Protein 4JBG (pdb70)

Foldseek 3Di:
DKWWAFWAQDADLVRTAIDIGRQDDEAPQKFKFQWFKFFQAPLQNCLNNPLAAADDPRAGATQFTKGFTCGDHPPDPPHDGGFTWTFQFWDADCPDPCNVVQNRCCHPPRNSDGARGHHHHRLIRMDMDGPLGTGGAPDDRNLSSLQNAQQQQLLQLLVVFPQAAPFAEEFEPCLHSNNLNNLLNSVVRRHQYEYEDCVCVPCFVVSVVSPHNGYYYLVVLQVVAQGQEYEYADAQPCVVSRVNRHAANHEYEYHYSNHDHDDDDDVVVCVVRVYHYHYTDGHGSVVSVVSSVCVNVVSGDAFADEEAESRCVSVLNVCSVPPPGGHIYMYGD/DWWWAFWAQDADLVRGAIDIGDQDDEAPQKFKFQWFKFFQAVLQLCLRRVLAAAPDPRAGATQFTKGFTCGHHPPDDPHDGGFTWTFQFWDADCPDPCNVVQNRCCHPPSNSDTARGHHHHDLIRMDMDGNLRIGGAPDDRNQSSLQNAQQQQLLQLLVQQPQAAAFEEEEEPLLHSNNLNVQLVSVVRRHQYEYEDPPCVVCVVVSVVSPHPYYYYLVRLQVVAQGQEYEYQDAQPCCVSPVVRHAANHEYEYHYNNHDHDDDDDVVVCVVRVYYYHYTDGHGSVVSVVSSVCVNVVSGGAFAFEEAESNCVSVQNVCSPPPPDRGIYMYGD/DWWWAFWAQDADLVRTAIDIGDQDDEAPQKFKFQWFKFFQAPLQLCLRNVLAAADDPRAGATQFTWGFTCGDHPPDDPHGGGFTWTFQFWDADCPDPCNVVQNRCPHPPRNSDGARGHHHHRLIRMDMDGPLGTHGAPDDRNQSSLQNAQQQQLLQLLVQQPQAAAFAEEEEPCLHSNNVNVLQNSVVRRHQYEYEDPVCVVCVVVSVVSPHPYYYYLVVLQVVAQGQEYRYQDQQPCCVSPVVRHAANHEYEYHYNSHDRDDDDPVCVCVVRVYHYHYTDGHGSVVSVVSSVCVNVVSGGAFAFEEAESNCVSVQNVLSVDPVDGGIYMYGD/DKWWAFWAQDADLVRTAIDIGDQDDEAPQKFKFQWFKFFQALLQNCLSNPLDAAPDPRAGATQFTWGFTCDDHPPDPPHHGGFTWTFQFWDADCPDPCNVVQNRCPHPPRNSDGARGHHHHRLIRMDMDRNLGIGGAPDDRNQSSLQNAQQQQLLQLLVQQPQAAPFEEEEEPCLHSNNVNVLLNNVVRRHQYEYEDCVCVVCVVVSVVSPHPYYYYLVVLQVVAQGQEYEYQDAQPCVVSQVNRHAANHEYEYHHSSHDHDDDDDVCVCVVRVYHYHYTDGHGSVVSVVSSVCVNVVSGGAFAFEEAESRCSSVQNVCSPDPVDRGIYMYGD

Organism: Pyrobaculum aerophilum (strain ATCC 51768 / DSM 7523 / JCM 9630 / CIP 104966 / NBRC 100827 / IM2) (NCBI:txid178306)

CATH classification: 3.90.180.10 (+1 more: 3.40.50.720)

Secondary structure (DSSP, 8-state):
-EEEEEEBSSSSGGG-EEEEEEPP---TTEEEEEEEEEEE-HHHHHHHHTSS--SSSSB---SSEEEEEEEEPTT--S--TT-EEEE--B---SSSHHHHTT-GGG-TTTTT-BTTTTS--SSBSEEEEEGGGEEE--S-HHHHTTIIIIIHHHHHHHHHTT--TT-EEEEETTTSHHHHHHHHHHHHTT-EEEEE-TTHHHHHHHHHHTT-SEEE-HHHHHHH--EEEEEE-STTTTHHHHHHTEEEEEEEEE---SS-------HHHHHHTT-EEEE--S--HHHHHHHHHHHHTTSS---EEEEEEGGGHHHHHHHHHS-SSSSEEEEE-/-EEEEEEESSSSGGGEEEEEEEPP---TTEEEEEEEEEEE-HHHHHHHHTSS--SSSSB-----EEEEEEEE-TT--S--TT-EEEE--B---SSSHHHHTT-GGG-TTTTT-BTTTTS--SSBSEEEEEGGGEEE--S-HHHHTTIIIIIHHHHHHHHHTT--TT-EEEETTTTSHHHHHHHHHHHHTT-EEEEE-TTHHHHHHHHHHTT-SEEE-HHHHHHH--EEEEEE-STTTTHHHHGGGEEEEEEEEE--SSS-------HHHHHHHT-EEEE--S--HHHHHHHHHHHHTTSS---EEEEEEGGGHHHHHHHTT-TT--SEEEEE-/-EEEEEEBSSSSGGG-EEEEEEPP---TTEEEEEEEEEEE-HHHHHHHHTSS--SSSSB---S-EEEEEEEE-TT--S--TT-EEEE--B---SSSHHHHTT-GGG-TTTTT-BTTTTS--SSBSEEEEEGGGEEE--S-HHHHTTIIIIIHHHHHHHHHTT--TT-EEEESSTTSHHHHHHHHHHHHTT-EEEEE-S-HHHHHHHHHHTT-SEEE-HHHHHHH--EEEEEE-STTSSHHHHGGGEEEEEEEEE---SS-------HHHHHHTT-EEEE--S--HHHHHHHHHHHHTTSS---EEEEEEGGGHHHHHHHHT-TT--SEEEEE-/-EEEEEEBSSSSGGG-EEEEEEPP---TTEEEEEEEEEEE-HHHHHHHHTSS--SSSSB-----EEEEEEEE-TT--S--TT-EEEE--B---SSSHHHHTT-GGG-TTTTTPBTTTTS--SSBSEEEEEGGGEEE--S-HHHHTTIIIIIHHHHHHHHHTT--TT-EEEETTTTSHHHHHHHHHHHHTT-EEEEE-TTHHHHHHHHHHTT-SEEE-HHHHHHH--EEEEEE-STTTTHHHHHHTEEEEEEEEE---SS-------HHHHHHHT-EEEE--S--HHHHHHHHHHHHTTSS---EEEEEEGGGHHHHHHHTT-TT--SEEEEE-

InterPro domains:
  IPR011032 GroES-like superfamily [SSF50129] (1-171)
  IPR013149 Alcohol dehydrogenase-like, C-terminal [PF00107] (176-294)
  IPR013154 Alcohol dehydrogenase-like, N-terminal [PF08240] (25-134)
  IPR020843 Enoylreductase domain [SM00829] (10-329)
  IPR036291 NAD(P)-binding domain superfamily [SSF51735] (141-303)
  IPR050129 Zinc-containing alcohol dehydrogenase [PTHR43401] (1-331)

Structure (mmCIF, N/CA/C/O backbone):
data_4JBG
#
_entry.id   4JBG
#
_cell.length_a   68.509
_cell.length_b   126.450
_cell.length_c   84.055
_cell.angle_alpha   90.000
_cell.angle_beta   108.490
_cell.angle_gamma   90.000
#
_symmetry.space_group_name_H-M   'P 1 21 1'
#
loop_
_entity.id
_entity.type
_entity.pdbx_description
1 polymer 'Alcohol dehydrogenase (Zinc)'
2 non-polymer 'ZINC ION'
3 non-polymer 'PHOSPHATE ION'
4 non-polymer 'CHLORIDE ION'
5 water water
#
loop_
_atom_site.group_PDB
_atom_site.id
_atom_site.type_symbol
_atom_site.label_atom_id
_atom_site.label_alt_id
_atom_site.label_comp_id
_atom_site.label_asym_id
_atom_site.label_entity_id
_atom_site.label_seq_id
_atom_site.pdbx_PDB_ins_code
_atom_site.Cartn_x
_atom_site.Cartn_y
_atom_site.Cartn_z
_atom_site.occupancy
_atom_site.B_iso_or_equiv
_atom_site.auth_seq_id
_atom_site.auth_comp_id
_atom_site.auth_asym_id
_atom_site.auth_atom_id
_atom_site.pdbx_PDB_model_num
ATOM 1 N N . HIS A 1 38 ? 6.853 18.068 -25.008 1.00 54.96 -1 HIS A N 1
ATOM 2 C CA . HIS A 1 38 ? 7.612 18.037 -23.715 1.00 53.50 -1 HIS A CA 1
ATOM 3 C C . HIS A 1 38 ? 7.005 17.020 -22.741 1.00 53.75 -1 HIS A C 1
ATOM 4 O O . HIS A 1 38 ? 5.781 16.923 -22.592 1.00 52.58 -1 HIS A O 1
ATOM 6 N N . GLU A 1 39 ? 7.877 16.254 -22.092 1.00 39.40 0 GLU A N 1
ATOM 7 C CA . GLU A 1 39 ? 7.484 15.221 -21.147 1.00 40.99 0 GLU A CA 1
ATOM 8 C C . GLU A 1 39 ? 8.181 15.490 -19.817 1.00 37.94 0 GLU A C 1
ATOM 9 O O . GLU A 1 39 ? 9.211 16.170 -19.758 1.00 37.56 0 GLU A O 1
ATOM 12 N N . MET A 1 40 ? 7.615 14.949 -18.742 1.00 37.77 1 MET A N 1
ATOM 13 C CA . MET A 1 40 ? 8.170 15.166 -17.416 1.00 32.50 1 MET A CA 1
ATOM 14 C C . MET A 1 40 ? 8.117 13.871 -16.630 1.00 29.10 1 MET A C 1
ATOM 15 O O . MET A 1 40 ? 7.424 12.922 -16.992 1.00 34.20 1 MET A O 1
ATOM 20 N N . ARG A 1 41 ? 8.849 13.849 -15.524 1.00 30.56 2 ARG A N 1
ATOM 21 C CA . ARG A 1 41 ? 8.773 12.733 -14.604 1.00 28.17 2 ARG A CA 1
ATOM 22 C C . ARG A 1 41 ? 7.632 12.993 -13.621 1.00 26.84 2 ARG A C 1
ATOM 23 O O . ARG A 1 41 ? 7.439 14.124 -13.170 1.00 28.91 2 ARG A O 1
ATOM 31 N N . ALA A 1 42 ? 6.878 11.947 -13.309 1.00 29.30 3 ALA A N 1
ATOM 32 C CA . ALA A 1 42 ? 5.744 12.053 -12.404 1.00 29.05 3 ALA A CA 1
ATOM 33 C C . ALA A 1 42 ? 5.544 10.711 -11.733 1.00 32.77 3 ALA A C 1
ATOM 34 O O . ALA A 1 42 ? 5.988 9.682 -12.232 1.00 36.11 3 ALA A O 1
ATOM 36 N N . ALA A 1 43 ? 4.890 10.732 -10.579 1.00 24.02 4 ALA A N 1
ATOM 37 C CA . ALA A 1 43 ? 4.414 9.521 -9.935 1.00 26.64 4 ALA A CA 1
ATOM 38 C C . ALA A 1 43 ? 2.929 9.438 -10.220 1.00 33.08 4 ALA A C 1
ATOM 39 O O . ALA A 1 43 ? 2.201 10.410 -9.988 1.00 30.14 4 ALA A O 1
ATOM 41 N N . ALA A 1 44 ? 2.490 8.309 -10.770 1.00 31.22 5 ALA A N 1
ATOM 42 C CA . ALA A 1 44 ? 1.101 8.152 -11.176 1.00 27.93 5 ALA A CA 1
ATOM 43 C C . ALA A 1 44 ? 0.639 6.730 -10.912 1.00 32.64 5 ALA A C 1
ATOM 44 O O . ALA A 1 44 ? 1.434 5.794 -10.850 1.00 33.55 5 ALA A O 1
ATOM 46 N N . PHE A 1 45 ? -0.669 6.571 -10.773 1.00 31.88 6 PHE A N 1
ATOM 47 C CA . PHE A 1 45 ? -1.253 5.256 -10.610 1.00 35.95 6 PHE A CA 1
ATOM 48 C C . PHE A 1 45 ? -2.429 5.148 -11.561 1.00 41.08 6 PHE A C 1
ATOM 49 O O . PHE A 1 45 ? -3.248 6.070 -11.652 1.00 31.51 6 PHE A O 1
ATOM 57 N N . SER A 1 46 ? -2.482 4.045 -12.308 1.00 39.37 7 SER A N 1
ATOM 58 C CA . SER A 1 46 ? -3.606 3.816 -13.205 1.00 40.94 7 SER A CA 1
ATOM 59 C C . SER A 1 46 ? -4.736 3.088 -12.516 1.00 36.37 7 SER A C 1
ATOM 60 O O . SER A 1 46 ? -5.869 3.111 -13.008 1.00 43.68 7 SER A O 1
ATOM 63 N N . THR A 1 47 ? -4.454 2.447 -11.390 1.00 35.39 8 THR A N 1
ATOM 64 C CA . THR A 1 47 ? -5.492 1.879 -10.551 1.00 41.77 8 THR A CA 1
ATOM 65 C C . THR A 1 47 ? -5.019 2.026 -9.113 1.00 40.78 8 THR A C 1
ATOM 66 O O . THR A 1 47 ? -3.807 2.082 -8.870 1.00 38.78 8 THR A O 1
ATOM 70 N N . PRO A 1 48 ? -5.934 2.089 -8.149 1.00 40.68 9 PRO A N 1
ATOM 71 C CA . PRO A 1 48 ? -5.534 2.373 -6.762 1.00 43.73 9 PRO A CA 1
ATOM 72 C C . PRO A 1 48 ? -4.607 1.322 -6.168 1.00 51.40 9 PRO A C 1
ATOM 73 O O . PRO A 1 48 ? -4.524 0.184 -6.635 1.00 49.16 9 PRO A O 1
ATOM 77 N N . GLY A 1 49 ? -3.903 1.740 -5.108 1.00 38.34 10 GLY A N 1
ATOM 78 C CA . GLY A 1 49 ? -3.020 0.895 -4.331 1.00 36.56 10 GLY A CA 1
ATOM 79 C C . GLY A 1 49 ? -1.618 1.451 -4.310 1.00 35.42 10 GLY A C 1
ATOM 80 O O . GLY A 1 49 ? -1.091 1.830 -5.359 1.00 38.51 10 GLY A O 1
ATOM 81 N N . LEU A 1 50 ? -0.998 1.512 -3.126 1.00 32.88 11 LEU A N 1
ATOM 82 C CA . LEU A 1 50 ? 0.377 1.984 -3.051 1.00 38.21 11 LEU A CA 1
ATOM 83 C C . LEU A 1 50 ? 1.279 1.200 -3.996 1.00 45.58 11 LEU A C 1
ATOM 84 O O . LEU A 1 50 ? 2.199 1.768 -4.593 1.00 41.93 11 LEU A O 1
ATOM 89 N N . GLU A 1 51 ? 1.019 -0.106 -4.149 1.00 45.62 12 GLU A N 1
ATOM 90 C CA . GLU A 1 51 ? 1.835 -0.962 -5.006 1.00 47.89 12 GLU A CA 1
ATOM 91 C C . GLU A 1 51 ? 1.842 -0.490 -6.453 1.00 52.51 12 GLU A C 1
ATOM 92 O O . GLU A 1 51 ? 2.759 -0.842 -7.205 1.00 49.85 12 GLU A O 1
ATOM 94 N N . ASN A 1 52 ? 0.855 0.314 -6.855 1.00 39.93 13 ASN A N 1
ATOM 95 C CA . ASN A 1 52 ? 0.677 0.717 -8.245 1.00 40.88 13 ASN A CA 1
ATOM 96 C C . ASN A 1 52 ? 1.066 2.156 -8.498 1.00 39.15 13 ASN A C 1
ATOM 97 O O . ASN A 1 52 ? 0.882 2.651 -9.618 1.00 37.36 13 ASN A O 1
ATOM 102 N N . LEU A 1 53 ? 1.594 2.837 -7.492 1.00 36.06 14 LEU A N 1
ATOM 103 C CA . LEU A 1 53 ? 2.153 4.159 -7.694 1.00 27.98 14 LEU A CA 1
ATOM 104 C C . LEU A 1 53 ? 3.568 3.989 -8.223 1.00 33.92 14 LEU A C 1
ATOM 105 O O . LEU A 1 53 ? 4.416 3.384 -7.557 1.00 39.60 14 LEU A O 1
ATOM 110 N N . LYS A 1 54 ? 3.818 4.498 -9.427 1.00 35.58 15 LYS A N 1
ATOM 111 C CA . LYS A 1 54 ? 5.083 4.263 -10.100 1.00 33.30 15 LYS A CA 1
ATOM 112 C C . LYS A 1 54 ? 5.560 5.539 -10.768 1.00 36.75 15 LYS A C 1
ATOM 113 O O . LYS A 1 54 ? 4.762 6.391 -11.171 1.00 34.54 15 LYS A O 1
ATOM 119 N N . LEU A 1 55 ? 6.880 5.664 -10.855 1.00 31.87 16 LEU A N 1
ATOM 120 C CA . LEU A 1 55 ? 7.493 6.775 -11.552 1.00 28.75 16 LEU A CA 1
ATOM 121 C C . LEU A 1 55 ? 7.376 6.535 -13.048 1.00 43.20 16 LEU A C 1
ATOM 122 O O . LEU A 1 55 ? 7.803 5.492 -13.550 1.00 45.84 16 LEU A O 1
ATOM 127 N N . VAL A 1 56 ? 6.789 7.495 -13.757 1.00 36.84 17 VAL A N 1
ATOM 128 C CA . VAL A 1 56 ? 6.549 7.388 -15.182 1.00 39.82 17 VAL A CA 1
ATOM 129 C C . VAL A 1 56 ? 6.996 8.678 -15.842 1.00 37.70 17 VAL A C 1
ATOM 130 O O . VAL A 1 56 ? 7.266 9.685 -15.189 1.00 39.69 17 VAL A O 1
ATOM 134 N N . GLU A 1 57 ? 7.073 8.627 -17.160 1.00 39.75 18 GLU A N 1
ATOM 135 C CA . GLU A 1 57 ? 7.150 9.828 -17.963 1.00 40.98 18 GLU A CA 1
ATOM 136 C C . GLU A 1 57 ? 5.717 10.227 -18.262 1.00 46.68 18 GLU A C 1
ATOM 137 O O . GLU A 1 57 ? 4.842 9.371 -18.400 1.00 46.72 18 GLU A O 1
ATOM 143 N N . ALA A 1 58 ? 5.466 11.527 -18.292 1.00 35.71 19 ALA A N 1
ATOM 144 C CA . ALA A 1 58 ? 4.116 12.024 -18.490 1.00 39.48 19 ALA A CA 1
ATOM 145 C C . ALA A 1 58 ? 4.203 13.285 -19.320 1.00 32.37 19 ALA A C 1
ATOM 146 O O . ALA A 1 58 ? 5.230 13.968 -19.329 1.00 35.10 19 ALA A O 1
ATOM 148 N N . GLU A 1 59 ? 3.120 13.594 -20.021 1.00 38.78 20 GLU A N 1
ATOM 149 C CA . GLU A 1 59 ? 3.107 14.820 -20.796 1.00 38.59 20 GLU A CA 1
ATOM 150 C C . GLU A 1 59 ? 3.086 16.019 -19.865 1.00 38.36 20 GLU A C 1
ATOM 151 O O . GLU A 1 59 ? 2.282 16.085 -18.926 1.00 42.46 20 GLU A O 1
ATOM 157 N N . THR A 1 60 ? 3.956 16.967 -20.135 1.00 37.17 21 THR A N 1
ATOM 158 C CA . THR A 1 60 ? 4.023 18.168 -19.327 1.00 40.36 21 THR A CA 1
ATOM 159 C C . THR A 1 60 ? 2.764 18.988 -19.592 1.00 47.19 21 THR A C 1
ATOM 160 O O . THR A 1 60 ? 2.459 19.283 -20.758 1.00 35.48 21 THR A O 1
ATOM 164 N N . PRO A 1 61 ? 1.985 19.338 -18.574 1.00 35.13 22 PRO A N 1
ATOM 165 C CA . PRO A 1 61 ? 0.788 20.136 -18.831 1.00 29.51 22 PRO A CA 1
ATOM 166 C C . PRO A 1 61 ? 1.154 21.550 -19.228 1.00 24.93 22 PRO A C 1
ATOM 167 O O . PRO A 1 61 ? 2.251 22.051 -18.959 1.00 30.83 22 PRO A O 1
ATOM 171 N N . ARG A 1 62 ? 0.202 22.202 -19.894 1.00 32.63 23 ARG A N 1
ATOM 172 C CA . ARG A 1 62 ? 0.412 23.558 -20.338 1.00 35.39 23 ARG A CA 1
ATOM 173 C C . ARG A 1 62 ? -0.702 24.430 -19.779 1.00 27.12 23 ARG A C 1
ATOM 174 O O . ARG A 1 62 ? -1.849 23.979 -19.711 1.00 30.87 23 ARG A O 1
ATOM 182 N N . PRO A 1 63 ? -0.405 25.673 -19.383 1.00 28.73 24 PRO A N 1
ATOM 183 C CA . PRO A 1 63 ? -1.424 26.496 -18.716 1.00 30.97 24 PRO A CA 1
ATOM 184 C C . PRO A 1 63 ? -2.295 27.273 -19.686 1.00 32.45 24 PRO A C 1
ATOM 185 O O . PRO A 1 63 ? -1.780 27.922 -20.600 1.00 30.63 24 PRO A O 1
ATOM 189 N N . GLY A 1 64 ? -3.607 27.248 -19.467 1.00 34.80 25 GLY A N 1
ATOM 190 C CA . GLY A 1 64 ? -4.515 28.060 -20.241 1.00 34.11 25 GLY A CA 1
ATOM 191 C C . GLY A 1 64 ? -4.805 29.390 -19.571 1.00 34.47 25 GLY A C 1
ATOM 192 O O . GLY A 1 64 ? -4.120 29.820 -18.629 1.00 28.86 25 GLY A O 1
ATOM 193 N N . PRO A 1 65 ? -5.828 30.082 -20.061 1.00 27.27 26 PRO A N 1
ATOM 194 C CA . PRO A 1 65 ? -6.265 31.319 -19.406 1.00 29.46 26 PRO A CA 1
ATOM 195 C C . PRO A 1 65 ? -6.492 31.098 -17.913 1.00 25.34 26 PRO A C 1
ATOM 196 O O . PRO A 1 65 ? -7.053 30.078 -17.493 1.00 27.88 26 PRO A O 1
ATOM 200 N N . GLY A 1 66 ? -6.026 32.053 -17.121 1.00 23.99 27 GLY A N 1
ATOM 201 C CA . GLY A 1 66 ? -6.218 32.021 -15.688 1.00 34.98 27 GLY A CA 1
ATOM 202 C C . GLY A 1 66 ? -5.348 31.036 -14.946 1.00 33.45 27 GLY A C 1
ATOM 203 O O . GLY A 1 66 ? -5.565 30.836 -13.746 1.00 22.52 27 GLY A O 1
ATOM 204 N N . GLU A 1 67 ? -4.371 30.410 -15.611 1.00 22.63 28 GLU A N 1
ATOM 205 C CA . GLU A 1 67 ? -3.593 29.336 -15.012 1.00 21.72 28 GLU A CA 1
ATOM 206 C C . GLU A 1 67 ? -2.106 29.661 -15.046 1.00 25.20 28 GLU A C 1
ATOM 207 O O . GLU A 1 67 ? -1.657 30.514 -15.813 1.00 25.53 28 GLU A O 1
ATOM 213 N N . VAL A 1 68 ? -1.346 28.983 -14.174 1.00 25.79 29 VAL A N 1
ATOM 214 C CA . VAL A 1 68 ? 0.110 29.034 -14.198 1.00 21.40 29 VAL A CA 1
ATOM 215 C C . VAL A 1 68 ? 0.657 27.614 -14.207 1.00 24.09 29 VAL A C 1
ATOM 216 O O . VAL A 1 68 ? 0.045 26.683 -13.679 1.00 22.99 29 VAL A O 1
ATOM 220 N N . LEU A 1 69 ? 1.820 27.453 -14.843 1.00 25.11 30 LEU A N 1
ATOM 221 C CA . LEU A 1 69 ? 2.587 26.221 -14.788 1.00 24.26 30 LEU A CA 1
ATOM 222 C C . LEU A 1 69 ? 3.672 26.403 -13.730 1.00 20.83 30 LEU A C 1
ATOM 223 O O . LEU A 1 69 ? 4.386 27.415 -13.732 1.00 26.29 30 LEU A O 1
ATOM 228 N N . ILE A 1 70 ? 3.757 25.446 -12.817 1.00 28.49 31 ILE A N 1
ATOM 229 C CA A ILE A 1 70 ? 4.675 25.488 -11.682 0.50 25.94 31 ILE A CA 1
ATOM 230 C CA B ILE A 1 70 ? 4.689 25.504 -11.702 0.50 25.94 31 ILE A CA 1
ATOM 231 C C . ILE A 1 70 ? 5.695 24.378 -11.849 1.00 17.96 31 ILE A C 1
ATOM 232 O O . ILE A 1 70 ? 5.321 23.216 -12.031 1.00 23.68 31 ILE A O 1
ATOM 241 N N . ARG A 1 71 ? 6.974 24.721 -11.717 1.00 25.20 32 ARG A N 1
ATOM 242 C CA . ARG A 1 71 ? 8.006 23.708 -11.528 1.00 22.14 32 ARG A CA 1
ATOM 243 C C . ARG A 1 71 ? 7.994 23.383 -10.039 1.00 20.31 32 ARG A C 1
ATOM 244 O O . ARG A 1 71 ? 8.348 24.235 -9.216 1.00 22.27 32 ARG A O 1
ATOM 252 N N . VAL A 1 72 ? 7.515 22.190 -9.690 1.00 20.78 33 VAL A N 1
ATOM 253 C CA . VAL A 1 72 ? 7.293 21.843 -8.297 1.00 23.86 33 VAL A CA 1
ATOM 254 C C . VAL A 1 72 ? 8.633 21.604 -7.630 1.00 27.88 33 VAL A C 1
ATOM 255 O O . VAL A 1 72 ? 9.458 20.829 -8.130 1.00 23.83 33 VAL A O 1
ATOM 259 N N . LYS A 1 73 ? 8.859 22.274 -6.507 1.00 20.53 34 LYS A N 1
ATOM 260 C CA . LYS A 1 73 ? 10.085 22.066 -5.737 1.00 19.68 34 LYS A CA 1
ATOM 261 C C . LYS A 1 73 ? 9.892 21.122 -4.568 1.00 21.47 34 LYS A C 1
ATOM 262 O O . LYS A 1 73 ? 10.743 20.260 -4.328 1.00 23.30 34 LYS A O 1
ATOM 268 N N . TYR A 1 74 ? 8.804 21.268 -3.807 1.00 17.81 35 TYR A N 1
ATOM 269 C CA . TYR A 1 74 ? 8.527 20.356 -2.709 1.00 16.78 35 TYR A CA 1
ATOM 270 C C . TYR A 1 74 ? 7.031 20.114 -2.651 1.00 15.65 35 TYR A C 1
ATOM 271 O O . TYR A 1 74 ? 6.252 21.052 -2.826 1.00 18.06 35 TYR A O 1
ATOM 280 N N . ALA A 1 75 ? 6.655 18.865 -2.406 1.00 17.70 36 ALA A N 1
ATOM 281 C CA . ALA A 1 75 ? 5.272 18.472 -2.211 1.00 19.84 36 ALA A CA 1
ATOM 282 C C . ALA A 1 75 ? 5.157 17.726 -0.890 1.00 22.08 36 ALA A C 1
ATOM 283 O O . ALA A 1 75 ? 6.010 16.898 -0.542 1.00 20.99 36 ALA A O 1
ATOM 285 N N . GLY A 1 76 ? 4.115 18.032 -0.122 1.00 17.94 37 GLY A N 1
ATOM 286 C CA . GLY A 1 76 ? 3.939 17.347 1.134 1.00 16.93 37 GLY A CA 1
ATOM 287 C C . GLY A 1 76 ? 3.422 15.939 0.934 1.00 20.63 37 GLY A C 1
ATOM 288 O O . GLY A 1 76 ? 2.793 15.613 -0.080 1.00 26.13 37 GLY A O 1
ATOM 289 N N . VAL A 1 77 ? 3.687 15.094 1.922 1.00 18.64 38 VAL A N 1
ATOM 290 C CA . VAL A 1 77 ? 3.164 13.731 1.971 1.00 16.84 38 VAL A CA 1
ATOM 291 C C . VAL A 1 77 ? 2.200 13.653 3.147 1.00 22.54 38 VAL A C 1
ATOM 292 O O . VAL A 1 77 ? 2.613 13.651 4.313 1.00 24.53 38 VAL A O 1
ATOM 296 N N . ASN A 1 78 ? 0.900 13.589 2.847 1.00 22.36 39 ASN A N 1
ATOM 297 C CA . ASN A 1 78 ? -0.137 13.708 3.854 1.00 19.78 39 ASN A CA 1
ATOM 298 C C . ASN A 1 78 ? -1.031 12.487 3.854 1.00 21.90 39 ASN A C 1
ATOM 299 O O . ASN A 1 78 ? -1.105 11.753 2.859 1.00 20.99 39 ASN A O 1
ATOM 304 N N . PRO A 1 79 ? -1.760 12.265 4.942 1.00 21.39 40 PRO A N 1
ATOM 305 C CA . PRO A 1 79 ? -2.778 11.209 4.941 1.00 23.04 40 PRO A CA 1
ATOM 306 C C . PRO A 1 79 ? -3.760 11.315 3.798 1.00 20.92 40 PRO A C 1
ATOM 307 O O . PRO A 1 79 ? -4.170 10.292 3.237 1.00 23.67 40 PRO A O 1
ATOM 311 N N . LEU A 1 80 ? -4.139 12.530 3.410 1.00 21.64 41 LEU A N 1
ATOM 312 C CA . LEU A 1 80 ? -5.039 12.683 2.280 1.00 23.63 41 LEU A CA 1
ATOM 313 C C . LEU A 1 80 ? -4.436 12.093 1.012 1.00 25.21 41 LEU A C 1
ATOM 314 O O . LEU A 1 80 ? -5.107 11.353 0.276 1.00 24.23 41 LEU A O 1
ATOM 319 N N . ASP A 1 81 ? -3.171 12.422 0.731 1.00 22.76 42 ASP A N 1
ATOM 320 C CA . ASP A 1 81 ? -2.508 11.885 -0.454 1.00 22.28 42 ASP A CA 1
ATOM 321 C C . ASP A 1 81 ? -2.449 10.367 -0.385 1.00 21.61 42 ASP A C 1
ATOM 322 O O . ASP A 1 81 ? -2.665 9.676 -1.386 1.00 27.65 42 ASP A O 1
ATOM 327 N N . TYR A 1 82 ? -2.112 9.835 0.788 1.00 24.97 43 TYR A N 1
ATOM 328 C CA . TYR A 1 82 ? -2.050 8.390 0.959 1.00 22.75 43 TYR A CA 1
ATOM 329 C C . TYR A 1 82 ? -3.404 7.760 0.667 1.00 32.38 43 TYR A C 1
ATOM 330 O O . TYR A 1 82 ? -3.497 6.729 -0.014 1.00 28.09 43 TYR A O 1
ATOM 339 N N . ASN A 1 83 ? -4.471 8.384 1.148 1.00 24.95 44 ASN A N 1
ATOM 340 C CA . ASN A 1 83 ? -5.789 7.800 0.955 1.00 26.24 44 ASN A CA 1
ATOM 341 C C . ASN A 1 83 ? -6.233 7.897 -0.494 1.00 28.36 44 ASN A C 1
ATOM 342 O O . ASN A 1 83 ? -6.992 7.037 -0.963 1.00 32.88 44 ASN A O 1
ATOM 347 N N . VAL A 1 84 ? -5.797 8.943 -1.203 1.00 27.98 45 VAL A N 1
ATOM 348 C CA . VAL A 1 84 ? -6.090 9.060 -2.630 1.00 31.10 45 VAL A CA 1
ATOM 349 C C . VAL A 1 84 ? -5.405 7.938 -3.396 1.00 39.36 45 VAL A C 1
ATOM 350 O O . VAL A 1 84 ? -6.010 7.283 -4.253 1.00 34.88 45 VAL A O 1
ATOM 354 N N . VAL A 1 85 ? -4.116 7.721 -3.112 1.00 30.56 46 VAL A N 1
ATOM 355 C CA . VAL A 1 85 ? -3.374 6.630 -3.743 1.00 32.05 46 VAL A CA 1
ATOM 356 C C . VAL A 1 85 ? -3.986 5.285 -3.371 1.00 31.29 46 VAL A C 1
ATOM 357 O O . VAL A 1 85 ? -4.028 4.352 -4.187 1.00 37.69 46 VAL A O 1
ATOM 361 N N . ALA A 1 86 ? -4.466 5.156 -2.140 1.00 30.96 47 ALA A N 1
ATOM 362 C CA . ALA A 1 86 ? -5.003 3.882 -1.674 1.00 40.23 47 ALA A CA 1
ATOM 363 C C . ALA A 1 86 ? -6.388 3.592 -2.225 1.00 43.62 47 ALA A C 1
ATOM 364 O O . ALA A 1 86 ? -6.841 2.445 -2.149 1.00 47.82 47 ALA A O 1
ATOM 366 N N . GLY A 1 87 ? -7.073 4.602 -2.750 1.00 38.00 48 GLY A N 1
ATOM 367 C CA . GLY A 1 87 ? -8.376 4.429 -3.349 1.00 38.88 48 GLY A CA 1
ATOM 368 C C . GLY A 1 87 ? -9.536 4.774 -2.448 1.00 44.15 48 GLY A C 1
ATOM 369 O O . GLY A 1 87 ? -10.686 4.588 -2.860 1.00 38.64 48 GLY A O 1
ATOM 370 N N . ALA A 1 88 ? -9.278 5.270 -1.232 1.00 46.89 49 ALA A N 1
ATOM 371 C CA . ALA A 1 88 ? -10.362 5.631 -0.319 1.00 41.77 49 ALA A CA 1
ATOM 372 C C . ALA A 1 88 ? -11.183 6.798 -0.835 1.00 38.68 49 ALA A C 1
ATOM 373 O O . ALA A 1 88 ? -12.296 7.028 -0.345 1.00 42.14 49 ALA A O 1
ATOM 375 N N . VAL A 1 89 ? -10.666 7.542 -1.806 1.00 44.74 50 VAL A N 1
ATOM 376 C CA . VAL A 1 89 ? -11.415 8.615 -2.447 1.00 49.30 50 VAL A CA 1
ATOM 377 C C . VAL A 1 89 ? -11.115 8.577 -3.938 1.00 41.33 50 VAL A C 1
ATOM 378 O O . VAL A 1 89 ? -9.982 8.296 -4.346 1.00 48.61 50 VAL A O 1
ATOM 382 N N . LYS A 1 90 ? -12.133 8.875 -4.743 1.00 42.52 51 LYS A N 1
ATOM 383 C CA . LYS A 1 90 ? -12.010 8.824 -6.193 1.00 50.96 51 LYS A CA 1
ATOM 384 C C . LYS A 1 90 ? -11.216 10.024 -6.691 1.00 48.43 51 LYS A C 1
ATOM 385 O O . LYS A 1 90 ? -11.456 11.158 -6.267 1.00 45.35 51 LYS A O 1
ATOM 387 N N . ALA A 1 91 ? -10.267 9.769 -7.588 1.00 28.62 52 ALA A N 1
ATOM 388 C CA . ALA A 1 91 ? -9.438 10.798 -8.186 1.00 31.48 52 ALA A CA 1
ATOM 389 C C . ALA A 1 91 ? -9.665 10.842 -9.686 1.00 37.26 52 ALA A C 1
ATOM 390 O O . ALA A 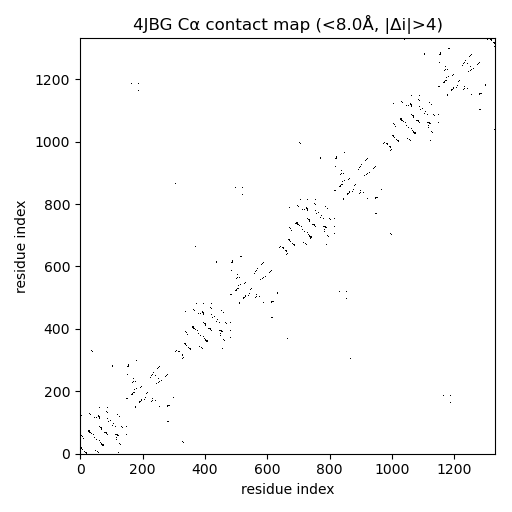1 91 ? -10.018 9.835 -10.311 1.00 38.99 52 ALA A O 1
ATOM 392 N N . SER A 1 92 ? -9.438 12.018 -10.258 1.00 31.68 53 SER A N 1
ATOM 393 C CA . SER A 1 92 ? -9.556 12.210 -11.695 1.00 33.81 53 SER A CA 1
ATOM 394 C C . SER A 1 92 ? -8.585 13.308 -12.092 1.00 40.94 53 SER A C 1
ATOM 395 O O . SER A 1 92 ? -8.357 14.236 -11.300 1.00 33.32 53 SER A O 1
ATOM 398 N N . PRO A 1 93 ? -7.999 13.248 -13.286 1.00 37.88 54 PRO A N 1
ATOM 399 C CA . PRO A 1 93 ? -8.219 12.125 -14.208 1.00 36.47 54 PRO A CA 1
ATOM 400 C C . PRO A 1 93 ? -7.413 10.890 -13.820 1.00 43.86 54 PRO A C 1
ATOM 401 O O . PRO A 1 93 ? -6.575 10.913 -12.929 1.00 33.77 54 PRO A O 1
ATOM 405 N N . MET A 1 94 ? -7.656 9.800 -14.550 1.00 36.23 55 MET A N 1
ATOM 406 C CA . MET A 1 94 ? -6.879 8.573 -14.424 1.00 36.95 55 MET A CA 1
ATOM 407 C C . MET A 1 94 ? -6.253 8.260 -15.781 1.00 38.58 55 MET A C 1
ATOM 408 O O . MET A 1 94 ? -6.955 8.380 -16.791 1.00 43.73 55 MET A O 1
ATOM 413 N N . PRO A 1 95 ? -4.967 7.882 -15.878 1.00 39.75 56 PRO A N 1
ATOM 414 C CA . PRO A 1 95 ? -4.125 7.661 -14.693 1.00 42.18 56 PRO A CA 1
ATOM 415 C C . PRO A 1 95 ? -3.796 8.954 -13.971 1.00 39.94 56 PRO A C 1
ATOM 416 O O . PRO A 1 95 ? -3.692 10.024 -14.574 1.00 34.24 56 PRO A O 1
ATOM 420 N N . HIS A 1 96 ? -3.604 8.841 -12.662 1.00 31.16 57 HIS A N 1
ATOM 421 C CA . HIS A 1 96 ? -3.658 10.011 -11.799 1.00 28.38 57 HIS A CA 1
ATOM 422 C C . HIS A 1 96 ? -2.327 10.294 -11.121 1.00 27.71 57 HIS A C 1
ATOM 423 O O . HIS A 1 96 ? -1.687 9.384 -10.572 1.00 25.08 57 HIS A O 1
ATOM 430 N N . ILE A 1 97 ? -1.929 11.563 -11.163 1.00 26.71 58 ILE A N 1
ATOM 431 C CA . ILE A 1 97 ? -0.791 12.082 -10.415 1.00 26.96 58 ILE A CA 1
ATOM 432 C C . ILE A 1 97 ? -1.334 12.700 -9.125 1.00 26.45 58 ILE A C 1
ATOM 433 O O . ILE A 1 97 ? -2.051 13.711 -9.198 1.00 25.04 58 ILE A O 1
ATOM 438 N N . PRO A 1 98 ? -1.035 12.151 -7.956 1.00 27.52 59 PRO A N 1
ATOM 439 C CA . PRO A 1 98 ? -1.544 12.725 -6.701 1.00 22.63 59 PRO A CA 1
ATOM 440 C C . PRO A 1 98 ? -0.641 13.872 -6.256 1.00 24.36 59 PRO A C 1
ATOM 441 O O . PRO A 1 98 ? 0.355 14.186 -6.904 1.00 23.43 59 PRO A O 1
ATOM 445 N N . GLY A 1 99 ? -1.006 14.489 -5.127 1.00 26.00 60 GLY A N 1
ATOM 446 C CA . GLY A 1 99 ? -0.185 15.527 -4.515 1.00 22.37 60 GLY A CA 1
ATOM 447 C C . GLY A 1 99 ? -0.962 16.807 -4.346 1.00 18.83 60 GLY A C 1
ATOM 448 O O . GLY A 1 99 ? -0.995 17.632 -5.259 1.00 23.82 60 GLY A O 1
ATOM 449 N N . SER A 1 100 ? -1.589 16.987 -3.189 1.00 21.04 61 SER A N 1
ATOM 450 C CA . SER A 1 100 ? -2.483 18.121 -2.968 1.00 19.92 61 SER A CA 1
ATOM 451 C C . SER A 1 100 ? -1.838 19.275 -2.208 1.00 25.53 61 SER A C 1
ATOM 452 O O . SER A 1 100 ? -2.517 20.265 -1.922 1.00 23.08 61 SER A O 1
ATOM 455 N N . GLU A 1 101 ? -0.561 19.176 -1.855 1.00 18.66 62 GLU A N 1
ATOM 456 C CA . GLU A 1 101 ? 0.097 20.213 -1.073 1.00 16.21 62 GLU A CA 1
ATOM 457 C C . GLU A 1 101 ? 1.469 20.459 -1.692 1.00 16.89 62 GLU A C 1
ATOM 458 O O . GLU A 1 101 ? 2.333 19.589 -1.586 1.00 20.63 62 GLU A O 1
ATOM 464 N N . PHE A 1 102 ? 1.693 21.617 -2.309 1.00 17.51 63 PHE A N 1
ATOM 465 C CA . PHE A 1 102 ? 3.003 21.816 -2.927 1.00 17.49 63 PHE A CA 1
ATOM 466 C C . PHE A 1 102 ? 3.356 23.282 -3.088 1.00 20.29 63 PHE A C 1
ATOM 467 O O . PHE A 1 102 ? 2.518 24.177 -2.961 1.00 16.33 63 PHE A O 1
ATOM 475 N N . ALA A 1 103 ? 4.651 23.503 -3.324 1.00 19.04 64 ALA A N 1
ATOM 476 C CA . ALA A 1 103 ? 5.229 24.808 -3.555 1.00 14.50 64 ALA A CA 1
ATOM 477 C C . ALA A 1 103 ? 6.262 24.644 -4.664 1.00 18.27 64 ALA A C 1
ATOM 478 O O . ALA A 1 103 ? 6.768 23.547 -4.899 1.00 20.03 64 ALA A O 1
ATOM 480 N N . GLY A 1 104 ? 6.559 25.739 -5.346 1.00 18.33 65 GLY A N 1
ATOM 481 C CA . GLY A 1 104 ? 7.473 25.669 -6.470 1.00 21.09 65 GLY A CA 1
ATOM 482 C C . GLY A 1 104 ? 7.717 27.026 -7.071 1.00 19.24 65 GLY A C 1
ATOM 483 O O . GLY A 1 104 ? 7.510 28.054 -6.427 1.00 22.81 65 GLY A O 1
ATOM 484 N N . VAL A 1 105 ? 8.181 27.021 -8.327 1.00 21.74 66 VAL A N 1
ATOM 485 C CA . VAL A 1 105 ? 8.539 28.240 -9.024 1.00 20.45 66 VAL A CA 1
ATOM 486 C C . VAL A 1 105 ? 7.718 28.303 -10.305 1.00 21.81 66 VAL A C 1
ATOM 487 O O . VAL A 1 105 ? 7.526 27.288 -10.984 1.00 23.84 66 VAL A O 1
ATOM 491 N N . VAL A 1 106 ? 7.195 29.490 -10.598 1.00 22.84 67 VAL A N 1
ATOM 492 C CA . VAL A 1 106 ? 6.368 29.671 -11.782 1.00 21.63 67 VAL A CA 1
ATOM 493 C C . VAL A 1 106 ? 7.263 29.525 -13.007 1.00 26.40 67 VAL A C 1
ATOM 494 O O . VAL A 1 106 ? 8.241 30.267 -13.168 1.00 32.77 67 VAL A O 1
ATOM 498 N N . GLU A 1 107 ? 6.953 28.536 -13.840 1.00 30.92 68 GLU A N 1
ATOM 499 C CA . GLU A 1 107 ? 7.644 28.291 -15.100 1.00 30.03 68 GLU A CA 1
ATOM 500 C C . GLU A 1 107 ? 7.016 29.081 -16.237 1.00 29.59 68 GLU A C 1
ATOM 501 O O . GLU A 1 107 ? 7.735 29.662 -17.059 1.00 29.53 68 GLU A O 1
ATOM 507 N N . GLU A 1 108 ? 5.679 29.086 -16.311 1.00 29.53 69 GLU A N 1
ATOM 508 C CA . GLU A 1 108 ? 4.969 29.754 -17.396 1.00 31.65 69 GLU A CA 1
ATOM 509 C C . GLU A 1 108 ? 3.642 30.302 -16.874 1.00 29.69 69 GLU A C 1
ATOM 510 O O . GLU A 1 108 ? 2.909 29.596 -16.174 1.00 31.47 69 GLU A O 1
ATOM 516 N N . ALA A 1 109 ? 3.341 31.550 -17.224 1.00 32.59 70 ALA A N 1
ATOM 517 C CA . ALA A 1 109 ? 2.033 32.147 -16.970 1.00 25.98 70 ALA A CA 1
ATOM 518 C C . ALA A 1 109 ? 1.128 31.969 -18.188 1.00 41.40 70 ALA A C 1
ATOM 519 O O . ALA A 1 109 ? 1.562 32.136 -19.332 1.00 32.54 70 ALA A O 1
ATOM 521 N N . GLY A 1 110 ? -0.135 31.636 -17.946 1.00 30.12 71 GLY A N 1
ATOM 522 C CA . GLY A 1 110 ? -1.055 31.400 -19.033 1.00 35.40 71 GLY A CA 1
ATOM 523 C C . GLY A 1 110 ? -1.439 32.687 -19.738 1.00 28.52 71 GLY A C 1
ATOM 524 O O . GLY A 1 110 ? -1.203 33.787 -19.231 1.00 31.21 71 GLY A O 1
ATOM 525 N N . PRO A 1 111 ? -2.058 32.564 -20.922 1.00 33.50 72 PRO A N 1
ATOM 526 C CA . PRO A 1 111 ? -2.517 33.748 -21.663 1.00 42.26 72 PRO A CA 1
ATOM 527 C C . PRO A 1 111 ? -3.385 34.627 -20.790 1.00 41.57 72 PRO A C 1
ATOM 528 O O . PRO A 1 111 ? -4.360 34.163 -20.201 1.00 45.85 72 PRO A O 1
ATOM 532 N N . GLY A 1 112 ? -3.015 35.904 -20.694 1.00 39.62 73 GLY A N 1
ATOM 533 C CA . GLY A 1 112 ? -3.784 36.874 -19.947 1.00 42.50 73 GLY A CA 1
ATOM 534 C C . GLY A 1 112 ? -3.382 37.016 -18.503 1.00 42.02 73 GLY A C 1
ATOM 535 O O . GLY A 1 112 ? -3.750 38.010 -17.871 1.00 44.45 73 GLY A O 1
ATOM 536 N N . VAL A 1 113 ? -2.613 36.065 -17.967 1.00 43.55 74 VAL A N 1
ATOM 537 C CA . VAL A 1 113 ? -2.316 36.055 -16.537 1.00 35.32 74 VAL A CA 1
ATOM 538 C C . VAL A 1 113 ? -1.391 37.208 -16.193 1.00 38.79 74 VAL A C 1
ATOM 539 O O . VAL A 1 113 ? -0.355 37.412 -16.837 1.00 43.87 74 VAL A O 1
ATOM 543 N N . THR A 1 114 ? -1.748 37.935 -15.143 1.00 35.52 75 THR A N 1
ATOM 544 C CA . THR A 1 114 ? -1.023 39.097 -14.667 1.00 40.15 75 THR A CA 1
ATOM 545 C C . THR A 1 114 ? -0.870 38.966 -13.162 1.00 45.45 75 THR A C 1
ATOM 546 O O . THR A 1 114 ? -1.612 38.226 -12.511 1.00 55.15 75 THR A O 1
ATOM 550 N N . GLY A 1 115 ? 0.086 39.701 -12.601 1.00 55.13 76 GLY A N 1
ATOM 551 C CA . GLY A 1 115 ? 0.298 39.679 -11.168 1.00 54.70 76 GLY A CA 1
ATOM 552 C C . GLY A 1 115 ? 1.122 38.510 -10.673 1.00 64.52 76 GLY A C 1
ATOM 553 O O . GLY A 1 115 ? 1.347 38.396 -9.460 1.00 49.47 76 GLY A O 1
ATOM 554 N N . VAL A 1 116 ? 1.562 37.636 -11.576 1.00 62.01 77 VAL A N 1
ATOM 555 C CA . VAL A 1 116 ? 2.318 36.434 -11.254 1.00 59.96 77 VAL A CA 1
ATOM 556 C C . VAL A 1 116 ? 3.237 36.213 -12.440 1.00 55.16 77 VAL A C 1
ATOM 557 O O . VAL A 1 116 ? 2.770 36.105 -13.578 1.00 61.69 77 VAL A O 1
ATOM 561 N N . SER A 1 117 ? 4.538 36.149 -12.195 1.00 47.91 78 SER A N 1
ATOM 562 C CA . SER A 1 117 ? 5.515 36.147 -13.270 1.00 45.33 78 SER A CA 1
ATOM 563 C C . SER A 1 117 ? 6.415 34.926 -13.172 1.00 46.73 78 SER A C 1
ATOM 564 O O . SER A 1 117 ? 6.590 34.342 -12.098 1.00 38.62 78 SER A O 1
ATOM 567 N N . ARG A 1 118 ? 6.959 34.533 -14.317 1.00 44.49 79 ARG A N 1
ATOM 568 C CA . ARG A 1 118 ? 7.928 33.450 -14.368 1.00 42.87 79 ARG A CA 1
ATOM 569 C C . ARG A 1 118 ? 9.071 33.711 -13.395 1.00 41.50 79 ARG A C 1
ATOM 570 O O . ARG A 1 118 ? 9.540 34.844 -13.260 1.00 45.94 79 ARG A O 1
ATOM 578 N N . GLY A 1 119 ? 9.522 32.645 -12.719 1.00 33.12 80 GLY A N 1
ATOM 579 C CA . GLY A 1 119 ? 10.551 32.748 -11.699 1.00 35.01 80 GLY A CA 1
ATOM 580 C C . GLY A 1 119 ? 10.034 32.990 -10.292 1.00 31.20 80 GLY A C 1
ATOM 581 O O . GLY A 1 119 ? 10.810 32.852 -9.328 1.00 34.09 80 GLY A O 1
ATOM 582 N N . ASP A 1 120 ? 8.761 33.356 -10.136 1.00 31.14 81 ASP A N 1
ATOM 583 C CA . ASP A 1 120 ? 8.243 33.683 -8.812 1.00 32.05 81 ASP A CA 1
ATOM 584 C C . ASP A 1 120 ? 8.128 32.411 -7.969 1.00 26.75 81 ASP A C 1
ATOM 585 O O . ASP A 1 120 ? 7.574 31.413 -8.438 1.00 25.46 81 ASP A O 1
ATOM 590 N N . PRO A 1 121 ? 8.652 32.393 -6.739 1.00 21.51 82 PRO A N 1
ATOM 591 C CA . PRO A 1 121 ? 8.382 31.254 -5.840 1.00 20.45 82 PRO A CA 1
ATOM 592 C C . PRO A 1 121 ? 6.975 31.392 -5.259 1.00 19.95 82 PRO A C 1
ATOM 593 O O . PRO A 1 121 ? 6.588 32.470 -4.801 1.00 22.55 82 PRO A O 1
ATOM 597 N N . VAL A 1 122 ? 6.209 30.302 -5.292 1.00 19.86 83 VAL A N 1
ATOM 598 C CA . VAL A 1 122 ? 4.811 30.338 -4.872 1.00 19.69 83 VAL A CA 1
ATOM 599 C C . VAL A 1 122 ? 4.476 29.091 -4.081 1.00 21.35 83 VAL A C 1
ATOM 600 O O . VAL A 1 122 ? 5.097 28.040 -4.242 1.00 19.10 83 VAL A O 1
ATOM 604 N N . VAL A 1 123 ? 3.409 29.193 -3.285 1.00 18.25 84 VAL A N 1
ATOM 605 C CA . VAL A 1 123 ? 2.828 28.048 -2.608 1.00 15.23 84 VAL A CA 1
ATOM 606 C C . VAL A 1 123 ? 1.333 28.043 -2.939 1.00 14.72 84 VAL A C 1
ATOM 607 O O . VAL A 1 123 ? 0.725 29.104 -3.091 1.00 18.79 84 VAL A O 1
ATOM 611 N N . VAL A 1 124 ? 0.757 26.862 -3.106 1.00 15.63 85 VAL A N 1
ATOM 612 C CA . VAL A 1 124 ? -0.517 26.712 -3.803 1.00 17.33 85 VAL A CA 1
ATOM 613 C C . VAL A 1 124 ? -1.645 26.449 -2.809 1.00 16.79 85 VAL A C 1
ATOM 614 O O . VAL A 1 124 ? -1.638 25.435 -2.110 1.00 16.43 85 VAL A O 1
ATOM 618 N N . TYR A 1 125 ? -2.654 27.333 -2.811 1.00 15.89 86 TYR A N 1
ATOM 619 C CA . TYR A 1 125 ? -3.925 27.055 -2.148 1.00 18.62 86 TYR A CA 1
ATOM 620 C C . TYR A 1 125 ? -4.635 25.928 -2.901 1.00 17.32 86 TYR A C 1
ATOM 621 O O . TYR A 1 125 ? -4.767 25.975 -4.127 1.00 15.63 86 TYR A O 1
ATOM 630 N N . ASN A 1 126 ? -5.078 24.901 -2.191 1.00 15.57 87 ASN A N 1
ATOM 631 C CA . ASN A 1 126 ? -5.402 23.655 -2.868 1.00 19.69 87 ASN A CA 1
ATOM 632 C C . ASN A 1 126 ? -6.888 23.451 -3.135 1.00 21.25 87 ASN A C 1
ATOM 633 O O . ASN A 1 126 ? -7.260 22.357 -3.568 1.00 19.67 87 ASN A O 1
ATOM 638 N N . ARG A 1 127 ? -7.728 24.468 -2.943 1.00 18.49 88 ARG A N 1
ATOM 639 C CA . ARG A 1 127 ? -9.158 24.360 -3.239 1.00 17.74 88 ARG A CA 1
ATOM 640 C C . ARG A 1 127 ? -9.506 25.182 -4.473 1.00 17.44 88 ARG A C 1
ATOM 641 O O . ARG A 1 127 ? -9.096 26.336 -4.596 1.00 17.75 88 ARG A O 1
ATOM 649 N N . LEU A 1 128 ? -10.231 24.576 -5.408 1.00 18.55 89 LEU A N 1
ATOM 650 C CA . LEU A 1 128 ? -10.726 25.300 -6.563 1.00 16.82 89 LEU A CA 1
ATOM 651 C C . LEU A 1 128 ? -11.963 26.070 -6.122 1.00 16.39 89 LEU A C 1
ATOM 652 O O . LEU A 1 128 ? -12.838 25.518 -5.443 1.00 18.66 89 LEU A O 1
ATOM 657 N N . TYR A 1 129 ? -12.042 27.338 -6.503 1.00 17.75 90 TYR A N 1
ATOM 658 C CA . TYR A 1 129 ? -13.131 28.172 -6.031 1.00 20.69 90 TYR A CA 1
ATOM 659 C C . TYR A 1 129 ? -13.535 29.123 -7.150 1.00 20.84 90 TYR A C 1
ATOM 660 O O . TYR A 1 129 ? -12.703 29.508 -7.971 1.00 20.52 90 TYR A O 1
ATOM 669 N N . CYS A 1 130 ? -14.828 29.477 -7.188 1.00 18.81 91 CYS A N 1
ATOM 670 C CA . CYS A 1 130 ? -15.374 30.253 -8.292 1.00 21.12 91 CYS A CA 1
ATOM 671 C C . CYS A 1 130 ? -15.334 31.751 -8.045 1.00 25.48 91 CYS A C 1
ATOM 672 O O . CYS A 1 130 ? -15.296 32.516 -9.016 1.00 22.94 91 CYS A O 1
ATOM 675 N N . GLY A 1 131 ? -15.353 32.185 -6.787 1.00 19.71 92 GLY A N 1
ATOM 676 C CA . GLY A 1 131 ? -15.372 33.592 -6.420 1.00 21.54 92 GLY A CA 1
ATOM 677 C C . GLY A 1 131 ? -16.702 34.310 -6.573 1.00 24.13 92 GLY A C 1
ATOM 678 O O . GLY A 1 131 ? -16.753 35.528 -6.339 1.00 29.47 92 GLY A O 1
ATOM 679 N N . HIS A 1 132 ? -17.781 33.614 -6.934 1.00 24.78 93 HIS A N 1
ATOM 680 C CA A HIS A 1 132 ? -19.057 34.258 -7.243 0.50 25.34 93 HIS A CA 1
ATOM 681 C CA B HIS A 1 132 ? -19.049 34.283 -7.201 0.50 25.35 93 HIS A CA 1
ATOM 682 C C . HIS A 1 132 ? -20.243 33.690 -6.471 1.00 29.11 93 HIS A C 1
ATOM 683 O O . HIS A 1 132 ? -21.304 34.321 -6.465 1.00 28.44 93 HIS A O 1
ATOM 696 N N . CYS A 1 133 ? -20.104 32.540 -5.821 1.00 17.99 94 CYS A N 1
ATOM 697 C CA . CYS A 1 133 ? -21.196 31.889 -5.128 1.00 17.35 94 CYS A CA 1
ATOM 698 C C . CYS A 1 133 ? -21.273 32.398 -3.700 1.00 18.91 94 CYS A C 1
ATOM 699 O O . CYS A 1 133 ? -20.406 33.138 -3.231 1.00 19.74 94 CYS A O 1
ATOM 702 N N . ARG A 1 134 ? -22.338 31.996 -2.996 1.00 21.33 95 ARG A N 1
ATOM 703 C CA . ARG A 1 134 ? -22.558 32.491 -1.641 1.00 22.79 95 ARG A CA 1
ATOM 704 C C . ARG A 1 134 ? -21.379 32.159 -0.732 1.00 21.61 95 ARG A C 1
ATOM 705 O O . ARG A 1 134 ? -20.996 32.950 0.132 1.00 21.23 95 ARG A O 1
ATOM 713 N N . GLN A 1 135 ? -20.791 30.989 -0.914 1.00 17.12 96 GLN A N 1
ATOM 714 C CA . GLN A 1 135 ? -19.705 30.593 -0.030 1.00 18.40 96 GLN A CA 1
ATOM 715 C C . GLN A 1 135 ? -18.451 31.397 -0.313 1.00 14.29 96 GLN A C 1
ATOM 716 O O . GLN A 1 135 ? -17.813 31.913 0.617 1.00 16.02 96 GLN A O 1
ATOM 722 N N . CYS A 1 136 ? -18.073 31.495 -1.584 1.00 15.60 97 CYS A N 1
ATOM 723 C CA . CYS A 1 136 ? -16.900 32.271 -1.949 1.00 17.03 97 CYS A CA 1
ATOM 724 C C . CYS A 1 136 ? -17.054 33.720 -1.528 1.00 19.82 97 CYS A C 1
ATOM 725 O O . CYS A 1 136 ? -16.125 34.316 -0.979 1.00 17.31 97 CYS A O 1
ATOM 728 N N . LEU A 1 137 ? -18.238 34.293 -1.732 1.00 16.96 98 LEU A N 1
ATOM 729 C CA . LEU A 1 137 ? -18.419 35.714 -1.448 1.00 18.05 98 LEU A CA 1
ATOM 730 C C . LEU A 1 137 ? -18.451 36.038 0.032 1.00 22.76 98 LEU A C 1
ATOM 731 O O . LEU A 1 137 ? -18.294 37.212 0.379 1.00 22.43 98 LEU A O 1
ATOM 736 N N . THR A 1 138 ? -18.700 35.060 0.912 1.00 18.69 99 THR A N 1
ATOM 737 C CA . THR A 1 138 ? -18.583 35.274 2.350 1.00 19.12 99 THR A CA 1
ATOM 738 C C . THR A 1 138 ? -17.230 34.834 2.889 1.00 24.44 99 THR A C 1
ATOM 739 O O . THR A 1 138 ? -17.012 34.895 4.101 1.00 24.30 99 THR A O 1
ATOM 743 N N . GLY A 1 139 ? -16.337 34.383 2.010 1.00 19.49 100 GLY A N 1
ATOM 744 C CA . GLY A 1 139 ? -14.977 34.054 2.359 1.00 20.20 100 GLY A CA 1
ATOM 745 C C . GLY A 1 139 ? -14.708 32.576 2.522 1.00 20.16 100 GLY A C 1
ATOM 746 O O . GLY A 1 139 ? -13.522 32.196 2.710 1.00 17.57 100 GLY A O 1
ATOM 747 N N . TRP A 1 140 ? -15.757 31.740 2.498 1.00 16.40 101 TRP A N 1
ATOM 748 C CA . TRP A 1 140 ? -15.622 30.289 2.677 1.00 13.93 101 TRP A CA 1
ATOM 749 C C . TRP A 1 140 ? -15.313 29.596 1.339 1.00 14.56 101 TRP A C 1
ATOM 750 O O . TRP A 1 140 ? -16.044 28.749 0.839 1.00 14.58 101 TRP A O 1
ATOM 761 N N . THR A 1 141 ? -14.170 29.963 0.750 1.00 16.63 102 THR A N 1
ATOM 762 C CA . THR A 1 141 ? -13.839 29.460 -0.573 1.00 15.76 102 THR A CA 1
ATOM 763 C C . THR A 1 141 ? -13.655 27.951 -0.581 1.00 17.51 102 THR A C 1
ATOM 764 O O . THR A 1 141 ? -13.834 27.323 -1.632 1.00 20.37 102 THR A O 1
ATOM 768 N N . GLN A 1 142 ? -13.329 27.348 0.569 1.00 14.83 103 GLN A N 1
ATOM 769 C CA . GLN A 1 142 ? -13.208 25.890 0.609 1.00 16.66 103 GLN A CA 1
ATOM 770 C C . GLN A 1 142 ? -14.566 25.204 0.454 1.00 23.79 103 GLN A C 1
ATOM 771 O O . GLN A 1 142 ? -14.617 23.996 0.203 1.00 20.78 103 GLN A O 1
ATOM 777 N N . MET A 1 143 ? -15.659 25.952 0.588 1.00 20.68 104 MET A N 1
ATOM 778 C CA . MET A 1 143 ? -17.012 25.414 0.498 1.00 24.43 104 MET A CA 1
ATOM 779 C C . MET A 1 143 ? -17.681 25.770 -0.821 1.00 18.94 104 MET A C 1
ATOM 780 O O . MET A 1 143 ? -18.907 25.728 -0.890 1.00 21.37 104 MET A O 1
ATOM 785 N N . CYS A 1 144 ? -16.909 26.127 -1.859 1.00 16.51 105 CYS A N 1
ATOM 786 C CA . CYS A 1 144 ? -17.467 26.648 -3.110 1.00 16.71 105 CYS A CA 1
ATOM 787 C C . CYS A 1 144 ? -18.543 25.737 -3.692 1.00 20.13 105 CYS A C 1
ATOM 788 O O . CYS A 1 144 ? -18.322 24.547 -3.920 1.00 19.52 105 CYS A O 1
ATOM 791 N N . GLU A 1 145 ? -19.722 26.319 -3.943 1.00 20.22 106 GLU A N 1
ATOM 792 C CA . GLU A 1 145 ? -20.858 25.546 -4.434 1.00 21.42 106 GLU A CA 1
ATOM 793 C C . GLU A 1 145 ? -20.701 25.133 -5.888 1.00 25.03 106 GLU A C 1
ATOM 794 O O . GLU A 1 145 ? -21.343 24.168 -6.321 1.00 29.96 106 GLU A O 1
ATOM 800 N N . VAL A 1 146 ? -19.886 25.847 -6.655 1.00 21.91 107 VAL A N 1
ATOM 801 C CA . VAL A 1 146 ? -19.757 25.590 -8.084 1.00 21.69 107 VAL A CA 1
ATOM 802 C C . VAL A 1 146 ? -18.753 24.481 -8.353 1.00 27.84 107 VAL A C 1
ATOM 803 O O . VAL A 1 146 ? -19.018 23.577 -9.141 1.00 25.47 107 VAL A O 1
ATOM 807 N N . THR A 1 147 ? -17.584 24.525 -7.705 1.00 26.56 108 THR A N 1
ATOM 808 C CA . THR A 1 147 ? -16.582 23.488 -7.883 1.00 22.86 108 THR A CA 1
ATOM 809 C C . THR A 1 147 ? -16.807 22.304 -6.961 1.00 28.99 108 THR A C 1
ATOM 810 O O . THR A 1 147 ? -16.121 21.285 -7.097 1.00 29.50 108 THR A O 1
ATOM 814 N N . GLY A 1 148 ? -17.728 22.411 -6.015 1.00 25.29 109 GLY A N 1
ATOM 815 C CA . GLY A 1 148 ? -17.908 21.341 -5.071 1.00 32.02 109 GLY A CA 1
ATOM 816 C C . GLY A 1 148 ? -16.759 21.216 -4.097 1.00 39.01 109 GLY A C 1
ATOM 817 O O . GLY A 1 148 ? -16.586 20.162 -3.486 1.00 34.79 109 GLY A O 1
ATOM 818 N N . GLY A 1 149 ? -15.958 22.264 -3.930 1.00 32.50 110 GLY A N 1
ATOM 819 C CA . GLY A 1 149 ? -14.853 22.150 -3.001 1.00 40.30 110 GLY A CA 1
ATOM 820 C C . GLY A 1 149 ? -13.702 21.330 -3.531 1.00 32.29 110 GLY A C 1
ATOM 821 O O . GLY A 1 149 ? -12.857 20.886 -2.746 1.00 29.73 110 GLY A O 1
ATOM 822 N N . GLY A 1 150 ? -13.637 21.144 -4.852 1.00 28.39 111 GLY A N 1
ATOM 823 C CA . GLY A 1 150 ? -12.664 20.287 -5.497 1.00 28.44 111 GLY A CA 1
ATOM 824 C C . GLY A 1 150 ? -11.263 20.595 -5.036 1.00 21.19 111 GLY A C 1
ATOM 825 O O . GLY A 1 150 ? -10.866 21.764 -4.967 1.00 20.93 111 GLY A O 1
ATOM 826 N N . ILE A 1 151 ? -10.503 19.553 -4.751 1.00 21.03 112 ILE A N 1
ATOM 827 C CA . ILE A 1 151 ? -9.154 19.691 -4.223 1.00 20.77 112 ILE A CA 1
ATOM 828 C C . ILE A 1 151 ? -8.159 19.402 -5.338 1.00 24.58 112 ILE A C 1
ATOM 829 O O . ILE A 1 151 ? -8.207 18.339 -5.965 1.00 21.00 112 ILE A O 1
ATOM 834 N N . ILE A 1 152 ? -7.254 20.345 -5.574 1.00 19.27 113 ILE A N 1
ATOM 835 C CA . ILE A 1 152 ? -6.144 20.135 -6.501 1.00 20.54 113 ILE A CA 1
ATOM 836 C C . ILE A 1 152 ? -5.382 18.882 -6.116 1.00 24.43 113 ILE A C 1
ATOM 837 O O . ILE A 1 152 ? -5.124 18.632 -4.935 1.00 19.95 113 ILE A O 1
ATOM 842 N N . GLY A 1 153 ? -5.034 18.080 -7.126 1.00 23.63 114 GLY A N 1
ATOM 843 C CA . GLY A 1 153 ? -4.401 16.806 -6.922 1.00 22.87 114 GLY A CA 1
ATOM 844 C C . GLY A 1 153 ? -5.352 15.683 -6.635 1.00 24.06 114 GLY A C 1
ATOM 845 O O . GLY A 1 153 ? -4.911 14.547 -6.499 1.00 26.20 114 GLY A O 1
ATOM 846 N N . ILE A 1 154 ? -6.638 15.961 -6.482 1.00 20.79 115 ILE A N 1
ATOM 847 C CA . ILE A 1 154 ? -7.645 14.931 -6.346 1.00 22.35 115 ILE A CA 1
ATOM 848 C C . ILE A 1 154 ? -8.563 14.934 -7.557 1.00 26.33 115 ILE A C 1
ATOM 849 O O . ILE A 1 154 ? -8.732 13.907 -8.216 1.00 29.51 115 ILE A O 1
ATOM 854 N N . VAL A 1 155 ? -9.128 16.103 -7.884 1.00 22.84 116 VAL A N 1
ATOM 855 C CA . VAL A 1 155 ? -9.915 16.294 -9.100 1.00 26.79 116 VAL A CA 1
ATOM 856 C C . VAL A 1 155 ? -9.098 16.926 -10.213 1.00 28.24 116 VAL A C 1
ATOM 857 O O . VAL A 1 155 ? -9.635 17.212 -11.285 1.00 26.34 116 VAL A O 1
ATOM 861 N N . THR A 1 156 ? -7.815 17.181 -9.977 1.00 25.43 117 THR A N 1
ATOM 862 C CA . THR A 1 156 ? -6.851 17.569 -10.992 1.00 25.60 117 THR A CA 1
ATOM 863 C C . THR A 1 156 ? -5.606 16.738 -10.754 1.00 25.93 117 THR A C 1
ATOM 864 O O . THR A 1 156 ? -5.473 16.077 -9.711 1.00 22.16 117 THR A O 1
ATOM 868 N N . GLN A 1 157 ? -4.690 16.783 -11.727 1.00 25.03 118 GLN A N 1
ATOM 869 C CA . GLN A 1 157 ? -3.365 16.224 -11.510 1.00 23.63 118 GLN A CA 1
ATOM 870 C C . GLN A 1 157 ? -2.632 17.108 -10.507 1.00 22.47 118 GLN A C 1
ATOM 871 O O . GLN A 1 157 ? -2.814 18.331 -10.499 1.00 27.68 118 GLN A O 1
ATOM 877 N N . GLY A 1 158 ? -1.836 16.473 -9.643 1.00 24.96 119 GLY A N 1
ATOM 878 C CA . GLY A 1 158 ? -1.251 17.119 -8.497 1.00 23.10 119 GLY A CA 1
ATOM 879 C C . GLY A 1 158 ? 0.243 17.343 -8.625 1.00 25.61 119 GLY A C 1
ATOM 880 O O . GLY A 1 158 ? 0.806 17.401 -9.727 1.00 28.65 119 GLY A O 1
ATOM 881 N N . GLY A 1 159 ? 0.893 17.474 -7.473 1.00 23.64 120 GLY A N 1
ATOM 882 C CA . GLY A 1 159 ? 2.255 17.950 -7.379 1.00 25.24 120 GLY A CA 1
ATOM 883 C C . GLY A 1 159 ? 3.333 16.896 -7.281 1.00 24.07 120 GLY A C 1
ATOM 884 O O . GLY A 1 159 ? 4.499 17.263 -7.135 1.00 23.27 120 GLY A O 1
ATOM 885 N N . TYR A 1 160 ? 2.997 15.604 -7.329 1.00 21.12 121 TYR A N 1
ATOM 886 C CA . TYR A 1 160 ? 4.031 14.555 -7.324 1.00 26.23 121 TYR A CA 1
ATOM 887 C C . TYR A 1 160 ? 4.555 14.381 -8.746 1.00 23.06 121 TYR A C 1
ATOM 888 O O . TYR A 1 160 ? 4.421 13.329 -9.372 1.00 24.40 121 TYR A O 1
ATOM 897 N N . ALA A 1 161 ? 5.119 15.464 -9.255 1.00 22.58 122 ALA A N 1
ATOM 898 C CA . ALA A 1 161 ? 5.560 15.546 -10.640 1.00 25.57 122 ALA A CA 1
ATOM 899 C C . ALA A 1 161 ? 6.436 16.769 -10.757 1.00 29.18 122 ALA A C 1
ATOM 900 O O . ALA A 1 161 ? 6.402 17.652 -9.901 1.00 25.37 122 ALA A O 1
ATOM 902 N N . GLU A 1 162 ? 7.219 16.825 -11.835 1.00 23.34 123 GLU A N 1
ATOM 903 C CA . GLU A 1 162 ? 8.112 17.961 -12.013 1.00 24.37 123 GLU A CA 1
ATOM 904 C C . GLU A 1 162 ? 7.338 19.244 -12.240 1.00 18.27 123 GLU A C 1
ATOM 905 O O . GLU A 1 162 ? 7.809 20.329 -11.863 1.00 23.20 123 GLU A O 1
ATOM 911 N N . TYR A 1 163 ? 6.161 19.143 -12.863 1.00 23.67 124 TYR A N 1
ATOM 912 C CA . TYR A 1 163 ? 5.366 20.310 -13.201 1.00 20.59 124 TYR A CA 1
ATOM 913 C C . TYR A 1 163 ? 3.902 20.062 -12.868 1.00 19.46 124 TYR A C 1
ATOM 914 O O . TYR A 1 163 ? 3.402 18.938 -12.984 1.00 24.80 124 TYR A O 1
ATOM 923 N N . ALA A 1 164 ? 3.209 21.150 -12.508 1.00 21.51 125 ALA A N 1
ATOM 924 C CA . ALA A 1 164 ? 1.771 21.124 -12.265 1.00 24.02 125 ALA A CA 1
ATOM 925 C C . ALA A 1 164 ? 1.157 22.433 -12.735 1.00 19.03 125 ALA A C 1
ATOM 926 O O . ALA A 1 164 ? 1.781 23.495 -12.640 1.00 22.10 125 ALA A O 1
ATOM 928 N N . VAL A 1 165 ? -0.082 22.334 -13.239 1.00 23.97 126 VAL A N 1
ATOM 929 C CA . VAL A 1 165 ? -0.876 23.491 -13.622 1.00 23.99 126 VAL A CA 1
ATOM 930 C C . VAL A 1 165 ? -1.929 23.749 -12.545 1.00 20.73 126 VAL A C 1
ATOM 931 O O . VAL A 1 165 ? -2.613 22.817 -12.098 1.00 21.99 126 VAL A O 1
ATOM 935 N N . VAL A 1 166 ? -2.027 25.003 -12.113 1.00 20.80 127 VAL A N 1
ATOM 936 C CA . VAL A 1 166 ? -3.022 25.422 -11.126 1.00 22.97 127 VAL A CA 1
ATOM 937 C C . VAL A 1 166 ? -3.565 26.783 -11.524 1.00 17.50 127 VAL A C 1
ATOM 938 O O . VAL A 1 166 ? -2.944 27.523 -12.297 1.00 22.02 127 VAL A O 1
ATOM 942 N N . PRO A 1 167 ? -4.702 27.177 -10.949 1.00 21.29 128 PRO A N 1
ATOM 943 C CA . PRO A 1 167 ? -5.230 28.519 -11.232 1.00 21.21 128 PRO A CA 1
ATOM 944 C C . PRO A 1 167 ? -4.298 29.575 -10.687 1.00 22.61 128 PRO A C 1
ATOM 945 O O . PRO A 1 167 ? -3.745 29.437 -9.594 1.00 20.24 128 PRO A O 1
ATOM 949 N N . ALA A 1 168 ? -4.129 30.662 -11.440 1.00 20.59 129 ALA A N 1
ATOM 950 C CA . ALA A 1 168 ? -3.191 31.685 -10.998 1.00 23.30 129 ALA A CA 1
ATOM 951 C C . ALA A 1 168 ? -3.614 32.311 -9.673 1.00 20.39 129 ALA A C 1
ATOM 952 O O . ALA A 1 168 ? -2.762 32.707 -8.867 1.00 20.85 129 ALA A O 1
ATOM 954 N N . LYS A 1 169 ? -4.916 32.429 -9.433 1.00 17.42 130 LYS A N 1
ATOM 955 C CA . LYS A 1 169 ? -5.377 33.013 -8.187 1.00 18.53 130 LYS A CA 1
ATOM 956 C C . LYS A 1 169 ? -5.097 32.122 -6.990 1.00 19.24 130 LYS A C 1
ATOM 957 O O . LYS A 1 169 ? -5.261 32.581 -5.855 1.00 19.96 130 LYS A O 1
ATOM 963 N N . ASN A 1 170 ? -4.732 30.856 -7.217 1.00 18.95 131 ASN A N 1
ATOM 964 C CA . ASN A 1 170 ? -4.402 29.935 -6.154 1.00 17.63 131 ASN A CA 1
ATOM 965 C C . ASN A 1 170 ? -2.928 29.983 -5.771 1.00 20.86 131 ASN A C 1
ATOM 966 O O . ASN A 1 170 ? -2.557 29.432 -4.731 1.00 18.46 131 ASN A O 1
ATOM 971 N N . ALA A 1 171 ? -2.086 30.624 -6.575 1.00 17.99 132 ALA A N 1
ATOM 972 C CA . ALA A 1 171 ? -0.647 30.637 -6.326 1.00 21.74 132 ALA A CA 1
ATOM 973 C C . ALA A 1 171 ? -0.288 31.890 -5.545 1.00 24.36 132 ALA A C 1
ATOM 974 O O . ALA A 1 171 ? -0.519 33.016 -6.006 1.00 27.99 132 ALA A O 1
ATOM 976 N N . VAL A 1 172 ? 0.269 31.701 -4.361 1.00 19.03 133 VAL A N 1
ATOM 977 C CA . VAL A 1 172 ? 0.619 32.793 -3.465 1.00 18.99 133 VAL A CA 1
ATOM 978 C C . VAL A 1 172 ? 2.128 32.934 -3.484 1.00 20.23 133 VAL A C 1
ATOM 979 O O . VAL A 1 172 ? 2.846 31.993 -3.130 1.00 19.31 133 VAL A O 1
ATOM 983 N N . ALA A 1 173 ? 2.603 34.103 -3.872 1.00 20.94 134 ALA A N 1
ATOM 984 C CA . ALA A 1 173 ? 4.036 34.372 -3.865 1.00 26.76 134 ALA A CA 1
ATOM 985 C C . ALA A 1 173 ? 4.544 34.420 -2.431 1.00 30.13 134 ALA A C 1
ATOM 986 O O . ALA A 1 173 ? 3.891 34.975 -1.540 1.00 24.19 134 ALA A O 1
ATOM 988 N N . THR A 1 174 ? 5.719 33.842 -2.204 1.00 24.11 135 THR A N 1
ATOM 989 C CA . THR A 1 174 ? 6.253 33.778 -0.859 1.00 26.85 135 THR A CA 1
ATOM 990 C C . THR A 1 174 ? 7.769 33.895 -0.882 1.00 27.70 135 THR A C 1
ATOM 991 O O . THR A 1 174 ? 8.432 33.392 -1.791 1.00 25.30 135 THR A O 1
ATOM 995 N N . ARG A 1 175 ? 8.298 34.546 0.146 1.00 26.35 136 ARG A N 1
ATOM 996 C CA . ARG A 1 175 ? 9.733 34.624 0.398 1.00 32.89 136 ARG A CA 1
ATOM 997 C C . ARG A 1 175 ? 10.215 33.552 1.364 1.00 29.81 136 ARG A C 1
ATOM 998 O O . ARG A 1 175 ? 11.408 33.489 1.664 1.00 28.79 136 ARG A O 1
ATOM 1006 N N . ALA A 1 176 ? 9.329 32.696 1.854 1.00 25.51 137 ALA A N 1
ATOM 1007 C CA . ALA A 1 176 ? 9.750 31.620 2.729 1.00 25.20 137 ALA A CA 1
ATOM 1008 C C . ALA A 1 176 ? 10.508 30.539 1.964 1.00 27.73 137 ALA A C 1
ATOM 1009 O O . ALA A 1 176 ? 10.315 30.341 0.757 1.00 25.68 137 ALA A O 1
ATOM 1011 N N . ASP A 1 177 ? 11.366 29.820 2.683 1.00 22.88 138 ASP A N 1
ATOM 1012 C CA . ASP A 1 177 ? 11.926 28.591 2.144 1.00 22.77 138 ASP A CA 1
ATOM 1013 C C . ASP A 1 177 ? 10.798 27.685 1.673 1.00 27.01 138 ASP A C 1
ATOM 1014 O O . ASP A 1 177 ? 9.794 27.501 2.370 1.00 21.38 138 ASP A O 1
ATOM 1019 N N . LEU A 1 178 ? 10.968 27.104 0.493 1.00 21.76 139 LEU A N 1
ATOM 1020 C CA . LEU A 1 178 ? 9.855 26.385 -0.107 1.00 20.69 139 LEU A CA 1
ATOM 1021 C C . LEU A 1 178 ? 9.604 25.039 0.541 1.00 21.04 139 LEU A C 1
ATOM 1022 O O . LEU A 1 178 ? 8.472 24.538 0.461 1.00 18.63 139 LEU A O 1
ATOM 1027 N N . LYS A 1 179 ? 10.607 24.452 1.216 1.00 18.67 140 LYS A N 1
ATOM 1028 C CA . LYS A 1 179 ? 10.335 23.271 2.012 1.00 17.63 140 LYS A CA 1
ATOM 1029 C C . LYS A 1 179 ? 9.374 23.605 3.139 1.00 16.46 140 LYS A C 1
ATOM 1030 O O . LYS A 1 179 ? 8.482 22.810 3.463 1.00 20.96 140 LYS A O 1
ATOM 1036 N N . GLU A 1 180 ? 9.562 24.757 3.773 1.00 17.11 141 GLU A N 1
ATOM 1037 C CA . GLU A 1 180 ? 8.667 25.143 4.856 1.00 20.55 141 GLU A CA 1
ATOM 1038 C C . GLU A 1 180 ? 7.322 25.576 4.310 1.00 17.52 141 GLU A C 1
ATOM 1039 O O . GLU A 1 180 ? 6.279 25.279 4.906 1.00 16.50 141 GLU A O 1
ATOM 1045 N N . ALA A 1 181 ? 7.321 26.293 3.185 1.00 14.88 142 ALA A N 1
ATOM 1046 C CA . ALA A 1 181 ? 6.055 26.693 2.566 1.00 16.13 142 ALA A CA 1
ATOM 1047 C C . ALA A 1 181 ? 5.194 25.486 2.220 1.00 19.09 142 ALA A C 1
ATOM 1048 O O . ALA A 1 181 ? 3.961 25.539 2.341 1.00 15.71 142 ALA A O 1
ATOM 1050 N N . ALA A 1 182 ? 5.806 24.388 1.778 1.00 16.02 143 ALA A N 1
ATOM 1051 C CA . ALA A 1 182 ? 5.059 23.189 1.414 1.00 19.59 143 ALA A CA 1
ATOM 1052 C C . ALA A 1 182 ? 4.386 22.508 2.605 1.00 17.87 143 ALA A C 1
ATOM 1053 O O . ALA A 1 182 ? 3.697 21.501 2.398 1.00 19.38 143 ALA A O 1
ATOM 1055 N N . THR A 1 183 ? 4.549 23.008 3.823 1.00 16.06 144 THR A N 1
ATOM 1056 C CA . THR A 1 183 ? 3.793 22.496 4.963 1.00 15.16 144 THR A CA 1
ATOM 1057 C C . THR A 1 183 ? 2.493 23.264 5.199 1.00 14.54 144 THR A C 1
ATOM 1058 O O . THR A 1 183 ? 1.749 22.912 6.130 1.00 16.83 144 THR A O 1
ATOM 1062 N N . LEU A 1 184 ? 2.233 24.307 4.414 1.00 14.59 145 LEU A N 1
ATOM 1063 C CA . LEU A 1 184 ? 1.143 25.226 4.711 1.00 15.28 145 LEU A CA 1
ATOM 1064 C C . LEU A 1 184 ? -0.194 24.853 4.077 1.00 16.91 145 LEU A C 1
ATOM 1065 O O . LEU A 1 184 ? -1.226 24.985 4.765 1.00 14.35 145 LEU A O 1
ATOM 1070 N N . PRO A 1 185 ? -0.247 24.429 2.802 1.00 14.86 146 PRO A N 1
ATOM 1071 C CA . PRO A 1 185 ? -1.571 24.272 2.156 1.00 15.22 146 PRO A CA 1
ATOM 1072 C C . PRO A 1 185 ? -2.501 23.299 2.839 1.00 15.98 146 PRO A C 1
ATOM 1073 O O . PRO A 1 185 ? -3.725 23.496 2.779 1.00 14.74 146 PRO A O 1
ATOM 1077 N N . ILE A 1 186 ? -1.984 22.203 3.403 1.00 14.17 147 ILE A N 1
ATOM 1078 C CA . ILE A 1 186 ? -2.795 21.285 4.204 1.00 14.16 147 ILE A CA 1
ATOM 1079 C C . ILE A 1 186 ? -2.523 21.444 5.699 1.00 16.86 147 ILE A C 1
ATOM 1080 O O . ILE A 1 186 ? -3.423 21.792 6.459 1.00 17.53 147 ILE A O 1
ATOM 1085 N N . GLY A 1 187 ? -1.288 21.199 6.139 1.00 15.92 148 GLY A N 1
ATOM 1086 C CA . GLY A 1 187 ? -1.013 21.179 7.557 1.00 19.45 148 GLY A CA 1
ATOM 1087 C C . GLY A 1 187 ? -1.411 22.467 8.255 1.00 19.00 148 GLY A C 1
ATOM 1088 O O . GLY A 1 187 ? -2.256 22.460 9.149 1.00 18.44 148 GLY A O 1
ATOM 1089 N N . ALA A 1 188 ? -0.806 23.584 7.874 1.00 14.20 149 ALA A N 1
ATOM 1090 C CA . ALA A 1 188 ? -1.015 24.802 8.634 1.00 14.17 149 ALA A CA 1
ATOM 1091 C C . ALA A 1 188 ? -2.402 25.355 8.380 1.00 13.53 149 ALA A C 1
ATOM 1092 O O . ALA A 1 188 ? -3.085 25.796 9.313 1.00 16.11 149 ALA A O 1
ATOM 1094 N N . LEU A 1 189 ? -2.821 25.383 7.128 1.00 15.72 150 LEU A N 1
ATOM 1095 C CA . LEU A 1 189 ? -4.104 26.019 6.833 1.00 17.21 150 LEU A CA 1
ATOM 1096 C C . LEU A 1 189 ? -5.248 25.271 7.500 1.00 12.95 150 LEU A C 1
ATOM 1097 O O . LEU A 1 189 ? -6.178 25.893 8.033 1.00 11.95 150 LEU A O 1
ATOM 1102 N N . THR A 1 190 ? -5.227 23.939 7.450 1.00 13.27 151 THR A N 1
ATOM 1103 C CA . THR A 1 190 ? -6.301 23.168 8.065 1.00 15.30 151 THR A CA 1
ATOM 1104 C C . THR A 1 190 ? -6.335 23.425 9.565 1.00 15.21 151 THR A C 1
ATOM 1105 O O . THR A 1 190 ? -7.403 23.648 10.154 1.00 15.21 151 THR A O 1
ATOM 1109 N N . ALA A 1 191 ? -5.159 23.478 10.193 1.00 14.11 152 ALA A N 1
ATOM 1110 C CA . ALA A 1 191 ? -5.083 23.751 11.620 1.00 14.29 152 ALA A CA 1
ATOM 1111 C C . ALA A 1 191 ? -5.570 25.148 11.939 1.00 13.67 152 ALA A C 1
ATOM 1112 O O . ALA A 1 191 ? -6.222 25.361 12.967 1.00 14.05 152 ALA A O 1
ATOM 1114 N N . TRP A 1 192 ? -5.206 26.124 11.105 1.00 12.66 153 TRP A N 1
ATOM 1115 C CA . TRP A 1 192 ? -5.663 27.493 11.324 1.00 15.24 153 TRP A CA 1
ATOM 1116 C C . TRP A 1 192 ? -7.182 27.540 11.299 1.00 15.00 153 TRP A C 1
ATOM 1117 O O . TRP A 1 192 ? -7.834 28.130 12.180 1.00 14.41 153 TRP A O 1
ATOM 1128 N N . ASN A 1 193 ? -7.753 26.878 10.320 1.00 13.05 154 ASN A N 1
ATOM 1129 C CA . ASN A 1 193 ? -9.196 26.890 10.144 1.00 15.51 154 ASN A CA 1
ATOM 1130 C C . ASN A 1 193 ? -9.897 26.225 11.321 1.00 17.04 154 ASN A C 1
ATOM 1131 O O . ASN A 1 193 ? -10.924 26.726 11.798 1.00 14.39 154 ASN A O 1
ATOM 1136 N N . MET A 1 194 ? -9.342 25.119 11.834 1.00 14.71 155 MET A N 1
ATOM 1137 C CA . MET A 1 194 ? -9.910 24.491 13.023 1.00 14.60 155 MET A CA 1
ATOM 1138 C C . MET A 1 194 ? -9.864 25.433 14.225 1.00 15.61 155 MET A C 1
ATOM 1139 O O . MET A 1 194 ? -10.834 25.539 14.983 1.00 14.80 155 MET A O 1
ATOM 1144 N N . ALA A 1 195 ? -8.712 26.059 14.470 1.00 15.43 156 ALA A N 1
ATOM 1145 C CA . ALA A 1 195 ? -8.586 26.902 15.646 1.00 16.12 156 ALA A CA 1
ATOM 1146 C C . ALA A 1 195 ? -9.474 28.133 15.526 1.00 20.33 156 ALA A C 1
ATOM 1147 O O . ALA A 1 195 ? -10.074 28.577 16.518 1.00 17.24 156 ALA A O 1
ATOM 1149 N N . TYR A 1 196 ? -9.557 28.702 14.327 1.00 17.30 157 TYR A N 1
ATOM 1150 C CA . TYR A 1 196 ? -10.463 29.821 14.053 1.00 20.96 157 TYR A CA 1
ATOM 1151 C C . TYR A 1 196 ? -11.909 29.452 14.350 1.00 20.69 157 TYR A C 1
ATOM 1152 O O . TYR A 1 196 ? -12.660 30.257 14.920 1.00 23.30 157 TYR A O 1
ATOM 1161 N N . ARG A 1 197 ? -12.325 28.263 13.952 1.00 17.25 158 ARG A N 1
ATOM 1162 C CA . ARG A 1 197 ? -13.710 27.862 14.136 1.00 19.98 158 ARG A CA 1
ATOM 1163 C C . ARG A 1 197 ? -14.040 27.440 15.564 1.00 19.26 158 ARG A C 1
ATOM 1164 O O . ARG A 1 197 ? -15.226 27.189 15.854 1.00 19.79 158 ARG A O 1
ATOM 1172 N N . ALA A 1 198 ? -13.047 27.382 16.453 1.00 17.60 159 ALA A N 1
ATOM 1173 C CA . ALA A 1 198 ? -13.218 26.925 17.832 1.00 19.17 159 ALA A CA 1
ATOM 1174 C C . ALA A 1 198 ? -13.503 28.053 18.817 1.00 18.88 159 ALA A C 1
ATOM 1175 O O . ALA A 1 198 ? -13.698 27.775 20.011 1.00 22.53 159 ALA A O 1
ATOM 1177 N N . SER A 1 199 ? -13.441 29.314 18.387 1.00 21.36 160 SER A N 1
ATOM 1178 C CA . SER A 1 199 ? -13.647 30.457 19.276 1.00 25.29 160 SER A CA 1
ATOM 1179 C C . SER A 1 199 ? -12.807 30.363 20.555 1.00 27.74 160 SER A C 1
ATOM 1180 O O . SER A 1 199 ? -13.318 30.425 21.672 1.00 30.30 160 SER A O 1
ATOM 1183 N N . ILE A 1 200 ? -11.493 30.208 20.387 1.00 18.90 161 ILE A N 1
ATOM 1184 C CA . ILE A 1 200 ? -10.605 30.106 21.525 1.00 20.54 161 ILE A CA 1
ATOM 1185 C C . ILE A 1 200 ? -10.447 31.486 22.147 1.00 32.51 161 ILE A C 1
ATOM 1186 O O . ILE A 1 200 ? -10.113 32.460 21.456 1.00 30.14 161 ILE A O 1
ATOM 1191 N N . SER A 1 201 ? -10.704 31.578 23.457 1.00 36.98 162 SER A N 1
ATOM 1192 C CA . SER A 1 201 ? -10.455 32.789 24.234 1.00 32.30 162 SER A CA 1
ATOM 1193 C C . SER A 1 201 ? -9.251 32.582 25.145 1.00 42.43 162 SER A C 1
ATOM 1194 O O . SER A 1 201 ? -8.983 31.459 25.586 1.00 29.88 162 SER A O 1
ATOM 1197 N N . PRO A 1 202 ? -8.479 33.628 25.419 1.00 35.77 163 PRO A N 1
ATOM 1198 C CA . PRO A 1 202 ? -7.324 33.466 26.302 1.00 29.95 163 PRO A CA 1
ATOM 1199 C C . PRO A 1 202 ? -7.753 32.869 27.629 1.00 28.84 163 PRO A C 1
ATOM 1200 O O . PRO A 1 202 ? -8.782 33.239 28.190 1.00 28.28 163 PRO A O 1
ATOM 1204 N N . GLY A 1 203 ? -7.006 31.870 28.076 1.00 25.22 164 GLY A N 1
ATOM 1205 C CA . GLY A 1 203 ? -7.292 31.194 29.305 1.00 26.75 164 GLY A CA 1
ATOM 1206 C C . GLY A 1 203 ? -7.978 29.864 29.118 1.00 27.84 164 GLY A C 1
ATOM 1207 O O . GLY A 1 203 ? -7.842 28.990 29.983 1.00 33.18 164 GLY A O 1
ATOM 1208 N N . GLU A 1 204 ? -8.677 29.672 27.994 1.00 23.49 165 GLU A N 1
ATOM 1209 C CA . GLU A 1 204 ? -9.433 28.437 27.812 1.00 19.20 165 GLU A CA 1
ATOM 1210 C C . GLU A 1 204 ? -8.477 27.271 27.674 1.00 19.99 165 GLU A C 1
ATOM 1211 O O . GLU A 1 204 ? -7.364 27.411 27.158 1.00 22.68 165 GLU A O 1
ATOM 1217 N N . LYS A 1 205 ? -8.924 26.112 28.155 1.00 19.05 166 LYS A N 1
ATOM 1218 C CA . LYS A 1 205 ? -8.130 24.901 28.113 1.00 17.20 166 LYS A CA 1
ATOM 1219 C C . LYS A 1 205 ? -8.397 24.201 26.795 1.00 18.56 166 LYS A C 1
ATOM 1220 O O . LYS A 1 205 ? -9.531 23.809 26.515 1.00 15.76 166 LYS A O 1
ATOM 1226 N N . VAL A 1 206 ? -7.360 24.044 25.977 1.00 14.90 167 VAL A N 1
ATOM 1227 C CA . VAL A 1 206 ? -7.499 23.500 24.635 1.00 13.35 167 VAL A CA 1
ATOM 1228 C C . VAL A 1 206 ? -6.712 22.202 24.575 1.00 20.14 167 VAL A C 1
ATOM 1229 O O . VAL A 1 206 ? -5.513 22.188 24.881 1.00 21.19 167 VAL A O 1
ATOM 1233 N N . ALA A 1 207 ? -7.382 21.118 24.234 1.00 13.44 168 ALA A N 1
ATOM 1234 C CA . ALA A 1 207 ? -6.727 19.845 23.965 1.00 14.69 168 ALA A CA 1
ATOM 1235 C C . ALA A 1 207 ? -6.572 19.659 22.462 1.00 20.80 168 ALA A C 1
ATOM 1236 O O . ALA A 1 207 ? -7.498 19.926 21.688 1.00 16.52 168 ALA A O 1
ATOM 1238 N N . VAL A 1 208 ? -5.388 19.207 22.050 1.00 14.23 169 VAL A N 1
ATOM 1239 C CA . VAL A 1 208 ? -5.088 18.860 20.671 1.00 11.76 169 VAL A CA 1
ATOM 1240 C C . VAL A 1 208 ? -4.783 17.359 20.607 1.00 16.32 169 VAL A C 1
ATOM 1241 O O . VAL A 1 208 ? -3.795 16.882 21.191 1.00 15.74 169 VAL A O 1
ATOM 1245 N N . VAL A 1 209 ? -5.635 16.627 19.941 1.00 16.26 170 VAL A N 1
ATOM 1246 C CA . VAL A 1 209 ? -5.460 15.203 19.677 1.00 17.27 170 VAL A CA 1
ATOM 1247 C C . VAL A 1 209 ? -4.774 15.061 18.317 1.00 21.25 170 VAL A C 1
ATOM 1248 O O . VAL A 1 209 ? -4.934 15.905 17.436 1.00 21.43 170 VAL A O 1
ATOM 1252 N N . GLY A 1 210 ? -3.954 14.026 18.147 1.00 22.03 171 GLY A N 1
ATOM 1253 C CA . GLY A 1 210 ? -3.205 13.914 16.900 1.00 21.77 171 GLY A CA 1
ATOM 1254 C C . GLY A 1 210 ? -2.145 14.981 16.790 1.00 17.90 171 GLY A C 1
ATOM 1255 O O . GLY A 1 210 ? -1.791 15.403 15.678 1.00 18.03 171 GLY A O 1
ATOM 1256 N N . ALA A 1 211 ? -1.647 15.454 17.938 1.00 20.05 172 ALA A N 1
ATOM 1257 C CA . ALA A 1 211 ? -0.775 16.611 17.953 1.00 17.52 172 ALA A CA 1
ATOM 1258 C C . ALA A 1 211 ? 0.544 16.354 17.251 1.00 19.63 172 ALA A C 1
ATOM 1259 O O . ALA A 1 211 ? 1.214 17.327 16.890 1.00 17.89 172 ALA A O 1
ATOM 1261 N N . THR A 1 212 ? 0.958 15.082 17.102 1.00 18.13 173 THR A N 1
ATOM 1262 C CA . THR A 1 212 ? 2.205 14.789 16.394 1.00 19.96 173 THR A CA 1
ATOM 1263 C C . THR A 1 212 ? 2.034 14.745 14.887 1.00 23.43 173 THR A C 1
ATOM 1264 O O . THR A 1 212 ? 3.041 14.723 14.174 1.00 25.21 173 THR A O 1
ATOM 1268 N N . GLY A 1 213 ? 0.787 14.769 14.368 1.00 20.23 174 GLY A N 1
ATOM 1269 C CA . GLY A 1 213 ? 0.582 14.812 12.936 1.00 20.78 174 GLY A CA 1
ATOM 1270 C C . GLY A 1 213 ? 0.815 16.190 12.332 1.00 19.40 174 GLY A C 1
ATOM 1271 O O . GLY A 1 213 ? 1.026 17.194 13.022 1.00 20.09 174 GLY A O 1
ATOM 1272 N N . ASN A 1 214 ? 0.759 16.240 10.995 1.00 19.37 175 ASN A N 1
ATOM 1273 C CA . ASN A 1 214 ? 1.106 17.471 10.289 1.00 19.50 175 ASN A CA 1
ATOM 1274 C C . ASN A 1 214 ? 0.132 18.581 10.637 1.00 20.47 175 ASN A C 1
ATOM 1275 O O . ASN A 1 214 ? 0.536 19.731 10.843 1.00 19.16 175 ASN A O 1
ATOM 1280 N N . VAL A 1 215 ? -1.163 18.262 10.677 1.00 17.37 176 VAL A N 1
ATOM 1281 C CA . VAL A 1 215 ? -2.150 19.257 11.086 1.00 14.11 176 VAL A CA 1
ATOM 1282 C C . VAL A 1 215 ? -2.047 19.523 12.588 1.00 14.20 176 VAL A C 1
ATOM 1283 O O . VAL A 1 215 ? -2.069 20.682 13.033 1.00 14.41 176 VAL A O 1
ATOM 1287 N N . GLY A 1 216 ? -1.928 18.468 13.390 1.00 14.59 177 GLY A N 1
ATOM 1288 C CA . GLY A 1 216 ? -1.987 18.626 14.831 1.00 16.50 177 GLY A CA 1
ATOM 1289 C C . GLY A 1 216 ? -0.868 19.488 15.371 1.00 15.18 177 GLY A C 1
ATOM 1290 O O . GLY A 1 216 ? -1.064 20.258 16.320 1.00 14.47 177 GLY A O 1
ATOM 1291 N N . ILE A 1 217 ? 0.322 19.392 14.765 1.00 16.29 178 ILE A N 1
ATOM 1292 C CA . ILE A 1 217 ? 1.433 20.147 15.297 1.00 13.56 178 ILE A CA 1
ATOM 1293 C C . ILE A 1 217 ? 1.292 21.635 14.989 1.00 16.56 178 ILE A C 1
ATOM 1294 O O . ILE A 1 217 ? 1.740 22.466 15.780 1.00 18.14 178 ILE A O 1
ATOM 1299 N N . TYR A 1 218 ? 0.629 22.007 13.877 1.00 11.98 179 TYR A N 1
ATOM 1300 C CA . TYR A 1 218 ? 0.251 23.408 13.703 1.00 14.44 179 TYR A CA 1
ATOM 1301 C C . TYR A 1 218 ? -0.935 23.787 14.578 1.00 14.32 179 TYR A C 1
ATOM 1302 O O . TYR A 1 218 ? -1.051 24.947 14.982 1.00 14.62 179 TYR A O 1
ATOM 1311 N N . ALA A 1 219 ? -1.835 22.853 14.865 1.00 14.14 180 ALA A N 1
ATOM 1312 C CA . ALA A 1 219 ? -2.956 23.184 15.739 1.00 14.48 180 ALA A CA 1
ATOM 1313 C C . ALA A 1 219 ? -2.472 23.555 17.130 1.00 14.90 180 ALA A C 1
ATOM 1314 O O . ALA A 1 219 ? -3.023 24.463 17.767 1.00 14.62 180 ALA A O 1
ATOM 1316 N N . VAL A 1 220 ? -1.440 22.857 17.628 1.00 15.38 181 VAL A N 1
ATOM 1317 C CA . VAL A 1 220 ? -0.806 23.257 18.879 1.00 12.82 181 VAL A CA 1
ATOM 1318 C C . VAL A 1 220 ? -0.361 24.704 18.792 1.00 15.37 181 VAL A C 1
ATOM 1319 O O . VAL A 1 220 ? -0.614 25.511 19.696 1.00 15.71 181 VAL A O 1
ATOM 1323 N N . GLN A 1 221 ? 0.328 25.053 17.704 1.00 15.80 182 GLN A N 1
ATOM 1324 C CA . GLN A 1 221 ? 0.848 26.405 17.577 1.00 14.20 182 GLN A CA 1
ATOM 1325 C C . GLN A 1 221 ? -0.258 27.434 17.515 1.00 15.77 182 GLN A C 1
ATOM 1326 O O . GLN A 1 221 ? -0.169 28.492 18.165 1.00 17.32 182 GLN A O 1
ATOM 1332 N N . PHE A 1 222 ? -1.311 27.157 16.735 1.00 15.57 183 PHE A N 1
ATOM 1333 C CA . PHE A 1 222 ? -2.353 28.155 16.585 1.00 18.27 183 PHE A CA 1
ATOM 1334 C C . PHE A 1 222 ? -3.189 28.288 17.847 1.00 18.18 183 PHE A C 1
ATOM 1335 O O . PHE A 1 222 ? -3.612 29.398 18.188 1.00 17.27 183 PHE A O 1
ATOM 1343 N N . ALA A 1 223 ? -3.411 27.194 18.565 1.00 16.59 184 ALA A N 1
ATOM 1344 C CA . ALA A 1 223 ? -4.157 27.308 19.819 1.00 19.71 184 ALA A CA 1
ATOM 1345 C C . ALA A 1 223 ? -3.394 28.182 20.809 1.00 17.05 184 ALA A C 1
ATOM 1346 O O . ALA A 1 223 ? -3.987 28.974 21.554 1.00 19.00 184 ALA A O 1
ATOM 1348 N N . LYS A 1 224 ? -2.072 28.068 20.810 1.00 13.36 185 LYS A N 1
ATOM 1349 C CA . LYS A 1 224 ? -1.261 28.902 21.684 1.00 16.65 185 LYS A CA 1
ATOM 1350 C C . LYS A 1 224 ? -1.238 30.338 21.181 1.00 21.21 185 LYS A C 1
ATOM 1351 O O . LYS A 1 224 ? -1.317 31.280 21.981 1.00 19.82 185 LYS A O 1
ATOM 1357 N N . LEU A 1 225 ? -1.130 30.519 19.865 1.00 16.70 186 LEU A N 1
ATOM 1358 C CA . LEU A 1 225 ? -1.114 31.858 19.278 1.00 19.18 186 LEU A CA 1
ATOM 1359 C C . LEU A 1 225 ? -2.352 32.645 19.633 1.00 24.53 186 LEU A C 1
ATOM 1360 O O . LEU A 1 225 ? -2.269 33.869 19.793 1.00 21.37 186 LEU A O 1
ATOM 1365 N N . LEU A 1 226 ? -3.503 31.967 19.776 1.00 20.01 187 LEU A N 1
ATOM 1366 C CA . LEU A 1 226 ? -4.782 32.600 20.097 1.00 19.82 187 LEU A CA 1
ATOM 1367 C C . LEU A 1 226 ? -5.007 32.790 21.595 1.00 20.78 187 LEU A C 1
ATOM 1368 O O . LEU A 1 226 ? -6.036 33.360 21.989 1.00 24.18 187 LEU A O 1
ATOM 1373 N N . GLY A 1 227 ? -4.093 32.308 22.429 1.00 19.22 188 GLY A N 1
ATOM 1374 C CA . GLY A 1 227 ? -4.145 32.536 23.858 1.00 23.66 188 GLY A CA 1
ATOM 1375 C C . GLY A 1 227 ? -4.563 31.332 24.664 1.00 22.12 188 GLY A C 1
ATOM 1376 O O . GLY A 1 227 ? -4.638 31.436 25.891 1.00 23.52 188 GLY A O 1
ATOM 1377 N N . GLY A 1 228 ? -4.801 30.179 24.026 1.00 17.95 189 GLY A N 1
ATOM 1378 C CA . GLY A 1 228 ? -5.213 28.994 24.765 1.00 18.59 189 GLY A CA 1
ATOM 1379 C C . GLY A 1 228 ? -4.136 28.455 25.687 1.00 23.71 189 GLY A C 1
ATOM 1380 O O . GLY A 1 228 ? -2.940 28.701 25.518 1.00 20.44 189 GLY A O 1
ATOM 1381 N N . GLU A 1 229 ? -4.585 27.735 26.720 1.00 17.99 190 GLU A N 1
ATOM 1382 C CA . GLU A 1 229 ? -3.726 26.899 27.551 1.00 20.08 190 GLU A CA 1
ATOM 1383 C C . GLU A 1 229 ? -3.776 25.540 26.879 1.00 20.01 190 GLU A C 1
ATOM 1384 O O . GLU A 1 229 ? -4.833 24.918 26.840 1.00 19.20 190 GLU A O 1
ATOM 1390 N N . VAL A 1 230 ? -2.661 25.095 26.311 1.00 18.75 191 VAL A N 1
ATOM 1391 C CA . VAL A 1 230 ? -2.674 24.056 25.287 1.00 15.60 191 VAL A CA 1
ATOM 1392 C C . VAL A 1 230 ? -2.136 22.751 25.853 1.00 16.89 191 VAL A C 1
ATOM 1393 O O . VAL A 1 230 ? -1.005 22.690 26.360 1.00 18.61 191 VAL A O 1
ATOM 1397 N N . TYR A 1 231 ? -2.931 21.691 25.702 1.00 15.09 192 TYR A N 1
ATOM 1398 C CA . TYR A 1 231 ? -2.604 20.356 26.195 1.00 15.55 192 TYR A CA 1
ATOM 1399 C C . TYR A 1 231 ? -2.555 19.436 24.994 1.00 18.60 192 TYR A C 1
ATOM 1400 O O . TYR A 1 231 ? -3.588 19.148 24.376 1.00 18.19 192 TYR A O 1
ATOM 1409 N N . ALA A 1 232 ? -1.363 18.996 24.631 1.00 14.76 193 ALA A N 1
ATOM 1410 C CA . ALA A 1 232 ? -1.205 18.096 23.499 1.00 17.22 193 ALA A CA 1
ATOM 1411 C C . ALA A 1 232 ? -1.326 16.685 24.023 1.00 22.03 193 ALA A C 1
ATOM 1412 O O . ALA A 1 232 ? -0.702 16.329 25.036 1.00 23.29 193 ALA A O 1
ATOM 1414 N N . ILE A 1 233 ? -2.130 15.885 23.339 1.00 20.17 194 ILE A N 1
ATOM 1415 C CA A ILE A 1 233 ? -2.444 14.529 23.766 0.50 25.29 194 ILE A CA 1
ATOM 1416 C CA B ILE A 1 233 ? -2.459 14.527 23.761 0.50 25.28 194 ILE A CA 1
ATOM 1417 C C . ILE A 1 233 ? -1.750 13.567 22.818 1.00 29.60 194 ILE A C 1
ATOM 1418 O O . ILE A 1 233 ? -1.901 13.667 21.590 1.00 26.60 194 ILE A O 1
ATOM 1427 N N . SER A 1 234 ? -0.967 12.650 23.386 1.00 26.40 195 SER A N 1
ATOM 1428 C CA . SER A 1 234 ? -0.298 11.651 22.576 1.00 26.49 195 SER A CA 1
ATOM 1429 C C . SER A 1 234 ? -0.076 10.411 23.430 1.00 27.79 195 SER A C 1
ATOM 1430 O O . SER A 1 234 ? 0.368 10.517 24.578 1.00 24.13 195 SER A O 1
ATOM 1433 N N . ARG A 1 235 ? -0.408 9.249 22.872 1.00 27.44 196 ARG A N 1
ATOM 1434 C CA . ARG A 1 235 ? 0.018 7.979 23.458 1.00 29.80 196 ARG A CA 1
ATOM 1435 C C . ARG A 1 235 ? 1.539 7.903 23.605 1.00 30.83 196 ARG A C 1
ATOM 1436 O O . ARG A 1 235 ? 2.043 7.199 24.495 1.00 32.21 196 ARG A O 1
ATOM 1444 N N . ARG A 1 236 ? 2.273 8.655 22.789 1.00 26.38 197 ARG A N 1
ATOM 1445 C CA . ARG A 1 236 ? 3.728 8.579 22.713 1.00 25.52 197 ARG A CA 1
ATOM 1446 C C . ARG A 1 236 ? 4.419 9.686 23.502 1.00 26.19 197 ARG A C 1
ATOM 1447 O O . ARG A 1 236 ? 5.554 10.077 23.176 1.00 24.08 197 ARG A O 1
ATOM 1455 N N . LYS A 1 237 ? 3.765 10.154 24.561 1.00 24.44 198 LYS A N 1
ATOM 1456 C CA . LYS A 1 237 ? 4.259 11.284 25.340 1.00 24.28 198 LYS A CA 1
ATOM 1457 C C . LYS A 1 237 ? 5.697 11.073 25.814 1.00 29.54 198 LYS A C 1
ATOM 1458 O O . LYS A 1 237 ? 6.482 12.025 25.885 1.00 28.93 198 LYS A O 1
ATOM 1464 N N . ALA A 1 238 ? 6.053 9.830 26.162 1.00 26.61 199 ALA A N 1
ATOM 1465 C CA . ALA A 1 238 ? 7.410 9.562 26.639 1.00 28.11 199 ALA A CA 1
ATOM 1466 C C . ALA A 1 238 ? 8.446 9.974 25.613 1.00 31.05 199 ALA A C 1
ATOM 1467 O O . ALA A 1 238 ? 9.559 10.368 25.978 1.00 34.24 199 ALA A O 1
ATOM 1469 N N . LYS A 1 239 ? 8.112 9.871 24.332 1.00 26.92 200 LYS A N 1
ATOM 1470 C CA . LYS A 1 239 ? 9.036 10.245 23.271 1.00 22.14 200 LYS A CA 1
ATOM 1471 C C . LYS A 1 239 ? 8.805 11.646 22.728 1.00 32.89 200 LYS A C 1
ATOM 1472 O O . LYS A 1 239 ? 9.773 12.283 22.314 1.00 25.89 200 LYS A O 1
ATOM 1476 N N . VAL A 1 240 ? 7.569 12.160 22.733 1.00 25.02 201 VAL A N 1
ATOM 1477 C CA . VAL A 1 240 ? 7.262 13.394 22.017 1.00 21.05 201 VAL A CA 1
ATOM 1478 C C . VAL A 1 240 ? 6.950 14.570 22.936 1.00 22.23 201 VAL A C 1
ATOM 1479 O O . VAL A 1 240 ? 6.687 15.664 22.425 1.00 24.32 201 VAL A O 1
ATOM 1483 N N . GLU A 1 241 ? 7.034 14.410 24.261 1.00 24.70 202 GLU A N 1
ATOM 1484 C CA . GLU A 1 241 ? 6.697 15.518 25.147 1.00 23.55 202 GLU A CA 1
ATOM 1485 C C . GLU A 1 241 ? 7.466 16.789 24.790 1.00 26.70 202 GLU A C 1
ATOM 1486 O O . GLU A 1 241 ? 6.887 17.861 24.623 1.00 22.29 202 GLU A O 1
ATOM 1492 N N . SER A 1 242 ? 8.780 16.712 24.669 1.00 21.53 203 SER A N 1
ATOM 1493 C CA A SER A 1 242 ? 9.547 17.935 24.477 0.50 17.51 203 SER A CA 1
ATOM 1494 C CA B SER A 1 242 ? 9.534 17.941 24.482 0.50 17.50 203 SER A CA 1
ATOM 1495 C C . SER A 1 242 ? 9.297 18.561 23.109 1.00 17.76 203 SER A C 1
ATOM 1496 O O . SER A 1 242 ? 9.240 19.791 22.981 1.00 19.64 203 SER A O 1
ATOM 1501 N N . ILE A 1 243 ? 9.178 17.755 22.057 1.00 19.02 204 ILE A N 1
ATOM 1502 C CA . ILE A 1 243 ? 8.975 18.410 20.770 1.00 20.19 204 ILE A CA 1
ATOM 1503 C C . ILE A 1 243 ? 7.615 19.121 20.730 1.00 16.29 204 ILE A C 1
ATOM 1504 O O . ILE A 1 243 ? 7.496 20.218 20.167 1.00 16.43 204 ILE A O 1
ATOM 1509 N N . LEU A 1 244 ? 6.611 18.563 21.392 1.00 20.64 205 LEU A N 1
ATOM 1510 C CA . LEU A 1 244 ? 5.307 19.223 21.402 1.00 16.99 205 LEU A CA 1
ATOM 1511 C C . LEU A 1 244 ? 5.321 20.482 22.263 1.00 17.87 205 LEU A C 1
ATOM 1512 O O . LEU A 1 244 ? 4.653 21.475 21.926 1.00 17.75 205 LEU A O 1
ATOM 1517 N N . LYS A 1 245 ? 6.063 20.464 23.386 1.00 17.82 206 LYS A N 1
ATOM 1518 C CA . LYS A 1 245 ? 6.271 21.691 24.150 1.00 14.35 206 LYS A CA 1
ATOM 1519 C C . LYS A 1 245 ? 6.953 22.752 23.315 1.00 16.78 206 LYS A C 1
ATOM 1520 O O . LYS A 1 245 ? 6.602 23.941 23.398 1.00 17.85 206 LYS A O 1
ATOM 1526 N N . SER A 1 246 ? 7.916 22.349 22.482 1.00 20.65 207 SER A N 1
ATOM 1527 C CA . SER A 1 246 ? 8.569 23.322 21.613 1.00 17.22 207 SER A CA 1
ATOM 1528 C C . SER A 1 246 ? 7.633 23.879 20.549 1.00 23.45 207 SER A C 1
ATOM 1529 O O . SER A 1 246 ? 7.882 24.965 20.024 1.00 22.81 207 SER A O 1
ATOM 1532 N N . ALA A 1 247 ? 6.549 23.189 20.233 1.00 16.68 208 ALA A N 1
ATOM 1533 C CA . ALA A 1 247 ? 5.537 23.748 19.340 1.00 18.97 208 ALA A CA 1
ATOM 1534 C C . ALA A 1 247 ? 4.541 24.655 20.054 1.00 21.10 208 ALA A C 1
ATOM 1535 O O . ALA A 1 247 ? 3.696 25.271 19.402 1.00 20.81 208 ALA A O 1
ATOM 1537 N N . GLY A 1 248 ? 4.597 24.748 21.371 1.00 16.40 209 GLY A N 1
ATOM 1538 C CA . GLY A 1 248 ? 3.760 25.675 22.107 1.00 22.55 209 GLY A CA 1
ATOM 1539 C C . GLY A 1 248 ? 2.863 25.024 23.116 1.00 20.83 209 GLY A C 1
ATOM 1540 O O . GLY A 1 248 ? 2.134 25.742 23.813 1.00 21.29 209 GLY A O 1
ATOM 1541 N N . ALA A 1 249 ? 2.862 23.702 23.245 1.00 18.23 210 ALA A N 1
ATOM 1542 C CA . ALA A 1 249 ? 2.024 23.066 24.242 1.00 19.51 210 ALA A CA 1
ATOM 1543 C C . ALA A 1 249 ? 2.483 23.458 25.637 1.00 24.08 210 ALA A C 1
ATOM 1544 O O . ALA A 1 249 ? 3.687 23.508 25.934 1.00 19.23 210 ALA A O 1
ATOM 1546 N N . ASP A 1 250 ? 1.518 23.751 26.500 1.00 17.65 211 ASP A N 1
ATOM 1547 C CA . ASP A 1 250 ? 1.811 24.007 27.901 1.00 23.13 211 ASP A CA 1
ATOM 1548 C C . ASP A 1 250 ? 2.000 22.728 28.676 1.00 21.82 211 ASP A C 1
ATOM 1549 O O . ASP A 1 250 ? 2.681 22.734 29.718 1.00 22.17 211 ASP A O 1
ATOM 1554 N N . ALA A 1 251 ? 1.449 21.633 28.168 1.00 21.76 212 ALA A N 1
ATOM 1555 C CA . ALA A 1 251 ? 1.629 20.323 28.759 1.00 18.69 212 ALA A CA 1
ATOM 1556 C C . ALA A 1 251 ? 1.339 19.282 27.703 1.00 21.27 212 ALA A C 1
ATOM 1557 O O . ALA A 1 251 ? 0.621 19.537 26.723 1.00 18.62 212 ALA A O 1
ATOM 1559 N N . VAL A 1 252 ? 1.899 18.094 27.919 1.00 19.27 213 VAL A N 1
ATOM 1560 C CA . VAL A 1 252 ? 1.660 16.957 27.046 1.00 18.83 213 VAL A CA 1
ATOM 1561 C C . VAL A 1 252 ? 1.144 15.826 27.923 1.00 23.18 213 VAL A C 1
ATOM 1562 O O . VAL A 1 252 ? 1.720 15.552 28.980 1.00 25.24 213 VAL A O 1
ATOM 1566 N N . LEU A 1 253 ? 0.048 15.194 27.510 1.00 20.66 214 LEU A N 1
ATOM 1567 C CA . LEU A 1 253 ? -0.641 14.211 28.325 1.00 19.68 214 LEU A CA 1
ATOM 1568 C C . LEU A 1 253 ? -0.886 12.951 27.510 1.00 22.04 214 LEU A C 1
ATOM 1569 O O . LEU A 1 253 ? -1.104 13.016 26.296 1.00 22.71 214 LEU A O 1
ATOM 1574 N N . THR A 1 254 ? -0.888 11.798 28.181 1.00 20.92 215 THR A N 1
ATOM 1575 C CA . THR A 1 254 ? -1.432 10.618 27.538 1.00 19.84 215 THR A CA 1
ATOM 1576 C C . THR A 1 254 ? -2.954 10.735 27.538 1.00 24.78 215 THR A C 1
ATOM 1577 O O . THR A 1 254 ? -3.518 11.555 28.261 1.00 25.08 215 THR A O 1
ATOM 1581 N N . PRO A 1 255 ? -3.635 9.908 26.757 1.00 26.02 216 PRO A N 1
ATOM 1582 C CA . PRO A 1 255 ? -5.110 9.909 26.807 1.00 25.04 216 PRO A CA 1
ATOM 1583 C C . PRO A 1 255 ? -5.663 9.711 28.200 1.00 29.70 216 PRO A C 1
ATOM 1584 O O . PRO A 1 255 ? -6.589 10.425 28.610 1.00 29.11 216 PRO A O 1
ATOM 1588 N N . ASP A 1 256 ? -5.103 8.774 28.965 1.00 30.91 217 ASP A N 1
ATOM 1589 C CA . ASP A 1 256 ? -5.579 8.579 30.330 1.00 29.57 217 ASP A CA 1
ATOM 1590 C C . ASP A 1 256 ? -5.313 9.792 31.212 1.00 28.36 217 ASP A C 1
ATOM 1591 O O . ASP A 1 256 ? -6.138 10.120 32.078 1.00 29.39 217 ASP A O 1
ATOM 1596 N N . GLU A 1 257 ? -4.175 10.475 31.022 1.00 27.43 218 GLU A N 1
ATOM 1597 C CA . GLU A 1 257 ? -3.963 11.719 31.758 1.00 26.63 218 GLU A CA 1
ATOM 1598 C C . GLU A 1 257 ? -4.936 12.810 31.297 1.00 20.93 218 GLU A C 1
ATOM 1599 O O . GLU A 1 257 ? -5.371 13.634 32.117 1.00 25.76 218 GLU A O 1
ATOM 1605 N N . ALA A 1 258 ? -5.281 12.832 30.006 1.00 26.03 219 ALA A N 1
ATOM 1606 C CA . ALA A 1 258 ? -6.246 13.827 29.523 1.00 23.57 219 ALA A CA 1
ATOM 1607 C C . ALA A 1 258 ? -7.608 13.617 30.161 1.00 24.85 219 ALA A C 1
ATOM 1608 O O . ALA A 1 258 ? -8.295 14.579 30.522 1.00 26.32 219 ALA A O 1
ATOM 1610 N N . LYS A 1 259 ? -8.013 12.364 30.326 1.00 24.87 220 LYS A N 1
ATOM 1611 C CA . LYS A 1 259 ? -9.271 12.109 31.017 1.00 30.32 220 LYS A CA 1
ATOM 1612 C C . LYS A 1 259 ? -9.235 12.635 32.448 1.00 26.37 220 LYS A C 1
ATOM 1613 O O . LYS A 1 259 ? -10.243 13.149 32.952 1.00 29.97 220 LYS A O 1
ATOM 1619 N N . SER A 1 260 ? -8.076 12.531 33.121 1.00 27.20 221 SER A N 1
ATOM 1620 C CA . SER A 1 260 ? -7.960 13.015 34.493 1.00 23.75 221 SER A CA 1
ATOM 1621 C C . SER A 1 260 ? -7.899 14.528 34.563 1.00 28.20 221 SER A C 1
ATOM 1622 O O . SER A 1 260 ? -8.243 15.108 35.597 1.00 34.45 221 SER A O 1
ATOM 1625 N N . ALA A 1 261 ? -7.441 15.183 33.500 1.00 25.62 222 ALA A N 1
ATOM 1626 C CA . ALA A 1 261 ? -7.318 16.634 33.481 1.00 26.09 222 ALA A CA 1
ATOM 1627 C C . ALA A 1 261 ? -8.558 17.324 32.937 1.00 31.35 222 ALA A C 1
ATOM 1628 O O . ALA A 1 261 ? -8.637 18.556 32.993 1.00 32.20 222 ALA A O 1
ATOM 1630 N N . ALA A 1 262 ? -9.500 16.566 32.385 1.00 31.79 223 ALA A N 1
ATOM 1631 C CA . ALA A 1 262 ? -10.755 17.137 31.901 1.00 29.51 223 ALA A CA 1
ATOM 1632 C C . ALA A 1 262 ? -11.439 17.867 33.054 1.00 25.01 223 ALA A C 1
ATOM 1633 O O . ALA A 1 262 ? -11.179 17.567 34.228 1.00 27.01 223 ALA A O 1
ATOM 1635 N N . PRO A 1 263 ? -12.294 18.851 32.779 1.00 22.68 224 PRO A N 1
ATOM 1636 C CA . PRO A 1 263 ? -12.770 19.136 31.418 1.00 23.36 224 PRO A CA 1
ATOM 1637 C C . PRO A 1 263 ? -11.930 20.149 30.640 1.00 24.87 224 PRO A C 1
ATOM 1638 O O . PRO A 1 263 ? -11.218 20.990 31.198 1.00 22.79 224 PRO A O 1
ATOM 1642 N N . PHE A 1 264 ? -12.063 20.063 29.322 1.00 18.63 225 PHE A N 1
ATOM 1643 C CA . PHE A 1 264 ? -11.477 20.993 28.369 1.00 14.83 225 PHE A CA 1
ATOM 1644 C C . PHE A 1 264 ? -12.554 21.858 27.734 1.00 17.08 225 PHE A C 1
ATOM 1645 O O . PHE A 1 264 ? -13.697 21.425 27.564 1.00 18.96 225 PHE A O 1
ATOM 1653 N N . ASP A 1 265 ? -12.190 23.103 27.403 1.00 16.35 226 ASP A N 1
ATOM 1654 C CA . ASP A 1 265 ? -13.114 23.980 26.697 1.00 13.69 226 ASP A CA 1
ATOM 1655 C C . ASP A 1 265 ? -13.163 23.706 25.195 1.00 14.60 226 ASP A C 1
ATOM 1656 O O . ASP A 1 265 ? -14.215 23.915 24.550 1.00 14.86 226 ASP A O 1
ATOM 1661 N N . VAL A 1 266 ? -12.043 23.257 24.627 1.00 12.33 227 VAL A N 1
ATOM 1662 C CA . VAL A 1 266 ? -11.911 23.026 23.203 1.00 11.74 227 VAL A CA 1
ATOM 1663 C C . VAL A 1 266 ? -11.105 21.757 23.012 1.00 14.41 227 VAL A C 1
ATOM 1664 O O . VAL A 1 266 ? -10.096 21.542 23.701 1.00 14.82 227 VAL A O 1
ATOM 1668 N N . VAL A 1 267 ? -11.551 20.924 22.081 1.00 14.38 228 VAL A N 1
ATOM 1669 C CA . VAL A 1 267 ? -10.748 19.834 21.534 1.00 14.78 228 VAL A CA 1
ATOM 1670 C C . VAL A 1 267 ? -10.587 20.072 20.037 1.00 16.63 228 VAL A C 1
ATOM 1671 O O . VAL A 1 267 ? -11.573 20.276 19.327 1.00 14.81 228 VAL A O 1
ATOM 1675 N N . LEU A 1 268 ? -9.340 20.073 19.562 1.00 13.62 229 LEU A N 1
ATOM 1676 C CA . LEU A 1 268 ? -9.014 20.133 18.145 1.00 16.07 229 LEU A CA 1
ATOM 1677 C C . LEU A 1 268 ? -8.534 18.739 17.765 1.00 16.73 229 LEU A C 1
ATOM 1678 O O . LEU A 1 268 ? -7.557 18.233 18.335 1.00 16.40 229 LEU A O 1
ATOM 1683 N N . ASP A 1 269 ? -9.282 18.083 16.888 1.00 13.19 230 ASP A N 1
ATOM 1684 C CA . ASP A 1 269 ? -9.029 16.691 16.511 1.00 18.05 230 ASP A CA 1
ATOM 1685 C C . ASP A 1 269 ? -9.027 16.495 15.002 1.00 17.82 230 ASP A C 1
ATOM 1686 O O . ASP A 1 269 ? -10.096 16.336 14.376 1.00 18.01 230 ASP A O 1
ATOM 1691 N N . PRO A 1 270 ? -7.864 16.471 14.383 1.00 13.53 231 PRO A N 1
ATOM 1692 C CA . PRO A 1 270 ? -7.794 16.334 12.927 1.00 16.21 231 PRO A CA 1
ATOM 1693 C C . PRO A 1 270 ? -7.674 14.902 12.425 1.00 17.68 231 PRO A C 1
ATOM 1694 O O . PRO A 1 270 ? -7.321 14.698 11.259 1.00 20.33 231 PRO A O 1
ATOM 1698 N N . THR A 1 271 ? -7.959 13.928 13.287 1.00 19.26 232 THR A N 1
ATOM 1699 C CA . THR A 1 271 ? -7.795 12.507 12.982 1.00 21.79 232 THR A CA 1
ATOM 1700 C C . THR A 1 271 ? -9.115 11.820 12.632 1.00 28.35 232 THR A C 1
ATOM 1701 O O . THR A 1 271 ? -9.222 10.595 12.790 1.00 23.30 232 THR A O 1
ATOM 1705 N N . GLY A 1 272 ? -10.123 12.570 12.174 1.00 25.16 233 GLY A N 1
ATOM 1706 C CA . GLY A 1 272 ? -11.389 11.927 11.808 1.00 25.54 233 GLY A CA 1
ATOM 1707 C C . GLY A 1 272 ? -11.991 11.236 13.025 1.00 23.53 233 GLY A C 1
ATOM 1708 O O . GLY A 1 272 ? -12.067 11.817 14.113 1.00 25.69 233 GLY A O 1
ATOM 1709 N N . SER A 1 273 ? -12.385 9.962 12.874 1.00 25.30 234 SER A N 1
ATOM 1710 C CA . SER A 1 273 ? -13.048 9.236 13.959 1.00 23.20 234 SER A CA 1
ATOM 1711 C C . SER A 1 273 ? -12.094 8.456 14.861 1.00 24.49 234 SER A C 1
ATOM 1712 O O . SER A 1 273 ? -12.557 7.801 15.804 1.00 23.04 234 SER A O 1
ATOM 1715 N N . ALA A 1 274 ? -10.779 8.562 14.638 1.00 23.85 235 ALA A N 1
ATOM 1716 C CA . ALA A 1 274 ? -9.824 7.691 15.320 1.00 25.23 235 ALA A CA 1
ATOM 1717 C C . ALA A 1 274 ? -9.828 7.864 16.832 1.00 28.45 235 ALA A C 1
ATOM 1718 O O . ALA A 1 274 ? -9.608 6.889 17.559 1.00 29.74 235 ALA A O 1
ATOM 1720 N N . SER A 1 275 ? -10.059 9.079 17.341 1.00 21.25 236 SER A N 1
ATOM 1721 C CA . SER A 1 275 ? -10.065 9.296 18.786 1.00 22.95 236 SER A CA 1
ATOM 1722 C C . SER A 1 275 ? -11.357 9.952 19.253 1.00 22.01 236 SER A C 1
ATOM 1723 O O . SER A 1 275 ? -11.386 10.658 20.265 1.00 22.62 236 SER A O 1
ATOM 1726 N N . TRP A 1 276 ? -12.442 9.661 18.546 1.00 21.71 237 TRP A N 1
ATOM 1727 C CA . TRP A 1 276 ? -13.722 10.299 18.822 1.00 23.01 237 TRP A CA 1
ATOM 1728 C C . TRP A 1 276 ? -14.139 10.164 20.286 1.00 20.66 237 TRP A C 1
ATOM 1729 O O . TRP A 1 276 ? -14.557 11.139 20.914 1.00 23.62 237 TRP A O 1
ATOM 1740 N N . ASP A 1 277 ? -14.091 8.955 20.838 1.00 21.68 238 ASP A N 1
ATOM 1741 C CA . ASP A 1 277 ? -14.545 8.768 22.218 1.00 26.55 238 ASP A CA 1
ATOM 1742 C C . ASP A 1 277 ? -13.730 9.584 23.212 1.00 30.76 238 ASP A C 1
ATOM 1743 O O . ASP A 1 277 ? -14.284 10.173 24.150 1.00 27.20 238 ASP A O 1
ATOM 1748 N N . LEU A 1 278 ? -12.409 9.593 23.057 1.00 29.33 239 LEU A N 1
ATOM 1749 C CA . LEU A 1 278 ? -11.585 10.407 23.938 1.00 23.76 239 LEU A CA 1
ATOM 1750 C C . LEU A 1 278 ? -11.921 11.884 23.785 1.00 21.71 239 LEU A C 1
ATOM 1751 O O . LEU A 1 278 ? -12.130 12.595 24.776 1.00 26.15 239 LEU A O 1
ATOM 1756 N N . SER A 1 279 ? -11.932 12.374 22.548 1.00 25.86 240 SER A N 1
ATOM 1757 C CA . SER A 1 279 ? -12.073 13.807 22.342 1.00 27.08 240 SER A CA 1
ATOM 1758 C C . SER A 1 279 ? -13.425 14.287 22.833 1.00 22.68 240 SER A C 1
ATOM 1759 O O . SER A 1 279 ? -13.529 15.331 23.475 1.00 21.31 240 SER A O 1
ATOM 1762 N N . PHE A 1 280 ? -14.479 13.525 22.553 1.00 23.76 241 PHE A N 1
ATOM 1763 C CA . PHE A 1 280 ? -15.801 13.966 22.974 1.00 21.99 241 PHE A CA 1
ATOM 1764 C C . PHE A 1 280 ? -15.945 13.925 24.485 1.00 19.77 241 PHE A C 1
ATOM 1765 O O . PHE A 1 280 ? -16.509 14.846 25.087 1.00 19.30 241 PHE A O 1
ATOM 1773 N N . GLY A 1 281 ? -15.420 12.885 25.135 1.00 21.98 242 GLY A N 1
ATOM 1774 C CA . GLY A 1 281 ? -15.673 12.708 26.550 1.00 21.40 242 GLY A CA 1
ATOM 1775 C C . GLY A 1 281 ? -14.904 13.642 27.468 1.00 22.74 242 GLY A C 1
ATOM 1776 O O . GLY A 1 281 ? -15.286 13.786 28.624 1.00 22.50 242 GLY A O 1
ATOM 1777 N N . VAL A 1 282 ? -13.843 14.304 26.987 1.00 18.47 243 VAL A N 1
ATOM 1778 C CA . VAL A 1 282 ? -13.106 15.226 27.853 1.00 19.11 243 VAL A CA 1
ATOM 1779 C C . VAL A 1 282 ? -13.649 16.648 27.795 1.00 20.81 243 VAL A C 1
ATOM 1780 O O . VAL A 1 282 ? -13.181 17.503 28.544 1.00 18.11 243 VAL A O 1
ATOM 1784 N N . LEU A 1 283 ? -14.644 16.921 26.968 1.00 16.37 244 LEU A N 1
ATOM 1785 C CA . LEU A 1 283 ? -15.166 18.278 26.885 1.00 16.05 244 LEU A CA 1
ATOM 1786 C C . LEU A 1 283 ? -16.032 18.601 28.091 1.00 20.48 244 LEU A C 1
ATOM 1787 O O . LEU A 1 283 ? -16.795 17.752 28.576 1.00 20.42 244 LEU A O 1
ATOM 1792 N N . GLY A 1 284 ? -15.965 19.856 28.527 1.00 18.55 245 GLY A N 1
ATOM 1793 C CA . GLY A 1 284 ? -16.838 20.363 29.562 1.00 21.32 245 GLY A CA 1
ATOM 1794 C C . GLY A 1 284 ? -17.992 21.177 29.001 1.00 20.89 245 GLY A C 1
ATOM 1795 O O . GLY A 1 284 ? -18.274 21.175 27.799 1.00 16.60 245 GLY A O 1
ATOM 1796 N N . ARG A 1 285 ? -18.670 21.889 29.912 1.00 17.00 246 ARG A N 1
ATOM 1797 C CA . ARG A 1 285 ? -19.792 22.743 29.553 1.00 17.85 246 ARG A CA 1
ATOM 1798 C C . ARG A 1 285 ? -19.360 23.768 28.523 1.00 18.65 246 ARG A C 1
ATOM 1799 O O . ARG A 1 285 ? -18.303 24.400 28.661 1.00 17.97 246 ARG A O 1
ATOM 1807 N N . GLY A 1 286 ? -20.165 23.915 27.477 1.00 14.91 247 GLY A N 1
ATOM 1808 C CA . GLY A 1 286 ? -19.842 24.833 26.425 1.00 14.99 247 GLY A CA 1
ATOM 1809 C C . GLY A 1 286 ? -18.689 24.401 25.552 1.00 14.46 247 GLY A C 1
ATOM 1810 O O . GLY A 1 286 ? -18.227 25.200 24.718 1.00 17.32 247 GLY A O 1
ATOM 1811 N N . GLY A 1 287 ? -18.250 23.150 25.687 1.00 16.75 248 GLY A N 1
ATOM 1812 C CA . GLY A 1 287 ? -17.056 22.704 24.981 1.00 16.09 248 GLY A CA 1
ATOM 1813 C C . GLY A 1 287 ? -17.278 22.640 23.483 1.00 15.59 248 GLY A C 1
ATOM 1814 O O . GLY A 1 287 ? -18.382 22.373 22.996 1.00 14.93 248 GLY A O 1
ATOM 1815 N N . ARG A 1 288 ? -16.222 22.939 22.721 1.00 13.34 249 ARG A N 1
ATOM 1816 C CA . ARG A 1 288 ? -16.270 22.875 21.275 1.00 14.38 249 ARG A CA 1
ATOM 1817 C C . ARG A 1 288 ? -15.309 21.800 20.815 1.00 17.58 249 ARG A C 1
ATOM 1818 O O . ARG A 1 288 ? -14.125 21.826 21.180 1.00 15.08 249 ARG A O 1
ATOM 1826 N N . TYR A 1 289 ? -15.819 20.851 20.064 1.00 13.15 250 TYR A N 1
ATOM 1827 C CA . TYR A 1 289 ? -15.029 19.788 19.457 1.00 15.65 250 TYR A CA 1
ATOM 1828 C C . TYR A 1 289 ? -14.924 20.110 17.971 1.00 15.09 250 TYR A C 1
ATOM 1829 O O . TYR A 1 289 ? -15.924 20.048 17.238 1.00 14.68 250 TYR A O 1
ATOM 1838 N N . VAL A 1 290 ? -13.738 20.515 17.529 1.00 13.65 251 VAL A N 1
ATOM 1839 C CA . VAL A 1 290 ? -13.522 20.832 16.127 1.00 11.56 251 VAL A CA 1
ATOM 1840 C C . VAL A 1 290 ? -12.899 19.603 15.502 1.00 15.22 251 VAL A C 1
ATOM 1841 O O . VAL A 1 290 ? -11.855 19.128 15.975 1.00 18.00 251 VAL A O 1
ATOM 1845 N N . THR A 1 291 ? -13.564 19.097 14.465 1.00 14.73 252 THR A N 1
ATOM 1846 C CA . THR A 1 291 ? -13.236 17.841 13.811 1.00 14.53 252 THR A CA 1
ATOM 1847 C C . THR A 1 291 ? -12.849 18.068 12.355 1.00 16.72 252 THR A C 1
ATOM 1848 O O . THR A 1 291 ? -13.539 18.772 11.617 1.00 15.38 252 THR A O 1
ATOM 1852 N N . ALA A 1 292 ? -11.756 17.432 11.934 1.00 15.92 253 ALA A N 1
ATOM 1853 C CA . ALA A 1 292 ? -11.304 17.447 10.559 1.00 17.21 253 ALA A CA 1
ATOM 1854 C C . ALA A 1 292 ? -10.781 16.045 10.243 1.00 15.35 253 ALA A C 1
ATOM 1855 O O . ALA A 1 292 ? -10.536 15.241 11.154 1.00 19.20 253 ALA A O 1
ATOM 1857 N N . GLY A 1 293 ? -10.618 15.750 8.953 1.00 18.77 254 GLY A N 1
ATOM 1858 C CA . GLY A 1 293 ? -10.155 14.420 8.592 1.00 20.08 254 GLY A CA 1
ATOM 1859 C C . GLY A 1 293 ? -9.636 14.352 7.173 1.00 25.76 254 GLY A C 1
ATOM 1860 O O . GLY A 1 293 ? -9.650 15.333 6.430 1.00 25.95 254 GLY A O 1
ATOM 1861 N N . ALA A 1 294 ? -9.209 13.153 6.784 1.00 21.72 255 ALA A N 1
ATOM 1862 C CA . ALA A 1 294 ? -8.562 12.949 5.497 1.00 22.41 255 ALA A CA 1
ATOM 1863 C C . ALA A 1 294 ? -9.399 12.085 4.558 1.00 27.93 255 ALA A C 1
ATOM 1864 O O . ALA A 1 294 ? -8.853 11.391 3.701 1.00 25.79 255 ALA A O 1
ATOM 1866 N N . LEU A 1 295 ? -10.725 12.133 4.706 1.00 25.38 256 LEU A N 1
ATOM 1867 C CA . LEU A 1 295 ? -11.722 11.620 3.752 1.00 22.05 256 LEU A CA 1
ATOM 1868 C C . LEU A 1 295 ? -11.974 10.121 3.846 1.00 26.14 256 LEU A C 1
ATOM 1869 O O . LEU A 1 295 ? -12.684 9.593 2.997 1.00 31.74 256 LEU A O 1
ATOM 1874 N N . THR A 1 296 ? -11.430 9.421 4.829 1.00 30.20 257 THR A N 1
ATOM 1875 C CA . THR A 1 296 ? -11.799 8.024 4.973 1.00 33.82 257 THR A CA 1
ATOM 1876 C C . THR A 1 296 ? -13.108 7.923 5.741 1.00 36.89 257 THR A C 1
ATOM 1877 O O . THR A 1 296 ? -13.584 8.900 6.335 1.00 32.61 257 THR A O 1
ATOM 1881 N N . GLY A 1 297 ? -13.683 6.722 5.721 1.00 45.20 258 GLY A N 1
ATOM 1882 C CA . GLY A 1 297 ? -14.973 6.512 6.355 1.00 39.80 258 GLY A CA 1
ATOM 1883 C C . GLY A 1 297 ? -14.913 6.873 7.825 1.00 39.86 258 GLY A C 1
ATOM 1884 O O . GLY A 1 297 ? -13.922 6.610 8.515 1.00 41.82 258 GLY A O 1
ATOM 1885 N N . ALA A 1 298 ? -15.963 7.535 8.301 1.00 34.92 259 ALA A N 1
ATOM 1886 C CA . ALA A 1 298 ? -15.907 8.023 9.673 1.00 30.33 259 ALA A CA 1
ATOM 1887 C C . ALA A 1 298 ? -17.304 8.170 10.257 1.00 39.32 259 ALA A C 1
ATOM 1888 O O . ALA A 1 298 ? -17.814 9.289 10.363 1.00 46.13 259 ALA A O 1
ATOM 1890 N N . GLU A 1 299 ? -17.937 7.051 10.607 1.00 30.81 260 GLU A N 1
ATOM 1891 C CA . GLU A 1 299 ? -19.193 7.078 11.346 1.00 29.25 260 GLU A CA 1
ATOM 1892 C C . GLU A 1 299 ? -18.894 6.939 12.831 1.00 30.88 260 GLU A C 1
ATOM 1893 O O . GLU A 1 299 ? -18.053 6.130 13.227 1.00 30.61 260 GLU A O 1
ATOM 1899 N N . VAL A 1 300 ? -19.558 7.747 13.657 1.00 19.81 261 VAL A N 1
ATOM 1900 C CA . VAL A 1 300 ? -19.339 7.688 15.092 1.00 18.77 261 VAL A CA 1
ATOM 1901 C C . VAL A 1 300 ? -20.689 7.636 15.786 1.00 20.92 261 VAL A C 1
ATOM 1902 O O . VAL A 1 300 ? -21.716 8.019 15.222 1.00 18.95 261 VAL A O 1
ATOM 1906 N N . ARG A 1 301 ? -20.654 7.184 17.030 1.00 18.72 262 ARG A N 1
ATOM 1907 C CA . ARG A 1 301 ? -21.818 7.189 17.904 1.00 21.32 262 ARG A CA 1
ATOM 1908 C C . ARG A 1 301 ? -21.816 8.489 18.692 1.00 20.60 262 ARG A C 1
ATOM 1909 O O . ARG A 1 301 ? -20.903 8.750 19.476 1.00 22.37 262 ARG A O 1
ATOM 1917 N N . LEU A 1 302 ? -22.839 9.292 18.500 1.00 19.64 263 LEU A N 1
ATOM 1918 C CA . LEU A 1 302 ? -22.948 10.587 19.156 1.00 20.29 263 LEU A CA 1
ATOM 1919 C C . LEU A 1 302 ? -24.113 10.561 20.134 1.00 21.55 263 LEU A C 1
ATOM 1920 O O . LEU A 1 302 ? -25.254 10.254 19.751 1.00 21.39 263 LEU A O 1
ATOM 1925 N N . ASP A 1 303 ? -23.825 10.890 21.380 1.00 19.29 264 ASP A N 1
ATOM 1926 C CA . ASP A 1 303 ? -24.837 10.953 22.430 1.00 20.63 264 ASP A CA 1
ATOM 1927 C C . ASP A 1 303 ? -25.380 12.372 22.431 1.00 17.75 264 ASP A C 1
ATOM 1928 O O . ASP A 1 303 ? -24.777 13.279 23.023 1.00 18.18 264 ASP A O 1
ATOM 1933 N N . LEU A 1 304 ? -26.530 12.572 21.781 1.00 19.76 265 LEU A N 1
ATOM 1934 C CA . LEU A 1 304 ? -27.106 13.909 21.740 1.00 21.61 265 LEU A CA 1
ATOM 1935 C C . LEU A 1 304 ? -27.501 14.398 23.117 1.00 16.94 265 LEU A C 1
ATOM 1936 O O . LEU A 1 304 ? -27.525 15.611 23.356 1.00 16.80 265 LEU A O 1
ATOM 1941 N N . ARG A 1 305 ? -27.870 13.493 24.025 1.00 15.80 266 ARG A N 1
ATOM 1942 C CA . ARG A 1 305 ? -28.254 13.938 25.357 1.00 18.32 266 ARG A CA 1
ATOM 1943 C C . ARG A 1 305 ? -27.076 14.548 26.096 1.00 17.88 266 ARG A C 1
ATOM 1944 O O . ARG A 1 305 ? -27.237 15.538 26.818 1.00 16.14 266 ARG A O 1
ATOM 1952 N N . ARG A 1 306 ? -25.885 13.974 25.941 1.00 15.50 267 ARG A N 1
ATOM 1953 C CA . ARG A 1 306 ? -24.731 14.599 26.562 1.00 19.68 267 ARG A CA 1
ATOM 1954 C C . ARG A 1 306 ? -24.385 15.902 25.853 1.00 15.62 267 ARG A C 1
ATOM 1955 O O . ARG A 1 306 ? -24.031 16.898 26.501 1.00 16.82 267 ARG A O 1
ATOM 1963 N N . LEU A 1 307 ? -24.555 15.927 24.535 1.00 14.17 268 LEU A N 1
ATOM 1964 C CA . LEU A 1 307 ? -24.306 17.143 23.761 1.00 13.73 268 LEU A CA 1
ATOM 1965 C C . LEU A 1 307 ? -25.214 18.286 24.201 1.00 18.41 268 LEU A C 1
ATOM 1966 O O . LEU A 1 307 ? -24.745 19.400 24.469 1.00 16.41 268 LEU A O 1
ATOM 1971 N N . TYR A 1 308 ? -26.520 18.054 24.281 1.00 16.23 269 TYR A N 1
ATOM 1972 C CA . TYR A 1 308 ? -27.354 19.172 24.678 1.00 14.86 269 TYR A CA 1
ATOM 1973 C C . TYR A 1 308 ? -27.280 19.470 26.169 1.00 18.93 269 TYR A C 1
ATOM 1974 O O . TYR A 1 308 ? -27.430 20.629 26.564 1.00 18.59 269 TYR A O 1
ATOM 1983 N N . GLY A 1 309 ? -27.062 18.462 27.016 1.00 19.06 270 GLY A N 1
ATOM 1984 C CA . GLY A 1 309 ? -27.006 18.722 28.441 1.00 16.09 270 GLY A CA 1
ATOM 1985 C C . GLY A 1 309 ? -25.816 19.574 28.830 1.00 19.51 270 GLY A C 1
ATOM 1986 O O . GLY A 1 309 ? -25.867 20.312 29.813 1.00 19.07 270 GLY A O 1
ATOM 1987 N N . MET A 1 310 ? -24.752 19.536 28.042 1.00 19.20 271 MET A N 1
ATOM 1988 C CA A MET A 1 310 ? -23.554 20.312 28.303 0.50 19.03 271 MET A CA 1
ATOM 1989 C CA B MET A 1 310 ? -23.595 20.362 28.348 0.50 19.06 271 MET A CA 1
ATOM 1990 C C . MET A 1 310 ? -23.383 21.474 27.347 1.00 19.85 271 MET A C 1
ATOM 1991 O O . MET A 1 310 ? -22.365 22.167 27.418 1.00 15.70 271 MET A O 1
ATOM 2000 N N . GLN A 1 311 ? -24.329 21.670 26.435 1.00 13.07 272 GLN A N 1
ATOM 2001 C CA . GLN A 1 311 ? -24.233 22.669 25.399 1.00 11.77 272 GLN A CA 1
ATOM 2002 C C . GLN A 1 311 ? -22.903 22.588 24.674 1.00 14.44 272 GLN A C 1
ATOM 2003 O O . GLN A 1 311 ? -22.269 23.588 24.384 1.00 15.00 272 GLN A O 1
ATOM 2009 N N . ILE A 1 312 ? -22.533 21.393 24.323 1.00 13.01 273 ILE A N 1
ATOM 2010 C CA . ILE A 1 312 ? -21.351 21.165 23.499 1.00 14.73 273 ILE A CA 1
ATOM 2011 C C . ILE A 1 312 ? -21.674 21.464 22.041 1.00 16.00 273 ILE A C 1
ATOM 2012 O O . ILE A 1 312 ? -22.818 21.323 21.583 1.00 15.66 273 ILE A O 1
ATOM 2017 N N . LEU A 1 313 ? -20.657 21.903 21.294 1.00 14.37 274 LEU A N 1
ATOM 2018 C CA . LEU A 1 313 ? -20.720 22.062 19.847 1.00 13.56 274 LEU A CA 1
ATOM 2019 C C . LEU A 1 313 ? -19.738 21.104 19.196 1.00 17.90 274 LEU A C 1
ATOM 2020 O O . LEU A 1 313 ? -18.575 21.037 19.601 1.00 18.84 274 LEU A O 1
ATOM 2025 N N . VAL A 1 314 ? -20.215 20.339 18.223 1.00 12.64 275 VAL A N 1
ATOM 2026 C CA . VAL A 1 314 ? -19.367 19.555 17.324 1.00 14.54 275 VAL A CA 1
ATOM 2027 C C . VAL A 1 314 ? -19.279 20.314 16.003 1.00 18.03 275 VAL A C 1
ATOM 2028 O O . VAL A 1 314 ? -20.293 20.529 15.324 1.00 14.84 275 VAL A O 1
ATOM 2032 N N . ILE A 1 315 ? -18.067 20.724 15.631 1.00 13.84 276 ILE A N 1
ATOM 2033 C CA . ILE A 1 315 ? -17.850 21.713 14.578 1.00 12.99 276 ILE A CA 1
ATOM 2034 C C . ILE A 1 315 ? -16.976 21.095 13.492 1.00 16.85 276 ILE A C 1
ATOM 2035 O O . ILE A 1 315 ? -15.791 20.837 13.727 1.00 17.49 276 ILE A O 1
ATOM 2040 N N . GLY A 1 316 ? -17.536 20.927 12.289 1.00 13.67 277 GLY A N 1
ATOM 2041 C CA . GLY A 1 316 ? -16.763 20.409 11.176 1.00 15.65 277 GLY A CA 1
ATOM 2042 C C . GLY A 1 316 ? -15.851 21.480 10.610 1.00 16.32 277 GLY A C 1
ATOM 2043 O O . GLY A 1 316 ? -16.180 22.676 10.599 1.00 17.54 277 GLY A O 1
ATOM 2044 N N . ALA A 1 317 ? -14.669 21.037 10.148 1.00 14.34 278 ALA A N 1
ATOM 2045 C CA . ALA A 1 317 ? -13.671 21.925 9.567 1.00 15.42 278 ALA A CA 1
ATOM 2046 C C . ALA A 1 317 ? -12.995 21.205 8.406 1.00 14.14 278 ALA A C 1
ATOM 2047 O O . ALA A 1 317 ? -12.639 20.028 8.517 1.00 16.50 278 ALA A O 1
ATOM 2049 N N . THR A 1 318 ? -12.860 21.889 7.285 1.00 14.80 279 THR A N 1
ATOM 2050 C CA . THR A 1 318 ? -12.105 21.343 6.167 1.00 15.71 279 THR A CA 1
ATOM 2051 C C . THR A 1 318 ? -11.362 22.474 5.483 1.00 15.98 279 THR A C 1
ATOM 2052 O O . THR A 1 318 ? -11.856 23.596 5.416 1.00 15.18 279 THR A O 1
ATOM 2056 N N . GLY A 1 319 ? -10.151 22.184 5.014 1.00 16.52 280 GLY A N 1
ATOM 2057 C CA . GLY A 1 319 ? -9.365 23.179 4.320 1.00 17.34 280 GLY A CA 1
ATOM 2058 C C . GLY A 1 319 ? -9.237 24.459 5.097 1.00 12.66 280 GLY A C 1
ATOM 2059 O O . GLY A 1 319 ? -9.121 24.483 6.334 1.00 15.34 280 GLY A O 1
ATOM 2060 N N . GLY A 1 320 ? -9.220 25.556 4.365 1.00 13.56 281 GLY A N 1
ATOM 2061 C CA . GLY A 1 320 ? -9.230 26.852 5.002 1.00 13.95 281 GLY A CA 1
ATOM 2062 C C . GLY A 1 320 ? -9.660 27.876 3.983 1.00 11.51 281 GLY A C 1
ATOM 2063 O O . GLY A 1 320 ? -9.765 27.586 2.788 1.00 14.25 281 GLY A O 1
ATOM 2064 N N . ARG A 1 321 ? -9.922 29.075 4.486 1.00 14.50 282 ARG A N 1
ATOM 2065 C CA . ARG A 1 321 ? -10.363 30.192 3.666 1.00 14.34 282 ARG A CA 1
ATOM 2066 C C . ARG A 1 321 ? -9.194 30.733 2.862 1.00 14.06 282 ARG A C 1
ATOM 2067 O O . ARG A 1 321 ? -8.054 30.753 3.341 1.00 13.77 282 ARG A O 1
ATOM 2075 N N . ARG A 1 322 ? -9.487 31.169 1.639 1.00 14.65 283 ARG A N 1
ATOM 2076 C CA . ARG A 1 322 ? -8.454 31.761 0.789 1.00 13.87 283 ARG A CA 1
ATOM 2077 C C . ARG A 1 322 ? -7.771 32.944 1.476 1.00 16.00 283 ARG A C 1
ATOM 2078 O O . ARG A 1 322 ? -6.547 33.104 1.380 1.00 14.89 283 ARG A O 1
ATOM 2086 N N . ALA A 1 323 ? -8.536 33.787 2.179 1.00 16.35 284 ALA A N 1
ATOM 2087 C CA . ALA A 1 323 ? -7.928 34.912 2.881 1.00 18.16 284 ALA A CA 1
ATOM 2088 C C . ALA A 1 323 ? -6.996 34.436 3.988 1.00 19.71 284 ALA A C 1
ATOM 2089 O O . ALA A 1 323 ? -5.949 35.048 4.254 1.00 19.45 284 ALA A O 1
ATOM 2091 N N . ASP A 1 324 ? -7.382 33.366 4.672 1.00 14.71 285 ASP A N 1
ATOM 2092 C CA . ASP A 1 324 ? -6.589 32.857 5.780 1.00 14.80 285 ASP A CA 1
ATOM 2093 C C . ASP A 1 324 ? -5.313 32.197 5.289 1.00 16.03 285 ASP A C 1
ATOM 2094 O O . ASP A 1 324 ? -4.299 32.198 6.006 1.00 18.00 285 ASP A O 1
ATOM 2099 N N . PHE A 1 325 ? -5.324 31.667 4.060 1.00 18.23 286 PHE A N 1
ATOM 2100 C CA . PHE A 1 325 ? -4.084 31.154 3.469 1.00 13.37 286 PHE A CA 1
ATOM 2101 C C . PHE A 1 325 ? -3.043 32.254 3.318 1.00 14.47 286 PHE A C 1
ATOM 2102 O O . PHE A 1 325 ? -1.871 32.056 3.657 1.00 16.89 286 PHE A O 1
ATOM 2110 N N . ASN A 1 326 ? -3.452 33.448 2.891 1.00 16.10 287 ASN A N 1
ATOM 2111 C CA . ASN A 1 326 ? -2.516 34.566 2.871 1.00 16.77 287 ASN A CA 1
ATOM 2112 C C . ASN A 1 326 ? -1.963 34.856 4.257 1.00 18.55 287 ASN A C 1
ATOM 2113 O O . ASN A 1 326 ? -0.764 35.098 4.411 1.00 17.35 287 ASN A O 1
ATOM 2118 N N . THR A 1 327 ? -2.816 34.826 5.283 1.00 16.11 288 THR A N 1
ATOM 2119 C CA . THR A 1 327 ? -2.350 35.117 6.631 1.00 18.28 288 THR A CA 1
ATOM 2120 C C . THR A 1 327 ? -1.338 34.087 7.106 1.00 14.76 288 THR A C 1
ATOM 2121 O O . THR A 1 327 ? -0.355 34.435 7.758 1.00 18.51 288 THR A O 1
ATOM 2125 N N . VAL A 1 328 ? -1.594 32.804 6.823 1.00 16.56 289 VAL A N 1
ATOM 2126 C CA . VAL A 1 328 ? -0.693 31.749 7.254 1.00 16.05 289 VAL A CA 1
ATOM 2127 C C . VAL A 1 328 ? 0.660 31.900 6.573 1.00 19.51 289 VAL A C 1
ATOM 2128 O O . VAL A 1 328 ? 1.712 31.722 7.198 1.00 18.80 289 VAL A O 1
ATOM 2132 N N . VAL A 1 329 ? 0.660 32.224 5.281 1.00 15.31 290 VAL A N 1
ATOM 2133 C CA . VAL A 1 329 ? 1.918 32.438 4.577 1.00 15.50 290 VAL A CA 1
ATOM 2134 C C . VAL A 1 329 ? 2.718 33.567 5.231 1.00 20.18 290 VAL A C 1
ATOM 2135 O O . VAL A 1 329 ? 3.920 33.426 5.507 1.00 18.62 290 VAL A O 1
ATOM 2139 N N . ARG A 1 330 ? 2.064 34.703 5.492 1.00 19.59 291 ARG A N 1
ATOM 2140 C CA . ARG A 1 330 ? 2.732 35.812 6.176 1.00 19.87 291 ARG A CA 1
ATOM 2141 C C . ARG A 1 330 ? 3.249 35.421 7.558 1.00 22.92 291 ARG A C 1
ATOM 2142 O O . ARG A 1 330 ? 4.337 35.854 7.964 1.00 22.20 291 ARG A O 1
ATOM 2150 N N . LEU A 1 331 ? 2.481 34.634 8.318 1.00 18.75 292 LEU A N 1
ATOM 2151 C CA . LEU A 1 331 ? 2.947 34.221 9.631 1.00 17.74 292 LEU A CA 1
ATOM 2152 C C . LEU A 1 331 ? 4.212 33.368 9.530 1.00 17.99 292 LEU A C 1
ATOM 2153 O O . LEU A 1 331 ? 5.128 33.495 10.355 1.00 19.80 292 LEU A O 1
ATOM 2158 N N . LEU A 1 332 ? 4.286 32.491 8.534 1.00 18.65 293 LEU A N 1
ATOM 2159 C CA . LEU A 1 332 ? 5.505 31.709 8.379 1.00 20.91 293 LEU A CA 1
ATOM 2160 C C . LEU A 1 332 ? 6.655 32.614 7.983 1.00 21.23 293 LEU A C 1
ATOM 2161 O O . LEU A 1 332 ? 7.772 32.478 8.512 1.00 20.76 293 LEU A O 1
ATOM 2166 N N . GLU A 1 333 ? 6.408 33.537 7.054 1.00 20.78 294 GLU A N 1
ATOM 2167 C CA . GLU A 1 333 ? 7.473 34.438 6.614 1.00 26.31 294 GLU A CA 1
ATOM 2168 C C . GLU A 1 333 ? 8.019 35.267 7.768 1.00 32.02 294 GLU A C 1
ATOM 2169 O O . GLU A 1 333 ? 9.220 35.579 7.805 1.00 29.46 294 GLU A O 1
ATOM 2175 N N . ALA A 1 334 ? 7.164 35.617 8.723 1.00 25.50 295 ALA A N 1
ATOM 2176 C CA . ALA A 1 334 ? 7.554 36.395 9.896 1.00 28.52 295 ALA A CA 1
ATOM 2177 C C . ALA A 1 334 ? 8.122 35.544 11.026 1.00 29.09 295 ALA A C 1
ATOM 2178 O O . ALA A 1 334 ? 8.542 36.091 12.044 1.00 30.05 295 ALA A O 1
ATOM 2180 N N . GLY A 1 335 ? 8.143 34.226 10.892 1.00 25.79 296 GLY A N 1
ATOM 2181 C CA . GLY A 1 335 ? 8.692 33.396 11.940 1.00 24.76 296 GLY A CA 1
ATOM 2182 C C . GLY A 1 335 ? 7.769 33.189 13.111 1.00 24.34 296 GLY A C 1
ATOM 2183 O O . GLY A 1 335 ? 8.229 32.745 14.174 1.00 25.42 296 GLY A O 1
ATOM 2184 N N . ARG A 1 336 ? 6.470 33.477 12.951 1.00 20.83 297 ARG A N 1
ATOM 2185 C CA . ARG A 1 336 ? 5.531 33.350 14.052 1.00 18.76 297 ARG A CA 1
ATOM 2186 C C . ARG A 1 336 ? 4.974 31.952 14.181 1.00 20.22 297 ARG A C 1
ATOM 2187 O O . ARG A 1 336 ? 4.416 31.614 15.225 1.00 21.82 297 ARG A O 1
ATOM 2191 N N . ILE A 1 337 ? 5.117 31.137 13.145 1.00 22.52 298 ILE A N 1
ATOM 2192 C CA . ILE A 1 337 ? 4.821 29.719 13.209 1.00 21.66 298 ILE A CA 1
ATOM 2193 C C . ILE A 1 337 ? 6.022 28.995 12.628 1.00 22.38 298 ILE A C 1
ATOM 2194 O O . ILE A 1 337 ? 6.824 29.573 11.890 1.00 21.33 298 ILE A O 1
ATOM 2199 N N . LYS A 1 338 ? 6.131 27.712 12.978 1.00 18.75 299 LYS A N 1
ATOM 2200 C CA . LYS A 1 338 ? 7.291 26.886 12.669 1.00 25.16 299 LYS A CA 1
ATOM 2201 C C . LYS A 1 338 ? 6.871 25.673 11.860 1.00 24.74 299 LYS A C 1
ATOM 2202 O O . LYS A 1 338 ? 5.892 24.998 12.195 1.00 18.92 299 LYS A O 1
ATOM 2206 N N . ALA A 1 339 ? 7.646 25.359 10.830 1.00 17.30 300 ALA A N 1
ATOM 2207 C CA . ALA A 1 339 ? 7.460 24.131 10.072 1.00 16.53 300 ALA A CA 1
ATOM 2208 C C . ALA A 1 339 ? 8.311 23.034 10.696 1.00 23.66 300 ALA A C 1
ATOM 2209 O O . ALA A 1 339 ? 9.548 23.150 10.724 1.00 23.91 300 ALA A O 1
ATOM 2211 N N . PHE A 1 340 ? 7.666 21.960 11.149 1.00 15.99 301 PHE A N 1
ATOM 2212 C CA . PHE A 1 340 ? 8.343 20.795 11.726 1.00 15.06 301 PHE A CA 1
ATOM 2213 C C . PHE A 1 340 ? 8.538 19.780 10.607 1.00 18.52 301 PHE A C 1
ATOM 2214 O O . PHE A 1 340 ? 7.590 19.144 10.147 1.00 18.30 301 PHE A O 1
ATOM 2222 N N . LEU A 1 341 ? 9.761 19.668 10.124 1.00 18.60 302 LEU A N 1
ATOM 2223 C CA . LEU A 1 341 ? 10.088 18.826 8.989 1.00 15.68 302 LEU A CA 1
ATOM 2224 C C . LEU A 1 341 ? 10.828 17.583 9.459 1.00 19.31 302 LEU A C 1
ATOM 2225 O O . LEU A 1 341 ? 11.549 17.620 10.461 1.00 17.84 302 LEU A O 1
ATOM 2230 N N . HIS A 1 342 ? 10.666 16.487 8.713 1.00 18.78 303 HIS A N 1
ATOM 2231 C CA . HIS A 1 342 ? 11.341 15.232 9.020 1.00 18.05 303 HIS A CA 1
ATOM 2232 C C . HIS A 1 342 ? 12.382 14.934 7.948 1.00 27.26 303 HIS A C 1
ATOM 2233 O O . HIS A 1 342 ? 13.589 15.006 8.212 1.00 32.40 303 HIS A O 1
ATOM 2240 N N . ASN A 1 343 ? 11.951 14.629 6.736 1.00 20.59 304 ASN A N 1
ATOM 2241 C CA . ASN A 1 343 ? 12.878 14.214 5.700 1.00 25.70 304 ASN A CA 1
ATOM 2242 C C . ASN A 1 343 ? 12.295 14.548 4.339 1.00 25.82 304 ASN A C 1
ATOM 2243 O O . ASN A 1 343 ? 11.079 14.694 4.186 1.00 23.38 304 ASN A O 1
ATOM 2248 N N . VAL A 1 344 ? 13.187 14.671 3.356 1.00 20.61 305 VAL A N 1
ATOM 2249 C CA . VAL A 1 344 ? 12.837 14.935 1.965 1.00 20.32 305 VAL A CA 1
ATOM 2250 C C . VAL A 1 344 ? 13.256 13.729 1.143 1.00 31.55 305 VAL A C 1
ATOM 2251 O O . VAL A 1 344 ? 14.410 13.294 1.229 1.00 30.03 305 VAL A O 1
ATOM 2255 N N . TYR A 1 345 ? 12.346 13.207 0.359 1.00 20.65 306 TYR A N 1
ATOM 2256 C CA . TYR A 1 345 ? 12.598 12.070 -0.530 1.00 24.10 306 TYR A CA 1
ATOM 2257 C C . TYR A 1 345 ? 12.568 12.507 -1.986 1.00 32.02 306 TYR A C 1
ATOM 2258 O O . TYR A 1 345 ? 11.749 13.357 -2.366 1.00 21.80 306 TYR A O 1
ATOM 2267 N N . PRO A 1 346 ? 13.417 11.940 -2.840 1.00 26.39 307 PRO A N 1
ATOM 2268 C CA . PRO A 1 346 ? 13.236 12.154 -4.277 1.00 23.49 307 PRO A CA 1
ATOM 2269 C C . PRO A 1 346 ? 11.984 11.452 -4.772 1.00 22.47 307 PRO A C 1
ATOM 2270 O O . PRO A 1 346 ? 11.449 10.526 -4.159 1.00 24.60 307 PRO A O 1
ATOM 2274 N N . LEU A 1 347 ? 11.531 11.906 -5.931 1.00 28.52 308 LEU A N 1
ATOM 2275 C CA . LEU A 1 347 ? 10.294 11.399 -6.509 1.00 26.75 308 LEU A CA 1
ATOM 2276 C C . LEU A 1 347 ? 10.327 9.886 -6.696 1.00 28.09 308 LEU A C 1
ATOM 2277 O O . LEU A 1 347 ? 9.317 9.204 -6.489 1.00 32.22 308 LEU A O 1
ATOM 2282 N N . ALA A 1 348 ? 11.488 9.330 -7.058 1.00 30.98 309 ALA A N 1
ATOM 2283 C CA . ALA A 1 348 ? 11.577 7.888 -7.269 1.00 32.33 309 ALA A CA 1
ATOM 2284 C C . ALA A 1 348 ? 11.332 7.090 -5.999 1.00 32.19 309 ALA A C 1
ATOM 2285 O O . ALA A 1 348 ? 10.997 5.901 -6.079 1.00 38.90 309 ALA A O 1
ATOM 2287 N N . ASP A 1 349 ? 11.479 7.709 -4.827 1.00 33.64 310 ASP A N 1
ATOM 2288 C CA . ASP A 1 349 ? 11.219 7.037 -3.558 1.00 27.19 310 ASP A CA 1
ATOM 2289 C C . ASP A 1 349 ? 9.872 7.431 -2.957 1.00 34.91 310 ASP A C 1
ATOM 2290 O O . ASP A 1 349 ? 9.677 7.352 -1.742 1.00 30.46 310 ASP A O 1
ATOM 2295 N N . VAL A 1 350 ? 8.910 7.800 -3.803 1.00 31.14 311 VAL A N 1
ATOM 2296 C CA . VAL A 1 350 ? 7.613 8.226 -3.296 1.00 32.59 311 VAL A CA 1
ATOM 2297 C C . VAL A 1 350 ? 6.941 7.127 -2.473 1.00 35.97 311 VAL A C 1
ATOM 2298 O O . VAL A 1 350 ? 6.224 7.419 -1.507 1.00 29.62 311 VAL A O 1
ATOM 2302 N N . ARG A 1 351 ? 7.174 5.854 -2.805 1.00 36.81 312 ARG A N 1
ATOM 2303 C CA . ARG A 1 351 ? 6.555 4.787 -2.020 1.00 32.59 312 ARG A CA 1
ATOM 2304 C C . ARG A 1 351 ? 7.171 4.698 -0.628 1.00 28.90 312 ARG A C 1
ATOM 2305 O O . ARG A 1 351 ? 6.461 4.434 0.350 1.00 41.99 312 ARG A O 1
ATOM 2307 N N . LYS A 1 352 ? 8.487 4.924 -0.511 1.00 32.48 313 LYS A N 1
ATOM 2308 C CA . LYS A 1 352 ? 9.113 4.933 0.810 1.00 35.99 313 LYS A CA 1
ATOM 2309 C C . LYS A 1 352 ? 8.656 6.146 1.618 1.00 36.41 313 LYS A C 1
ATOM 2310 O O . LYS A 1 352 ? 8.522 6.066 2.851 1.00 35.81 313 LYS A O 1
ATOM 2313 N N . ALA A 1 353 ? 8.412 7.270 0.939 1.00 33.47 314 ALA A N 1
ATOM 2314 C CA . ALA A 1 353 ? 7.903 8.457 1.625 1.00 29.12 314 ALA A CA 1
ATOM 2315 C C . ALA A 1 353 ? 6.508 8.213 2.182 1.00 26.24 314 ALA A C 1
ATOM 2316 O O . ALA A 1 353 ? 6.204 8.605 3.317 1.00 27.29 314 ALA A O 1
ATOM 2318 N N . LEU A 1 354 ? 5.638 7.564 1.403 1.00 29.19 315 LEU A N 1
ATOM 2319 C CA . LEU A 1 354 ? 4.306 7.264 1.910 1.00 28.42 315 LEU A CA 1
ATOM 2320 C C . LEU A 1 354 ? 4.350 6.242 3.037 1.00 36.03 315 LEU A C 1
ATOM 2321 O O . LEU A 1 354 ? 3.524 6.297 3.952 1.00 35.48 315 LEU A O 1
ATOM 2326 N N . GLU A 1 355 ? 5.317 5.325 3.010 1.00 32.23 316 GLU A N 1
ATOM 2327 C CA . GLU A 1 355 ? 5.452 4.382 4.116 1.00 39.62 316 GLU A CA 1
ATOM 2328 C C . GLU A 1 355 ? 5.974 5.078 5.371 1.00 32.05 316 GLU A C 1
ATOM 2329 O O . GLU A 1 355 ? 5.569 4.740 6.491 1.00 36.81 316 GLU A O 1
ATOM 2331 N N . GLU A 1 356 ? 6.881 6.043 5.207 1.00 32.05 317 GLU A N 1
ATOM 2332 C CA . GLU A 1 356 ? 7.394 6.776 6.362 1.00 31.93 317 GLU A CA 1
ATOM 2333 C C . GLU A 1 356 ? 6.276 7.537 7.053 1.00 37.68 317 GLU A C 1
ATOM 2334 O O . GLU A 1 356 ? 6.303 7.726 8.277 1.00 32.57 317 GLU A O 1
ATOM 2340 N N . LEU A 1 357 ? 5.285 7.980 6.278 1.00 37.09 318 LEU A N 1
ATOM 2341 C CA . LEU A 1 357 ? 4.103 8.594 6.864 1.00 40.15 318 LEU A CA 1
ATOM 2342 C C . LEU A 1 357 ? 3.398 7.633 7.810 1.00 45.18 318 LEU A C 1
ATOM 2343 O O . LEU A 1 357 ? 2.974 8.029 8.900 1.00 37.44 318 LEU A O 1
ATOM 2348 N N . ARG A 1 358 ? 3.294 6.353 7.429 1.00 47.88 319 ARG A N 1
ATOM 2349 C CA . ARG A 1 358 ? 2.545 5.395 8.243 1.00 43.64 319 ARG A CA 1
ATOM 2350 C C . ARG A 1 358 ? 3.341 4.904 9.447 1.00 43.73 319 ARG A C 1
ATOM 2351 O O . ARG A 1 358 ? 2.750 4.584 10.486 1.00 55.09 319 ARG A O 1
ATOM 2354 N N . SER A 1 359 ? 4.666 4.809 9.322 1.00 44.18 320 SER A N 1
ATOM 2355 C CA . SER A 1 359 ? 5.530 4.353 10.413 1.00 47.23 320 SER A CA 1
ATOM 2356 C C . SER A 1 359 ? 6.725 5.298 10.475 1.00 48.09 320 SER A C 1
ATOM 2357 O O . SER A 1 359 ? 7.765 5.062 9.838 1.00 45.28 320 SER A O 1
ATOM 2360 N N . PRO A 1 360 ? 6.611 6.392 11.230 1.00 51.87 321 PRO A N 1
ATOM 2361 C CA . PRO A 1 360 ? 7.667 7.417 11.211 1.00 55.68 321 PRO A CA 1
ATOM 2362 C C . PRO A 1 360 ? 8.804 7.181 12.198 1.00 38.21 321 PRO A C 1
ATOM 2363 O O . PRO A 1 360 ? 8.597 6.848 13.370 1.00 44.99 321 PRO A O 1
ATOM 2367 N N . GLU A 1 361 ? 10.033 7.396 11.700 1.00 43.43 322 GLU A N 1
ATOM 2368 C CA . GLU A 1 361 ? 11.210 7.355 12.568 1.00 43.14 322 GLU A CA 1
ATOM 2369 C C . GLU A 1 361 ? 11.165 8.476 13.596 1.00 39.34 322 GLU A C 1
ATOM 2370 O O . GLU A 1 361 ? 11.710 8.333 14.702 1.00 42.45 322 GLU A O 1
ATOM 2372 N N . ARG A 1 362 ? 10.523 9.591 13.254 1.00 36.16 323 ARG A N 1
ATOM 2373 C CA . ARG A 1 362 ? 10.355 10.693 14.187 1.00 30.83 323 ARG A CA 1
ATOM 2374 C C . ARG A 1 362 ? 9.219 11.599 13.709 1.00 30.02 323 ARG A C 1
ATOM 2375 O O . ARG A 1 362 ? 8.615 11.378 12.661 1.00 31.88 323 ARG A O 1
ATOM 2383 N N . VAL A 1 363 ? 8.948 12.633 14.501 1.00 27.33 324 VAL A N 1
ATOM 2384 C CA . VAL A 1 363 ? 7.869 13.579 14.256 1.00 24.04 324 VAL A CA 1
ATOM 2385 C C . VAL A 1 363 ? 8.272 14.552 13.155 1.00 26.43 324 VAL A C 1
ATOM 2386 O O . VAL A 1 363 ? 9.416 15.029 13.119 1.00 24.44 324 VAL A O 1
ATOM 2390 N N . GLY A 1 364 ? 7.318 14.914 12.288 1.00 18.76 325 GLY A N 1
ATOM 2391 C CA . GLY A 1 364 ? 7.605 15.919 11.290 1.00 20.11 325 GLY A CA 1
ATOM 2392 C C . GLY A 1 364 ? 7.091 15.577 9.914 1.00 19.41 325 GLY A C 1
ATOM 2393 O O . GLY A 1 364 ? 6.710 14.433 9.618 1.00 19.44 325 GLY A O 1
ATOM 2394 N N . LYS A 1 365 ? 7.077 16.601 9.078 1.00 20.09 326 LYS A N 1
ATOM 2395 C CA . LYS A 1 365 ? 6.566 16.493 7.725 1.00 23.31 326 LYS A CA 1
ATOM 2396 C C . LYS A 1 365 ? 7.531 15.716 6.841 1.00 22.67 326 LYS A C 1
ATOM 2397 O O . LYS A 1 365 ? 8.752 15.924 6.885 1.00 18.92 326 LYS A O 1
ATOM 2403 N N . VAL A 1 366 ? 6.977 14.821 6.034 1.00 18.50 327 VAL A N 1
ATOM 2404 C CA . VAL A 1 366 ? 7.715 14.185 4.947 1.00 20.83 327 VAL A CA 1
ATOM 2405 C C . VAL A 1 366 ? 7.386 14.934 3.671 1.00 23.20 327 VAL A C 1
ATOM 2406 O O . VAL A 1 366 ? 6.206 15.175 3.370 1.00 19.32 327 VAL A O 1
ATOM 2410 N N . LEU A 1 367 ? 8.417 15.270 2.908 1.00 19.34 328 LEU A N 1
ATOM 2411 C CA . LEU A 1 367 ? 8.287 15.980 1.646 1.00 17.78 328 LEU A CA 1
ATOM 2412 C C . LEU A 1 367 ? 8.865 15.130 0.521 1.00 23.48 328 LEU A C 1
ATOM 2413 O O . LEU A 1 367 ? 9.791 14.327 0.739 1.00 21.57 328 LEU A O 1
ATOM 2418 N N . ILE A 1 368 ? 8.313 15.331 -0.681 1.00 19.45 329 ILE A N 1
ATOM 2419 C CA . ILE A 1 368 ? 8.886 14.855 -1.940 1.00 18.67 329 ILE A CA 1
ATOM 2420 C C . ILE A 1 368 ? 9.497 16.028 -2.693 1.00 24.00 329 ILE A C 1
ATOM 2421 O O . ILE A 1 368 ? 8.919 17.121 -2.768 1.00 24.01 329 ILE A O 1
ATOM 2426 N N . ALA A 1 369 ? 10.656 15.795 -3.299 1.00 22.06 330 ALA A N 1
ATOM 2427 C CA . ALA A 1 369 ? 11.328 16.823 -4.090 1.00 18.23 330 ALA A CA 1
ATOM 2428 C C . ALA A 1 369 ? 11.437 16.308 -5.524 1.00 35.35 330 ALA A C 1
ATOM 2429 O O . ALA A 1 369 ? 12.297 15.451 -5.817 1.00 28.71 330 ALA A O 1
ATOM 2431 N N . PRO A 1 370 ? 10.568 16.768 -6.453 1.00 24.97 331 PRO A N 1
ATOM 2432 C CA . PRO A 1 370 ? 10.644 16.294 -7.846 1.00 30.34 331 PRO A CA 1
ATOM 2433 C C . PRO A 1 370 ? 11.878 16.834 -8.563 1.00 38.00 331 PRO A C 1
ATOM 2434 O O . PRO A 1 370 ? 12.518 16.122 -9.344 1.00 59.73 331 PRO A O 1
ATOM 2439 N N . HIS B 1 38 ? 45.229 54.465 -32.872 1.00 53.97 -1 HIS B N 1
ATOM 2440 C CA . HIS B 1 38 ? 43.847 54.355 -32.317 1.00 51.81 -1 HIS B CA 1
ATOM 2441 C C . HIS B 1 38 ? 43.729 55.199 -31.051 1.00 45.84 -1 HIS B C 1
ATOM 2442 O O . HIS B 1 38 ? 44.642 55.222 -30.221 1.00 47.01 -1 HIS B O 1
ATOM 2449 N N . GLU B 1 39 ? 42.603 55.906 -30.924 1.00 45.31 0 GLU B N 1
ATOM 2450 C CA . GLU B 1 39 ? 42.459 56.998 -29.973 1.00 40.04 0 GLU B CA 1
ATOM 2451 C C . GLU B 1 39 ? 41.288 56.724 -29.040 1.00 33.92 0 GLU B C 1
ATOM 2452 O O . GLU B 1 39 ? 40.353 55.993 -29.375 1.00 35.35 0 GLU B O 1
ATOM 2454 N N . MET B 1 40 ? 41.356 57.308 -27.849 1.00 27.76 1 MET B N 1
ATOM 2455 C CA . MET B 1 40 ? 40.302 57.157 -26.867 1.00 26.61 1 MET B CA 1
ATOM 2456 C C . MET B 1 40 ? 40.063 58.496 -26.188 1.00 19.03 1 MET B C 1
ATOM 2457 O O . MET B 1 40 ? 40.945 59.357 -26.126 1.00 25.49 1 MET B O 1
ATOM 2462 N N . ARG B 1 41 ? 38.881 58.624 -25.597 1.00 22.81 2 ARG B N 1
ATOM 2463 C CA . ARG B 1 41 ? 38.612 59.742 -24.706 1.00 21.05 2 ARG B CA 1
ATOM 2464 C C . ARG B 1 41 ? 39.268 59.519 -23.346 1.00 24.40 2 ARG B C 1
ATOM 2465 O O . ARG B 1 41 ? 39.263 58.407 -22.808 1.00 19.27 2 ARG B O 1
ATOM 2473 N N . ALA B 1 42 ? 39.815 60.589 -22.780 1.00 19.65 3 ALA B N 1
ATOM 2474 C CA . ALA B 1 42 ? 40.401 60.521 -21.455 1.00 20.63 3 ALA B CA 1
ATOM 2475 C C . ALA B 1 42 ? 40.328 61.891 -20.811 1.00 25.13 3 ALA B C 1
ATOM 2476 O O . ALA B 1 42 ? 40.312 62.912 -21.501 1.00 23.51 3 ALA B O 1
ATOM 2478 N N . ALA B 1 43 ? 40.280 61.911 -19.485 1.00 16.27 4 ALA B N 1
ATOM 2479 C CA . ALA B 1 43 ? 40.416 63.149 -18.731 1.00 19.14 4 ALA B CA 1
ATOM 2480 C C . ALA B 1 43 ? 41.877 63.282 -18.304 1.00 21.54 4 ALA B C 1
ATOM 2481 O O . ALA B 1 43 ? 42.391 62.414 -17.590 1.00 20.10 4 ALA B O 1
ATOM 2483 N N . ALA B 1 44 ? 42.543 64.363 -18.711 1.00 18.24 5 ALA B N 1
ATOM 2484 C CA . ALA B 1 44 ? 43.965 64.513 -18.435 1.00 19.77 5 ALA B CA 1
ATOM 2485 C C . ALA B 1 44 ? 44.280 65.941 -18.007 1.00 22.34 5 ALA B C 1
ATOM 2486 O O . ALA B 1 44 ? 43.621 66.890 -18.429 1.00 20.25 5 ALA B O 1
ATOM 2488 N N . PHE B 1 45 ? 45.301 66.096 -17.169 1.00 20.44 6 PHE B N 1
ATOM 2489 C CA . PHE B 1 45 ? 45.759 67.411 -16.740 1.00 19.57 6 PHE B CA 1
ATOM 2490 C C . PHE B 1 45 ? 47.244 67.572 -17.056 1.00 28.73 6 PHE B C 1
ATOM 2491 O O . PHE B 1 45 ? 48.044 66.646 -16.848 1.00 24.59 6 PHE B O 1
ATOM 2499 N N . SER B 1 46 ? 47.582 68.732 -17.631 1.00 25.76 7 SER B N 1
ATOM 2500 C CA A SER B 1 46 ? 48.955 69.119 -17.933 0.50 26.18 7 SER B CA 1
ATOM 2501 C CA B SER B 1 46 ? 48.966 69.086 -17.916 0.50 26.17 7 SER B CA 1
ATOM 2502 C C . SER B 1 46 ? 49.567 69.959 -16.826 1.00 30.68 7 SER B C 1
ATOM 2503 O O . SER B 1 46 ? 50.796 70.140 -16.796 1.00 33.50 7 SER B O 1
ATOM 2508 N N . THR B 1 47 ? 48.738 70.476 -15.929 1.00 25.51 8 THR B N 1
ATOM 2509 C CA . THR B 1 47 ? 49.141 71.283 -14.793 1.00 28.97 8 THR B CA 1
ATOM 2510 C C . THR B 1 47 ? 48.068 71.064 -13.733 1.00 28.56 8 THR B C 1
ATOM 2511 O O . THR B 1 47 ? 46.901 70.836 -14.087 1.00 24.22 8 THR B O 1
ATOM 2515 N N . PRO B 1 48 ? 48.418 71.105 -12.450 1.00 26.35 9 PRO B N 1
ATOM 2516 C CA . PRO B 1 48 ? 47.452 70.720 -11.408 1.00 26.61 9 PRO B CA 1
ATOM 2517 C C . PRO B 1 48 ? 46.251 71.645 -11.313 1.00 25.12 9 PRO B C 1
ATOM 2518 O O . PRO B 1 48 ? 46.284 72.821 -11.689 1.00 23.83 9 PRO B O 1
ATOM 2522 N N . GLY B 1 49 ? 45.167 71.090 -10.775 1.00 21.15 10 GLY B N 1
ATOM 2523 C CA . GLY B 1 49 ? 43.955 71.884 -10.552 1.00 22.98 10 GLY B CA 1
ATOM 2524 C C . GLY B 1 49 ? 42.822 71.275 -11.347 1.00 21.35 10 GLY B C 1
ATOM 2525 O O . GLY B 1 49 ? 42.939 70.986 -12.527 1.00 18.81 10 GLY B O 1
ATOM 2526 N N . LEU B 1 50 ? 41.693 71.091 -10.671 1.00 20.22 11 LEU B N 1
ATOM 2527 C CA . LEU B 1 50 ? 40.529 70.527 -11.325 1.00 25.47 11 LEU B CA 1
ATOM 2528 C C . LEU B 1 50 ? 40.140 71.301 -12.584 1.00 23.16 11 LEU B C 1
ATOM 2529 O O . LEU B 1 50 ? 39.721 70.708 -13.585 1.00 23.00 11 LEU B O 1
ATOM 2534 N N . GLU B 1 51 ? 40.329 72.627 -12.578 1.00 20.07 12 GLU B N 1
ATOM 2535 C CA . GLU B 1 51 ? 39.998 73.435 -13.739 1.00 22.88 12 GLU B CA 1
ATOM 2536 C C . GLU B 1 51 ? 40.868 73.085 -14.936 1.00 25.36 12 GLU B C 1
ATOM 2537 O O . GLU B 1 51 ? 40.530 73.447 -16.067 1.00 28.62 12 GLU B O 1
ATOM 2543 N N . ASN B 1 52 ? 41.977 72.374 -14.718 1.00 24.64 13 ASN B N 1
ATOM 2544 C CA . ASN B 1 52 ? 42.866 71.986 -15.792 1.00 21.54 13 ASN B CA 1
ATOM 2545 C C . ASN B 1 52 ? 42.708 70.533 -16.198 1.00 24.71 13 ASN B C 1
ATOM 2546 O O . ASN B 1 52 ? 43.471 70.049 -17.038 1.00 25.54 13 ASN B O 1
ATOM 2551 N N . LEU B 1 53 ? 41.746 69.833 -15.612 1.00 19.99 14 LEU B N 1
ATOM 2552 C CA . LEU B 1 53 ? 41.465 68.451 -15.952 1.00 20.53 14 LEU B CA 1
ATOM 2553 C C . LEU B 1 53 ? 40.459 68.501 -17.091 1.00 27.08 14 LEU B C 1
ATOM 2554 O O . LEU B 1 53 ? 39.298 68.878 -16.888 1.00 26.18 14 LEU B O 1
ATOM 2559 N N . LYS B 1 54 ? 40.911 68.156 -18.284 1.00 22.87 15 LYS B N 1
ATOM 2560 C CA . LYS B 1 54 ? 40.148 68.370 -19.506 1.00 26.71 15 LYS B CA 1
ATOM 2561 C C . LYS B 1 54 ? 39.961 67.053 -20.232 1.00 23.74 15 LYS B C 1
ATOM 2562 O O . LYS B 1 54 ? 40.810 66.157 -20.154 1.00 24.71 15 LYS B O 1
ATOM 2566 N N . LEU B 1 55 ? 38.837 66.941 -20.944 1.00 20.69 16 LEU B N 1
ATOM 2567 C CA . LEU B 1 55 ? 38.628 65.809 -21.819 1.00 22.08 16 LEU B CA 1
ATOM 2568 C C . LEU B 1 55 ? 39.520 65.973 -23.041 1.00 29.74 16 LEU B C 1
ATOM 2569 O O . LEU B 1 55 ? 39.514 67.024 -23.690 1.00 25.70 16 LEU B O 1
ATOM 2574 N N . VAL B 1 56 ? 40.334 64.956 -23.325 1.00 22.47 17 VAL B N 1
ATOM 2575 C CA . VAL B 1 56 ? 41.268 64.979 -24.445 1.00 25.00 17 VAL B CA 1
ATOM 2576 C C . VAL B 1 56 ? 41.098 63.706 -25.262 1.00 29.10 17 VAL B C 1
ATOM 2577 O O . VAL B 1 56 ? 40.422 62.765 -24.856 1.00 27.79 17 VAL B O 1
ATOM 2581 N N . GLU B 1 57 ? 41.715 63.698 -26.439 1.00 31.30 18 GLU B N 1
ATOM 2582 C CA . GLU B 1 57 ? 41.828 62.499 -27.256 1.00 33.57 18 GLU B CA 1
ATOM 2583 C C . GLU B 1 57 ? 43.234 61.956 -27.055 1.00 32.67 18 GLU B C 1
ATOM 2584 O O . GLU B 1 57 ? 44.212 62.638 -27.364 1.00 40.02 18 GLU B O 1
ATOM 2590 N N . ALA B 1 58 ? 43.338 60.750 -26.514 1.00 30.02 19 ALA B N 1
ATOM 2591 C CA . ALA B 1 58 ? 44.619 60.164 -26.155 1.00 28.87 19 ALA B CA 1
ATOM 2592 C C . ALA B 1 58 ? 44.852 58.902 -26.968 1.00 31.45 19 ALA B C 1
ATOM 2593 O O . ALA B 1 58 ? 43.910 58.262 -27.445 1.00 28.73 19 ALA B O 1
ATOM 2595 N N . GLU B 1 59 ? 46.125 58.554 -27.118 1.00 37.88 20 GLU B N 1
ATOM 2596 C CA . GLU B 1 59 ? 46.480 57.302 -27.763 1.00 38.51 20 GLU B CA 1
ATOM 2597 C C . GLU B 1 59 ? 46.069 56.160 -26.845 1.00 26.25 20 GLU B C 1
ATOM 2598 O O . GLU B 1 59 ? 46.365 56.177 -25.649 1.00 32.80 20 GLU B O 1
ATOM 2600 N N . THR B 1 60 ? 45.348 55.216 -27.376 1.00 31.50 21 THR B N 1
ATOM 2601 C CA . THR B 1 60 ? 44.933 54.085 -26.572 1.00 35.05 21 THR B CA 1
ATOM 2602 C C . THR B 1 60 ? 46.162 53.247 -26.242 1.00 40.22 21 THR B C 1
ATOM 2603 O O . THR B 1 60 ? 46.885 52.845 -27.158 1.00 33.89 21 THR B O 1
ATOM 2607 N N . PRO B 1 61 ? 46.452 52.972 -24.977 1.00 30.54 22 PRO B N 1
ATOM 2608 C CA . PRO B 1 61 ? 47.651 52.187 -24.659 1.00 32.04 22 PRO B CA 1
ATOM 2609 C C . PRO B 1 61 ? 47.524 50.745 -25.133 1.00 32.53 22 PRO B C 1
ATOM 2610 O O . PRO B 1 61 ? 46.428 50.214 -25.325 1.00 28.59 22 PRO B O 1
ATOM 2614 N N . ARG B 1 62 ? 48.682 50.106 -25.327 1.00 32.25 23 ARG B N 1
ATOM 2615 C CA . ARG B 1 62 ? 48.728 48.702 -25.692 1.00 33.50 23 ARG B CA 1
ATOM 2616 C C . ARG B 1 62 ? 49.420 47.913 -24.588 1.00 23.97 23 ARG B C 1
ATOM 2617 O O . ARG B 1 62 ? 50.391 48.399 -24.005 1.00 28.72 23 ARG B O 1
ATOM 2625 N N . PRO B 1 63 ? 48.938 46.720 -24.261 1.00 28.29 24 PRO B N 1
ATOM 2626 C CA . PRO B 1 63 ? 49.520 45.980 -23.128 1.00 34.65 24 PRO B CA 1
ATOM 2627 C C . PRO B 1 63 ? 50.805 45.272 -23.527 1.00 29.46 24 PRO B C 1
ATOM 2628 O O . PRO B 1 63 ? 50.839 44.547 -24.521 1.00 29.89 24 PRO B O 1
ATOM 2632 N N . GLY B 1 64 ? 51.842 45.454 -22.720 1.00 27.43 25 GLY B N 1
ATOM 2633 C CA . GLY B 1 64 ? 53.055 44.698 -22.872 1.00 36.34 25 GLY B CA 1
ATOM 2634 C C . GLY B 1 64 ? 52.936 43.336 -22.212 1.00 30.55 25 GLY B C 1
ATOM 2635 O O . GLY B 1 64 ? 51.856 42.899 -21.783 1.00 26.76 25 GLY B O 1
ATOM 2636 N N . PRO B 1 65 ? 54.059 42.632 -22.146 1.00 34.98 26 PRO B N 1
ATOM 2637 C CA . PRO B 1 65 ? 54.092 41.330 -21.464 1.00 34.11 26 PRO B CA 1
ATOM 2638 C C . PRO B 1 65 ? 53.601 41.449 -20.029 1.00 22.68 26 PRO B C 1
ATOM 2639 O O . PRO B 1 65 ? 54.012 42.345 -19.297 1.00 26.16 26 PRO B O 1
ATOM 2643 N N . GLY B 1 66 ? 52.735 40.512 -19.628 1.00 27.36 27 GLY B N 1
ATOM 2644 C CA . GLY B 1 66 ? 52.229 40.474 -18.266 1.00 33.74 27 GLY B CA 1
ATOM 2645 C C . GLY B 1 66 ? 51.141 41.481 -17.982 1.00 30.51 27 GLY B C 1
ATOM 2646 O O . GLY B 1 66 ? 50.711 41.604 -16.827 1.00 27.53 27 GLY B O 1
ATOM 2647 N N . GLU B 1 67 ? 50.670 42.199 -19.002 1.00 27.42 28 GLU B N 1
ATOM 2648 C CA . GLU B 1 67 ? 49.727 43.290 -18.815 1.00 24.67 28 GLU B CA 1
ATOM 2649 C C . GLU B 1 67 ? 48.436 42.990 -19.551 1.00 24.59 28 GLU B C 1
ATOM 2650 O O . GLU B 1 67 ? 48.408 42.199 -20.493 1.00 26.37 28 GLU B O 1
ATOM 2656 N N . VAL B 1 68 ? 47.354 43.636 -19.119 1.00 20.51 29 VAL B N 1
ATOM 2657 C CA . VAL B 1 68 ? 46.078 43.571 -19.806 1.00 20.31 29 VAL B CA 1
ATOM 2658 C C . VAL B 1 68 ? 45.610 44.984 -20.103 1.00 29.20 29 VAL B C 1
ATOM 2659 O O . VAL B 1 68 ? 45.929 45.929 -19.381 1.00 22.76 29 VAL B O 1
ATOM 2663 N N . LEU B 1 69 ? 44.858 45.114 -21.186 1.00 23.83 30 LEU B N 1
ATOM 2664 C CA . LEU B 1 69 ? 44.153 46.342 -21.518 1.00 22.52 30 LEU B CA 1
ATOM 2665 C C . LEU B 1 69 ? 42.716 46.177 -21.054 1.00 19.90 30 LEU B C 1
ATOM 2666 O O . LEU B 1 69 ? 42.042 45.222 -21.449 1.00 21.01 30 LEU B O 1
ATOM 2671 N N . ILE B 1 70 ? 42.242 47.126 -20.248 1.00 20.39 31 ILE B N 1
ATOM 2672 C CA A ILE B 1 70 ? 40.902 47.118 -19.663 0.50 24.22 31 ILE B CA 1
ATOM 2673 C CA B ILE B 1 70 ? 40.895 47.090 -19.700 0.50 24.20 31 ILE B CA 1
ATOM 2674 C C . ILE B 1 70 ? 40.076 48.201 -20.336 1.00 20.81 31 ILE B C 1
ATOM 2675 O O . ILE B 1 70 ? 40.498 49.358 -20.358 1.00 20.40 31 ILE B O 1
ATOM 2684 N N . ARG B 1 71 ? 38.895 47.842 -20.815 1.00 21.65 32 ARG B N 1
ATOM 2685 C CA . ARG B 1 71 ? 37.875 48.823 -21.186 1.00 21.91 32 ARG B CA 1
ATOM 2686 C C . ARG B 1 71 ? 37.156 49.222 -19.905 1.00 19.65 32 ARG B C 1
ATOM 2687 O O . ARG B 1 71 ? 36.431 48.418 -19.320 1.00 19.13 32 ARG B O 1
ATOM 2695 N N . VAL B 1 72 ? 37.398 50.444 -19.428 1.00 16.70 33 VAL B N 1
ATOM 2696 C CA . VAL B 1 72 ? 36.915 50.844 -18.115 1.00 17.30 33 VAL B CA 1
ATOM 2697 C C . VAL B 1 72 ? 35.411 51.029 -18.140 1.00 20.36 33 VAL B C 1
ATOM 2698 O O . VAL B 1 72 ? 34.877 51.779 -18.966 1.00 20.08 33 VAL B O 1
ATOM 2702 N N . LYS B 1 73 ? 34.710 50.371 -17.222 1.00 14.71 34 LYS B N 1
ATOM 2703 C CA . LYS B 1 73 ? 33.273 50.581 -17.106 1.00 16.88 34 LYS B CA 1
ATOM 2704 C C . LYS B 1 73 ? 32.913 51.570 -16.017 1.00 17.59 34 LYS B C 1
ATOM 2705 O O . LYS B 1 73 ? 32.038 52.408 -16.227 1.00 18.14 34 LYS B O 1
ATOM 2711 N N . TYR B 1 74 ? 33.593 51.529 -14.871 1.00 16.02 35 TYR B N 1
ATOM 2712 C CA . TYR B 1 74 ? 33.298 52.453 -13.794 1.00 13.09 35 TYR B CA 1
ATOM 2713 C C . TYR B 1 74 ? 34.587 52.741 -13.067 1.00 19.46 35 TYR B C 1
ATOM 2714 O O . TYR B 1 74 ? 35.379 51.833 -12.850 1.00 16.75 35 TYR B O 1
ATOM 2723 N N . ALA B 1 75 ? 34.779 53.994 -12.696 1.00 15.98 36 ALA B N 1
ATOM 2724 C CA . ALA B 1 75 ? 35.940 54.414 -11.942 1.00 14.63 36 ALA B CA 1
ATOM 2725 C C . ALA B 1 75 ? 35.441 55.178 -10.724 1.00 18.82 36 ALA B C 1
ATOM 2726 O O . ALA B 1 75 ? 34.516 55.987 -10.820 1.00 16.05 36 ALA B O 1
ATOM 2728 N N . GLY B 1 76 ? 36.028 54.895 -9.571 1.00 16.07 37 GLY B N 1
ATOM 2729 C CA . GLY B 1 76 ? 35.632 55.577 -8.357 1.00 17.82 37 GLY B CA 1
ATOM 2730 C C . GLY B 1 76 ? 36.206 56.975 -8.295 1.00 18.01 37 GLY B C 1
ATOM 2731 O O . GLY B 1 76 ? 37.261 57.264 -8.855 1.00 19.87 37 GLY B O 1
ATOM 2732 N N . VAL B 1 77 ? 35.499 57.845 -7.580 1.00 17.73 38 VAL B N 1
ATOM 2733 C CA . VAL B 1 77 ? 35.938 59.214 -7.315 1.00 16.38 38 VAL B CA 1
ATOM 2734 C C . VAL B 1 77 ? 36.245 59.296 -5.828 1.00 17.30 38 VAL B C 1
ATOM 2735 O O . VAL B 1 77 ? 35.341 59.145 -5.002 1.00 19.09 38 VAL B O 1
ATOM 2739 N N . ASN B 1 78 ? 37.515 59.490 -5.486 1.00 16.75 39 ASN B N 1
ATOM 2740 C CA . ASN B 1 78 ? 38.015 59.404 -4.123 1.00 17.10 39 ASN B CA 1
ATOM 2741 C C . ASN B 1 78 ? 38.838 60.628 -3.776 1.00 18.09 39 ASN B C 1
ATOM 2742 O O . ASN B 1 78 ? 39.424 61.262 -4.661 1.00 17.13 39 ASN B O 1
ATOM 2747 N N . PRO B 1 79 ? 38.996 60.910 -2.484 1.00 18.54 40 PRO B N 1
ATOM 2748 C CA . PRO B 1 79 ? 39.926 61.974 -2.066 1.00 17.42 40 PRO B CA 1
ATOM 2749 C C . PRO B 1 79 ? 41.304 61.823 -2.659 1.00 19.65 40 PRO B C 1
ATOM 2750 O O . PRO B 1 79 ? 41.926 62.821 -3.046 1.00 17.15 40 PRO B O 1
ATOM 2754 N N . LEU B 1 80 ? 41.818 60.593 -2.737 1.00 17.69 41 LEU B N 1
ATOM 2755 C CA . LEU B 1 80 ? 43.121 60.416 -3.345 1.00 17.99 41 LEU B CA 1
ATOM 2756 C C . LEU B 1 80 ? 43.135 60.970 -4.762 1.00 17.15 41 LEU B C 1
ATOM 2757 O O . LEU B 1 80 ? 44.059 61.695 -5.142 1.00 18.62 41 LEU B O 1
ATOM 2762 N N . ASP B 1 81 ? 42.126 60.622 -5.566 1.00 16.06 42 ASP B N 1
ATOM 2763 C CA . ASP B 1 81 ? 42.070 61.117 -6.942 1.00 16.60 42 ASP B CA 1
ATOM 2764 C C . ASP B 1 81 ? 41.988 62.635 -6.967 1.00 15.93 42 ASP B C 1
ATOM 2765 O O . ASP B 1 81 ? 42.632 63.295 -7.803 1.00 17.19 42 ASP B O 1
ATOM 2770 N N . TYR B 1 82 ? 41.144 63.199 -6.095 1.00 15.04 43 TYR B N 1
ATOM 2771 C CA . TYR B 1 82 ? 41.045 64.650 -5.988 1.00 13.02 43 TYR B CA 1
ATOM 2772 C C . TYR B 1 82 ? 42.403 65.281 -5.683 1.00 16.52 43 TYR B C 1
ATOM 2773 O O . TYR B 1 82 ? 42.774 66.315 -6.268 1.00 17.15 43 TYR B O 1
ATOM 2782 N N . ASN B 1 83 ? 43.158 64.697 -4.763 1.00 14.28 44 ASN B N 1
ATOM 2783 C CA . ASN B 1 83 ? 44.412 65.311 -4.386 1.00 17.71 44 ASN B CA 1
ATOM 2784 C C . ASN B 1 83 ? 45.484 65.121 -5.430 1.00 21.32 44 ASN B C 1
ATOM 2785 O O . ASN B 1 83 ? 46.371 65.973 -5.561 1.00 20.35 44 ASN B O 1
ATOM 2790 N N . VAL B 1 84 ? 45.421 64.040 -6.206 1.00 18.04 45 VAL B N 1
ATOM 2791 C CA . VAL B 1 84 ? 46.314 63.917 -7.347 1.00 17.10 45 VAL B CA 1
ATOM 2792 C C . VAL B 1 84 ? 46.041 65.024 -8.346 1.00 21.44 45 VAL B C 1
ATOM 2793 O O . VAL B 1 84 ? 46.964 65.693 -8.820 1.00 21.44 45 VAL B O 1
ATOM 2797 N N . VAL B 1 85 ? 44.762 65.237 -8.678 1.00 17.66 46 VAL B N 1
ATOM 2798 C CA . VAL B 1 85 ? 44.414 66.281 -9.632 1.00 18.82 46 VAL B CA 1
ATOM 2799 C C . VAL B 1 85 ? 44.817 67.649 -9.099 1.00 19.74 46 VAL B C 1
ATOM 2800 O O . VAL B 1 85 ? 45.259 68.521 -9.866 1.00 23.06 46 VAL B O 1
ATOM 2804 N N . ALA B 1 86 ? 44.675 67.860 -7.796 1.00 18.97 47 ALA B N 1
ATOM 2805 C CA . ALA B 1 86 ? 44.987 69.157 -7.214 1.00 19.89 47 ALA B CA 1
ATOM 2806 C C . ALA B 1 86 ? 46.491 69.413 -7.088 1.00 29.81 47 ALA B C 1
ATOM 2807 O O . ALA B 1 86 ? 46.879 70.532 -6.736 1.00 30.36 47 ALA B O 1
ATOM 2809 N N . GLY B 1 87 ? 47.335 68.415 -7.330 1.00 25.00 48 GLY B N 1
ATOM 2810 C CA . GLY B 1 87 ? 48.786 68.578 -7.236 1.00 25.60 48 GLY B CA 1
ATOM 2811 C C . GLY B 1 87 ? 49.378 68.320 -5.871 1.00 37.33 48 GLY B C 1
ATOM 2812 O O . GLY B 1 87 ? 50.590 68.521 -5.686 1.00 36.86 48 GLY B O 1
ATOM 2813 N N . ALA B 1 88 ? 48.571 67.900 -4.895 1.00 29.89 49 ALA B N 1
ATOM 2814 C CA . ALA B 1 88 ? 49.113 67.599 -3.577 1.00 30.82 49 ALA B CA 1
ATOM 2815 C C . ALA B 1 88 ? 49.989 66.370 -3.625 1.00 33.56 49 ALA B C 1
ATOM 2816 O O . ALA B 1 88 ? 50.786 66.137 -2.712 1.00 31.16 49 ALA B O 1
ATOM 2818 N N . VAL B 1 89 ? 49.875 65.605 -4.696 1.00 28.59 50 VAL B N 1
ATOM 2819 C CA . VAL B 1 89 ? 50.608 64.372 -4.906 1.00 28.29 50 VAL B CA 1
ATOM 2820 C C . VAL B 1 89 ? 51.144 64.449 -6.320 1.00 30.82 50 VAL B C 1
ATOM 2821 O O . VAL B 1 89 ? 50.363 64.666 -7.251 1.00 30.09 50 VAL B O 1
ATOM 2825 N N . LYS B 1 90 ? 52.440 64.228 -6.492 1.00 27.28 51 LYS B N 1
ATOM 2826 C CA . LYS B 1 90 ? 53.025 64.256 -7.828 1.00 31.56 51 LYS B CA 1
ATOM 2827 C C . LYS B 1 90 ? 52.622 63.012 -8.615 1.00 30.86 51 LYS B C 1
ATOM 2828 O O . LYS B 1 90 ? 52.559 61.904 -8.071 1.00 31.89 51 LYS B O 1
ATOM 2830 N N . ALA B 1 91 ? 52.340 63.194 -9.906 1.00 22.02 52 ALA B N 1
ATOM 2831 C CA . ALA B 1 91 ? 51.932 62.094 -10.762 1.00 23.11 52 ALA B CA 1
ATOM 2832 C C . ALA B 1 91 ? 52.852 62.003 -11.966 1.00 26.47 52 ALA B C 1
ATOM 2833 O O . ALA B 1 91 ? 53.478 62.982 -12.367 1.00 27.43 52 ALA B O 1
ATOM 2835 N N . SER B 1 92 ? 52.907 60.819 -12.558 1.00 25.60 53 SER B N 1
ATOM 2836 C CA . SER B 1 92 ? 53.684 60.573 -13.766 1.00 27.03 53 SER B CA 1
ATOM 2837 C C . SER B 1 92 ? 52.951 59.504 -14.561 1.00 27.03 53 SER B C 1
ATOM 2838 O O . SER B 1 92 ? 52.324 58.620 -13.959 1.00 26.98 53 SER B O 1
ATOM 2841 N N . PRO B 1 93 ? 52.977 59.563 -15.893 1.00 24.51 54 PRO B N 1
ATOM 2842 C CA . PRO B 1 93 ? 53.630 60.655 -16.624 1.00 27.24 54 PRO B CA 1
ATOM 2843 C C . PRO B 1 93 ? 52.778 61.924 -16.635 1.00 32.21 54 PRO B C 1
ATOM 2844 O O . PRO B 1 93 ? 51.653 61.950 -16.151 1.00 27.50 54 PRO B O 1
ATOM 2848 N N . MET B 1 94 ? 53.341 63.001 -17.192 1.00 31.35 55 MET B N 1
ATOM 2849 C CA . MET B 1 94 ? 52.596 64.245 -17.430 1.00 27.46 55 MET B CA 1
ATOM 2850 C C . MET B 1 94 ? 52.620 64.556 -18.925 1.00 36.68 55 MET B C 1
ATOM 2851 O O . MET B 1 94 ? 53.704 64.493 -19.517 1.00 35.82 55 MET B O 1
ATOM 2856 N N . PRO B 1 95 ? 51.495 64.895 -19.593 1.00 32.01 56 PRO B N 1
ATOM 2857 C CA . PRO B 1 95 ? 50.199 65.078 -18.917 1.00 27.92 56 PRO B CA 1
ATOM 2858 C C . PRO B 1 95 ? 49.582 63.767 -18.438 1.00 23.12 56 PRO B C 1
ATOM 2859 O O . PRO B 1 95 ? 49.807 62.690 -18.993 1.00 31.06 56 PRO B O 1
ATOM 2863 N N . HIS B 1 96 ? 48.752 63.889 -17.415 1.00 24.64 57 HIS B N 1
ATOM 2864 C CA . HIS B 1 96 ? 48.405 62.748 -16.600 1.00 21.02 57 HIS B CA 1
ATOM 2865 C C . HIS B 1 96 ? 46.919 62.454 -16.620 1.00 23.18 57 HIS B C 1
ATOM 2866 O O . HIS B 1 96 ? 46.098 63.361 -16.468 1.00 21.71 57 HIS B O 1
ATOM 2873 N N . ILE B 1 97 ? 46.602 61.164 -16.746 1.00 18.92 58 ILE B N 1
ATOM 2874 C CA . ILE B 1 97 ? 45.250 60.639 -16.633 1.00 18.41 58 ILE B CA 1
ATOM 2875 C C . ILE B 1 97 ? 45.112 60.052 -15.224 1.00 17.82 58 ILE B C 1
ATOM 2876 O O . ILE B 1 97 ? 45.810 59.066 -14.911 1.00 19.39 58 ILE B O 1
ATOM 2881 N N . PRO B 1 98 ? 44.327 60.656 -14.341 1.00 17.45 59 PRO B N 1
ATOM 2882 C CA . PRO B 1 98 ? 44.182 60.138 -12.979 1.00 19.37 59 PRO B CA 1
ATOM 2883 C C . PRO B 1 98 ? 43.172 58.995 -12.943 1.00 20.78 59 PRO B C 1
ATOM 2884 O O . PRO B 1 98 ? 42.620 58.591 -13.967 1.00 17.42 59 PRO B O 1
ATOM 2888 N N . GLY B 1 99 ? 42.917 58.499 -11.724 1.00 18.09 60 GLY B N 1
ATOM 2889 C CA . GLY B 1 99 ? 41.930 57.462 -11.509 1.00 15.80 60 GLY B CA 1
ATOM 2890 C C . GLY B 1 99 ? 42.553 56.188 -11.007 1.00 16.07 60 GLY B C 1
ATOM 2891 O O . GLY B 1 99 ? 43.010 55.367 -11.801 1.00 19.96 60 GLY B O 1
ATOM 2892 N N . SER B 1 100 ? 42.552 56.002 -9.692 1.00 16.33 61 SER B N 1
ATOM 2893 C CA . SER B 1 100 ? 43.248 54.882 -9.073 1.00 18.15 61 SER B CA 1
ATOM 2894 C C . SER B 1 100 ? 42.323 53.744 -8.650 1.00 17.40 61 SER B C 1
ATOM 2895 O O . SER B 1 100 ? 42.793 52.764 -8.071 1.00 21.88 61 SER B O 1
ATOM 2898 N N . GLU B 1 101 ? 41.025 53.829 -8.942 1.00 15.60 62 GLU B N 1
ATOM 2899 C CA . GLU B 1 101 ? 40.075 52.823 -8.488 1.00 14.80 62 GLU B CA 1
ATOM 2900 C C . GLU B 1 101 ? 39.129 52.542 -9.647 1.00 19.38 62 GLU B C 1
ATOM 2901 O O . GLU B 1 101 ? 38.302 53.393 -9.967 1.00 16.32 62 GLU B O 1
ATOM 2907 N N . PHE B 1 102 ? 39.203 51.363 -10.265 1.00 13.61 63 PHE B N 1
ATOM 2908 C CA . PHE B 1 102 ? 38.320 51.108 -11.400 1.00 16.75 63 PHE B CA 1
ATOM 2909 C C . PHE B 1 102 ? 38.067 49.624 -11.618 1.00 18.04 63 PHE B C 1
ATOM 2910 O O . PHE B 1 102 ? 38.799 48.754 -11.137 1.00 15.98 63 PHE B O 1
ATOM 2918 N N . ALA B 1 103 ? 37.039 49.374 -12.431 1.00 16.97 64 ALA B N 1
ATOM 2919 C CA . ALA B 1 103 ? 36.613 48.049 -12.837 1.00 14.09 64 ALA B CA 1
ATOM 2920 C C . ALA B 1 103 ? 36.200 48.143 -14.302 1.00 21.14 64 ALA B C 1
ATOM 2921 O O . ALA B 1 103 ? 35.792 49.203 -14.773 1.00 17.36 64 ALA B O 1
ATOM 2923 N N . GLY B 1 104 ? 36.327 47.050 -15.030 1.00 17.28 65 GLY B N 1
ATOM 2924 C CA . GLY B 1 104 ? 35.956 47.068 -16.424 1.00 15.50 65 GLY B CA 1
ATOM 2925 C C . GLY B 1 104 ? 36.067 45.686 -17.010 1.00 22.82 65 GLY B C 1
ATOM 2926 O O . GLY B 1 104 ? 35.999 44.689 -16.287 1.00 22.81 65 GLY B O 1
ATOM 2927 N N . VAL B 1 105 ? 36.214 45.637 -18.336 1.00 19.67 66 VAL B N 1
ATOM 2928 C CA . VAL B 1 105 ? 36.243 44.379 -19.075 1.00 19.39 66 VAL B CA 1
ATOM 2929 C C . VAL B 1 105 ? 37.578 44.238 -19.790 1.00 22.82 66 VAL B C 1
ATOM 2930 O O . VAL B 1 105 ? 38.104 45.199 -20.362 1.00 25.20 66 VAL B O 1
ATOM 2934 N N . VAL B 1 106 ? 38.166 43.046 -19.725 1.00 22.53 67 VAL B N 1
ATOM 2935 C CA . VAL B 1 106 ? 39.450 42.876 -20.386 1.00 18.48 67 VAL B CA 1
ATOM 2936 C C . VAL B 1 106 ? 39.224 42.960 -21.897 1.00 23.05 67 VAL B C 1
ATOM 2937 O O . VAL B 1 106 ? 38.404 42.226 -22.457 1.00 28.78 67 VAL B O 1
ATOM 2941 N N . GLU B 1 107 ? 39.928 43.879 -22.551 1.00 27.15 68 GLU B N 1
ATOM 2942 C CA . GLU B 1 107 ? 39.855 44.042 -24.001 1.00 32.16 68 GLU B CA 1
ATOM 2943 C C . GLU B 1 107 ? 40.948 43.257 -24.717 1.00 29.31 68 GLU B C 1
ATOM 2944 O O . GLU B 1 107 ? 40.695 42.660 -25.767 1.00 34.46 68 GLU B O 1
ATOM 2950 N N . GLU B 1 108 ? 42.152 43.231 -24.151 1.00 28.24 69 GLU B N 1
ATOM 2951 C CA . GLU B 1 108 ? 43.311 42.628 -24.796 1.00 24.71 69 GLU B CA 1
ATOM 2952 C C . GLU B 1 108 ? 44.263 42.144 -23.712 1.00 31.28 69 GLU B C 1
ATOM 2953 O O . GLU B 1 108 ? 44.533 42.877 -22.762 1.00 28.03 69 GLU B O 1
ATOM 2959 N N . ALA B 1 109 ? 44.760 40.916 -23.843 1.00 30.60 70 ALA B N 1
ATOM 2960 C CA . ALA B 1 109 ? 45.817 40.406 -22.977 1.00 28.20 70 ALA B CA 1
ATOM 2961 C C . ALA B 1 109 ? 47.159 40.517 -23.686 1.00 36.28 70 ALA B C 1
ATOM 2962 O O . ALA B 1 109 ? 47.269 40.181 -24.867 1.00 40.36 70 ALA B O 1
ATOM 2964 N N . GLY B 1 110 ? 48.172 40.992 -22.969 1.00 27.19 71 GLY B N 1
ATOM 2965 C CA . GLY B 1 110 ? 49.518 41.004 -23.482 1.00 29.27 71 GLY B CA 1
ATOM 2966 C C . GLY B 1 110 ? 50.076 39.591 -23.474 1.00 30.21 71 GLY B C 1
ATOM 2967 O O . GLY B 1 110 ? 49.438 38.643 -23.004 1.00 32.86 71 GLY B O 1
ATOM 2968 N N . PRO B 1 111 ? 51.270 39.427 -24.016 1.00 33.80 72 PRO B N 1
ATOM 2969 C CA . PRO B 1 111 ? 51.928 38.109 -23.987 1.00 36.07 72 PRO B CA 1
ATOM 2970 C C . PRO B 1 111 ? 52.092 37.582 -22.569 1.00 46.89 72 PRO B C 1
ATOM 2971 O O . PRO B 1 111 ? 52.331 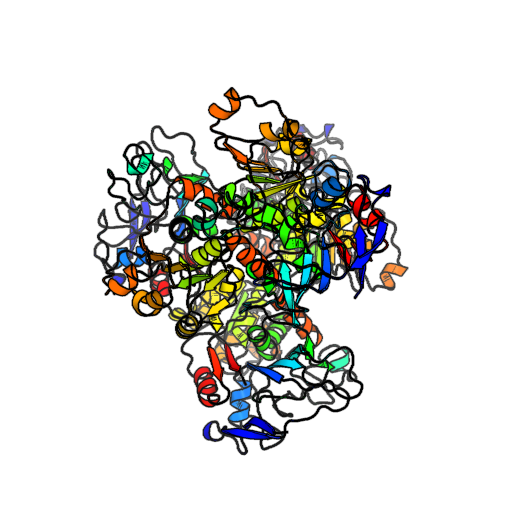38.338 -21.624 1.00 32.86 72 PRO B O 1
ATOM 2975 N N . GLY B 1 112 ? 51.980 36.265 -22.433 1.00 33.10 73 GLY B N 1
ATOM 2976 C CA . GLY B 1 112 ? 52.285 35.614 -21.183 1.00 40.77 73 GLY B CA 1
ATOM 2977 C C . GLY B 1 112 ? 51.228 35.770 -20.123 1.00 52.93 73 GLY B C 1
ATOM 2978 O O . GLY B 1 112 ? 51.522 35.563 -18.941 1.00 51.07 73 GLY B O 1
ATOM 2979 N N . VAL B 1 113 ? 50.000 36.125 -20.497 1.00 29.51 74 VAL B N 1
ATOM 2980 C CA . VAL B 1 113 ? 48.909 36.252 -19.528 1.00 39.43 74 VAL B CA 1
ATOM 2981 C C . VAL B 1 113 ? 48.058 34.992 -19.562 1.00 37.42 74 VAL B C 1
ATOM 2982 O O . VAL B 1 113 ? 47.608 34.567 -20.632 1.00 40.29 74 VAL B O 1
ATOM 2986 N N . THR B 1 114 ? 47.800 34.430 -18.379 1.00 41.50 75 THR B N 1
ATOM 2987 C CA . THR B 1 114 ? 46.916 33.290 -18.174 1.00 47.77 75 THR B CA 1
ATOM 2988 C C . THR B 1 114 ? 45.952 33.600 -17.031 1.00 54.61 75 THR B C 1
ATOM 2989 O O . THR B 1 114 ? 46.181 34.507 -16.221 1.00 50.26 75 THR B O 1
ATOM 2993 N N . GLY B 1 115 ? 44.869 32.826 -16.953 1.00 60.33 76 GLY B N 1
ATOM 2994 C CA . GLY B 1 115 ? 43.927 33.011 -15.862 1.00 77.76 76 GLY B CA 1
ATOM 2995 C C . GLY B 1 115 ? 43.236 34.356 -15.856 1.00 68.87 76 GLY B C 1
ATOM 2996 O O . GLY B 1 115 ? 42.599 34.716 -14.859 1.00 63.53 76 GLY B O 1
ATOM 2997 N N . VAL B 1 116 ? 43.380 35.119 -16.935 1.00 64.07 77 VAL B N 1
ATOM 2998 C CA . VAL B 1 116 ? 42.672 36.369 -17.159 1.00 50.10 77 VAL B CA 1
ATOM 2999 C C . VAL B 1 116 ? 42.546 36.458 -18.671 1.00 52.54 77 VAL B C 1
ATOM 3000 O O . VAL B 1 116 ? 43.558 36.431 -19.378 1.00 53.51 77 VAL B O 1
ATOM 3004 N N . SER B 1 117 ? 41.317 36.551 -19.182 1.00 49.24 78 SER B N 1
ATOM 3005 C CA . SER B 1 117 ? 41.072 36.429 -20.615 1.00 48.10 78 SER B CA 1
ATOM 3006 C C . SER B 1 117 ? 40.163 37.543 -21.127 1.00 45.92 78 SER B C 1
ATOM 3007 O O . SER B 1 117 ? 39.396 38.155 -20.377 1.00 34.15 78 SER B O 1
ATOM 3010 N N . ARG B 1 118 ? 40.265 37.800 -22.431 1.00 39.48 79 ARG B N 1
ATOM 3011 C CA . ARG B 1 118 ? 39.421 38.796 -23.077 1.00 41.23 79 ARG B CA 1
ATOM 3012 C C . ARG B 1 118 ? 37.954 38.520 -22.797 1.00 39.94 79 ARG B C 1
ATOM 3013 O O . ARG B 1 118 ? 37.507 37.369 -22.812 1.00 41.38 79 ARG B O 1
ATOM 3016 N N . GLY B 1 119 ? 37.209 39.597 -22.515 1.00 30.24 80 GLY B N 1
ATOM 3017 C CA . GLY B 1 119 ? 35.825 39.502 -22.124 1.00 30.90 80 GLY B CA 1
ATOM 3018 C C . GLY B 1 119 ? 35.583 39.376 -20.631 1.00 26.41 80 GLY B C 1
ATOM 3019 O O . GLY B 1 119 ? 34.434 39.490 -20.196 1.00 31.42 80 GLY B O 1
ATOM 3020 N N . ASP B 1 120 ? 36.611 39.155 -19.835 1.00 27.41 81 ASP B N 1
ATOM 3021 C CA . ASP B 1 120 ? 36.378 38.924 -18.413 1.00 25.62 81 ASP B CA 1
ATOM 3022 C C . ASP B 1 120 ? 36.081 40.253 -17.713 1.00 21.84 81 ASP B C 1
ATOM 3023 O O . ASP B 1 120 ? 36.835 41.219 -17.895 1.00 22.67 81 ASP B O 1
ATOM 3028 N N . PRO B 1 121 ? 35.001 40.343 -16.925 1.00 27.13 82 PRO B N 1
ATOM 3029 C CA . PRO B 1 121 ? 34.831 41.506 -16.033 1.00 21.59 82 PRO B CA 1
ATOM 3030 C C . PRO B 1 121 ? 35.834 41.424 -14.894 1.00 19.96 82 PRO B C 1
ATOM 3031 O O . PRO B 1 121 ? 35.947 40.393 -14.238 1.00 20.29 82 PRO B O 1
ATOM 3035 N N . VAL B 1 122 ? 36.548 42.517 -14.647 1.00 19.00 83 VAL B N 1
ATOM 3036 C CA . VAL B 1 122 ? 37.612 42.528 -13.653 1.00 16.71 83 VAL B CA 1
ATOM 3037 C C . VAL B 1 122 ? 37.542 43.816 -12.847 1.00 21.27 83 VAL B C 1
ATOM 3038 O O . VAL B 1 122 ? 36.995 44.831 -13.291 1.00 20.10 83 VAL B O 1
ATOM 3042 N N . VAL B 1 123 ? 38.095 43.753 -11.642 1.00 18.90 84 VAL B N 1
ATOM 3043 C CA . VAL B 1 123 ? 38.302 44.931 -10.811 1.00 16.93 84 VAL B CA 1
ATOM 3044 C C . VAL B 1 123 ? 39.774 44.929 -10.417 1.00 21.37 84 VAL B C 1
ATOM 3045 O O . VAL B 1 123 ? 40.377 43.867 -10.244 1.00 19.93 84 VAL B O 1
ATOM 3049 N N . VAL B 1 124 ? 40.365 46.117 -10.300 1.00 14.80 85 VAL B N 1
ATOM 3050 C CA . VAL B 1 124 ? 41.827 46.271 -10.326 1.00 14.21 85 VAL B CA 1
ATOM 3051 C C . VAL B 1 124 ? 42.404 46.599 -8.939 1.00 17.17 85 VAL B C 1
ATOM 3052 O O . VAL B 1 124 ? 42.075 47.627 -8.337 1.00 16.38 85 VAL B O 1
ATOM 3056 N N . TYR B 1 125 ? 43.316 45.743 -8.454 1.00 16.35 86 TYR B N 1
ATOM 3057 C CA . TYR B 1 125 ? 44.137 46.061 -7.286 1.00 14.84 86 TYR B CA 1
ATOM 3058 C C . TYR B 1 125 ? 45.123 47.153 -7.668 1.00 17.21 86 TYR B C 1
ATOM 3059 O O . TYR B 1 125 ? 45.811 47.042 -8.688 1.00 17.88 86 TYR B O 1
ATOM 3068 N N . ASN B 1 126 ? 45.172 48.236 -6.898 1.00 14.98 87 ASN B N 1
ATOM 3069 C CA . ASN B 1 126 ? 45.791 49.448 -7.405 1.00 16.60 87 ASN B CA 1
ATOM 3070 C C . ASN B 1 126 ? 47.248 49.648 -7.021 1.00 19.84 87 ASN B C 1
ATOM 3071 O O . ASN B 1 126 ? 47.790 50.701 -7.337 1.00 20.55 87 ASN B O 1
ATOM 3076 N N . ARG B 1 127 ? 47.906 48.689 -6.372 1.00 18.15 88 ARG B N 1
ATOM 3077 C CA . ARG B 1 127 ? 49.306 48.843 -5.997 1.00 16.46 88 ARG B CA 1
ATOM 3078 C C . ARG B 1 127 ? 50.174 47.991 -6.908 1.00 16.90 88 ARG B C 1
ATOM 3079 O O . ARG B 1 127 ? 49.845 46.836 -7.158 1.00 17.61 88 ARG B O 1
ATOM 3087 N N . LEU B 1 128 ? 51.255 48.572 -7.421 1.00 19.73 89 LEU B N 1
ATOM 3088 C CA . LEU B 1 128 ? 52.232 47.816 -8.190 1.00 19.41 89 LEU B CA 1
ATOM 3089 C C . LEU B 1 128 ? 53.117 47.072 -7.203 1.00 16.10 89 LEU B C 1
ATOM 3090 O O . LEU B 1 128 ? 53.547 47.642 -6.198 1.00 18.42 89 LEU B O 1
ATOM 3095 N N . TYR B 1 129 ? 53.378 45.798 -7.461 1.00 18.19 90 TYR B N 1
ATOM 3096 C CA . TYR B 1 129 ? 54.146 45.012 -6.516 1.00 17.76 90 TYR B CA 1
ATOM 3097 C C . TYR B 1 129 ? 55.016 44.029 -7.285 1.00 19.28 90 TYR B C 1
ATOM 3098 O O . TYR B 1 129 ? 54.627 43.544 -8.350 1.00 19.10 90 TYR B O 1
ATOM 3107 N N . CYS B 1 130 ? 56.173 43.712 -6.709 1.00 20.62 91 CYS B N 1
ATOM 3108 C CA . CYS B 1 130 ? 57.179 42.922 -7.401 1.00 22.03 91 CYS B CA 1
ATOM 3109 C C . CYS B 1 130 ? 57.026 41.429 -7.159 1.00 26.89 91 CYS B C 1
ATOM 3110 O O . CYS B 1 130 ? 57.416 40.634 -8.024 1.00 24.25 91 CYS B O 1
ATOM 3113 N N . GLY B 1 131 ? 56.460 41.025 -6.029 1.00 22.32 92 GLY B N 1
ATOM 3114 C CA . GLY B 1 131 ? 56.287 39.619 -5.709 1.00 24.14 92 GLY B CA 1
ATOM 3115 C C . GLY B 1 131 ? 57.528 38.889 -5.214 1.00 25.44 92 GLY B C 1
ATOM 3116 O O . GLY B 1 131 ? 57.449 37.674 -4.984 1.00 25.18 92 GLY B O 1
ATOM 3117 N N . HIS B 1 132 ? 58.669 39.576 -5.043 1.00 21.90 93 HIS B N 1
ATOM 3118 C CA A HIS B 1 132 ? 59.947 38.929 -4.717 0.50 25.57 93 HIS B CA 1
ATOM 3119 C CA B HIS B 1 132 ? 59.918 38.910 -4.683 0.50 25.58 93 HIS B CA 1
ATOM 3120 C C . HIS B 1 132 ? 60.695 39.585 -3.561 1.00 25.59 93 HIS B C 1
ATOM 3121 O O . HIS B 1 132 ? 61.731 39.052 -3.142 1.00 28.06 93 HIS B O 1
ATOM 3134 N N . CYS B 1 133 ? 60.219 40.709 -3.029 1.00 25.27 94 CYS B N 1
ATOM 3135 C CA . CYS B 1 133 ? 60.884 41.394 -1.932 1.00 20.58 94 CYS B CA 1
ATOM 3136 C C . CYS B 1 133 ? 60.304 40.936 -0.602 1.00 16.68 94 CYS B C 1
ATOM 3137 O O . CYS B 1 133 ? 59.313 40.204 -0.547 1.00 18.24 94 CYS B O 1
ATOM 3140 N N . ARG B 1 134 ? 60.960 41.351 0.486 1.00 21.70 95 ARG B N 1
ATOM 3141 C CA . ARG B 1 134 ? 60.532 40.958 1.823 1.00 21.44 95 ARG B CA 1
ATOM 3142 C C . ARG B 1 134 ? 59.072 41.315 2.073 1.00 23.56 95 ARG B C 1
ATOM 3143 O O . ARG B 1 134 ? 58.316 40.524 2.652 1.00 20.35 95 ARG B O 1
ATOM 3151 N N . GLN B 1 135 ? 58.650 42.502 1.643 1.00 21.09 96 GLN B N 1
ATOM 3152 C CA . GLN B 1 135 ? 57.288 42.925 1.918 1.00 18.23 96 GLN B CA 1
ATOM 3153 C C . GLN B 1 135 ? 56.289 42.104 1.112 1.00 19.34 96 GLN B C 1
ATOM 3154 O O . GLN B 1 135 ? 55.287 41.632 1.663 1.00 21.69 96 GLN B O 1
ATOM 3160 N N . CYS B 1 136 ? 56.548 41.900 -0.189 1.00 16.88 97 CYS B N 1
ATOM 3161 C CA . CYS B 1 136 ? 55.630 41.099 -1.001 1.00 18.26 97 CYS B CA 1
ATOM 3162 C C . CYS B 1 136 ? 55.570 39.667 -0.503 1.00 20.07 97 CYS B C 1
ATOM 3163 O O . CYS B 1 136 ? 54.494 39.068 -0.431 1.00 18.72 97 CYS B O 1
ATOM 3166 N N . LEU B 1 137 ? 56.717 39.101 -0.154 1.00 17.41 98 LEU B N 1
ATOM 3167 C CA . LEU B 1 137 ? 56.746 37.702 0.242 1.00 17.84 98 LEU B CA 1
ATOM 3168 C C . LEU B 1 137 ? 56.113 37.456 1.596 1.00 24.97 98 LEU B C 1
ATOM 3169 O O . LEU B 1 137 ? 55.835 36.297 1.915 1.00 25.99 98 LEU B O 1
ATOM 3174 N N . THR B 1 138 ? 55.892 38.494 2.402 1.00 18.48 99 THR B N 1
ATOM 3175 C CA . THR B 1 138 ? 55.175 38.338 3.664 1.00 17.93 99 THR B CA 1
ATOM 3176 C C . THR B 1 138 ? 53.722 38.780 3.555 1.00 23.58 99 THR B C 1
ATOM 3177 O O . THR B 1 138 ? 53.004 38.783 4.562 1.00 27.37 99 THR B O 1
ATOM 3181 N N . GLY B 1 139 ? 53.280 39.151 2.368 1.00 19.80 100 GLY B N 1
ATOM 3182 C CA . GLY B 1 139 ? 51.891 39.504 2.137 1.00 19.87 100 GLY B CA 1
ATOM 3183 C C . GLY B 1 139 ? 51.627 40.990 2.006 1.00 18.13 100 GLY B C 1
ATOM 3184 O O . GLY B 1 139 ? 50.565 41.363 1.483 1.00 16.86 100 GLY B O 1
ATOM 3185 N N . TRP B 1 140 ? 52.565 41.835 2.445 1.00 18.12 101 TRP B N 1
ATOM 3186 C CA . TRP B 1 140 ? 52.369 43.293 2.478 1.00 17.12 101 TRP B CA 1
ATOM 3187 C C . TRP B 1 140 ? 52.731 43.918 1.129 1.00 15.19 101 TRP B C 1
ATOM 3188 O O . TRP B 1 140 ? 53.667 44.716 1.009 1.00 19.22 101 TRP B O 1
ATOM 3199 N N . THR B 1 141 ? 51.964 43.544 0.097 1.00 17.09 102 THR B N 1
ATOM 3200 C CA . THR B 1 141 ? 52.278 43.987 -1.258 1.00 18.12 102 THR B CA 1
ATOM 3201 C C . THR B 1 141 ? 52.143 45.500 -1.415 1.00 20.27 102 THR B C 1
ATOM 3202 O O . THR B 1 141 ? 52.802 46.083 -2.285 1.00 18.93 102 THR B O 1
ATOM 3206 N N . GLN B 1 142 ? 51.346 46.168 -0.570 1.00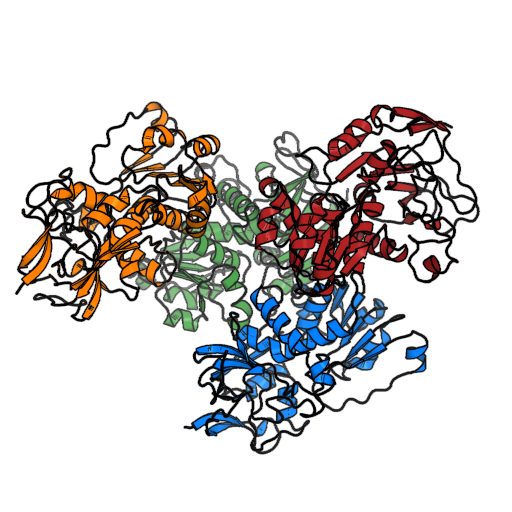 16.40 103 GLN B N 1
ATOM 3207 C CA . GLN B 1 142 ? 51.245 47.619 -0.653 1.00 18.66 103 GLN B CA 1
ATOM 3208 C C . GLN B 1 142 ? 52.500 48.319 -0.169 1.00 25.03 103 GLN B C 1
ATOM 3209 O O . GLN B 1 142 ? 52.640 49.523 -0.395 1.00 20.28 103 GLN B O 1
ATOM 3215 N N . MET B 1 143 ? 53.399 47.600 0.511 1.00 20.72 104 MET B N 1
ATOM 3216 C CA . MET B 1 143 ? 54.667 48.124 1.005 1.00 22.87 104 MET B CA 1
ATOM 3217 C C . MET B 1 143 ? 55.854 47.686 0.136 1.00 19.27 104 MET B C 1
ATOM 3218 O O . MET B 1 143 ? 56.996 47.773 0.602 1.00 21.43 104 MET B O 1
ATOM 3223 N N . CYS B 1 144 ? 55.612 47.225 -1.100 1.00 18.08 105 CYS B N 1
ATOM 3224 C CA . CYS B 1 144 ? 56.673 46.673 -1.942 1.00 18.65 105 CYS B CA 1
ATOM 3225 C C . CYS B 1 144 ? 57.901 47.580 -1.995 1.00 21.67 105 CYS B C 1
ATOM 3226 O O . CYS B 1 144 ? 57.809 48.777 -2.289 1.00 21.95 105 CYS B O 1
ATOM 3229 N N . GLU B 1 145 ? 59.060 46.995 -1.694 1.00 19.57 106 GLU B N 1
ATOM 3230 C CA . GLU B 1 145 ? 60.280 47.782 -1.618 1.00 23.54 106 GLU B CA 1
ATOM 3231 C C . GLU B 1 145 ? 60.788 48.168 -2.994 1.00 22.23 106 GLU B C 1
ATOM 3232 O O . GLU B 1 145 ? 61.548 49.134 -3.113 1.00 32.03 106 GLU B O 1
ATOM 3238 N N . VAL B 1 146 ? 60.408 47.426 -4.019 1.00 19.48 107 VAL B N 1
ATOM 3239 C CA . VAL B 1 146 ? 60.925 47.618 -5.375 1.00 22.82 107 VAL B CA 1
ATOM 3240 C C . VAL B 1 146 ? 60.147 48.682 -6.132 1.00 28.32 107 VAL B C 1
ATOM 3241 O O . VAL B 1 146 ? 60.740 49.560 -6.772 1.00 27.16 107 VAL B O 1
ATOM 3245 N N . THR B 1 147 ? 58.814 48.610 -6.098 1.00 24.71 108 THR B N 1
ATOM 3246 C CA . THR B 1 147 ? 57.993 49.621 -6.750 1.00 24.03 108 THR B CA 1
ATOM 3247 C C . THR B 1 147 ? 57.805 50.850 -5.885 1.00 27.90 108 THR B C 1
ATOM 3248 O O . THR B 1 147 ? 57.259 51.852 -6.368 1.00 29.30 108 THR B O 1
ATOM 3252 N N . GLY B 1 148 ? 58.192 50.781 -4.613 1.00 25.76 109 GLY B N 1
ATOM 3253 C CA . GLY B 1 148 ? 57.961 51.887 -3.710 1.00 28.39 109 GLY B CA 1
ATOM 3254 C C . GLY B 1 148 ? 56.508 52.078 -3.337 1.00 30.83 109 GLY B C 1
ATOM 3255 O O . GLY B 1 148 ? 56.130 53.166 -2.917 1.00 30.17 109 GLY B O 1
ATOM 3256 N N . GLY B 1 149 ? 55.673 51.055 -3.483 1.00 29.46 110 GLY B N 1
ATOM 3257 C CA . GLY B 1 149 ? 54.266 51.236 -3.178 1.00 32.34 110 GLY B CA 1
ATOM 3258 C C . GLY B 1 149 ? 53.498 51.985 -4.249 1.00 25.67 110 GLY B C 1
ATOM 3259 O O . GLY B 1 149 ? 52.409 52.484 -3.971 1.00 24.96 110 GLY B O 1
ATOM 3260 N N . GLY B 1 150 ? 54.051 52.094 -5.453 1.00 23.26 111 GLY B N 1
ATOM 3261 C CA . GLY B 1 150 ? 53.478 52.866 -6.540 1.00 24.76 111 GLY B CA 1
ATOM 3262 C C . GLY B 1 150 ? 52.025 52.539 -6.776 1.00 24.23 111 GLY B C 1
ATOM 3263 O O . GLY B 1 150 ? 51.630 51.370 -6.751 1.00 22.02 111 GLY B O 1
ATOM 3264 N N . ILE B 1 151 ? 51.207 53.565 -6.978 1.00 19.56 112 ILE B N 1
ATOM 3265 C CA . ILE B 1 151 ? 49.769 53.402 -7.119 1.00 16.83 112 ILE B CA 1
ATOM 3266 C C . ILE B 1 151 ? 49.382 53.613 -8.577 1.00 18.07 112 ILE B C 1
ATOM 3267 O O . ILE B 1 151 ? 49.740 54.623 -9.188 1.00 17.28 112 ILE B O 1
ATOM 3272 N N . ILE B 1 152 ? 48.652 52.655 -9.134 1.00 16.19 113 ILE B N 1
ATOM 3273 C CA . ILE B 1 152 ? 48.122 52.797 -10.481 1.00 14.92 113 ILE B CA 1
ATOM 3274 C C . ILE B 1 152 ? 47.269 54.049 -10.543 1.00 18.68 113 ILE B C 1
ATOM 3275 O O . ILE B 1 152 ? 46.472 54.319 -9.637 1.00 18.98 113 ILE B O 1
ATOM 3280 N N . GLY B 1 153 ? 47.434 54.821 -11.610 1.00 19.93 114 GLY B N 1
ATOM 3281 C CA . GLY B 1 153 ? 46.758 56.100 -11.737 1.00 20.46 114 GLY B CA 1
ATOM 3282 C C . GLY B 1 153 ? 47.478 57.257 -11.110 1.00 22.14 114 GLY B C 1
ATOM 3283 O O . GLY B 1 153 ? 47.027 58.401 -11.258 1.00 19.63 114 GLY B O 1
ATOM 3284 N N . ILE B 1 154 ? 48.545 57.000 -10.356 1.00 17.99 115 ILE B N 1
ATOM 3285 C CA . ILE B 1 154 ? 49.414 58.041 -9.847 1.00 16.27 115 ILE B CA 1
ATOM 3286 C C . ILE B 1 154 ? 50.763 57.999 -10.539 1.00 19.69 115 ILE B C 1
ATOM 3287 O O . ILE B 1 154 ? 51.222 59.006 -11.082 1.00 22.89 115 ILE B O 1
ATOM 3292 N N . VAL B 1 155 ? 51.400 56.827 -10.558 1.00 21.75 116 VAL B N 1
ATOM 3293 C CA . VAL B 1 155 ? 52.660 56.644 -11.279 1.00 23.34 116 VAL B CA 1
ATOM 3294 C C . VAL B 1 155 ? 52.465 55.949 -12.607 1.00 23.10 116 VAL B C 1
ATOM 3295 O O . VAL B 1 155 ? 53.448 55.622 -13.281 1.00 26.66 116 VAL B O 1
ATOM 3299 N N . THR B 1 156 ? 51.219 55.673 -12.984 1.00 18.53 117 THR B N 1
ATOM 3300 C CA . THR B 1 156 ? 50.828 55.216 -14.307 1.00 22.63 117 THR B CA 1
ATOM 3301 C C . THR B 1 156 ? 49.571 55.991 -14.657 1.00 20.21 117 THR B C 1
ATOM 3302 O O . THR B 1 156 ? 48.936 56.578 -13.780 1.00 21.27 117 THR B O 1
ATOM 3306 N N . GLN B 1 157 ? 49.215 55.979 -15.933 1.00 22.80 118 GLN B N 1
ATOM 3307 C CA . GLN B 1 157 ? 47.934 56.541 -16.331 1.00 19.28 118 GLN B CA 1
ATOM 3308 C C . GLN B 1 157 ? 46.816 55.685 -15.761 1.00 22.31 118 GLN B C 1
ATOM 3309 O O . GLN B 1 157 ? 46.913 54.455 -15.702 1.00 26.88 118 GLN B O 1
ATOM 3315 N N . GLY B 1 158 ? 45.758 56.340 -15.311 1.00 18.03 119 GLY B N 1
ATOM 3316 C CA . GLY B 1 158 ? 44.717 55.655 -14.599 1.00 17.45 119 GLY B CA 1
ATOM 3317 C C . GLY B 1 158 ? 43.444 55.438 -15.383 1.00 20.71 119 GLY B C 1
ATOM 3318 O O . GLY B 1 158 ? 43.428 55.398 -16.625 1.00 20.62 119 GLY B O 1
ATOM 3319 N N . GLY B 1 159 ? 42.350 55.340 -14.636 1.00 17.31 120 GLY B N 1
ATOM 3320 C CA . GLY B 1 159 ? 41.096 54.855 -15.149 1.00 19.13 120 GLY B CA 1
ATOM 3321 C C . GLY B 1 159 ? 40.083 55.890 -15.560 1.00 19.27 120 GLY B C 1
ATOM 3322 O O . GLY B 1 159 ? 38.968 55.507 -15.909 1.00 16.66 120 GLY B O 1
ATOM 3323 N N . TYR B 1 160 ? 40.409 57.186 -15.514 1.00 17.05 121 TYR B N 1
ATOM 3324 C CA . TYR B 1 160 ? 39.497 58.223 -16.014 1.00 17.29 121 TYR B CA 1
ATOM 3325 C C . TYR B 1 160 ? 39.653 58.356 -17.532 1.00 16.63 121 TYR B C 1
ATOM 3326 O O . TYR B 1 160 ? 40.048 59.391 -18.075 1.00 17.23 121 TYR B O 1
ATOM 3335 N N . ALA B 1 161 ? 39.360 57.260 -18.211 1.00 17.68 122 ALA B N 1
ATOM 3336 C CA . ALA B 1 161 ? 39.597 57.131 -19.638 1.00 20.74 122 ALA B CA 1
ATOM 3337 C C . ALA B 1 161 ? 38.861 55.886 -20.073 1.00 19.78 122 ALA B C 1
ATOM 3338 O O . ALA B 1 161 ? 38.480 55.051 -19.249 1.00 17.58 122 ALA B O 1
ATOM 3340 N N . GLU B 1 162 ? 38.657 55.761 -21.379 1.00 18.30 123 GLU B N 1
ATOM 3341 C CA . GLU B 1 162 ? 37.958 54.591 -21.877 1.00 19.81 123 GLU B CA 1
ATOM 3342 C C . GLU B 1 162 ? 38.735 53.297 -21.627 1.00 16.29 123 GLU B C 1
ATOM 3343 O O . GLU B 1 162 ? 38.115 52.240 -21.439 1.00 20.71 123 GLU B O 1
ATOM 3349 N N . TYR B 1 163 ? 40.063 53.359 -21.671 1.00 17.25 124 TYR B N 1
ATOM 3350 C CA . TYR B 1 163 ? 40.931 52.190 -21.539 1.00 17.82 124 TYR B CA 1
ATOM 3351 C C . TYR B 1 163 ? 42.104 52.504 -20.627 1.00 18.47 124 TYR B C 1
ATOM 3352 O O . TYR B 1 163 ? 42.601 53.635 -20.586 1.00 20.46 124 TYR B O 1
ATOM 3361 N N . ALA B 1 164 ? 42.593 51.458 -19.960 1.00 20.01 125 ALA B N 1
ATOM 3362 C CA . ALA B 1 164 ? 43.791 51.553 -19.139 1.00 20.88 125 ALA B CA 1
ATOM 3363 C C . ALA B 1 164 ? 44.518 50.221 -19.195 1.00 19.35 125 ALA B C 1
ATOM 3364 O O . ALA B 1 164 ? 43.899 49.165 -19.331 1.00 22.43 125 ALA B O 1
ATOM 3366 N N . VAL B 1 165 ? 45.834 50.291 -19.108 1.00 19.23 126 VAL B N 1
ATOM 3367 C CA . VAL B 1 165 ? 46.687 49.108 -19.055 1.00 22.48 126 VAL B CA 1
ATOM 3368 C C . VAL B 1 165 ? 47.125 48.913 -17.611 1.00 20.57 126 VAL B C 1
ATOM 3369 O O . VAL B 1 165 ? 47.641 49.845 -16.983 1.00 19.23 126 VAL B O 1
ATOM 3373 N N . VAL B 1 166 ? 46.999 47.685 -17.123 1.00 19.00 127 VAL B N 1
ATOM 3374 C CA . VAL B 1 166 ? 47.467 47.336 -15.782 1.00 18.66 127 VAL B CA 1
ATOM 3375 C C . VAL B 1 166 ? 48.130 45.975 -15.845 1.00 21.78 127 VAL B C 1
ATOM 3376 O O . VAL B 1 166 ? 47.943 45.216 -16.808 1.00 18.84 127 VAL B O 1
ATOM 3380 N N . PRO B 1 167 ? 48.901 45.625 -14.815 1.00 23.79 128 PRO B N 1
ATOM 3381 C CA . PRO B 1 167 ? 49.454 44.264 -14.762 1.00 19.31 128 PRO B CA 1
ATOM 3382 C C . PRO B 1 167 ? 48.341 43.243 -14.630 1.00 17.03 128 PRO B C 1
ATOM 3383 O O . PRO B 1 167 ? 47.396 43.409 -13.851 1.00 20.10 128 PRO B O 1
ATOM 3387 N N . ALA B 1 168 ? 48.471 42.138 -15.383 1.00 18.54 129 ALA B N 1
ATOM 3388 C CA . ALA B 1 168 ? 47.458 41.100 -15.344 1.00 18.38 129 ALA B CA 1
ATOM 3389 C C . ALA B 1 168 ? 47.248 40.571 -13.925 1.00 16.44 129 ALA B C 1
ATOM 3390 O O . ALA B 1 168 ? 46.122 40.217 -13.550 1.00 19.17 129 ALA B O 1
ATOM 3392 N N . LYS B 1 169 ? 48.317 40.488 -13.135 1.00 19.65 130 LYS B N 1
ATOM 3393 C CA . LYS B 1 169 ? 48.185 39.937 -11.792 1.00 20.56 130 LYS B CA 1
ATOM 3394 C C . LYS B 1 169 ? 47.430 40.866 -10.854 1.00 21.71 130 LYS B C 1
ATOM 3395 O O . LYS B 1 169 ? 46.996 40.412 -9.790 1.00 18.83 130 LYS B O 1
ATOM 3401 N N . ASN B 1 170 ? 47.236 42.131 -11.238 1.00 18.05 131 ASN B N 1
ATOM 3402 C CA . ASN B 1 170 ? 46.434 43.073 -10.449 1.00 16.76 131 ASN B CA 1
ATOM 3403 C C . ASN B 1 170 ? 44.960 42.987 -10.765 1.00 24.69 131 ASN B C 1
ATOM 3404 O O . ASN B 1 170 ? 44.154 43.546 -10.017 1.00 20.97 131 ASN B O 1
ATOM 3409 N N . ALA B 1 171 ? 44.577 42.309 -11.849 1.00 20.76 132 ALA B N 1
ATOM 3410 C CA . ALA B 1 171 ? 43.184 42.262 -12.287 1.00 18.62 132 ALA B CA 1
ATOM 3411 C C . ALA B 1 171 ? 42.504 41.023 -11.717 1.00 28.12 132 ALA B C 1
ATOM 3412 O O . ALA B 1 171 ? 42.973 39.902 -11.932 1.00 29.60 132 ALA B O 1
ATOM 3414 N N . VAL B 1 172 ? 41.404 41.218 -11.001 1.00 20.16 133 VAL B N 1
ATOM 3415 C CA . VAL B 1 172 ? 40.672 40.134 -10.354 1.00 23.07 133 VAL B CA 1
ATOM 3416 C C . VAL B 1 172 ? 39.335 39.953 -11.069 1.00 24.68 133 VAL B C 1
ATOM 3417 O O . VAL B 1 172 ? 38.511 40.870 -11.113 1.00 19.97 133 VAL B O 1
ATOM 3421 N N . ALA B 1 173 ? 39.089 38.758 -11.597 1.00 23.68 134 ALA B N 1
ATOM 3422 C CA . ALA B 1 173 ? 37.806 38.479 -12.213 1.00 22.90 134 ALA B CA 1
ATOM 3423 C C . ALA B 1 173 ? 36.718 38.470 -11.154 1.00 22.31 134 ALA B C 1
ATOM 3424 O O . ALA B 1 173 ? 36.915 37.982 -10.041 1.00 28.28 134 ALA B O 1
ATOM 3426 N N . THR B 1 174 ? 35.553 39.006 -11.501 1.00 21.06 135 THR B N 1
ATOM 3427 C CA . THR B 1 174 ? 34.466 39.085 -10.543 1.00 25.37 135 THR B CA 1
ATOM 3428 C C . THR B 1 174 ? 33.151 38.897 -11.273 1.00 26.30 135 THR B C 1
ATOM 3429 O O . THR B 1 174 ? 33.011 39.280 -12.442 1.00 25.29 135 THR B O 1
ATOM 3433 N N . ARG B 1 175 ? 32.191 38.296 -10.566 1.00 26.90 136 ARG B N 1
ATOM 3434 C CA . ARG B 1 175 ? 30.811 38.198 -11.022 1.00 31.21 136 ARG B CA 1
ATOM 3435 C C . ARG B 1 175 ? 29.928 39.273 -10.406 1.00 31.87 136 ARG B C 1
ATOM 3436 O O . ARG B 1 175 ? 28.716 39.256 -10.620 1.00 30.08 136 ARG B O 1
ATOM 3444 N N . ALA B 1 176 ? 30.493 40.183 -9.617 1.00 29.98 137 ALA B N 1
ATOM 3445 C CA . ALA B 1 176 ? 29.687 41.265 -9.076 1.00 23.28 137 ALA B CA 1
ATOM 3446 C C . ALA B 1 176 ? 29.442 42.317 -10.154 1.00 20.47 137 ALA B C 1
ATOM 3447 O O . ALA B 1 176 ? 30.190 42.424 -11.121 1.00 25.15 137 ALA B O 1
ATOM 3449 N N . ASP B 1 177 ? 28.366 43.091 -9.981 1.00 25.92 138 ASP B N 1
ATOM 3450 C CA . ASP B 1 177 ? 28.118 44.243 -10.840 1.00 25.16 138 ASP B CA 1
ATOM 3451 C C . ASP B 1 177 ? 29.320 45.170 -10.757 1.00 21.85 138 ASP B C 1
ATOM 3452 O O . ASP B 1 177 ? 29.809 45.456 -9.657 1.00 21.48 138 ASP B O 1
ATOM 3457 N N . LEU B 1 178 ? 29.813 45.634 -11.922 1.00 22.90 139 LEU B N 1
ATOM 3458 C CA . LEU B 1 178 ? 31.068 46.377 -11.919 1.00 23.29 139 LEU B CA 1
ATOM 3459 C C . LEU B 1 178 ? 30.907 47.744 -11.299 1.00 18.91 139 LEU B C 1
ATOM 3460 O O . LEU B 1 178 ? 31.884 48.311 -10.797 1.00 19.42 139 LEU B O 1
ATOM 3465 N N . LYS B 1 179 ? 29.694 48.261 -11.268 1.00 22.27 140 LYS B N 1
ATOM 3466 C CA . LYS B 1 179 ? 29.458 49.511 -10.570 1.00 20.17 140 LYS B CA 1
ATOM 3467 C C . LYS B 1 179 ? 29.732 49.344 -9.078 1.00 19.27 140 LYS B C 1
ATOM 3468 O O . LYS B 1 179 ? 30.303 50.231 -8.434 1.00 21.74 140 LYS B O 1
ATOM 3474 N N . GLU B 1 180 ? 29.387 48.185 -8.520 1.00 18.40 141 GLU B N 1
ATOM 3475 C CA . GLU B 1 180 ? 29.686 47.921 -7.120 1.00 17.94 141 GLU B CA 1
ATOM 3476 C C . GLU B 1 180 ? 31.137 47.496 -6.934 1.00 17.62 141 GLU B C 1
ATOM 3477 O O . GLU B 1 180 ? 31.787 47.907 -5.964 1.00 17.05 141 GLU B O 1
ATOM 3483 N N . ALA B 1 181 ? 31.681 46.729 -7.883 1.00 17.09 142 ALA B N 1
ATOM 3484 C CA . ALA B 1 181 ? 33.086 46.341 -7.810 1.00 17.77 142 ALA B CA 1
ATOM 3485 C C . ALA B 1 181 ? 34.015 47.558 -7.796 1.00 19.27 142 ALA B C 1
ATOM 3486 O O . ALA B 1 181 ? 35.042 47.537 -7.124 1.00 15.25 142 ALA B O 1
ATOM 3488 N N . ALA B 1 182 ? 33.664 48.631 -8.520 1.00 16.26 143 ALA B N 1
ATOM 3489 C CA . ALA B 1 182 ? 34.490 49.835 -8.573 1.00 17.46 143 ALA B CA 1
ATOM 3490 C C . ALA B 1 182 ? 34.603 50.562 -7.234 1.00 20.81 143 ALA B C 1
ATOM 3491 O O . ALA B 1 182 ? 35.394 51.506 -7.136 1.00 21.45 143 ALA B O 1
ATOM 3493 N N . THR B 1 183 ? 33.867 50.147 -6.206 1.00 15.88 144 THR B N 1
ATOM 3494 C CA . THR B 1 183 ? 33.992 50.725 -4.876 1.00 15.09 144 THR B CA 1
ATOM 3495 C C . THR B 1 183 ? 34.990 49.978 -4.009 1.00 15.80 144 THR B C 1
ATOM 3496 O O . THR B 1 183 ? 35.196 50.364 -2.847 1.00 16.20 144 THR B O 1
ATOM 3500 N N . LEU B 1 184 ? 35.614 48.926 -4.557 1.00 17.58 145 LEU B N 1
ATOM 3501 C CA . LEU B 1 184 ? 36.430 48.049 -3.739 1.00 16.23 145 LEU B CA 1
ATOM 3502 C C . LEU B 1 184 ? 37.903 48.418 -3.674 1.00 16.39 145 LEU B C 1
ATOM 3503 O O . LEU B 1 184 ? 38.501 48.287 -2.597 1.00 15.03 145 LEU B O 1
ATOM 3508 N N . PRO B 1 185 ? 38.551 48.804 -4.782 1.00 15.12 146 PRO B N 1
ATOM 3509 C CA . PRO B 1 185 ? 40.022 48.918 -4.746 1.00 15.96 146 PRO B CA 1
ATOM 3510 C C . PRO B 1 185 ? 40.556 49.936 -3.768 1.00 19.11 146 PRO B C 1
ATOM 3511 O O . PRO B 1 185 ? 41.675 49.763 -3.248 1.00 15.80 146 PRO B O 1
ATOM 3515 N N . ILE B 1 186 ? 39.824 51.023 -3.536 1.00 15.94 147 ILE B N 1
ATOM 3516 C CA . ILE B 1 186 ? 40.188 52.003 -2.520 1.00 16.73 147 ILE B CA 1
ATOM 3517 C C . ILE B 1 186 ? 39.249 51.943 -1.326 1.00 18.77 147 ILE B C 1
ATOM 3518 O O . ILE B 1 186 ? 39.678 51.656 -0.217 1.00 19.38 147 ILE B O 1
ATOM 3523 N N . GLY B 1 187 ? 37.959 52.210 -1.530 1.00 14.90 148 GLY B N 1
ATOM 3524 C CA . GLY B 1 187 ? 37.073 52.291 -0.390 1.00 18.78 148 GLY B CA 1
ATOM 3525 C C . GLY B 1 187 ? 37.046 51.035 0.477 1.00 15.76 148 GLY B C 1
ATOM 3526 O O . GLY B 1 187 ? 37.368 51.088 1.680 1.00 17.29 148 GLY B O 1
ATOM 3527 N N . ALA B 1 188 ? 36.695 49.891 -0.100 1.00 12.87 149 ALA B N 1
ATOM 3528 C CA . ALA B 1 188 ? 36.534 48.706 0.728 1.00 15.15 149 ALA B CA 1
ATOM 3529 C C . ALA B 1 188 ? 37.877 48.166 1.193 1.00 16.07 149 ALA B C 1
ATOM 3530 O O . ALA B 1 188 ? 38.016 47.766 2.351 1.00 18.54 149 ALA B O 1
ATOM 3532 N N . LEU B 1 189 ? 38.868 48.117 0.299 1.00 15.56 150 LEU B N 1
ATOM 3533 C CA . LEU B 1 189 ? 40.123 47.461 0.662 1.00 14.59 150 LEU B CA 1
ATOM 3534 C C . LEU B 1 189 ? 40.874 48.243 1.733 1.00 16.60 150 LEU B C 1
ATOM 3535 O O . LEU B 1 189 ? 41.434 47.642 2.665 1.00 15.27 150 LEU B O 1
ATOM 3540 N N . THR B 1 190 ? 40.872 49.579 1.641 1.00 13.44 151 THR B N 1
ATOM 3541 C CA . THR B 1 190 ? 41.487 50.396 2.672 1.00 15.72 151 THR B CA 1
ATOM 3542 C C . THR B 1 190 ? 40.814 50.171 4.010 1.00 15.22 151 THR B C 1
ATOM 3543 O O . THR B 1 190 ? 41.499 50.024 5.027 1.00 16.24 151 THR B O 1
ATOM 3547 N N . ALA B 1 191 ? 39.474 50.113 4.013 1.00 16.25 152 ALA B N 1
ATOM 3548 C CA . ALA B 1 191 ? 38.710 49.881 5.237 1.00 13.30 152 ALA B CA 1
ATOM 3549 C C . ALA B 1 191 ? 38.996 48.498 5.804 1.00 15.97 152 ALA B C 1
ATOM 3550 O O . ALA B 1 191 ? 39.158 48.332 7.020 1.00 17.61 152 ALA B O 1
ATOM 3552 N N . TRP B 1 192 ? 39.077 47.497 4.933 1.00 14.77 153 TRP B N 1
ATOM 3553 C CA . TRP B 1 192 ? 39.417 46.149 5.376 1.00 15.13 153 TRP B CA 1
ATOM 3554 C C . TRP B 1 192 ? 40.772 46.130 6.078 1.00 16.00 153 TRP B C 1
ATOM 3555 O O . TRP B 1 192 ? 40.929 45.591 7.186 1.00 16.29 153 TRP B O 1
ATOM 3566 N N . ASN B 1 193 ? 41.775 46.704 5.435 1.00 13.85 154 ASN B N 1
ATOM 3567 C CA . ASN B 1 193 ? 43.125 46.712 5.983 1.00 16.45 154 ASN B CA 1
ATOM 3568 C C . ASN B 1 193 ? 43.193 47.449 7.316 1.00 18.23 154 ASN B C 1
ATOM 3569 O O . ASN B 1 193 ? 43.917 47.028 8.235 1.00 18.58 154 ASN B O 1
ATOM 3574 N N . MET B 1 194 ? 42.430 48.538 7.457 1.00 14.82 155 MET B N 1
ATOM 3575 C CA . MET B 1 194 ? 42.328 49.233 8.738 1.00 16.21 155 MET B CA 1
ATOM 3576 C C . MET B 1 194 ? 41.734 48.326 9.812 1.00 15.18 155 MET B C 1
ATOM 3577 O O . MET B 1 194 ? 42.267 48.228 10.922 1.00 17.59 155 MET B O 1
ATOM 3582 N N . ALA B 1 195 ? 40.604 47.696 9.511 1.00 15.26 156 ALA B N 1
ATOM 3583 C CA . ALA B 1 195 ? 39.907 46.887 10.505 1.00 20.84 156 ALA B CA 1
ATOM 3584 C C . ALA B 1 195 ? 40.718 45.648 10.856 1.00 22.26 156 ALA B C 1
ATOM 3585 O O . ALA B 1 195 ? 40.758 45.233 12.026 1.00 20.84 156 ALA B O 1
ATOM 3587 N N . TYR B 1 196 ? 41.410 45.082 9.863 1.00 20.62 157 TYR B N 1
ATOM 3588 C CA . TYR B 1 196 ? 42.308 43.952 10.096 1.00 21.08 157 TYR B CA 1
ATOM 3589 C C . TYR B 1 196 ? 43.422 44.329 11.049 1.00 22.74 157 TYR B C 1
ATOM 3590 O O . TYR B 1 196 ? 43.779 43.551 11.940 1.00 28.65 157 TYR B O 1
ATOM 3599 N N . ARG B 1 197 ? 43.992 45.507 10.876 1.00 20.48 158 ARG B N 1
ATOM 3600 C CA . ARG B 1 197 ? 45.126 45.910 11.676 1.00 20.63 158 ARG B CA 1
ATOM 3601 C C . ARG B 1 197 ? 44.709 46.375 13.066 1.00 20.94 158 ARG B C 1
ATOM 3602 O O . ARG B 1 197 ? 45.576 46.608 13.907 1.00 21.15 158 ARG B O 1
ATOM 3610 N N . ALA B 1 198 ? 43.411 46.451 13.339 1.00 18.97 159 ALA B N 1
ATOM 3611 C CA . ALA B 1 198 ? 42.890 46.942 14.609 1.00 20.83 159 ALA B CA 1
ATOM 3612 C C . ALA B 1 198 ? 42.628 45.827 15.616 1.00 25.16 159 ALA B C 1
ATOM 3613 O O . ALA B 1 198 ? 42.279 46.115 16.768 1.00 23.43 159 ALA B O 1
ATOM 3615 N N . SER B 1 199 ? 42.733 44.570 15.201 1.00 22.90 160 SER B N 1
ATOM 3616 C CA . SER B 1 199 ? 42.491 43.438 16.086 1.00 25.61 160 SER B CA 1
ATOM 3617 C C . SER B 1 199 ? 41.163 43.568 16.840 1.00 22.84 160 SER B C 1
ATOM 3618 O O . SER B 1 199 ? 41.106 43.478 18.066 1.00 31.84 160 SER B O 1
ATOM 3621 N N . ILE B 1 200 ? 40.088 43.804 16.091 1.00 22.52 161 ILE B N 1
ATOM 3622 C CA . ILE B 1 200 ? 38.758 43.946 16.661 1.00 24.92 161 ILE B CA 1
ATOM 3623 C C . ILE B 1 200 ? 38.263 42.582 17.123 1.00 39.33 161 ILE B C 1
ATOM 3624 O O . ILE B 1 200 ? 38.317 41.596 16.376 1.00 30.61 161 ILE B O 1
ATOM 3629 N N . SER B 1 201 ? 37.768 42.528 18.351 1.00 38.49 162 SER B N 1
ATOM 3630 C CA . SER B 1 201 ? 37.201 41.339 18.962 1.00 39.78 162 SER B CA 1
ATOM 3631 C C . SER B 1 201 ? 35.702 41.541 19.197 1.00 36.56 162 SER B C 1
ATOM 3632 O O . SER B 1 201 ? 35.253 42.669 19.411 1.00 30.04 162 SER B O 1
ATOM 3635 N N . PRO B 1 202 ? 34.889 40.488 19.120 1.00 31.99 163 PRO B N 1
ATOM 3636 C CA . PRO B 1 202 ? 33.449 40.664 19.339 1.00 27.13 163 PRO B CA 1
ATOM 3637 C C . PRO B 1 202 ? 33.198 41.300 20.687 1.00 32.07 163 PRO B C 1
ATOM 3638 O O . PRO B 1 202 ? 33.844 40.964 21.681 1.00 34.11 163 PRO B O 1
ATOM 3642 N N . GLY B 1 203 ? 32.275 42.246 20.706 1.00 31.15 164 GLY B N 1
ATOM 3643 C CA . GLY B 1 203 ? 31.999 43.000 21.892 1.00 36.58 164 GLY B CA 1
ATOM 3644 C C . GLY B 1 203 ? 32.756 44.301 22.000 1.00 31.10 164 GLY B C 1
ATOM 3645 O O . GLY B 1 203 ? 32.289 45.197 22.693 1.00 32.56 164 GLY B O 1
ATOM 3646 N N . GLU B 1 204 ? 33.900 44.442 21.331 1.00 26.59 165 GLU B N 1
ATOM 3647 C CA . GLU B 1 204 ? 34.671 45.670 21.490 1.00 24.86 165 GLU B CA 1
ATOM 3648 C C . GLU B 1 204 ? 33.922 46.847 20.875 1.00 22.55 165 GLU B C 1
ATOM 3649 O O . GLU B 1 204 ? 33.216 46.706 19.875 1.00 25.14 165 GLU B O 1
ATOM 3655 N N . LYS B 1 205 ? 34.079 48.017 21.487 1.00 20.97 166 LYS B N 1
ATOM 3656 C CA . LYS B 1 205 ? 33.421 49.233 21.025 1.00 19.48 166 LYS B CA 1
ATOM 3657 C C . LYS B 1 205 ? 34.328 49.916 20.017 1.00 16.97 166 LYS B C 1
ATOM 3658 O O . LYS B 1 205 ? 35.467 50.252 20.337 1.00 19.81 166 LYS B O 1
ATOM 3664 N N . VAL B 1 206 ? 33.810 50.151 18.813 1.00 18.91 167 VAL B N 1
ATOM 3665 C CA . VAL B 1 206 ? 34.591 50.686 17.705 1.00 15.65 167 VAL B CA 1
ATOM 3666 C C . VAL B 1 206 ? 33.932 51.978 17.274 1.00 17.41 167 VAL B C 1
ATOM 3667 O O . VAL B 1 206 ? 32.737 51.989 16.949 1.00 20.70 167 VAL B O 1
ATOM 3671 N N . ALA B 1 207 ? 34.697 53.043 17.243 1.00 19.24 168 ALA B N 1
ATOM 3672 C CA . ALA B 1 207 ? 34.235 54.289 16.659 1.00 18.01 168 ALA B CA 1
ATOM 3673 C C . ALA B 1 207 ? 34.811 54.441 15.256 1.00 20.00 168 ALA B C 1
ATOM 3674 O O . ALA B 1 207 ? 36.002 54.226 15.050 1.00 19.34 168 ALA B O 1
ATOM 3676 N N . VAL B 1 208 ? 33.971 54.846 14.307 1.00 17.55 169 VAL B N 1
ATOM 3677 C CA . VAL B 1 208 ? 34.401 55.096 12.923 1.00 17.45 169 VAL B CA 1
ATOM 3678 C C . VAL B 1 208 ? 34.217 56.583 12.652 1.00 19.12 169 VAL B C 1
ATOM 3679 O O . VAL B 1 208 ? 33.085 57.071 12.611 1.00 20.99 169 VAL B O 1
ATOM 3683 N N . VAL B 1 209 ? 35.314 57.287 12.484 1.00 18.58 170 VAL B N 1
ATOM 3684 C CA . VAL B 1 209 ? 35.332 58.700 12.145 1.00 21.68 170 VAL B CA 1
ATOM 3685 C C . VAL B 1 209 ? 35.245 58.800 10.640 1.00 18.93 170 VAL B C 1
ATOM 3686 O O . VAL B 1 209 ? 35.748 57.929 9.921 1.00 22.65 170 VAL B O 1
ATOM 3690 N N . GLY B 1 210 ? 34.591 59.844 10.132 1.00 20.93 171 GLY B N 1
ATOM 3691 C CA . GLY B 1 210 ? 34.449 59.945 8.688 1.00 25.52 171 GLY B CA 1
ATOM 3692 C C . GLY B 1 210 ? 33.633 58.820 8.112 1.00 21.35 171 GLY B C 1
ATOM 3693 O O . GLY B 1 210 ? 33.885 58.380 6.981 1.00 22.60 171 GLY B O 1
ATOM 3694 N N . ALA B 1 211 ? 32.665 58.322 8.887 1.00 19.78 172 ALA B N 1
ATOM 3695 C CA . ALA B 1 211 ? 31.914 57.133 8.524 1.00 18.60 172 ALA B CA 1
ATOM 3696 C C . ALA B 1 211 ? 31.110 57.303 7.239 1.00 19.88 172 ALA B C 1
ATOM 3697 O O . ALA B 1 211 ? 30.717 56.296 6.646 1.00 21.07 172 ALA B O 1
ATOM 3699 N N . THR B 1 212 ? 30.799 58.547 6.826 1.00 19.94 173 THR B N 1
ATOM 3700 C CA . THR B 1 212 ? 30.050 58.772 5.589 1.00 21.69 173 THR B CA 1
ATOM 3701 C C . THR B 1 212 ? 30.935 58.696 4.360 1.00 24.59 173 THR B C 1
ATOM 3702 O O . THR B 1 212 ? 30.415 58.603 3.244 1.00 24.09 173 THR B O 1
ATOM 3706 N N . GLY B 1 213 ? 32.243 58.760 4.530 1.00 20.96 174 GLY B N 1
ATOM 3707 C CA . GLY B 1 213 ? 33.142 58.741 3.396 1.00 21.62 174 GLY B CA 1
ATOM 3708 C C . GLY B 1 213 ? 33.236 57.356 2.781 1.00 21.43 174 GLY B C 1
ATOM 3709 O O . GLY B 1 213 ? 32.690 56.369 3.284 1.00 22.00 174 GLY B O 1
ATOM 3710 N N . ASN B 1 214 ? 33.955 57.290 1.658 1.00 17.38 175 ASN B N 1
ATOM 3711 C CA . ASN B 1 214 ? 34.014 56.043 0.898 1.00 15.21 175 ASN B CA 1
ATOM 3712 C C . ASN B 1 214 ? 34.662 54.945 1.729 1.00 15.85 175 ASN B C 1
ATOM 3713 O O . ASN B 1 214 ? 34.174 53.812 1.774 1.00 19.56 175 ASN B O 1
ATOM 3718 N N . VAL B 1 215 ? 35.778 55.262 2.373 1.00 14.47 176 VAL B N 1
ATOM 3719 C CA . VAL B 1 215 ? 36.438 54.292 3.247 1.00 15.05 176 VAL B CA 1
ATOM 3720 C C . VAL B 1 215 ? 35.597 54.070 4.502 1.00 15.85 176 VAL B C 1
ATOM 3721 O O . VAL B 1 215 ? 35.341 52.932 4.919 1.00 16.79 176 VAL B O 1
ATOM 3725 N N . GLY B 1 216 ? 35.135 55.158 5.109 1.00 18.52 177 GLY B N 1
ATOM 3726 C CA . GLY B 1 216 ? 34.463 55.047 6.389 1.00 18.27 177 GLY B CA 1
ATOM 3727 C C . GLY B 1 216 ? 33.226 54.177 6.336 1.00 15.97 177 GLY B C 1
ATOM 3728 O O . GLY B 1 216 ? 32.952 53.420 7.273 1.00 17.02 177 GLY B O 1
ATOM 3729 N N . ILE B 1 217 ? 32.483 54.224 5.224 1.00 17.54 178 ILE B N 1
ATOM 3730 C CA . ILE B 1 217 ? 31.232 53.466 5.167 1.00 16.74 178 ILE B CA 1
ATOM 3731 C C . ILE B 1 217 ? 31.508 51.968 5.056 1.00 19.66 178 ILE B C 1
ATOM 3732 O O . ILE B 1 217 ? 30.752 51.148 5.597 1.00 20.81 178 ILE B O 1
ATOM 3737 N N . TYR B 1 218 ? 32.610 51.581 4.406 1.00 17.51 179 TYR B N 1
ATOM 3738 C CA . TYR B 1 218 ? 33.040 50.189 4.498 1.00 17.81 179 TYR B CA 1
ATOM 3739 C C . TYR B 1 218 ? 33.698 49.867 5.831 1.00 17.94 179 TYR B C 1
ATOM 3740 O O . TYR B 1 218 ? 33.632 48.713 6.277 1.00 18.03 179 TYR B O 1
ATOM 3749 N N . ALA B 1 219 ? 34.339 50.841 6.493 1.00 16.69 180 ALA B N 1
ATOM 3750 C CA . ALA B 1 219 ? 34.897 50.551 7.808 1.00 17.79 180 ALA B CA 1
ATOM 3751 C C . ALA B 1 219 ? 33.794 50.208 8.800 1.00 16.70 180 ALA B C 1
ATOM 3752 O O . ALA B 1 219 ? 33.988 49.375 9.701 1.00 17.89 180 ALA B O 1
ATOM 3754 N N . VAL B 1 220 ? 32.637 50.868 8.674 1.00 17.00 181 VAL B N 1
ATOM 3755 C CA . VAL B 1 220 ? 31.495 50.518 9.507 1.00 16.22 181 VAL B CA 1
ATOM 3756 C C . VAL B 1 220 ? 31.118 49.064 9.280 1.00 19.10 181 VAL B C 1
ATOM 3757 O O . VAL B 1 220 ? 30.859 48.313 10.227 1.00 21.48 181 VAL B O 1
ATOM 3761 N N . GLN B 1 221 ? 31.039 48.660 8.017 1.00 18.72 182 GLN B N 1
ATOM 3762 C CA . GLN B 1 221 ? 30.618 47.301 7.691 1.00 17.79 182 GLN B CA 1
ATOM 3763 C C . GLN B 1 221 ? 31.617 46.277 8.200 1.00 16.28 182 GLN B C 1
ATOM 3764 O O . GLN B 1 221 ? 31.229 45.228 8.728 1.00 20.22 182 GLN B O 1
ATOM 3770 N N . PHE B 1 222 ? 32.903 46.520 7.979 1.00 18.56 183 PHE B N 1
ATOM 3771 C CA . PHE B 1 222 ? 33.887 45.530 8.399 1.00 18.91 183 PHE B CA 1
ATOM 3772 C C . PHE B 1 222 ? 33.995 45.468 9.914 1.00 17.54 183 PHE B C 1
ATOM 3773 O O . PHE B 1 222 ? 34.203 44.386 10.482 1.00 18.48 183 PHE B O 1
ATOM 3781 N N . ALA B 1 223 ? 33.859 46.603 10.598 1.00 20.12 184 ALA B N 1
ATOM 3782 C CA . ALA B 1 223 ? 33.905 46.549 12.052 1.00 23.53 184 ALA B CA 1
ATOM 3783 C C . ALA B 1 223 ? 32.736 45.726 12.584 1.00 22.35 184 ALA B C 1
ATOM 3784 O O . ALA B 1 223 ? 32.875 44.986 13.562 1.00 19.17 184 ALA B O 1
ATOM 3786 N N . LYS B 1 224 ? 31.583 45.831 11.943 1.00 17.60 185 LYS B N 1
ATOM 3787 C CA . LYS B 1 224 ? 30.442 45.027 12.358 1.00 19.03 185 LYS B CA 1
ATOM 3788 C C . LYS B 1 224 ? 30.623 43.579 11.945 1.00 23.48 185 LYS B C 1
ATOM 3789 O O . LYS B 1 224 ? 30.232 42.664 12.682 1.00 22.77 185 LYS B O 1
ATOM 3795 N N . LEU B 1 225 ? 31.228 43.348 10.780 1.00 18.46 186 LEU B N 1
ATOM 3796 C CA . LEU B 1 225 ? 31.432 41.982 10.310 1.00 19.67 186 LEU B CA 1
ATOM 3797 C C . LEU B 1 225 ? 32.365 41.214 11.242 1.00 19.51 186 LEU B C 1
ATOM 3798 O O . LEU B 1 225 ? 32.238 39.991 11.384 1.00 23.75 186 LEU B O 1
ATOM 3803 N N . LEU B 1 226 ? 33.311 41.904 11.870 1.00 19.37 187 LEU B N 1
ATOM 3804 C CA . LEU B 1 226 ? 34.229 41.299 12.830 1.00 19.82 187 LEU B CA 1
ATOM 3805 C C . LEU B 1 226 ? 33.650 41.168 14.238 1.00 21.10 187 LEU B C 1
ATOM 3806 O O . LEU B 1 226 ? 34.344 40.660 15.126 1.00 26.59 187 LEU B O 1
ATOM 3811 N N . GLY B 1 227 ? 32.428 41.620 14.466 1.00 20.53 188 GLY B N 1
ATOM 3812 C CA . GLY B 1 227 ? 31.766 41.499 15.752 1.00 24.26 188 GLY B CA 1
ATOM 3813 C C . GLY B 1 227 ? 31.808 42.729 16.632 1.00 29.01 188 GLY B C 1
ATOM 3814 O O . GLY B 1 227 ? 31.397 42.654 17.798 1.00 23.74 188 GLY B O 1
ATOM 3815 N N . GLY B 1 228 ? 32.303 43.850 16.133 1.00 24.38 189 GLY B N 1
ATOM 3816 C CA . GLY B 1 228 ? 32.361 45.036 16.960 1.00 21.82 189 GLY B CA 1
ATOM 3817 C C . GLY B 1 228 ? 30.978 45.627 17.181 1.00 22.11 189 GLY B C 1
ATOM 3818 O O . GLY B 1 228 ? 30.036 45.394 16.426 1.00 21.54 189 GLY B O 1
ATOM 3819 N N . GLU B 1 229 ? 30.881 46.418 18.248 1.00 19.72 190 GLU B N 1
ATOM 3820 C CA . GLU B 1 229 ? 29.744 47.287 18.514 1.00 22.69 190 GLU B CA 1
ATOM 3821 C C . GLU B 1 229 ? 30.148 48.629 17.922 1.00 20.58 190 GLU B C 1
ATOM 3822 O O . GLU B 1 229 ? 31.114 49.239 18.387 1.00 22.25 190 GLU B O 1
ATOM 3828 N N . VAL B 1 230 ? 29.449 49.077 16.882 1.00 17.79 191 VAL B N 1
ATOM 3829 C CA . VAL B 1 230 ? 29.984 50.075 15.967 1.00 17.00 191 VAL B CA 1
ATOM 3830 C C . VAL B 1 230 ? 29.243 51.384 16.152 1.00 19.94 191 VAL B C 1
ATOM 3831 O O . VAL B 1 230 ? 28.027 51.445 15.969 1.00 21.84 191 VAL B O 1
ATOM 3835 N N . TYR B 1 231 ? 29.998 52.436 16.401 1.00 20.07 192 TYR B N 1
ATOM 3836 C CA . TYR B 1 231 ? 29.481 53.791 16.533 1.00 18.76 192 TYR B CA 1
ATOM 3837 C C . TYR B 1 231 ? 30.035 54.599 15.381 1.00 20.30 192 TYR B C 1
ATOM 3838 O O . TYR B 1 231 ? 31.248 54.833 15.322 1.00 23.33 192 TYR B O 1
ATOM 3847 N N . ALA B 1 232 ? 29.153 55.056 14.499 1.00 18.34 193 ALA B N 1
ATOM 3848 C CA . ALA B 1 232 ? 29.553 55.874 13.360 1.00 21.78 193 ALA B CA 1
ATOM 3849 C C . ALA B 1 232 ? 29.464 57.344 13.747 1.00 26.82 193 ALA B C 1
ATOM 3850 O O . ALA B 1 232 ? 28.447 57.788 14.283 1.00 26.68 193 ALA B O 1
ATOM 3852 N N . ILE B 1 233 ? 30.528 58.094 13.475 1.00 25.00 194 ILE B N 1
ATOM 3853 C CA . ILE B 1 233 ? 30.616 59.495 13.870 1.00 26.51 194 ILE B CA 1
ATOM 3854 C C . ILE B 1 233 ? 30.345 60.338 12.640 1.00 33.37 194 ILE B C 1
ATOM 3855 O O . ILE B 1 233 ? 30.991 60.143 11.597 1.00 31.61 194 ILE B O 1
ATOM 3860 N N . SER B 1 234 ? 29.406 61.282 12.759 1.00 31.70 195 SER B N 1
ATOM 3861 C CA . SER B 1 234 ? 29.093 62.189 11.661 1.00 27.62 195 SER B CA 1
ATOM 3862 C C . SER B 1 234 ? 28.460 63.442 12.246 1.00 31.33 195 SER B C 1
ATOM 3863 O O . SER B 1 234 ? 27.634 63.353 13.157 1.00 29.58 195 SER B O 1
ATOM 3866 N N . ARG B 1 235 ? 28.878 64.603 11.733 1.00 37.67 196 ARG B N 1
ATOM 3867 C CA . ARG B 1 235 ? 28.200 65.856 12.054 1.00 39.23 196 ARG B CA 1
ATOM 3868 C C . ARG B 1 235 ? 26.846 65.955 11.383 1.00 41.94 196 ARG B C 1
ATOM 3869 O O . ARG B 1 235 ? 26.006 66.740 11.832 1.00 41.26 196 ARG B O 1
ATOM 3877 N N . ARG B 1 236 ? 26.614 65.173 10.329 1.00 32.54 197 ARG B N 1
ATOM 3878 C CA . ARG B 1 236 ? 25.347 65.162 9.609 1.00 40.41 197 ARG B CA 1
ATOM 3879 C C . ARG B 1 236 ? 24.445 64.034 10.072 1.00 40.06 197 ARG B C 1
ATOM 3880 O O . ARG B 1 236 ? 23.617 63.547 9.295 1.00 41.91 197 ARG B O 1
ATOM 3888 N N . LYS B 1 237 ? 24.607 63.618 11.333 1.00 39.04 198 LYS B N 1
ATOM 3889 C CA . LYS B 1 237 ? 23.872 62.495 11.909 1.00 43.63 198 LYS B CA 1
ATOM 3890 C C . LYS B 1 237 ? 22.407 62.420 11.491 1.00 47.14 198 LYS B C 1
ATOM 3891 O O . LYS B 1 237 ? 21.915 61.357 11.099 1.00 53.62 198 LYS B O 1
ATOM 3897 N N . ALA B 1 238 ? 21.689 63.539 11.577 1.00 51.83 199 ALA B N 1
ATOM 3898 C CA . ALA B 1 238 ? 20.244 63.504 11.368 1.00 57.48 199 ALA B CA 1
ATOM 3899 C C . ALA B 1 238 ? 19.890 62.997 9.973 1.00 53.34 199 ALA B C 1
ATOM 3900 O O . ALA B 1 238 ? 18.891 62.289 9.798 1.00 56.37 199 ALA B O 1
ATOM 3902 N N . LYS B 1 239 ? 20.706 63.332 8.973 1.00 44.53 200 LYS B N 1
ATOM 3903 C CA . LYS B 1 239 ? 20.424 62.963 7.592 1.00 38.13 200 LYS B CA 1
ATOM 3904 C C . LYS B 1 239 ? 21.051 61.639 7.175 1.00 53.96 200 LYS B C 1
ATOM 3905 O O . LYS B 1 239 ? 20.555 60.999 6.237 1.00 53.25 200 LYS B O 1
ATOM 3908 N N . VAL B 1 240 ? 22.124 61.206 7.841 1.00 44.81 201 VAL B N 1
ATOM 3909 C CA . VAL B 1 240 ? 22.840 60.004 7.420 1.00 31.85 201 VAL B CA 1
ATOM 3910 C C . VAL B 1 240 ? 22.545 58.817 8.312 1.00 30.65 201 VAL B C 1
ATOM 3911 O O . VAL B 1 240 ? 23.031 57.717 8.035 1.00 31.67 201 VAL B O 1
ATOM 3915 N N . GLU B 1 241 ? 21.740 59.006 9.359 1.00 35.52 202 GLU B N 1
ATOM 3916 C CA . GLU B 1 241 ? 21.523 57.968 10.361 1.00 37.24 202 GLU B CA 1
ATOM 3917 C C . GLU B 1 241 ? 21.020 56.678 9.733 1.00 31.00 202 GLU B C 1
ATOM 3918 O O . GLU B 1 241 ? 21.519 55.594 10.043 1.00 33.17 202 GLU B O 1
ATOM 3924 N N . SER B 1 242 ? 20.012 56.765 8.864 1.00 41.74 203 SER B N 1
ATOM 3925 C CA . SER B 1 242 ? 19.401 55.540 8.363 1.00 35.31 203 SER B CA 1
ATOM 3926 C C . SER B 1 242 ? 20.363 54.779 7.461 1.00 32.17 203 SER B C 1
ATOM 3927 O O . SER B 1 242 ? 20.403 53.544 7.490 1.00 30.47 203 SER B O 1
ATOM 3930 N N . ILE B 1 243 ? 21.190 55.505 6.714 1.00 31.60 204 ILE B N 1
ATOM 3931 C CA . ILE B 1 243 ? 22.150 54.892 5.805 1.00 27.87 204 ILE B CA 1
ATOM 3932 C C . ILE B 1 243 ? 23.273 54.215 6.596 1.00 24.30 204 ILE B C 1
ATOM 3933 O O . ILE B 1 243 ? 23.696 53.095 6.286 1.00 24.32 204 ILE B O 1
ATOM 3938 N N . LEU B 1 244 ? 23.801 54.901 7.596 1.00 27.55 205 LEU B N 1
ATOM 3939 C CA . LEU B 1 244 ? 24.852 54.288 8.398 1.00 21.40 205 LEU B CA 1
ATOM 3940 C C . LEU B 1 244 ? 24.328 53.090 9.182 1.00 26.05 205 LEU B C 1
ATOM 3941 O O . LEU B 1 244 ? 25.053 52.108 9.377 1.00 25.39 205 LEU B O 1
ATOM 3946 N N . LYS B 1 245 ? 23.077 53.137 9.635 1.00 26.89 206 LYS B N 1
ATOM 3947 C CA . LYS B 1 245 ? 22.520 51.970 10.308 1.00 27.33 206 LYS B CA 1
ATOM 3948 C C . LYS B 1 245 ? 22.382 50.796 9.348 1.00 27.83 206 LYS B C 1
ATOM 3949 O O . LYS B 1 245 ? 22.626 49.643 9.733 1.00 29.75 206 LYS B O 1
ATOM 3955 N N . SER B 1 246 ? 22.000 51.062 8.090 1.00 28.72 207 SER B N 1
ATOM 3956 C CA . SER B 1 246 ? 21.899 49.991 7.106 1.00 26.56 207 SER B CA 1
ATOM 3957 C C . SER B 1 246 ? 23.265 49.415 6.778 1.00 28.67 207 SER B C 1
ATOM 3958 O O . SER B 1 246 ? 23.348 48.271 6.324 1.00 26.93 207 SER B O 1
ATOM 3961 N N . ALA B 1 247 ? 24.331 50.185 7.004 1.00 24.13 208 ALA B N 1
ATOM 3962 C CA . ALA B 1 247 ? 25.692 49.709 6.829 1.00 23.45 208 ALA B CA 1
ATOM 3963 C C . ALA B 1 247 ? 26.195 48.931 8.037 1.00 24.80 208 ALA B C 1
ATOM 3964 O O . ALA B 1 247 ? 27.283 48.363 7.964 1.00 27.13 208 ALA B O 1
ATOM 3966 N N . GLY B 1 248 ? 25.453 48.900 9.145 1.00 23.48 209 GLY B N 1
ATOM 3967 C CA . GLY B 1 248 ? 25.850 48.115 10.307 1.00 27.22 209 GLY B CA 1
ATOM 3968 C C . GLY B 1 248 ? 26.103 48.921 11.561 1.00 29.97 209 GLY B C 1
ATOM 3969 O O . GLY B 1 248 ? 26.443 48.330 12.595 1.00 27.00 209 GLY B O 1
ATOM 3970 N N . ALA B 1 249 ? 25.985 50.243 11.542 1.00 22.01 210 ALA B N 1
ATOM 3971 C CA . ALA B 1 249 ? 26.262 51.000 12.751 1.00 26.26 210 ALA B CA 1
ATOM 3972 C C . ALA B 1 249 ? 25.208 50.681 13.798 1.00 24.22 210 ALA B C 1
ATOM 3973 O O . ALA B 1 249 ? 24.018 50.612 13.495 1.00 22.13 210 ALA B O 1
ATOM 3975 N N . ASP B 1 250 ? 25.648 50.499 15.036 1.00 24.94 211 ASP B N 1
ATOM 3976 C CA . ASP B 1 250 ? 24.696 50.322 16.127 1.00 27.40 211 ASP B CA 1
ATOM 3977 C C . ASP B 1 250 ? 24.158 51.658 16.599 1.00 30.39 211 ASP B C 1
ATOM 3978 O O . ASP B 1 250 ? 23.027 51.737 17.085 1.00 33.45 211 ASP B O 1
ATOM 3983 N N . ALA B 1 251 ? 24.931 52.716 16.411 1.00 27.28 212 ALA B N 1
ATOM 3984 C CA . ALA B 1 251 ? 24.524 54.057 16.786 1.00 33.82 212 ALA B CA 1
ATOM 3985 C C . ALA B 1 251 ? 25.268 55.032 15.893 1.00 34.27 212 ALA B C 1
ATOM 3986 O O . ALA B 1 251 ? 26.361 54.732 15.401 1.00 28.10 212 ALA B O 1
ATOM 3988 N N . VAL B 1 252 ? 24.677 56.206 15.704 1.00 25.54 213 VAL B N 1
ATOM 3989 C CA . VAL B 1 252 ? 25.294 57.287 14.948 1.00 24.30 213 VAL B CA 1
ATOM 3990 C C . VAL B 1 252 ? 25.383 58.502 15.869 1.00 35.81 213 VAL B C 1
ATOM 3991 O O . VAL B 1 252 ? 24.366 58.952 16.410 1.00 32.56 213 VAL B O 1
ATOM 3995 N N . LEU B 1 253 ? 26.598 59.014 16.065 1.00 33.31 214 LEU B N 1
ATOM 3996 C CA . LEU B 1 253 ? 26.878 60.048 17.058 1.00 23.41 214 LEU B CA 1
ATOM 3997 C C . LEU B 1 253 ? 27.566 61.233 16.397 1.00 32.91 214 LEU B C 1
ATOM 3998 O O . LEU B 1 253 ? 28.328 61.069 15.443 1.00 30.44 214 LEU B O 1
ATOM 4003 N N . THR B 1 254 ? 27.309 62.435 16.918 1.00 29.80 215 THR B N 1
ATOM 4004 C CA . THR B 1 254 ? 28.156 63.553 16.545 1.00 25.77 215 THR B CA 1
ATOM 4005 C C . THR B 1 254 ? 29.476 63.438 17.290 1.00 27.48 215 THR B C 1
ATOM 4006 O O . THR B 1 254 ? 29.575 62.731 18.300 1.00 32.97 215 THR B O 1
ATOM 4010 N N . PRO B 1 255 ? 30.508 64.150 16.829 1.00 29.71 216 PRO B N 1
ATOM 4011 C CA . PRO B 1 255 ? 31.785 64.130 17.553 1.00 36.41 216 PRO B CA 1
ATOM 4012 C C . PRO B 1 255 ? 31.644 64.434 19.033 1.00 37.77 216 PRO B C 1
ATOM 4013 O O . PRO B 1 255 ? 32.281 63.774 19.861 1.00 35.63 216 PRO B O 1
ATOM 4017 N N . ASP B 1 256 ? 30.804 65.398 19.404 1.00 39.28 217 ASP B N 1
ATOM 4018 C CA . ASP B 1 256 ? 30.673 65.693 20.827 1.00 36.00 217 ASP B CA 1
ATOM 4019 C C . ASP B 1 256 ? 29.923 64.589 21.563 1.00 37.57 217 ASP B C 1
ATOM 4020 O O . ASP B 1 256 ? 30.220 64.313 22.734 1.00 39.85 217 ASP B O 1
ATOM 4025 N N . GLU B 1 257 ? 28.981 63.922 20.890 1.00 32.52 218 GLU B N 1
ATOM 4026 C CA . GLU B 1 257 ? 28.304 62.779 21.498 1.00 34.92 218 GLU B CA 1
ATOM 4027 C C . GLU B 1 257 ? 29.266 61.613 21.697 1.00 30.87 218 GLU B C 1
ATOM 4028 O O . GLU B 1 257 ? 29.155 60.873 22.682 1.00 32.03 218 GLU B O 1
ATOM 4034 N N . ALA B 1 258 ? 30.222 61.444 20.786 1.00 32.61 219 ALA B N 1
ATOM 4035 C CA . ALA B 1 258 ? 31.186 60.356 20.935 1.00 34.44 219 ALA B CA 1
ATOM 4036 C C . ALA B 1 258 ? 32.089 60.563 22.138 1.00 35.35 219 ALA B C 1
ATOM 4037 O O . ALA B 1 258 ? 32.503 59.585 22.778 1.00 33.27 219 ALA B O 1
ATOM 4039 N N . LYS B 1 259 ? 32.403 61.815 22.477 1.00 32.74 220 LYS B N 1
ATOM 4040 C CA . LYS B 1 259 ? 33.178 62.053 23.691 1.00 38.18 220 LYS B CA 1
ATOM 4041 C C . LYS B 1 259 ? 32.437 61.554 24.917 1.00 38.55 220 LYS B C 1
ATOM 4042 O O . LYS B 1 259 ? 33.053 61.037 25.856 1.00 38.79 220 LYS B O 1
ATOM 4048 N N . SER B 1 260 ? 31.112 61.701 24.925 1.00 38.39 221 SER B N 1
ATOM 4049 C CA . SER B 1 260 ? 30.313 61.262 26.066 1.00 41.67 221 SER B CA 1
ATOM 4050 C C . SER B 1 260 ? 30.164 59.753 26.113 1.00 46.49 221 SER B C 1
ATOM 4051 O O . SER B 1 260 ? 29.861 59.206 27.178 1.00 45.06 221 SER B O 1
ATOM 4054 N N . ALA B 1 261 ? 30.364 59.072 24.986 1.00 41.81 222 ALA B N 1
ATOM 4055 C CA . ALA B 1 261 ? 30.226 57.627 24.913 1.00 40.55 222 ALA B CA 1
ATOM 4056 C C . ALA B 1 261 ? 31.548 56.902 25.118 1.00 33.24 222 ALA B C 1
ATOM 4057 O O . ALA B 1 261 ? 31.565 55.669 25.123 1.00 35.08 222 ALA B O 1
ATOM 4059 N N . ALA B 1 262 ? 32.646 57.642 25.293 1.00 39.04 223 ALA B N 1
ATOM 4060 C CA . ALA B 1 262 ? 33.956 57.054 25.541 1.00 34.85 223 ALA B CA 1
ATOM 4061 C C . ALA B 1 262 ? 33.923 56.296 26.863 1.00 37.62 223 ALA B C 1
ATOM 4062 O O . ALA B 1 262 ? 33.122 56.627 27.737 1.00 34.90 223 ALA B O 1
ATOM 4064 N N . PRO B 1 263 ? 34.802 55.307 27.069 1.00 32.39 224 PRO B N 1
ATOM 4065 C CA . PRO B 1 263 ? 35.900 55.016 26.138 1.00 28.37 224 PRO B CA 1
ATOM 4066 C C . PRO B 1 263 ? 35.542 53.999 25.065 1.00 24.97 224 PRO B C 1
ATOM 4067 O O . PRO B 1 263 ? 34.653 53.155 25.229 1.00 28.67 224 PRO B O 1
ATOM 4071 N N . PHE B 1 264 ? 36.301 54.073 23.966 1.00 25.61 225 PHE B N 1
ATOM 4072 C CA . PHE B 1 264 ? 36.235 53.107 22.876 1.00 24.97 225 PHE B CA 1
ATOM 4073 C C . PHE B 1 264 ? 37.492 52.248 22.891 1.00 19.17 225 PHE B C 1
ATOM 4074 O O . PHE B 1 264 ? 38.542 52.658 23.393 1.00 21.52 225 PHE B O 1
ATOM 4082 N N . ASP B 1 265 ? 37.358 51.023 22.386 1.00 19.44 226 ASP B N 1
ATOM 4083 C CA . ASP B 1 265 ? 38.510 50.145 22.225 1.00 17.92 226 ASP B CA 1
ATOM 4084 C C . ASP B 1 265 ? 39.269 50.434 20.941 1.00 17.03 226 ASP B C 1
ATOM 4085 O O . ASP B 1 265 ? 40.492 50.247 20.892 1.00 17.51 226 ASP B O 1
ATOM 4090 N N . VAL B 1 266 ? 38.570 50.897 19.910 1.00 17.80 227 VAL B N 1
ATOM 4091 C CA . VAL B 1 266 ? 39.150 51.097 18.585 1.00 17.92 227 VAL B CA 1
ATOM 4092 C C . VAL B 1 266 ? 38.552 52.356 17.996 1.00 19.66 227 VAL B C 1
ATOM 4093 O O . VAL B 1 266 ? 37.340 52.568 18.074 1.00 16.64 227 VAL B O 1
ATOM 4097 N N . VAL B 1 267 ? 39.395 53.171 17.377 1.00 16.39 228 VAL B N 1
ATOM 4098 C CA . VAL B 1 267 ? 38.942 54.221 16.468 1.00 16.82 228 VAL B CA 1
ATOM 4099 C C . VAL B 1 267 ? 39.504 53.915 15.091 1.00 15.30 228 VAL B C 1
ATOM 4100 O O . VAL B 1 267 ? 40.718 53.729 14.946 1.00 18.45 228 VAL B O 1
ATOM 4104 N N . LEU B 1 268 ? 38.637 53.870 14.088 1.00 17.41 229 LEU B N 1
ATOM 4105 C CA . LEU B 1 268 ? 39.063 53.784 12.699 1.00 16.11 229 LEU B CA 1
ATOM 4106 C C . LEU B 1 268 ? 38.897 55.167 12.080 1.00 17.99 229 LEU B C 1
ATOM 4107 O O . LEU B 1 268 ? 37.780 55.672 11.986 1.00 20.67 229 LEU B O 1
ATOM 4112 N N . ASP B 1 269 ? 40.004 55.771 11.658 1.00 16.87 230 ASP B N 1
ATOM 4113 C CA . ASP B 1 269 ? 40.003 57.160 11.195 1.00 17.05 230 ASP B CA 1
ATOM 4114 C C . ASP B 1 269 ? 40.680 57.279 9.832 1.00 16.28 230 ASP B C 1
ATOM 4115 O O . ASP B 1 269 ? 41.918 57.404 9.760 1.00 18.56 230 ASP B O 1
ATOM 4120 N N . PRO B 1 270 ? 39.912 57.269 8.744 1.00 17.78 231 PRO B N 1
ATOM 4121 C CA . PRO B 1 270 ? 40.509 57.347 7.404 1.00 16.12 231 PRO B CA 1
ATOM 4122 C C . PRO B 1 270 ? 40.658 58.767 6.874 1.00 24.92 231 PRO B C 1
ATOM 4123 O O . PRO B 1 270 ? 40.868 58.942 5.670 1.00 24.40 231 PRO B O 1
ATOM 4127 N N . THR B 1 271 ? 40.593 59.773 7.744 1.00 25.61 232 THR B N 1
ATOM 4128 C CA . THR B 1 271 ? 40.554 61.180 7.346 1.00 24.13 232 THR B CA 1
ATOM 4129 C C . THR B 1 271 ? 41.862 61.921 7.635 1.00 28.88 232 THR B C 1
ATOM 4130 O O . THR B 1 271 ? 41.849 63.139 7.857 1.00 30.62 232 THR B O 1
ATOM 4134 N N . GLY B 1 272 ? 42.994 61.223 7.658 1.00 28.35 233 GLY B N 1
ATOM 4135 C CA . GLY B 1 272 ? 44.257 61.896 7.969 1.00 31.89 233 GLY B CA 1
ATOM 4136 C C . GLY B 1 272 ? 44.270 62.548 9.350 1.00 28.82 233 GLY B C 1
ATOM 4137 O O . GLY B 1 272 ? 44.053 61.886 10.373 1.00 25.98 233 GLY B O 1
ATOM 4138 N N . SER B 1 273 ? 44.557 63.854 9.406 1.00 29.38 234 SER B N 1
ATOM 4139 C CA . SER B 1 273 ? 44.626 64.589 10.668 1.00 26.12 234 SER B CA 1
ATOM 4140 C C . SER B 1 273 ? 43.332 65.313 11.003 1.00 27.94 234 SER B C 1
ATOM 4141 O O . SER B 1 273 ? 43.274 66.005 12.027 1.00 28.51 234 SER B O 1
ATOM 4144 N N . ALA B 1 274 ? 42.280 65.156 10.189 1.00 29.22 235 ALA B N 1
ATOM 4145 C CA . ALA B 1 274 ? 41.127 66.044 10.313 1.00 27.74 235 ALA B CA 1
ATOM 4146 C C . ALA B 1 274 ? 40.356 65.852 11.613 1.00 42.35 235 ALA B C 1
ATOM 4147 O O . ALA B 1 274 ? 39.722 66.803 12.085 1.00 35.63 235 ALA B O 1
ATOM 4149 N N . SER B 1 275 ? 40.386 64.655 12.212 1.00 32.72 236 SER B N 1
ATOM 4150 C CA . SER B 1 275 ? 39.547 64.353 13.378 1.00 34.56 236 SER B CA 1
ATOM 4151 C C . SER B 1 275 ? 40.359 63.974 14.606 1.00 27.50 236 SER B C 1
ATOM 4152 O O . SER B 1 275 ? 39.781 63.616 15.638 1.00 27.87 236 SER B O 1
ATOM 4155 N N . TRP B 1 276 ? 41.678 64.094 14.531 1.00 27.86 237 TRP B N 1
ATOM 4156 C CA . TRP B 1 276 ? 42.549 63.565 15.571 1.00 27.80 237 TRP B CA 1
ATOM 4157 C C . TRP B 1 276 ? 42.283 64.232 16.910 1.00 26.64 237 TRP B C 1
ATOM 4158 O O . TRP B 1 276 ? 42.117 63.554 17.933 1.00 29.37 237 TRP B O 1
ATOM 4169 N N . ASP B 1 277 ? 42.251 65.565 16.930 1.00 33.77 238 ASP B N 1
ATOM 4170 C CA . ASP B 1 277 ? 42.129 66.269 18.203 1.00 40.33 238 ASP B CA 1
ATOM 4171 C C . ASP B 1 277 ? 40.839 65.908 18.915 1.00 38.47 238 ASP B C 1
ATOM 4172 O O . ASP B 1 277 ? 40.778 65.962 20.147 1.00 35.69 238 ASP B O 1
ATOM 4177 N N . LEU B 1 278 ? 39.798 65.540 18.161 1.00 36.40 239 LEU B N 1
ATOM 4178 C CA . LEU B 1 278 ? 38.499 65.224 18.741 1.00 43.74 239 LEU B CA 1
ATOM 4179 C C . LEU B 1 278 ? 38.340 63.755 19.080 1.00 35.16 239 LEU B C 1
ATOM 4180 O O . LEU B 1 278 ? 37.365 63.397 19.749 1.00 44.89 239 LEU B O 1
ATOM 4185 N N . SER B 1 279 ? 39.271 62.910 18.641 1.00 35.90 240 SER B N 1
ATOM 4186 C CA . SER B 1 279 ? 39.072 61.470 18.602 1.00 32.76 240 SER B CA 1
ATOM 4187 C C . SER B 1 279 ? 40.105 60.689 19.390 1.00 34.32 240 SER B C 1
ATOM 4188 O O . SER B 1 279 ? 39.771 59.671 19.976 1.00 30.23 240 SER B O 1
ATOM 4191 N N . PHE B 1 280 ? 41.362 61.115 19.403 1.00 27.33 241 PHE B N 1
ATOM 4192 C CA . PHE B 1 280 ? 42.353 60.349 20.137 1.00 27.09 241 PHE B CA 1
ATOM 4193 C C . PHE B 1 280 ? 41.929 60.177 21.585 1.00 29.98 241 PHE B C 1
ATOM 4194 O O . PHE B 1 280 ? 42.151 59.117 22.190 1.00 27.35 241 PHE B O 1
ATOM 4202 N N . GLY B 1 281 ? 41.298 61.204 22.159 1.00 28.98 242 GLY B N 1
ATOM 4203 C CA . GLY B 1 281 ? 40.966 61.168 23.568 1.00 27.88 242 GLY B CA 1
ATOM 4204 C C . GLY B 1 281 ? 39.807 60.269 23.916 1.00 25.48 242 GLY B C 1
ATOM 4205 O O . GLY B 1 281 ? 39.584 60.024 25.108 1.00 28.14 242 GLY B O 1
ATOM 4206 N N . VAL B 1 282 ? 39.068 59.755 22.922 1.00 25.20 243 VAL B N 1
ATOM 4207 C CA . VAL B 1 282 ? 37.965 58.848 23.235 1.00 21.42 243 VAL B CA 1
ATOM 4208 C C . VAL B 1 282 ? 38.448 57.428 23.485 1.00 22.92 243 VAL B C 1
ATOM 4209 O O . VAL B 1 282 ? 37.670 56.595 23.938 1.00 22.78 243 VAL B O 1
ATOM 4213 N N . LEU B 1 283 ? 39.717 57.134 23.253 1.00 21.20 244 LEU B N 1
ATOM 4214 C CA . LEU B 1 283 ? 40.185 55.765 23.414 1.00 19.22 244 LEU B CA 1
ATOM 4215 C C . LEU B 1 283 ? 40.425 55.429 24.872 1.00 24.90 244 LEU B C 1
ATOM 4216 O O . LEU B 1 283 ? 40.902 56.266 25.648 1.00 27.70 244 LEU B O 1
ATOM 4221 N N . GLY B 1 284 ? 40.135 54.181 25.228 1.00 22.67 245 GLY B N 1
ATOM 4222 C CA . GLY B 1 284 ? 40.407 53.663 26.546 1.00 24.68 245 GLY B CA 1
ATOM 4223 C C . GLY B 1 284 ? 41.667 52.820 26.607 1.00 22.97 245 GLY B C 1
ATOM 4224 O O . GLY B 1 284 ? 42.523 52.855 25.714 1.00 21.79 245 GLY B O 1
ATOM 4225 N N . ARG B 1 285 ? 41.783 52.055 27.699 1.00 24.51 246 ARG B N 1
ATOM 4226 C CA . ARG B 1 285 ? 42.952 51.224 27.942 1.00 23.14 246 ARG B CA 1
ATOM 4227 C C . ARG B 1 285 ? 43.120 50.215 26.823 1.00 20.18 246 ARG B C 1
ATOM 4228 O O . ARG B 1 285 ? 42.173 49.499 26.478 1.00 22.16 246 ARG B O 1
ATOM 4236 N N . GLY B 1 286 ? 44.330 50.149 26.269 1.00 20.34 247 GLY B N 1
ATOM 4237 C CA . GLY B 1 286 ? 44.584 49.204 25.196 1.00 20.24 247 GLY B CA 1
ATOM 4238 C C . GLY B 1 286 ? 43.944 49.611 23.889 1.00 18.58 247 GLY B C 1
ATOM 4239 O O . GLY B 1 286 ? 43.912 48.813 22.941 1.00 21.40 247 GLY B O 1
ATOM 4240 N N . GLY B 1 287 ? 43.453 50.846 23.809 1.00 19.22 248 GLY B N 1
ATOM 4241 C CA . GLY B 1 287 ? 42.764 51.287 22.605 1.00 20.01 248 GLY B CA 1
ATOM 4242 C C . GLY B 1 287 ? 43.687 51.344 21.402 1.00 19.19 248 GLY B C 1
ATOM 4243 O O . GLY B 1 287 ? 44.898 51.551 21.513 1.00 19.86 248 GLY B O 1
ATOM 4244 N N . ARG B 1 288 ? 43.112 51.143 20.221 1.00 16.61 249 ARG B N 1
ATOM 4245 C CA . ARG B 1 288 ? 43.869 51.191 18.979 1.00 18.17 249 ARG B CA 1
ATOM 4246 C C . ARG B 1 288 ? 43.286 52.278 18.096 1.00 17.42 249 ARG B C 1
ATOM 4247 O O . ARG B 1 288 ? 42.087 52.271 17.823 1.00 20.48 249 ARG B O 1
ATOM 4255 N N . TYR B 1 289 ? 44.139 53.205 17.660 1.00 16.70 250 TYR B N 1
ATOM 4256 C CA . TYR B 1 289 ? 43.765 54.274 16.752 1.00 17.98 250 TYR B CA 1
ATOM 4257 C C . TYR B 1 289 ? 44.375 53.920 15.404 1.00 18.46 250 TYR B C 1
ATOM 4258 O O . TYR B 1 289 ? 45.595 53.953 15.260 1.00 17.49 250 TYR B O 1
ATOM 4267 N N . VAL B 1 290 ? 43.544 53.555 14.429 1.00 21.71 251 VAL B N 1
ATOM 4268 C CA . VAL B 1 290 ? 44.028 53.164 13.111 1.00 17.69 251 VAL B CA 1
ATOM 4269 C C . VAL B 1 290 ? 43.826 54.345 12.186 1.00 16.87 251 VAL B C 1
ATOM 4270 O O . VAL B 1 290 ? 42.709 54.850 12.052 1.00 18.74 251 VAL B O 1
ATOM 4274 N N . THR B 1 291 ? 44.907 54.790 11.574 1.00 18.56 252 THR B N 1
ATOM 4275 C CA . THR B 1 291 ? 44.929 56.017 10.792 1.00 21.22 252 THR B CA 1
ATOM 4276 C C . THR B 1 291 ? 45.258 55.686 9.341 1.00 16.88 252 THR B C 1
ATOM 4277 O O . THR B 1 291 ? 46.168 54.895 9.058 1.00 18.11 252 THR B O 1
ATOM 4281 N N . ALA B 1 292 ? 44.492 56.271 8.423 1.00 17.11 253 ALA B N 1
ATOM 4282 C CA . ALA B 1 292 ? 44.773 56.221 6.998 1.00 17.71 253 ALA B CA 1
ATOM 4283 C C . ALA B 1 292 ? 44.459 57.603 6.455 1.00 20.49 253 ALA B C 1
ATOM 4284 O O . ALA B 1 292 ? 43.851 58.428 7.143 1.00 21.78 253 ALA B O 1
ATOM 4286 N N . GLY B 1 293 ? 44.848 57.859 5.214 1.00 18.76 254 GLY B N 1
ATOM 4287 C CA . GLY B 1 293 ? 44.558 59.174 4.660 1.00 16.90 254 GLY B CA 1
ATOM 4288 C C . GLY B 1 293 ? 44.857 59.211 3.177 1.00 24.89 254 GLY B C 1
ATOM 4289 O O . GLY B 1 293 ? 45.248 58.209 2.576 1.00 26.82 254 GLY B O 1
ATOM 4290 N N . ALA B 1 294 ? 44.717 60.405 2.591 1.00 20.81 255 ALA B N 1
ATOM 4291 C CA . ALA B 1 294 ? 44.831 60.556 1.142 1.00 20.14 255 ALA B CA 1
ATOM 4292 C C . ALA B 1 294 ? 45.968 61.501 0.764 1.00 29.37 255 ALA B C 1
ATOM 4293 O O . ALA B 1 294 ? 45.884 62.245 -0.216 1.00 28.95 255 ALA B O 1
ATOM 4295 N N . LEU B 1 295 ? 47.055 61.451 1.533 1.00 25.35 256 LEU B N 1
ATOM 4296 C CA . LEU B 1 295 ? 48.379 61.985 1.182 1.00 28.66 256 LEU B CA 1
ATOM 4297 C C . LEU B 1 295 ? 48.492 63.491 1.385 1.00 33.46 256 LEU B C 1
ATOM 4298 O O . LEU B 1 295 ? 49.526 64.067 1.028 1.00 32.09 256 LEU B O 1
ATOM 4303 N N . THR B 1 296 ? 47.502 64.144 1.980 1.00 27.65 257 THR B N 1
ATOM 4304 C CA . THR B 1 296 ? 47.721 65.532 2.353 1.00 34.11 257 THR B CA 1
ATOM 4305 C C . THR B 1 296 ? 48.458 65.606 3.686 1.00 34.64 257 THR B C 1
ATOM 4306 O O . THR B 1 296 ? 48.658 64.601 4.375 1.00 30.26 257 THR B O 1
ATOM 4310 N N . GLY B 1 297 ? 48.891 66.816 4.035 1.00 31.10 258 GLY B N 1
ATOM 4311 C CA . GLY B 1 297 ? 49.627 66.990 5.275 1.00 35.82 258 GLY B CA 1
ATOM 4312 C C . GLY B 1 297 ? 48.793 66.542 6.461 1.00 35.96 258 GLY B C 1
ATOM 4313 O O . GLY B 1 297 ? 47.575 66.738 6.497 1.00 36.21 258 GLY B O 1
ATOM 4314 N N . ALA B 1 298 ? 49.449 65.910 7.430 1.00 26.76 259 ALA B N 1
ATOM 4315 C CA . ALA B 1 298 ? 48.720 65.287 8.530 1.00 30.17 259 ALA B CA 1
ATOM 4316 C C . ALA B 1 298 ? 49.614 65.207 9.763 1.00 32.68 259 ALA B C 1
ATOM 4317 O O . ALA B 1 298 ? 49.821 64.138 10.348 1.00 38.83 259 ALA B O 1
ATOM 4319 N N . GLU B 1 299 ? 50.129 66.368 10.178 1.00 33.19 260 GLU B N 1
ATOM 4320 C CA . GLU B 1 299 ? 50.912 66.481 11.398 1.00 32.04 260 GLU B CA 1
ATOM 4321 C C . GLU B 1 299 ? 50.004 66.839 12.564 1.00 28.71 260 GLU B C 1
ATOM 4322 O O . GLU B 1 299 ? 49.181 67.750 12.462 1.00 33.30 260 GLU B O 1
ATOM 4328 N N . VAL B 1 300 ? 50.153 66.113 13.672 1.00 26.99 261 VAL B N 1
ATOM 4329 C CA . VAL B 1 300 ? 49.315 66.295 14.844 1.00 26.66 261 VAL B CA 1
ATOM 4330 C C . VAL B 1 300 ? 50.202 66.316 16.082 1.00 22.86 261 VAL B C 1
ATOM 4331 O O . VAL B 1 300 ? 51.369 65.945 16.042 1.00 24.48 261 VAL B O 1
ATOM 4335 N N . ARG B 1 301 ? 49.590 66.716 17.195 1.00 24.50 262 ARG B N 1
ATOM 4336 C CA . ARG B 1 301 ? 50.206 66.706 18.516 1.00 27.72 262 ARG B CA 1
ATOM 4337 C C . ARG B 1 301 ? 49.775 65.418 19.199 1.00 27.57 262 ARG B C 1
ATOM 4338 O O . ARG B 1 301 ? 48.579 65.112 19.255 1.00 34.00 262 ARG B O 1
ATOM 4340 N N . LEU B 1 302 ? 50.749 64.641 19.654 1.00 26.52 263 LEU B N 1
ATOM 4341 C CA . LEU B 1 302 ? 50.501 63.395 20.367 1.00 30.48 263 LEU B CA 1
ATOM 4342 C C . LEU B 1 302 ? 51.044 63.499 21.784 1.00 27.58 263 LEU B C 1
ATOM 4343 O O . LEU B 1 302 ? 52.215 63.833 21.982 1.00 28.67 263 LEU B O 1
ATOM 4348 N N . ASP B 1 303 ? 50.198 63.178 22.755 1.00 31.31 264 ASP B N 1
ATOM 4349 C CA . ASP B 1 303 ? 50.591 63.094 24.157 1.00 27.65 264 ASP B CA 1
ATOM 4350 C C . ASP B 1 303 ? 51.118 61.679 24.392 1.00 23.92 264 ASP B C 1
ATOM 4351 O O . ASP B 1 303 ? 50.340 60.752 24.635 1.00 24.73 264 ASP B O 1
ATOM 4356 N N . LEU B 1 304 ? 52.448 61.506 24.318 1.00 22.94 265 LEU B N 1
ATOM 4357 C CA . LEU B 1 304 ? 53.036 60.182 24.527 1.00 25.83 265 LEU B CA 1
ATOM 4358 C C . LEU B 1 304 ? 52.762 59.641 25.922 1.00 23.26 265 LEU B C 1
ATOM 4359 O O . LEU B 1 304 ? 52.672 58.424 26.105 1.00 22.67 265 LEU B O 1
ATOM 4364 N N . ARG B 1 305 ? 52.671 60.505 26.925 1.00 23.92 266 ARG B N 1
ATOM 4365 C CA . ARG B 1 305 ? 52.416 60.011 28.272 1.00 25.81 266 ARG B CA 1
ATOM 4366 C C . ARG B 1 305 ? 51.027 59.400 28.387 1.00 23.09 266 ARG B C 1
ATOM 4367 O O . ARG B 1 305 ? 50.827 58.387 29.072 1.00 21.46 266 ARG B O 1
ATOM 4375 N N . ARG B 1 306 ? 50.044 59.993 27.729 1.00 23.95 267 ARG B N 1
ATOM 4376 C CA . ARG B 1 306 ? 48.745 59.354 27.722 1.00 23.20 267 ARG B CA 1
ATOM 4377 C C . ARG B 1 306 ? 48.802 58.052 26.939 1.00 21.16 267 ARG B C 1
ATOM 4378 O O . ARG B 1 306 ? 48.175 57.066 27.337 1.00 22.87 267 ARG B O 1
ATOM 4386 N N . LEU B 1 307 ? 49.618 58.015 25.887 1.00 18.90 268 LEU B N 1
ATOM 4387 C CA . LEU B 1 307 ? 49.711 56.823 25.053 1.00 23.87 268 LEU B CA 1
ATOM 4388 C C . LEU B 1 307 ? 50.301 55.657 25.833 1.00 21.24 268 LEU B C 1
ATOM 4389 O O . LEU B 1 307 ? 49.730 54.559 25.858 1.00 23.20 268 LEU B O 1
ATOM 4394 N N . TYR B 1 308 ? 51.452 55.872 26.476 1.00 17.97 269 TYR B N 1
ATOM 4395 C CA . TYR B 1 308 ? 52.050 54.757 27.191 1.00 18.08 269 TYR B CA 1
ATOM 4396 C C . TYR B 1 308 ? 51.293 54.433 28.468 1.00 25.26 269 TYR B C 1
ATOM 4397 O O . TYR B 1 308 ? 51.202 53.259 28.841 1.00 22.85 269 TYR B O 1
ATOM 4406 N N . GLY B 1 309 ? 50.670 55.433 29.100 1.00 24.06 270 GLY B N 1
ATOM 4407 C CA . GLY B 1 309 ? 49.931 55.178 30.328 1.00 23.74 270 GLY B CA 1
ATOM 4408 C C . GLY B 1 309 ? 48.702 54.314 30.122 1.00 24.69 270 GLY B C 1
ATOM 4409 O O . GLY B 1 309 ? 48.308 53.560 31.012 1.00 23.05 270 GLY B O 1
ATOM 4410 N N . MET B 1 310 ? 48.087 54.387 28.954 1.00 22.67 271 MET B N 1
ATOM 4411 C CA A MET B 1 310 ? 46.944 53.538 28.660 0.50 24.45 271 MET B CA 1
ATOM 4412 C CA B MET B 1 310 ? 46.937 53.568 28.629 0.50 24.44 271 MET B CA 1
ATOM 4413 C C . MET B 1 310 ? 47.276 52.410 27.693 1.00 18.53 271 MET B C 1
ATOM 4414 O O . MET B 1 310 ? 46.388 51.640 27.343 1.00 21.69 271 MET B O 1
ATOM 4423 N N . GLN B 1 311 ? 48.537 52.260 27.310 1.00 17.02 272 GLN B N 1
ATOM 4424 C CA . GLN B 1 311 ? 48.971 51.248 26.361 1.00 18.21 272 GLN B CA 1
ATOM 4425 C C . GLN B 1 311 ? 48.126 51.335 25.090 1.00 20.41 272 GLN B C 1
ATOM 4426 O O . GLN B 1 311 ? 47.663 50.337 24.538 1.00 18.85 272 GLN B O 1
ATOM 4432 N N . ILE B 1 312 ? 47.966 52.550 24.622 1.00 17.39 273 ILE B N 1
ATOM 4433 C CA . ILE B 1 312 ? 47.325 52.792 23.334 1.00 16.13 273 ILE B CA 1
ATOM 4434 C C . ILE B 1 312 ? 48.304 52.506 22.205 1.00 17.52 273 ILE B C 1
ATOM 4435 O O . ILE B 1 312 ? 49.528 52.629 22.351 1.00 19.58 273 ILE B O 1
ATOM 4440 N N . LEU B 1 313 ? 47.764 52.087 21.059 1.00 16.36 274 LEU B N 1
ATOM 4441 C CA . LEU B 1 313 ? 48.548 51.919 19.842 1.00 18.10 274 LEU B CA 1
ATOM 4442 C C . LEU B 1 313 ? 48.006 52.862 18.782 1.00 18.04 274 LEU B C 1
ATOM 4443 O O . LEU B 1 313 ? 46.791 52.986 18.630 1.00 19.20 274 LEU B O 1
ATOM 4448 N N . VAL B 1 314 ? 48.907 53.526 18.066 1.00 16.73 275 VAL B N 1
ATOM 4449 C CA . VAL B 1 314 ? 48.571 54.311 16.881 1.00 18.99 275 VAL B CA 1
ATOM 4450 C C . VAL B 1 314 ? 49.127 53.542 15.694 1.00 20.38 275 VAL B C 1
ATOM 4451 O O . VAL B 1 314 ? 50.335 53.293 15.618 1.00 21.07 275 VAL B O 1
ATOM 4455 N N . ILE B 1 315 ? 48.246 53.131 14.788 1.00 19.14 276 ILE B N 1
ATOM 4456 C CA . ILE B 1 315 ? 48.543 52.092 13.808 1.00 18.63 276 ILE B CA 1
ATOM 4457 C C . ILE B 1 315 ? 48.319 52.685 12.416 1.00 21.20 276 ILE B C 1
ATOM 4458 O O . ILE B 1 315 ? 47.186 53.002 12.051 1.00 19.71 276 ILE B O 1
ATOM 4463 N N . GLY B 1 316 ? 49.384 52.806 11.633 1.00 17.05 277 GLY B N 1
ATOM 4464 C CA . GLY B 1 316 ? 49.254 53.295 10.268 1.00 19.57 277 GLY B CA 1
ATOM 4465 C C . GLY B 1 316 ? 48.703 52.221 9.340 1.00 18.68 277 GLY B C 1
ATOM 4466 O O . GLY B 1 316 ? 49.000 51.033 9.474 1.00 20.32 277 GLY B O 1
ATOM 4467 N N . ALA B 1 317 ? 47.878 52.647 8.390 1.00 16.76 278 ALA B N 1
ATOM 4468 C CA . ALA B 1 317 ? 47.290 51.729 7.424 1.00 17.08 278 ALA B CA 1
ATOM 4469 C C . ALA B 1 317 ? 47.253 52.403 6.058 1.00 20.41 278 ALA B C 1
ATOM 4470 O O . ALA B 1 317 ? 46.844 53.564 5.945 1.00 19.26 278 ALA B O 1
ATOM 4472 N N . THR B 1 318 ? 47.690 51.686 5.033 1.00 17.95 279 THR B N 1
ATOM 4473 C CA . THR B 1 318 ? 47.615 52.182 3.668 1.00 18.13 279 THR B CA 1
ATOM 4474 C C . THR B 1 318 ? 47.246 51.035 2.740 1.00 17.68 279 THR B C 1
ATOM 4475 O O . THR B 1 318 ? 47.735 49.910 2.901 1.00 15.30 279 THR B O 1
ATOM 4479 N N . GLY B 1 319 ? 46.381 51.331 1.767 1.00 16.61 280 GLY B N 1
ATOM 4480 C CA . GLY B 1 319 ? 46.020 50.339 0.759 1.00 19.74 280 GLY B CA 1
ATOM 4481 C C . GLY B 1 319 ? 45.501 49.074 1.407 1.00 15.75 280 GLY B C 1
ATOM 4482 O O . GLY B 1 319 ? 44.769 49.108 2.399 1.00 17.77 280 GLY B O 1
ATOM 4483 N N . GLY B 1 320 ? 45.846 47.932 0.817 1.00 15.02 281 GLY B N 1
ATOM 4484 C CA . GLY B 1 320 ? 45.585 46.668 1.472 1.00 16.38 281 GLY B CA 1
ATOM 4485 C C . GLY B 1 320 ? 46.442 45.618 0.809 1.00 14.87 281 GLY B C 1
ATOM 4486 O O . GLY B 1 320 ? 47.104 45.878 -0.195 1.00 16.19 281 GLY B O 1
ATOM 4487 N N . ARG B 1 321 ? 46.432 44.429 1.398 1.00 14.71 282 ARG B N 1
ATOM 4488 C CA . ARG B 1 321 ? 47.190 43.316 0.856 1.00 14.85 282 ARG B CA 1
ATOM 4489 C C . ARG B 1 321 ? 46.524 42.750 -0.383 1.00 14.75 282 ARG B C 1
ATOM 4490 O O . ARG B 1 321 ? 45.298 42.655 -0.467 1.00 15.44 282 ARG B O 1
ATOM 4498 N N . ARG B 1 322 ? 47.359 42.294 -1.326 1.00 17.12 283 ARG B N 1
ATOM 4499 C CA . ARG B 1 322 ? 46.850 41.648 -2.529 1.00 12.31 283 ARG B CA 1
ATOM 4500 C C . ARG B 1 322 ? 45.950 40.460 -2.194 1.00 17.06 283 ARG B C 1
ATOM 4501 O O . ARG B 1 322 ? 44.899 40.270 -2.812 1.00 15.55 283 ARG B O 1
ATOM 4509 N N . ALA B 1 323 ? 46.318 39.662 -1.191 1.00 16.69 284 ALA B N 1
ATOM 4510 C CA . ALA B 1 323 ? 45.461 38.545 -0.810 1.00 19.55 284 ALA B CA 1
ATOM 4511 C C . ALA B 1 323 ? 44.127 39.030 -0.258 1.00 16.67 284 ALA B C 1
ATOM 4512 O O . ALA B 1 323 ? 43.085 38.396 -0.474 1.00 18.81 284 ALA B O 1
ATOM 4514 N N . ASP B 1 324 ? 44.142 40.129 0.484 1.00 15.23 285 ASP B N 1
ATOM 4515 C CA . ASP B 1 324 ? 42.890 40.597 1.092 1.00 16.56 285 ASP B CA 1
ATOM 4516 C C . ASP B 1 324 ? 41.974 41.201 0.047 1.00 15.80 285 ASP B C 1
ATOM 4517 O O . ASP B 1 324 ? 40.754 41.209 0.217 1.00 14.72 285 ASP B O 1
ATOM 4522 N N . PHE B 1 325 ? 42.541 41.700 -1.039 1.00 16.86 286 PHE B N 1
ATOM 4523 C CA . PHE B 1 325 ? 41.706 42.183 -2.129 1.00 18.08 286 PHE B CA 1
ATOM 4524 C C . PHE B 1 325 ? 40.843 41.064 -2.695 1.00 16.06 286 PHE B C 1
ATOM 4525 O O . PHE B 1 325 ? 39.654 41.267 -2.954 1.00 16.77 286 PHE B O 1
ATOM 4533 N N . ASN B 1 326 ? 41.390 39.848 -2.851 1.00 16.49 287 ASN B N 1
ATOM 4534 C CA . ASN B 1 326 ? 40.550 38.741 -3.281 1.00 18.43 287 ASN B CA 1
ATOM 4535 C C . ASN B 1 326 ? 39.417 38.491 -2.290 1.00 18.31 287 ASN B C 1
ATOM 4536 O O . ASN B 1 326 ? 38.278 38.259 -2.695 1.00 19.51 287 ASN B O 1
ATOM 4541 N N . THR B 1 327 ? 39.720 38.508 -0.989 1.00 17.52 288 THR B N 1
ATOM 4542 C CA . THR B 1 327 ? 38.683 38.298 0.018 1.00 19.76 288 THR B CA 1
ATOM 4543 C C . THR B 1 327 ? 37.573 39.335 -0.093 1.00 18.96 288 THR B C 1
ATOM 4544 O O . THR B 1 327 ? 36.381 38.998 0.000 1.00 18.85 288 THR B O 1
ATOM 4548 N N . VAL B 1 328 ? 37.945 40.607 -0.259 1.00 18.34 289 VAL B N 1
ATOM 4549 C CA . VAL B 1 328 ? 36.949 41.681 -0.317 1.00 15.19 289 VAL B CA 1
ATOM 4550 C C . VAL B 1 328 ? 36.038 41.513 -1.526 1.00 16.10 289 VAL B C 1
ATOM 4551 O O . VAL B 1 328 ? 34.825 41.738 -1.442 1.00 17.27 289 VAL B O 1
ATOM 4555 N N . VAL B 1 329 ? 36.605 41.114 -2.672 1.00 17.01 290 VAL B N 1
ATOM 4556 C CA . VAL B 1 329 ? 35.794 40.867 -3.860 1.00 17.70 290 VAL B CA 1
ATOM 4557 C C . VAL B 1 329 ? 34.810 39.735 -3.604 1.00 21.02 290 VAL B C 1
ATOM 4558 O O . VAL B 1 329 ? 33.628 39.829 -3.949 1.00 17.50 290 VAL B O 1
ATOM 4562 N N . ARG B 1 330 ? 35.269 38.656 -2.959 1.00 20.35 291 ARG B N 1
ATOM 4563 C CA . ARG B 1 330 ? 34.374 37.549 -2.670 1.00 17.98 291 ARG B CA 1
ATOM 4564 C C . ARG B 1 330 ? 33.285 37.963 -1.704 1.00 19.85 291 ARG B C 1
ATOM 4565 O O . ARG B 1 330 ? 32.142 37.523 -1.827 1.00 23.14 291 ARG B O 1
ATOM 4573 N N . LEU B 1 331 ? 33.616 38.810 -0.723 1.00 21.48 292 LEU B N 1
ATOM 4574 C CA . LEU B 1 331 ? 32.592 39.256 0.215 1.00 22.96 292 LEU B CA 1
ATOM 4575 C C . LEU B 1 331 ? 31.534 40.106 -0.468 1.00 23.44 292 LEU B C 1
ATOM 4576 O O . LEU B 1 331 ? 30.362 40.066 -0.073 1.00 21.99 292 LEU B O 1
ATOM 4581 N N . LEU B 1 332 ? 31.915 40.904 -1.462 1.00 18.46 293 LEU B N 1
ATOM 4582 C CA . LEU B 1 332 ? 30.897 41.658 -2.193 1.00 18.57 293 LEU B CA 1
ATOM 4583 C C . LEU B 1 332 ? 30.028 40.729 -3.036 1.00 21.16 293 LEU B C 1
ATOM 4584 O O . LEU B 1 332 ? 28.795 40.833 -3.021 1.00 23.33 293 LEU B O 1
ATOM 4589 N N . GLU B 1 333 ? 30.650 39.806 -3.764 1.00 21.92 294 GLU B N 1
ATOM 4590 C CA . GLU B 1 333 ? 29.894 38.811 -4.523 1.00 24.52 294 GLU B CA 1
ATOM 4591 C C . GLU B 1 333 ? 28.899 38.061 -3.647 1.00 32.33 294 GLU B C 1
ATOM 4592 O O . GLU B 1 333 ? 27.816 37.701 -4.105 1.00 28.01 294 GLU B O 1
ATOM 4598 N N . ALA B 1 334 ? 29.249 37.797 -2.395 1.00 28.24 295 ALA B N 1
ATOM 4599 C CA . ALA B 1 334 ? 28.354 37.048 -1.516 1.00 26.91 295 ALA B CA 1
ATOM 4600 C C . ALA B 1 334 ? 27.307 37.919 -0.843 1.00 29.45 295 ALA B C 1
ATOM 4601 O O . ALA B 1 334 ? 26.516 37.397 -0.052 1.00 31.64 295 ALA B O 1
ATOM 4603 N N . GLY B 1 335 ? 27.306 39.227 -1.093 1.00 27.08 296 GLY B N 1
ATOM 4604 C CA . GLY B 1 335 ? 26.359 40.111 -0.444 1.00 26.67 296 GLY B CA 1
ATOM 4605 C C . GLY B 1 335 ? 26.656 40.415 1.000 1.00 29.77 296 GLY B C 1
ATOM 4606 O O . GLY B 1 335 ? 25.796 40.961 1.689 1.00 31.89 296 GLY B O 1
ATOM 4607 N N . ARG B 1 336 ? 27.853 40.093 1.487 1.00 23.00 297 ARG B N 1
ATOM 4608 C CA . ARG B 1 336 ? 28.187 40.326 2.886 1.00 22.11 297 ARG B CA 1
ATOM 4609 C C . ARG B 1 336 ? 28.622 41.753 3.153 1.00 22.19 297 ARG B C 1
ATOM 4610 O O . ARG B 1 336 ? 28.611 42.187 4.311 1.00 24.02 297 ARG B O 1
ATOM 4618 N N . ILE B 1 337 ? 29.041 42.461 2.109 1.00 20.91 298 ILE B N 1
ATOM 4619 C CA . ILE B 1 337 ? 29.264 43.893 2.155 1.00 22.92 298 ILE B CA 1
ATOM 4620 C C . ILE B 1 337 ? 28.515 44.513 0.990 1.00 18.13 298 ILE B C 1
ATOM 4621 O O . ILE B 1 337 ? 28.133 43.845 0.019 1.00 22.49 298 ILE B O 1
ATOM 4626 N N . LYS B 1 338 ? 28.288 45.818 1.109 1.00 18.98 299 LYS B N 1
ATOM 4627 C CA . LYS B 1 338 ? 27.360 46.533 0.249 1.00 22.86 299 LYS B CA 1
ATOM 4628 C C . LYS B 1 338 ? 27.996 47.825 -0.239 1.00 19.24 299 LYS B C 1
ATOM 4629 O O . LYS B 1 338 ? 28.654 48.533 0.525 1.00 21.21 299 LYS B O 1
ATOM 4633 N N . ALA B 1 339 ? 27.780 48.137 -1.513 1.00 18.02 300 ALA B N 1
ATOM 4634 C CA . ALA B 1 339 ? 28.251 49.388 -2.087 1.00 17.35 300 ALA B CA 1
ATOM 4635 C C . ALA B 1 339 ? 27.139 50.423 -1.948 1.00 26.31 300 ALA B C 1
ATOM 4636 O O . ALA B 1 339 ? 26.032 50.211 -2.443 1.00 26.00 300 ALA B O 1
ATOM 4638 N N . PHE B 1 340 ? 27.425 51.524 -1.280 1.00 18.55 301 PHE B N 1
ATOM 4639 C CA . PHE B 1 340 ? 26.463 52.604 -1.077 1.00 21.01 301 PHE B CA 1
ATOM 4640 C C . PHE B 1 340 ? 26.808 53.724 -2.056 1.00 23.93 301 PHE B C 1
ATOM 4641 O O . PHE B 1 340 ? 27.826 54.399 -1.885 1.00 23.22 301 PHE B O 1
ATOM 4649 N N . LEU B 1 341 ? 25.962 53.908 -3.071 1.00 22.09 302 LEU B N 1
ATOM 4650 C CA . LEU B 1 341 ? 26.241 54.779 -4.208 1.00 18.79 302 LEU B CA 1
ATOM 4651 C C . LEU B 1 341 ? 25.410 56.041 -4.107 1.00 29.74 302 LEU B C 1
ATOM 4652 O O . LEU B 1 341 ? 24.252 56.002 -3.682 1.00 25.27 302 LEU B O 1
ATOM 4657 N N . HIS B 1 342 ? 26.024 57.160 -4.460 1.00 22.84 303 HIS B N 1
ATOM 4658 C CA . HIS B 1 342 ? 25.339 58.444 -4.485 1.00 23.54 303 HIS B CA 1
ATOM 4659 C C . HIS B 1 342 ? 24.978 58.854 -5.901 1.00 26.55 303 HIS B C 1
ATOM 4660 O O . HIS B 1 342 ? 23.827 59.207 -6.158 1.00 28.23 303 HIS B O 1
ATOM 4667 N N . ASN B 1 343 ? 25.929 58.795 -6.836 1.00 20.57 304 ASN B N 1
ATOM 4668 C CA . ASN B 1 343 ? 25.620 59.157 -8.209 1.00 22.07 304 ASN B CA 1
ATOM 4669 C C . ASN B 1 343 ? 26.689 58.636 -9.152 1.00 20.42 304 ASN B C 1
ATOM 4670 O O . ASN B 1 343 ? 27.830 58.404 -8.756 1.00 23.14 304 ASN B O 1
ATOM 4675 N N . VAL B 1 344 ? 26.305 58.492 -10.414 1.00 21.57 305 VAL B N 1
ATOM 4676 C CA . VAL B 1 344 ? 27.217 58.110 -11.484 1.00 17.02 305 VAL B CA 1
ATOM 4677 C C . VAL B 1 344 ? 27.221 59.221 -12.527 1.00 24.96 305 VAL B C 1
ATOM 4678 O O . VAL B 1 344 ? 26.154 59.685 -12.947 1.00 21.66 305 VAL B O 1
ATOM 4682 N N . TYR B 1 345 ? 28.413 59.634 -12.948 1.00 16.50 306 TYR B N 1
ATOM 4683 C CA . TYR B 1 345 ? 28.599 60.692 -13.926 1.00 15.53 306 TYR B CA 1
ATOM 4684 C C . TYR B 1 345 ? 29.331 60.160 -15.146 1.00 18.23 306 TYR B C 1
ATOM 4685 O O . TYR B 1 345 ? 30.249 59.341 -15.013 1.00 19.98 306 TYR B O 1
ATOM 4694 N N . PRO B 1 346 ? 28.996 60.638 -16.336 1.00 15.94 307 PRO B N 1
ATOM 4695 C CA . PRO B 1 346 ? 29.815 60.327 -17.505 1.00 19.11 307 PRO B CA 1
ATOM 4696 C C . PRO B 1 346 ? 31.160 61.027 -17.403 1.00 18.78 307 PRO B C 1
ATOM 4697 O O . PRO B 1 346 ? 31.332 61.999 -16.659 1.00 17.02 307 PRO B O 1
ATOM 4701 N N . LEU B 1 347 ? 32.109 60.527 -18.197 1.00 18.19 308 LEU B N 1
ATOM 4702 C CA . LEU B 1 347 ? 33.468 61.070 -18.191 1.00 21.86 308 LEU B CA 1
ATOM 4703 C C . LEU B 1 347 ? 33.506 62.570 -18.473 1.00 18.57 308 LEU B C 1
ATOM 4704 O O . LEU B 1 347 ? 34.362 63.283 -17.920 1.00 19.64 308 LEU B O 1
ATOM 4709 N N . ALA B 1 348 ? 32.603 63.073 -19.320 1.00 21.23 309 ALA B N 1
ATOM 4710 C CA . ALA B 1 348 ? 32.595 64.504 -19.616 1.00 23.72 309 ALA B CA 1
ATOM 4711 C C . ALA B 1 348 ? 32.324 65.350 -18.382 1.00 23.34 309 ALA B C 1
ATOM 4712 O O . ALA B 1 348 ? 32.748 66.516 -18.343 1.00 21.16 309 ALA B O 1
ATOM 4714 N N . ASP B 1 349 ? 31.658 64.791 -17.361 1.00 15.74 310 ASP B N 1
ATOM 4715 C CA . ASP B 1 349 ? 31.329 65.503 -16.137 1.00 15.05 310 ASP B CA 1
ATOM 4716 C C . ASP B 1 349 ? 32.300 65.190 -14.983 1.00 14.86 310 ASP B C 1
ATOM 4717 O O . ASP B 1 349 ? 31.941 65.328 -13.802 1.00 17.32 310 ASP B O 1
ATOM 4722 N N . VAL B 1 350 ? 33.537 64.801 -15.312 1.00 15.85 311 VAL B N 1
ATOM 4723 C CA . VAL B 1 350 ? 34.485 64.377 -14.277 1.00 17.55 311 VAL B CA 1
ATOM 4724 C C . VAL B 1 350 ? 34.742 65.505 -13.285 1.00 14.88 311 VAL B C 1
ATOM 4725 O O . VAL B 1 350 ? 34.960 65.254 -12.100 1.00 18.28 311 VAL B O 1
ATOM 4729 N N . ARG B 1 351 ? 34.759 66.774 -13.755 1.00 17.20 312 ARG B N 1
ATOM 4730 C CA . ARG B 1 351 ? 35.031 67.859 -12.825 1.00 19.06 312 ARG B CA 1
ATOM 4731 C C . ARG B 1 351 ? 33.899 68.028 -11.829 1.00 20.27 312 ARG B C 1
ATOM 4732 O O . ARG B 1 351 ? 34.148 68.303 -10.647 1.00 19.14 312 ARG B O 1
ATOM 4740 N N . LYS B 1 352 ? 32.646 67.868 -12.293 1.00 15.83 313 LYS B N 1
ATOM 4741 C CA . LYS B 1 352 ? 31.520 67.906 -11.373 1.00 14.96 313 LYS B CA 1
ATOM 4742 C C . LYS B 1 352 ? 31.584 66.753 -10.382 1.00 13.68 313 LYS B C 1
ATOM 4743 O O . LYS B 1 352 ? 31.334 66.926 -9.186 1.00 19.84 313 LYS B O 1
ATOM 4749 N N . ALA B 1 353 ? 31.949 65.576 -10.866 1.00 14.96 314 ALA B N 1
ATOM 4750 C CA . ALA B 1 353 ? 32.046 64.418 -9.997 1.00 15.46 314 ALA B CA 1
ATOM 4751 C C . ALA B 1 353 ? 33.110 64.615 -8.919 1.00 16.80 314 ALA B C 1
ATOM 4752 O O . ALA B 1 353 ? 32.871 64.314 -7.741 1.00 18.63 314 ALA B O 1
ATOM 4754 N N . LEU B 1 354 ? 34.285 65.132 -9.291 1.00 15.61 315 LEU B N 1
ATOM 4755 C CA . LEU B 1 354 ? 35.308 65.386 -8.283 1.00 14.87 315 LEU B CA 1
ATOM 4756 C C . LEU B 1 354 ? 34.837 66.407 -7.252 1.00 22.10 315 LEU B C 1
ATOM 4757 O O . LEU B 1 354 ? 35.045 66.230 -6.053 1.00 19.16 315 LEU B O 1
ATOM 4762 N N . GLU B 1 355 ? 34.175 67.473 -7.685 1.00 20.61 316 GLU B N 1
ATOM 4763 C CA . GLU B 1 355 ? 33.758 68.459 -6.704 1.00 23.59 316 GLU B CA 1
ATOM 4764 C C . GLU B 1 355 ? 32.599 67.951 -5.849 1.00 23.63 316 GLU B C 1
ATOM 4765 O O . GLU B 1 355 ? 32.416 68.410 -4.710 1.00 25.13 316 GLU B O 1
ATOM 4771 N N . GLU B 1 356 ? 31.845 66.971 -6.344 1.00 20.84 317 GLU B N 1
ATOM 4772 C CA . GLU B 1 356 ? 30.772 66.424 -5.534 1.00 19.54 317 GLU B CA 1
ATOM 4773 C C . GLU B 1 356 ? 31.312 65.729 -4.293 1.00 21.56 317 GLU B C 1
ATOM 4774 O O . GLU B 1 356 ? 30.560 65.538 -3.330 1.00 24.56 317 GLU B O 1
ATOM 4780 N N . LEU B 1 357 ? 32.614 65.396 -4.263 1.00 24.62 318 LEU B N 1
ATOM 4781 C CA . LEU B 1 357 ? 33.182 64.809 -3.051 1.00 23.08 318 LEU B CA 1
ATOM 4782 C C . LEU B 1 357 ? 32.964 65.704 -1.853 1.00 34.37 318 LEU B C 1
ATOM 4783 O O . LEU B 1 357 ? 32.714 65.212 -0.750 1.00 31.66 318 LEU B O 1
ATOM 4788 N N . ARG B 1 358 ? 33.042 67.024 -2.055 1.00 27.37 319 ARG B N 1
ATOM 4789 C CA . ARG B 1 358 ? 32.934 68.003 -0.982 1.00 34.02 319 ARG B CA 1
ATOM 4790 C C . ARG B 1 358 ? 31.513 68.491 -0.748 1.00 34.50 319 ARG B C 1
ATOM 4791 O O . ARG B 1 358 ? 31.312 69.383 0.082 1.00 42.41 319 ARG B O 1
ATOM 4799 N N . SER B 1 359 ? 30.528 67.943 -1.441 1.00 31.51 320 SER B N 1
ATOM 4800 C CA . SER B 1 359 ? 29.161 68.421 -1.271 1.00 30.02 320 SER B CA 1
ATOM 4801 C C . SER B 1 359 ? 28.582 67.956 0.066 1.00 44.81 320 SER B C 1
ATOM 4802 O O . SER B 1 359 ? 28.660 66.761 0.383 1.00 37.98 320 SER B O 1
ATOM 4805 N N . PRO B 1 360 ? 27.949 68.843 0.850 1.00 41.81 321 PRO B N 1
ATOM 4806 C CA . PRO B 1 360 ? 27.261 68.380 2.075 1.00 37.58 321 PRO B CA 1
ATOM 4807 C C . PRO B 1 360 ? 26.098 67.467 1.806 1.00 37.15 321 PRO B C 1
ATOM 4808 O O . PRO B 1 360 ? 25.628 66.802 2.733 1.00 40.03 321 PRO B O 1
ATOM 4812 N N . GLU B 1 361 ? 25.585 67.430 0.582 1.00 33.44 322 GLU B N 1
ATOM 4813 C CA . GLU B 1 361 ? 24.454 66.576 0.274 1.00 40.57 322 GLU B CA 1
ATOM 4814 C C . GLU B 1 361 ? 24.879 65.211 -0.244 1.00 34.95 322 GLU B C 1
ATOM 4815 O O . GLU B 1 361 ? 24.021 64.369 -0.509 1.00 37.42 322 GLU B O 1
ATOM 4821 N N . ARG B 1 362 ? 26.172 64.958 -0.382 1.00 36.02 323 ARG B N 1
ATOM 4822 C CA . ARG B 1 362 ? 26.602 63.653 -0.846 1.00 34.32 323 ARG B CA 1
ATOM 4823 C C . ARG B 1 362 ? 26.601 62.703 0.333 1.00 28.73 323 ARG B C 1
ATOM 4824 O O . ARG B 1 362 ? 27.252 62.961 1.345 1.00 32.81 323 ARG B O 1
ATOM 4832 N N . VAL B 1 363 ? 25.890 61.595 0.190 1.00 28.62 324 VAL B N 1
ATOM 4833 C CA . VAL B 1 363 ? 26.008 60.463 1.090 1.00 30.99 324 VAL B CA 1
ATOM 4834 C C . VAL B 1 363 ? 26.177 59.271 0.164 1.00 36.45 324 VAL B C 1
ATOM 4835 O O . VAL B 1 363 ? 25.225 58.858 -0.508 1.00 31.39 324 VAL B O 1
ATOM 4839 N N . GLY B 1 364 ? 27.391 58.764 0.073 1.00 28.13 325 GLY B N 1
ATOM 4840 C CA . GLY B 1 364 ? 27.671 57.609 -0.745 1.00 23.34 325 GLY B CA 1
ATOM 4841 C C . GLY B 1 364 ? 28.713 57.908 -1.804 1.00 23.20 325 GLY B C 1
ATOM 4842 O O . GLY B 1 364 ? 29.236 59.014 -1.918 1.00 23.48 325 GLY B O 1
ATOM 4843 N N . LYS B 1 365 ? 28.976 56.885 -2.603 1.00 23.45 326 LYS B N 1
ATOM 4844 C CA . LYS B 1 365 ? 30.045 56.911 -3.577 1.00 21.86 326 LYS B CA 1
ATOM 4845 C C . LYS B 1 365 ? 29.628 57.653 -4.844 1.00 19.20 326 LYS B C 1
ATOM 4846 O O . LYS B 1 365 ? 28.525 57.461 -5.368 1.00 22.32 326 LYS B O 1
ATOM 4852 N N . VAL B 1 366 ? 30.557 58.449 -5.373 1.00 17.42 327 VAL B N 1
ATOM 4853 C CA . VAL B 1 366 ? 30.450 59.000 -6.726 1.00 17.68 327 VAL B CA 1
ATOM 4854 C C . VAL B 1 366 ? 31.319 58.161 -7.655 1.00 17.01 327 VAL B C 1
ATOM 4855 O O . VAL B 1 366 ? 32.469 57.855 -7.321 1.00 14.62 327 VAL B O 1
ATOM 4859 N N . LEU B 1 367 ? 30.770 57.763 -8.802 1.00 14.55 328 LEU B N 1
ATOM 4860 C CA . LEU B 1 367 ? 31.490 57.031 -9.828 1.00 15.11 328 LEU B CA 1
ATOM 4861 C C . LEU B 1 367 ? 31.496 57.807 -11.138 1.00 17.84 328 LEU B C 1
ATOM 4862 O O . LEU B 1 367 ? 30.621 58.636 -11.388 1.00 16.00 328 LEU B O 1
ATOM 4867 N N . ILE B 1 368 ? 32.494 57.513 -11.975 1.00 14.75 329 ILE B N 1
ATOM 4868 C CA . ILE B 1 368 ? 32.539 57.937 -13.374 1.00 18.95 329 ILE B CA 1
ATOM 4869 C C . ILE B 1 368 ? 32.326 56.707 -14.231 1.00 23.25 329 ILE B C 1
ATOM 4870 O O . ILE B 1 368 ? 32.919 55.659 -13.961 1.00 20.78 329 ILE B O 1
ATOM 4875 N N . ALA B 1 369 ? 31.525 56.840 -15.286 1.00 16.74 330 ALA B N 1
ATOM 4876 C CA . ALA B 1 369 ? 31.383 55.770 -16.276 1.00 18.68 330 ALA B CA 1
ATOM 4877 C C . ALA B 1 369 ? 31.919 56.276 -17.604 1.00 26.95 330 ALA B C 1
ATOM 4878 O O . ALA B 1 369 ? 31.217 57.029 -18.306 1.00 26.84 330 ALA B O 1
ATOM 4880 N N . PRO B 1 370 ? 33.162 55.941 -17.977 1.00 21.48 331 PRO B N 1
ATOM 4881 C CA . PRO B 1 370 ? 33.704 56.401 -19.263 1.00 31.15 331 PRO B CA 1
ATOM 4882 C C . PRO B 1 370 ? 32.859 55.938 -20.466 1.00 43.74 331 PRO B C 1
ATOM 4883 O O . PRO B 1 370 ? 32.279 54.842 -20.454 1.00 49.38 331 PRO B O 1
ATOM 4888 N N . HIS C 1 38 ? 17.909 23.335 57.543 1.00 61.01 -1 HIS C N 1
ATOM 4889 C CA . HIS C 1 38 ? 17.109 23.470 56.286 1.00 50.52 -1 HIS C CA 1
ATOM 4890 C C . HIS C 1 38 ? 17.406 22.323 55.330 1.00 50.70 -1 HIS C C 1
ATOM 4891 O O . HIS C 1 38 ? 18.554 21.867 55.194 1.00 39.80 -1 HIS C O 1
ATOM 4893 N N . GLU C 1 39 ? 16.346 21.861 54.676 1.00 50.18 0 GLU C N 1
ATOM 4894 C CA . GLU C 1 39 ? 16.406 20.774 53.720 1.00 40.74 0 GLU C CA 1
ATOM 4895 C C . GLU C 1 39 ? 15.924 21.308 52.378 1.00 36.80 0 GLU C C 1
ATOM 4896 O O . GLU C 1 39 ? 15.158 22.277 52.312 1.00 34.76 0 GLU C O 1
ATOM 4898 N N . MET C 1 40 ? 16.387 20.675 51.306 1.00 34.78 1 MET C N 1
ATOM 4899 C CA . MET C 1 40 ? 16.014 21.094 49.967 1.00 27.34 1 MET C CA 1
ATOM 4900 C C . MET C 1 40 ? 15.762 19.861 49.117 1.00 28.35 1 MET C C 1
ATOM 4901 O O . MET C 1 40 ? 16.208 18.756 49.435 1.00 33.88 1 MET C O 1
ATOM 4906 N N . ARG C 1 41 ? 15.063 20.068 48.009 1.00 27.19 2 ARG C N 1
ATOM 4907 C CA . ARG C 1 41 ? 14.903 19.005 47.031 1.00 28.94 2 ARG C CA 1
ATOM 4908 C C . ARG C 1 41 ? 16.119 18.984 46.105 1.00 23.67 2 ARG C C 1
ATOM 4909 O O . ARG C 1 41 ? 16.664 20.034 45.753 1.00 29.29 2 ARG C O 1
ATOM 4917 N N . ALA C 1 42 ? 16.542 17.787 45.729 1.00 26.81 3 ALA C N 1
ATOM 4918 C CA . ALA C 1 42 ? 17.705 17.630 44.863 1.00 31.78 3 ALA C CA 1
ATOM 4919 C C . ALA C 1 42 ? 17.598 16.302 44.135 1.00 37.27 3 ALA C C 1
ATOM 4920 O O . ALA C 1 42 ? 16.902 15.391 44.579 1.00 32.73 3 ALA C O 1
ATOM 4922 N N . ALA C 1 43 ? 18.310 16.199 43.011 1.00 25.50 4 ALA C N 1
ATOM 4923 C CA . ALA C 1 43 ? 18.493 14.936 42.324 1.00 27.16 4 ALA C CA 1
ATOM 4924 C C . ALA C 1 43 ? 19.899 14.446 42.633 1.00 31.19 4 ALA C C 1
ATOM 4925 O O . ALA C 1 43 ? 20.870 15.177 42.421 1.00 29.21 4 ALA C O 1
ATOM 4927 N N . ALA C 1 44 ? 20.019 13.228 43.163 1.00 26.06 5 ALA C N 1
ATOM 4928 C CA . ALA C 1 44 ? 21.310 12.754 43.641 1.00 31.39 5 ALA C CA 1
ATOM 4929 C C . ALA C 1 44 ? 21.479 11.288 43.302 1.00 30.97 5 ALA C C 1
ATOM 4930 O O . ALA C 1 44 ? 20.500 10.544 43.192 1.00 34.00 5 ALA C O 1
ATOM 4932 N N . PHE C 1 45 ? 22.730 10.879 43.124 1.00 31.00 6 PHE C N 1
ATOM 4933 C CA . PHE C 1 45 ? 23.040 9.472 42.930 1.00 32.57 6 PHE C CA 1
ATOM 4934 C C . PHE C 1 45 ? 24.147 9.034 43.878 1.00 40.63 6 PHE C C 1
ATOM 4935 O O . PHE C 1 45 ? 25.127 9.754 44.091 1.00 33.75 6 PHE C O 1
ATOM 4943 N N . SER C 1 46 ? 23.948 7.849 44.475 1.00 37.72 7 SER C N 1
ATOM 4944 C CA A SER C 1 46 ? 24.926 7.235 45.364 0.50 36.97 7 SER C CA 1
ATOM 4945 C CA B SER C 1 46 ? 24.936 7.249 45.361 0.50 36.96 7 SER C CA 1
ATOM 4946 C C . SER C 1 46 ? 25.880 6.321 44.618 1.00 35.89 7 SER C C 1
ATOM 4947 O O . SER C 1 46 ? 26.997 6.085 45.091 1.00 45.06 7 SER C O 1
ATOM 4952 N N . THR C 1 47 ? 25.450 5.793 43.481 1.00 35.37 8 THR C N 1
ATOM 4953 C CA . THR C 1 47 ? 26.251 4.971 42.602 1.00 41.34 8 THR C CA 1
ATOM 4954 C C . THR C 1 47 ? 25.870 5.376 41.187 1.00 44.47 8 THR C C 1
ATOM 4955 O O . THR C 1 47 ? 24.731 5.803 40.953 1.00 39.92 8 THR C O 1
ATOM 4959 N N . PRO C 1 48 ? 26.793 5.263 40.230 1.00 41.40 9 PRO C N 1
ATOM 4960 C CA . PRO C 1 48 ? 26.507 5.750 38.875 1.00 41.41 9 PRO C CA 1
ATOM 4961 C C . PRO C 1 48 ? 25.395 4.963 38.209 1.00 46.50 9 PRO C C 1
ATOM 4962 O O . PRO C 1 48 ? 25.034 3.866 38.636 1.00 43.83 9 PRO C O 1
ATOM 4966 N N . GLY C 1 49 ? 24.868 5.544 37.126 1.00 31.69 10 GLY C N 1
ATOM 4967 C CA . GLY C 1 49 ? 23.767 4.967 36.393 1.00 44.41 10 GLY C CA 1
ATOM 4968 C C . GLY C 1 49 ? 22.602 5.922 36.413 1.00 35.21 10 GLY C C 1
ATOM 4969 O O . GLY C 1 49 ? 22.267 6.486 37.461 1.00 39.63 10 GLY C O 1
ATOM 4970 N N . LEU C 1 50 ? 21.989 6.128 35.253 1.00 37.34 11 LEU C N 1
ATOM 4971 C CA . LEU C 1 50 ? 20.824 6.994 35.183 1.00 36.06 11 LEU C CA 1
ATOM 4972 C C . LEU C 1 50 ? 19.691 6.466 36.049 1.00 42.74 11 LEU C C 1
ATOM 4973 O O . LEU C 1 50 ? 18.930 7.251 36.626 1.00 34.48 11 LEU C O 1
ATOM 4978 N N . GLU C 1 51 ? 19.556 5.141 36.137 1.00 47.76 12 GLU C N 1
ATOM 4979 C CA . GLU C 1 51 ? 18.513 4.521 36.949 1.00 50.64 12 GLU C CA 1
ATOM 4980 C C . GLU C 1 51 ? 18.712 4.778 38.440 1.00 49.51 12 GLU C C 1
ATOM 4981 O O . GLU C 1 51 ? 17.769 4.597 39.220 1.00 51.25 12 GLU C O 1
ATOM 4987 N N . ASN C 1 52 ? 19.905 5.212 38.845 1.00 34.44 13 ASN C N 1
ATOM 4988 C CA . ASN C 1 52 ? 20.210 5.511 40.234 1.00 35.19 13 ASN C CA 1
ATOM 4989 C C . ASN C 1 52 ? 20.099 6.987 40.558 1.00 36.38 13 ASN C C 1
ATOM 4990 O O . ASN C 1 52 ? 20.314 7.372 41.711 1.00 36.27 13 ASN C O 1
ATOM 4995 N N . LEU C 1 53 ? 19.769 7.823 39.580 1.00 31.88 14 LEU C N 1
ATOM 4996 C CA . LEU C 1 53 ? 19.603 9.241 39.849 1.00 28.93 14 LEU C CA 1
ATOM 4997 C C . LEU C 1 53 ? 18.194 9.456 40.364 1.00 31.35 14 LEU C C 1
ATOM 4998 O O . LEU C 1 53 ? 17.219 9.211 39.645 1.00 34.35 14 LEU C O 1
ATOM 5003 N N . LYS C 1 54 ? 18.081 9.913 41.605 1.00 30.40 15 LYS C N 1
ATOM 5004 C CA . LYS C 1 54 ? 16.799 9.937 42.289 1.00 33.64 15 LYS C CA 1
ATOM 5005 C C . LYS C 1 54 ? 16.565 11.268 42.977 1.00 31.58 15 LYS C C 1
ATOM 5006 O O . LYS C 1 54 ? 17.503 11.967 43.379 1.00 35.52 15 LYS C O 1
ATOM 5012 N N . LEU C 1 55 ? 15.294 11.618 43.096 1.00 29.43 16 LEU C N 1
ATOM 5013 C CA . LEU C 1 55 ? 14.923 12.782 43.879 1.00 29.86 16 LEU C CA 1
ATOM 5014 C C . LEU C 1 55 ? 15.056 12.461 45.361 1.00 41.88 16 LEU C C 1
ATOM 5015 O O . LEU C 1 55 ? 14.567 11.426 45.827 1.00 37.76 16 LEU C O 1
ATOM 5020 N N . VAL C 1 56 ? 15.735 13.339 46.098 1.00 34.96 17 VAL C N 1
ATOM 5021 C CA . VAL C 1 56 ? 15.989 13.151 47.520 1.00 34.92 17 VAL C CA 1
ATOM 5022 C C . VAL C 1 56 ? 15.731 14.468 48.232 1.00 40.98 17 VAL C C 1
ATOM 5023 O O . VAL C 1 56 ? 15.614 15.528 47.614 1.00 38.35 17 VAL C O 1
ATOM 5027 N N . GLU C 1 57 ? 15.624 14.381 49.552 1.00 42.01 18 GLU C N 1
ATOM 5028 C CA . GLU C 1 57 ? 15.761 15.546 50.408 1.00 36.58 18 GLU C CA 1
ATOM 5029 C C . GLU C 1 57 ? 17.218 15.617 50.837 1.00 39.73 18 GLU C C 1
ATOM 5030 O O . GLU C 1 57 ? 17.818 14.595 51.177 1.00 47.51 18 GLU C O 1
ATOM 5036 N N . ALA C 1 58 ? 17.807 16.803 50.754 1.00 39.65 19 ALA C N 1
ATOM 5037 C CA . ALA C 1 58 ? 19.215 16.972 51.076 1.00 36.36 19 ALA C CA 1
ATOM 5038 C C . ALA C 1 58 ? 19.368 18.191 51.962 1.00 29.17 19 ALA C C 1
ATOM 5039 O O . ALA C 1 58 ? 18.508 19.071 51.982 1.00 35.15 19 ALA C O 1
ATOM 5041 N N . GLU C 1 59 ? 20.487 18.226 52.690 1.00 39.73 20 GLU C N 1
ATOM 5042 C CA . GLU C 1 59 ? 20.810 19.369 53.537 1.00 42.79 20 GLU C CA 1
ATOM 5043 C C . GLU C 1 59 ? 21.126 20.565 52.652 1.00 39.48 20 GLU C C 1
ATOM 5044 O O . GLU C 1 59 ? 21.910 20.457 51.704 1.00 39.28 20 GLU C O 1
ATOM 5046 N N . THR C 1 60 ? 20.478 21.686 52.923 1.00 38.41 21 THR C N 1
ATOM 5047 C CA . THR C 1 60 ? 20.768 22.903 52.171 1.00 38.21 21 THR C CA 1
ATOM 5048 C C . THR C 1 60 ? 22.175 23.384 52.509 1.00 45.34 21 THR C C 1
ATOM 5049 O O . THR C 1 60 ? 22.495 23.570 53.692 1.00 39.26 21 THR C O 1
ATOM 5053 N N . PRO C 1 61 ? 23.044 23.591 51.521 1.00 37.49 22 PRO C N 1
ATOM 5054 C CA . PRO C 1 61 ? 24.418 23.992 51.839 1.00 30.21 22 PRO C CA 1
ATOM 5055 C C . PRO C 1 61 ? 24.475 25.424 52.353 1.00 30.65 22 PRO C C 1
ATOM 5056 O O . PRO C 1 61 ? 23.570 26.238 52.145 1.00 36.15 22 PRO C O 1
ATOM 5060 N N . ARG C 1 62 ? 25.572 25.713 53.048 1.00 38.08 23 ARG C N 1
ATOM 5061 C CA . ARG C 1 62 ? 25.835 27.005 53.640 1.00 39.96 23 ARG C CA 1
ATOM 5062 C C . ARG C 1 62 ? 27.110 27.559 53.015 1.00 25.97 23 AR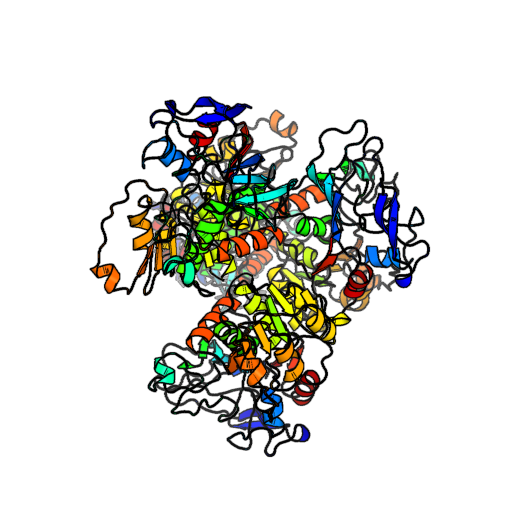G C C 1
ATOM 5063 O O . ARG C 1 62 ? 28.103 26.826 52.915 1.00 35.94 23 ARG C O 1
ATOM 5065 N N . PRO C 1 63 ? 27.143 28.830 52.616 1.00 29.16 24 PRO C N 1
ATOM 5066 C CA . PRO C 1 63 ? 28.346 29.364 51.963 1.00 30.10 24 PRO C CA 1
ATOM 5067 C C . PRO C 1 63 ? 29.439 29.686 52.974 1.00 34.43 24 PRO C C 1
ATOM 5068 O O . PRO C 1 63 ? 29.193 30.302 54.010 1.00 32.12 24 PRO C O 1
ATOM 5072 N N . GLY C 1 64 ? 30.667 29.295 52.649 1.00 34.56 25 GLY C N 1
ATOM 5073 C CA . GLY C 1 64 ? 31.804 29.637 53.474 1.00 32.78 25 GLY C CA 1
ATOM 5074 C C . GLY C 1 64 ? 32.483 30.882 52.950 1.00 30.59 25 GLY C C 1
ATOM 5075 O O . GLY C 1 64 ? 31.943 31.594 52.102 1.00 29.85 25 GLY C O 1
ATOM 5076 N N . PRO C 1 65 ? 33.689 31.165 53.437 1.00 29.53 26 PRO C N 1
ATOM 5077 C CA . PRO C 1 65 ? 34.409 32.367 52.989 1.00 29.08 26 PRO C CA 1
ATOM 5078 C C . PRO C 1 65 ? 34.564 32.394 51.472 1.00 31.59 26 PRO C C 1
ATOM 5079 O O . PRO C 1 65 ? 34.938 31.394 50.848 1.00 29.77 26 PRO C O 1
ATOM 5083 N N . GLY C 1 66 ? 34.284 33.552 50.891 1.00 28.81 27 GLY C N 1
ATOM 5084 C CA . GLY C 1 66 ? 34.411 33.706 49.462 1.00 33.93 27 GLY C CA 1
ATOM 5085 C C . GLY C 1 66 ? 33.349 33.008 48.647 1.00 33.56 27 GLY C C 1
ATOM 5086 O O . GLY C 1 66 ? 33.492 32.950 47.423 1.00 29.68 27 GLY C O 1
ATOM 5087 N N . GLU C 1 67 ? 32.284 32.493 49.274 1.00 23.87 28 GLU C N 1
ATOM 5088 C CA . GLU C 1 67 ? 31.262 31.733 48.565 1.00 28.98 28 GLU C CA 1
ATOM 5089 C C . GLU C 1 67 ? 29.905 32.414 48.658 1.00 28.18 28 GLU C C 1
ATOM 5090 O O . GLU C 1 67 ? 29.645 33.219 49.556 1.00 30.59 28 GLU C O 1
ATOM 5096 N N . VAL C 1 68 ? 29.013 32.063 47.721 1.00 27.35 29 VAL C N 1
ATOM 5097 C CA . VAL C 1 68 ? 27.622 32.479 47.805 1.00 19.28 29 VAL C CA 1
ATOM 5098 C C . VAL C 1 68 ? 26.715 31.267 47.668 1.00 31.27 29 VAL C C 1
ATOM 5099 O O . VAL C 1 68 ? 27.068 30.253 47.052 1.00 26.70 29 VAL C O 1
ATOM 5103 N N . LEU C 1 69 ? 25.532 31.397 48.258 1.00 26.12 30 LEU C N 1
ATOM 5104 C CA . LEU C 1 69 ? 24.440 30.450 48.123 1.00 27.20 30 LEU C CA 1
ATOM 5105 C C . LEU C 1 69 ? 23.470 30.985 47.076 1.00 24.34 30 LEU C C 1
ATOM 5106 O O . LEU C 1 69 ? 23.065 32.155 47.129 1.00 30.62 30 LEU C O 1
ATOM 5111 N N . ILE C 1 70 ? 23.122 30.135 46.115 1.00 25.78 31 ILE C N 1
ATOM 5112 C CA A ILE C 1 70 ? 22.269 30.501 44.991 0.50 25.15 31 ILE C CA 1
ATOM 5113 C CA B ILE C 1 70 ? 22.260 30.515 45.007 0.50 25.14 31 ILE C CA 1
ATOM 5114 C C . ILE C 1 70 ? 21.008 29.661 45.062 1.00 25.88 31 ILE C C 1
ATOM 5115 O O . ILE C 1 70 ? 21.090 28.436 45.214 1.00 27.93 31 ILE C O 1
ATOM 5124 N N . ARG C 1 71 ? 19.859 30.313 44.903 1.00 23.07 32 ARG C N 1
ATOM 5125 C CA . ARG C 1 71 ? 18.611 29.619 44.629 1.00 29.46 32 ARG C CA 1
ATOM 5126 C C . ARG C 1 71 ? 18.565 29.369 43.118 1.00 17.83 32 ARG C C 1
ATOM 5127 O O . ARG C 1 71 ? 18.377 30.307 42.337 1.00 24.46 32 ARG C O 1
ATOM 5135 N N . VAL C 1 72 ? 18.749 28.113 42.718 1.00 23.41 33 VAL C N 1
ATOM 5136 C CA . VAL C 1 72 ? 18.823 27.759 41.300 1.00 23.22 33 VAL C CA 1
ATOM 5137 C C . VAL C 1 72 ? 17.466 27.939 40.642 1.00 26.95 33 VAL C C 1
ATOM 5138 O O . VAL C 1 72 ? 16.451 27.408 41.111 1.00 28.07 33 VAL C O 1
ATOM 5142 N N . LYS C 1 73 ? 17.437 28.686 39.543 1.00 21.97 34 LYS C N 1
ATOM 5143 C CA . LYS C 1 73 ? 16.219 28.838 38.771 1.00 20.57 34 LYS C CA 1
ATOM 5144 C C . LYS C 1 73 ? 16.176 27.924 37.565 1.00 24.45 34 LYS C C 1
ATOM 5145 O O . LYS C 1 73 ? 15.129 27.333 37.272 1.00 19.65 34 LYS C O 1
ATOM 5151 N N . TYR C 1 74 ? 17.298 27.798 36.858 1.00 16.11 35 TYR C N 1
ATOM 5152 C CA . TYR C 1 74 ? 17.357 26.957 35.677 1.00 18.87 35 TYR C CA 1
ATOM 5153 C C . TYR C 1 74 ? 18.732 26.339 35.624 1.00 18.26 35 TYR C C 1
ATOM 5154 O O . TYR C 1 74 ? 19.729 27.008 35.917 1.00 22.23 35 TYR C O 1
ATOM 5163 N N . ALA C 1 75 ? 18.775 25.068 35.272 1.00 20.88 36 ALA C N 1
ATOM 5164 C CA . ALA C 1 75 ? 20.033 24.357 35.111 1.00 23.45 36 ALA C CA 1
ATOM 5165 C C . ALA C 1 75 ? 20.029 23.675 33.750 1.00 20.73 36 ALA C C 1
ATOM 5166 O O . ALA C 1 75 ? 19.021 23.101 33.339 1.00 20.17 36 ALA C O 1
ATOM 5168 N N . GLY C 1 76 ? 21.145 23.745 33.029 1.00 19.71 37 GLY C N 1
ATOM 5169 C CA . GLY C 1 76 ? 21.201 23.132 31.719 1.00 18.38 37 GLY C CA 1
ATOM 5170 C C . GLY C 1 76 ? 21.340 21.623 31.814 1.00 19.71 37 GLY C C 1
ATOM 5171 O O . GLY C 1 76 ? 21.880 21.085 32.787 1.00 24.21 37 GLY C O 1
ATOM 5172 N N . VAL C 1 77 ? 20.857 20.934 30.776 1.00 18.89 38 VAL C N 1
ATOM 5173 C CA . VAL C 1 77 ? 21.043 19.496 30.633 1.00 16.48 38 VAL C CA 1
ATOM 5174 C C . VAL C 1 77 ? 21.996 19.273 29.467 1.00 21.31 38 VAL C C 1
ATOM 5175 O O . VAL C 1 77 ? 21.649 19.540 28.307 1.00 23.83 38 VAL C O 1
ATOM 5179 N N . ASN C 1 78 ? 23.193 18.777 29.768 1.00 20.90 39 ASN C N 1
ATOM 5180 C CA . ASN C 1 78 ? 24.284 18.698 28.809 1.00 17.20 39 ASN C CA 1
ATOM 5181 C C . ASN C 1 78 ? 24.842 17.286 28.774 1.00 20.41 39 ASN C C 1
ATOM 5182 O O . ASN C 1 78 ? 24.746 16.546 29.758 1.00 19.66 39 ASN C O 1
ATOM 5187 N N . PRO C 1 79 ? 25.478 16.902 27.665 1.00 18.07 40 PRO C N 1
ATOM 5188 C CA . PRO C 1 79 ? 26.223 15.631 27.651 1.00 18.20 40 PRO C CA 1
ATOM 5189 C C . PRO C 1 79 ? 27.138 15.453 28.843 1.00 19.78 40 PRO C C 1
ATOM 5190 O O . PRO C 1 79 ? 27.286 14.331 29.354 1.00 22.62 40 PRO C O 1
ATOM 5194 N N . LEU C 1 80 ? 27.775 16.528 29.308 1.00 18.87 41 LEU C N 1
ATOM 5195 C CA . LEU C 1 80 ? 28.685 16.382 30.437 1.00 19.52 41 LEU C CA 1
ATOM 5196 C C . LEU C 1 80 ? 27.929 15.902 31.673 1.00 21.33 41 LEU C C 1
ATOM 5197 O O . LEU C 1 80 ? 28.373 14.981 32.366 1.00 20.66 41 LEU C O 1
ATOM 5202 N N . ASP C 1 81 ? 26.766 16.503 31.943 1.00 23.18 42 ASP C N 1
ATOM 5203 C CA . ASP C 1 81 ? 25.952 16.095 33.088 1.00 23.98 42 ASP C CA 1
ATOM 5204 C C . ASP C 1 81 ? 25.508 14.646 32.948 1.00 22.50 42 ASP C C 1
ATOM 5205 O O . ASP C 1 81 ? 25.485 13.895 33.930 1.00 23.76 42 ASP C O 1
ATOM 5210 N N . TYR C 1 82 ? 25.125 14.248 31.731 1.00 19.24 43 TYR C N 1
ATOM 5211 C CA . TYR C 1 82 ? 24.760 12.864 31.477 1.00 21.06 43 TYR C CA 1
ATOM 5212 C C . TYR C 1 82 ? 25.919 11.931 31.806 1.00 25.10 43 TYR C C 1
ATOM 5213 O O . TYR C 1 82 ? 25.735 10.886 32.441 1.00 22.55 43 TYR C O 1
ATOM 5222 N N . ASN C 1 83 ? 27.129 12.293 31.365 1.00 20.85 44 ASN C N 1
ATOM 5223 C CA . ASN C 1 83 ? 28.288 11.432 31.551 1.00 24.35 44 ASN C CA 1
ATOM 5224 C C . ASN C 1 83 ? 28.721 11.366 33.004 1.00 22.37 44 ASN C C 1
ATOM 5225 O O . ASN C 1 83 ? 29.215 10.329 33.454 1.00 27.45 44 ASN C O 1
ATOM 5230 N N . VAL C 1 84 ? 28.516 12.437 33.762 1.00 21.48 45 VAL C N 1
ATOM 5231 C CA . VAL C 1 84 ? 28.729 12.370 35.202 1.00 25.59 45 VAL C CA 1
ATOM 5232 C C . VAL C 1 84 ? 27.775 11.363 35.827 1.00 30.22 45 VAL C C 1
ATOM 5233 O O . VAL C 1 84 ? 28.185 10.484 36.592 1.00 26.71 45 VAL C O 1
ATOM 5237 N N . VAL C 1 85 ? 26.482 11.479 35.507 1.00 23.44 46 VAL C N 1
ATOM 5238 C CA . VAL C 1 85 ? 25.489 10.582 36.094 1.00 23.31 46 VAL C CA 1
ATOM 5239 C C . VAL C 1 85 ? 25.747 9.145 35.685 1.00 28.27 46 VAL C C 1
ATOM 5240 O O . VAL C 1 85 ? 25.540 8.221 36.480 1.00 33.98 46 VAL C O 1
ATOM 5244 N N . ALA C 1 86 ? 26.228 8.930 34.464 1.00 24.21 47 ALA C N 1
ATOM 5245 C CA . ALA C 1 86 ? 26.500 7.583 33.972 1.00 27.60 47 ALA C CA 1
ATOM 5246 C C . ALA C 1 86 ? 27.790 6.989 34.522 1.00 37.33 47 ALA C C 1
ATOM 5247 O O . ALA C 1 86 ? 28.053 5.809 34.286 1.00 40.90 47 ALA C O 1
ATOM 5249 N N . GLY C 1 87 ? 28.614 7.771 35.204 1.00 30.96 48 GLY C N 1
ATOM 5250 C CA . GLY C 1 87 ? 29.859 7.256 35.744 1.00 36.39 48 GLY C CA 1
ATOM 5251 C C . GLY C 1 87 ? 31.030 7.315 34.801 1.00 36.19 48 GLY C C 1
ATOM 5252 O O . GLY C 1 87 ? 32.124 6.891 35.184 1.00 41.13 48 GLY C O 1
ATOM 5253 N N . ALA C 1 88 ? 30.849 7.825 33.580 1.00 35.45 49 ALA C N 1
ATOM 5254 C CA . ALA C 1 88 ? 31.996 8.049 32.703 1.00 36.83 49 ALA C CA 1
ATOM 5255 C C . ALA C 1 88 ? 32.990 9.000 33.334 1.00 36.12 49 ALA C C 1
ATOM 5256 O O . ALA C 1 88 ? 34.184 8.944 33.023 1.00 34.25 49 ALA C O 1
ATOM 5258 N N . VAL C 1 89 ? 32.526 9.821 34.267 1.00 38.23 50 VAL C N 1
ATOM 5259 C CA . VAL C 1 89 ? 33.311 10.866 34.901 1.00 41.43 50 VAL C CA 1
ATOM 5260 C C . VAL C 1 89 ? 33.134 10.702 36.405 1.00 35.98 50 VAL C C 1
ATOM 5261 O O . VAL C 1 89 ? 32.002 10.755 36.896 1.00 38.32 50 VAL C O 1
ATOM 5265 N N . LYS C 1 90 ? 34.241 10.545 37.134 1.00 37.26 51 LYS C N 1
ATOM 5266 C CA . LYS C 1 90 ? 34.178 10.389 38.585 1.00 33.83 51 LYS C CA 1
ATOM 5267 C C . LYS C 1 90 ? 33.810 11.708 39.243 1.00 41.31 51 LYS C C 1
ATOM 5268 O O . LYS C 1 90 ? 34.409 12.748 38.948 1.00 40.96 51 LYS C O 1
ATOM 5270 N N . ALA C 1 91 ? 32.853 11.658 40.170 1.00 33.57 52 ALA C N 1
ATOM 5271 C CA . ALA C 1 91 ? 32.294 12.850 40.790 1.00 34.56 52 ALA C CA 1
ATOM 5272 C C . ALA C 1 91 ? 32.518 12.819 42.292 1.00 36.23 52 ALA C C 1
ATOM 5273 O O . ALA C 1 91 ? 32.630 11.750 42.893 1.00 37.87 52 ALA C O 1
ATOM 5275 N N . SER C 1 92 ? 32.575 14.006 42.893 1.00 26.66 53 SER C N 1
ATOM 5276 C CA . SER C 1 92 ? 32.721 14.138 44.335 1.00 36.98 53 SER C CA 1
ATOM 5277 C C . SER C 1 92 ? 31.972 15.378 44.785 1.00 35.45 53 SER C C 1
ATOM 5278 O O . SER C 1 92 ? 31.934 16.365 44.041 1.00 34.07 53 SER C O 1
ATOM 5281 N N . PRO C 1 93 ? 31.385 15.384 45.985 1.00 36.24 54 PRO C N 1
ATOM 5282 C CA . PRO C 1 93 ? 31.358 14.201 46.859 1.00 37.84 54 PRO C CA 1
ATOM 5283 C C . PRO C 1 93 ? 30.249 13.228 46.461 1.00 45.47 54 PRO C C 1
ATOM 5284 O O . PRO C 1 93 ? 29.455 13.480 45.555 1.00 34.09 54 PRO C O 1
ATOM 5288 N N . MET C 1 94 ? 30.212 12.093 47.163 1.00 29.80 55 MET C N 1
ATOM 5289 C CA . MET C 1 94 ? 29.198 11.064 46.962 1.00 32.33 55 MET C CA 1
ATOM 5290 C C . MET C 1 94 ? 28.462 10.845 48.282 1.00 42.78 55 MET C C 1
ATOM 5291 O O . MET C 1 94 ? 29.130 10.700 49.314 1.00 47.86 55 MET C O 1
ATOM 5296 N N . PRO C 1 95 ? 27.123 10.800 48.321 1.00 41.73 56 PRO C N 1
ATOM 5297 C CA . PRO C 1 95 ? 26.306 10.854 47.098 1.00 37.51 56 PRO C CA 1
ATOM 5298 C C . PRO C 1 95 ? 26.368 12.220 46.437 1.00 37.88 56 PRO C C 1
ATOM 5299 O O . PRO C 1 95 ? 26.681 13.234 47.067 1.00 31.65 56 PRO C O 1
ATOM 5303 N N . HIS C 1 96 ? 26.058 12.241 45.141 1.00 32.24 57 HIS C N 1
ATOM 5304 C CA . HIS C 1 96 ? 26.403 13.391 44.323 1.00 25.42 57 HIS C CA 1
ATOM 5305 C C . HIS C 1 96 ? 25.187 14.031 43.675 1.00 24.13 57 HIS C C 1
ATOM 5306 O O . HIS C 1 96 ? 24.334 13.331 43.127 1.00 27.48 57 HIS C O 1
ATOM 5313 N N . ILE C 1 97 ? 25.140 15.360 43.747 1.00 23.41 58 ILE C N 1
ATOM 5314 C CA . ILE C 1 97 ? 24.167 16.192 43.044 1.00 23.73 58 ILE C CA 1
ATOM 5315 C C . ILE C 1 97 ? 24.856 16.710 41.779 1.00 24.51 58 ILE C C 1
ATOM 5316 O O . ILE C 1 97 ? 25.792 17.526 41.891 1.00 25.94 58 ILE C O 1
ATOM 5321 N N . PRO C 1 98 ? 24.462 16.272 40.590 1.00 25.42 59 PRO C N 1
ATOM 5322 C CA . PRO C 1 98 ? 25.097 16.783 39.365 1.00 25.50 59 PRO C CA 1
ATOM 5323 C C . PRO C 1 98 ? 24.502 18.125 38.948 1.00 22.49 59 PRO C C 1
ATOM 5324 O O . PRO C 1 98 ? 23.602 18.675 39.606 1.00 20.40 59 PRO C O 1
ATOM 5328 N N . GLY C 1 99 ? 25.038 18.660 37.832 1.00 21.10 60 GLY C N 1
ATOM 5329 C CA . GLY C 1 99 ? 24.530 19.865 37.197 1.00 22.07 60 GLY C CA 1
ATOM 5330 C C . GLY C 1 99 ? 25.601 20.942 37.166 1.00 22.29 60 GLY C C 1
ATOM 5331 O O . GLY C 1 99 ? 25.785 21.664 38.151 1.00 21.82 60 GLY C O 1
ATOM 5332 N N . SER C 1 100 ? 26.304 21.070 36.041 1.00 21.71 61 SER C N 1
ATOM 5333 C CA . SER C 1 100 ? 27.446 21.976 35.932 1.00 18.68 61 SER C CA 1
ATOM 5334 C C . SER C 1 100 ? 27.120 23.281 35.226 1.00 22.20 61 SER C C 1
ATOM 5335 O O . SER C 1 100 ? 28.019 24.098 35.028 1.00 22.61 61 SER C O 1
ATOM 5338 N N . GLU C 1 101 ? 25.862 23.518 34.872 1.00 16.84 62 GLU C N 1
ATOM 5339 C CA . GLU C 1 101 ? 25.480 24.717 34.135 1.00 18.09 62 GLU C CA 1
ATOM 5340 C C . GLU C 1 101 ? 24.214 25.252 34.773 1.00 19.53 62 GLU C C 1
ATOM 5341 O O . GLU C 1 101 ? 23.156 24.635 34.623 1.00 21.61 62 GLU C O 1
ATOM 5347 N N . PHE C 1 102 ? 24.289 26.402 35.439 1.00 17.28 63 PHE C N 1
ATOM 5348 C CA . PHE C 1 102 ? 23.066 26.920 36.043 1.00 19.85 63 PHE C CA 1
ATOM 5349 C C . PHE C 1 102 ? 23.114 28.416 36.284 1.00 19.39 63 PHE C C 1
ATOM 5350 O O . PHE C 1 102 ? 24.164 29.065 36.252 1.00 16.84 63 PHE C O 1
ATOM 5358 N N . ALA C 1 103 ? 21.922 28.955 36.523 1.00 17.83 64 ALA C N 1
ATOM 5359 C CA . ALA C 1 103 ? 21.702 30.357 36.819 1.00 18.90 64 ALA C CA 1
ATOM 5360 C C . ALA C 1 103 ? 20.627 30.442 37.892 1.00 23.96 64 ALA C C 1
ATOM 5361 O O . ALA C 1 103 ? 19.828 29.521 38.061 1.00 21.20 64 ALA C O 1
ATOM 5363 N N . GLY C 1 104 ? 20.615 31.540 38.632 1.00 26.15 65 GLY C N 1
ATOM 5364 C CA . GLY C 1 104 ? 19.681 31.639 39.734 1.00 23.05 65 GLY C CA 1
ATOM 5365 C C . GLY C 1 104 ? 19.816 32.963 40.437 1.00 22.11 65 GLY C C 1
ATOM 5366 O O . GLY C 1 104 ? 20.331 33.930 39.874 1.00 24.81 65 GLY C O 1
ATOM 5367 N N . VAL C 1 105 ? 19.305 33.005 41.668 1.00 23.36 66 VAL C N 1
ATOM 5368 C CA . VAL C 1 105 ? 19.265 34.227 42.458 1.00 21.05 66 VAL C CA 1
ATOM 5369 C C . VAL C 1 105 ? 20.045 34.012 43.750 1.00 22.97 66 VAL C C 1
ATOM 5370 O O . VAL C 1 105 ? 19.925 32.970 44.404 1.00 26.73 66 VAL C O 1
ATOM 5374 N N . VAL C 1 106 ? 20.892 34.980 44.078 1.00 26.78 67 VAL C N 1
ATOM 5375 C CA . VAL C 1 106 ? 21.699 34.865 45.276 1.00 31.23 67 VAL C CA 1
ATOM 5376 C C . VAL C 1 106 ? 20.765 34.840 46.469 1.00 24.33 67 VAL C C 1
ATOM 5377 O O . VAL C 1 106 ? 19.877 35.688 46.585 1.00 29.36 67 VAL C O 1
ATOM 5381 N N . GLU C 1 107 ? 20.958 33.854 47.338 1.00 34.25 68 GLU C N 1
ATOM 5382 C CA . GLU C 1 107 ? 20.202 33.721 48.575 1.00 40.51 68 GLU C CA 1
ATOM 5383 C C . GLU C 1 107 ? 20.982 34.253 49.768 1.00 35.92 68 GLU C C 1
ATOM 5384 O O . GLU C 1 107 ? 20.440 35.001 50.590 1.00 39.42 68 GLU C O 1
ATOM 5390 N N . GLU C 1 108 ? 22.260 33.898 49.865 1.00 39.74 69 GLU C N 1
ATOM 5391 C CA . GLU C 1 108 ? 23.081 34.320 50.986 1.00 37.58 69 GLU C CA 1
ATOM 5392 C C . GLU C 1 108 ? 24.528 34.478 50.541 1.00 39.92 69 GLU C C 1
ATOM 5393 O O . GLU C 1 108 ? 25.053 33.650 49.793 1.00 33.77 69 GLU C O 1
ATOM 5399 N N . ALA C 1 109 ? 25.173 35.522 51.048 1.00 39.37 70 ALA C N 1
ATOM 5400 C CA . ALA C 1 109 ? 26.591 35.762 50.832 1.00 28.71 70 ALA C CA 1
ATOM 5401 C C . ALA C 1 109 ? 27.382 35.219 52.016 1.00 41.44 70 ALA C C 1
ATOM 5402 O O . ALA C 1 109 ? 26.998 35.404 53.174 1.00 36.29 70 ALA C O 1
ATOM 5404 N N . GLY C 1 110 ? 28.496 34.551 51.730 1.00 33.13 71 GLY C N 1
ATOM 5405 C CA . GLY C 1 110 ? 29.317 34.022 52.795 1.00 36.38 71 GLY C CA 1
ATOM 5406 C C . GLY C 1 110 ? 30.132 35.108 53.456 1.00 34.11 71 GLY C C 1
ATOM 5407 O O . GLY C 1 110 ? 30.098 36.287 53.067 1.00 34.04 71 GLY C O 1
ATOM 5408 N N . PRO C 1 111 ? 30.885 34.710 54.489 1.00 34.24 72 PRO C N 1
ATOM 5409 C CA . PRO C 1 111 ? 31.778 35.652 55.189 1.00 38.32 72 PRO C CA 1
ATOM 5410 C C . PRO C 1 111 ? 32.800 36.297 54.265 1.00 46.16 72 PRO C C 1
ATOM 5411 O O . PRO C 1 111 ? 33.509 35.620 53.510 1.00 45.89 72 PRO C O 1
ATOM 5415 N N . GLY C 1 112 ? 32.878 37.623 54.335 1.00 52.93 73 GLY C N 1
ATOM 5416 C CA . GLY C 1 112 ? 33.871 38.372 53.599 1.00 44.18 73 GLY C CA 1
ATOM 5417 C C . GLY C 1 112 ? 33.453 38.768 52.207 1.00 54.60 73 GLY C C 1
ATOM 5418 O O . GLY C 1 112 ? 34.214 39.470 51.525 1.00 55.91 73 GLY C O 1
ATOM 5419 N N . VAL C 1 113 ? 32.269 38.358 51.769 1.00 45.89 74 VAL C N 1
ATOM 5420 C CA . VAL C 1 113 ? 31.835 38.570 50.394 1.00 46.37 74 VAL C CA 1
ATOM 5421 C C . VAL C 1 113 ? 31.212 39.950 50.265 1.00 45.70 74 VAL C C 1
ATOM 5422 O O . VAL C 1 113 ? 30.282 40.294 51.003 1.00 49.45 74 VAL C O 1
ATOM 5426 N N . THR C 1 114 ? 31.703 40.717 49.296 1.00 49.44 75 THR C N 1
ATOM 5427 C CA . THR C 1 114 ? 31.129 41.990 48.884 1.00 54.36 75 THR C CA 1
ATOM 5428 C C . THR C 1 114 ? 30.892 41.929 47.385 1.00 59.79 75 THR C C 1
ATOM 5429 O O . THR C 1 114 ? 31.299 40.980 46.708 1.00 56.94 75 THR C O 1
ATOM 5433 N N . GLY C 1 115 ? 30.255 42.971 46.857 1.00 60.61 76 GLY C N 1
ATOM 5434 C CA . GLY C 1 115 ? 30.023 43.059 45.432 1.00 68.85 76 GLY C CA 1
ATOM 5435 C C . GLY C 1 115 ? 28.864 42.224 44.944 1.00 66.68 76 GLY C C 1
ATOM 5436 O O . GLY C 1 115 ? 28.522 42.288 43.753 1.00 64.20 76 GLY C O 1
ATOM 5437 N N . VAL C 1 116 ? 28.254 41.444 45.826 1.00 64.92 77 VAL C N 1
ATOM 5438 C CA . VAL C 1 116 ? 27.154 40.558 45.479 1.00 62.08 77 VAL C CA 1
ATOM 5439 C C . VAL C 1 116 ? 26.301 40.425 46.723 1.00 57.80 77 VAL C C 1
ATOM 5440 O O . VAL C 1 116 ? 26.826 40.182 47.814 1.00 68.68 77 VAL C O 1
ATOM 5444 N N . SER C 1 117 ? 24.991 40.594 46.570 1.00 48.49 78 SER C N 1
ATOM 5445 C CA . SER C 1 117 ? 24.083 40.553 47.705 1.00 53.23 78 SER C CA 1
ATOM 5446 C C . SER C 1 117 ? 22.840 39.752 47.349 1.00 55.60 78 SER C C 1
ATOM 5447 O O . SER C 1 117 ? 22.569 39.449 46.177 1.00 43.02 78 SER C O 1
ATOM 5450 N N . ARG C 1 118 ? 22.092 39.406 48.399 1.00 38.66 79 ARG C N 1
ATOM 5451 C CA . ARG C 1 118 ? 20.829 38.705 48.248 1.00 43.23 79 ARG C CA 1
ATOM 5452 C C . ARG C 1 118 ? 19.962 39.389 47.203 1.00 43.18 79 ARG C C 1
ATOM 5453 O O . ARG C 1 118 ? 19.899 40.618 47.133 1.00 53.32 79 ARG C O 1
ATOM 5461 N N . GLY C 1 119 ? 19.314 38.575 46.370 1.00 37.82 80 GLY C N 1
ATOM 5462 C CA . GLY C 1 119 ? 18.428 39.070 45.337 1.00 35.98 80 GLY C CA 1
ATOM 5463 C C . GLY C 1 119 ? 19.057 39.223 43.963 1.00 32.88 80 GLY C C 1
ATOM 5464 O O . GLY C 1 119 ? 18.322 39.402 42.984 1.00 39.69 80 GLY C O 1
ATOM 5465 N N . ASP C 1 120 ? 20.380 39.141 43.851 1.00 38.40 81 ASP C N 1
ATOM 5466 C CA . ASP C 1 120 ? 21.032 39.400 42.565 1.00 32.14 81 ASP C CA 1
ATOM 5467 C C . ASP C 1 120 ? 20.830 38.206 41.630 1.00 26.40 81 ASP C C 1
ATOM 5468 O O . ASP C 1 120 ? 21.151 37.075 42.016 1.00 26.79 81 ASP C O 1
ATOM 5473 N N . PRO C 1 121 ? 20.272 38.403 40.425 1.00 29.52 82 PRO C N 1
ATOM 5474 C CA . PRO C 1 121 ? 20.264 37.329 39.414 1.00 26.06 82 PRO C CA 1
ATOM 5475 C C . PRO C 1 121 ? 21.684 37.097 38.928 1.00 20.97 82 PRO C C 1
ATOM 5476 O O . PRO C 1 121 ? 22.400 38.056 38.622 1.00 25.99 82 PRO C O 1
ATOM 5480 N N . VAL C 1 122 ? 22.118 35.838 38.911 1.00 20.41 83 VAL C N 1
ATOM 5481 C CA . VAL C 1 122 ? 23.494 35.525 38.521 1.00 22.01 83 VAL C CA 1
ATOM 5482 C C . VAL C 1 122 ? 23.517 34.290 37.640 1.00 25.38 83 VAL C C 1
ATOM 5483 O O . VAL C 1 122 ? 22.628 33.445 37.698 1.00 21.40 83 VAL C O 1
ATOM 5487 N N . VAL C 1 123 ? 24.581 34.178 36.836 1.00 20.65 84 VAL C N 1
ATOM 5488 C CA . VAL C 1 123 ? 24.857 32.967 36.084 1.00 19.96 84 VAL C CA 1
ATOM 5489 C C . VAL C 1 123 ? 26.297 32.559 36.402 1.00 13.98 84 VAL C C 1
ATOM 5490 O O . VAL C 1 123 ? 27.146 33.419 36.659 1.00 20.18 84 VAL C O 1
ATOM 5494 N N . VAL C 1 124 ? 26.547 31.260 36.484 1.00 15.77 85 VAL C N 1
ATOM 5495 C CA . VAL C 1 124 ? 27.723 30.737 37.173 1.00 19.65 85 VAL C CA 1
ATOM 5496 C C . VAL C 1 124 ? 28.780 30.242 36.186 1.00 16.59 85 VAL C C 1
ATOM 5497 O O . VAL C 1 124 ? 28.546 29.282 35.449 1.00 17.91 85 VAL C O 1
ATOM 5501 N N . TYR C 1 125 ? 29.975 30.847 36.248 1.00 15.24 86 TYR C N 1
ATOM 5502 C CA . TYR C 1 125 ? 31.147 30.300 35.563 1.00 15.92 86 TYR C CA 1
ATOM 5503 C C . TYR C 1 125 ? 31.534 29.000 36.252 1.00 18.76 86 TYR C C 1
ATOM 5504 O O . TYR C 1 125 ? 31.687 28.968 37.476 1.00 19.03 86 TYR C O 1
ATOM 5513 N N . ASN C 1 126 ? 31.691 27.915 35.489 1.00 15.66 87 ASN C N 1
ATOM 5514 C CA . ASN C 1 126 ? 31.681 26.590 36.102 1.00 19.18 87 ASN C CA 1
ATOM 5515 C C . ASN C 1 126 ? 33.060 26.002 36.394 1.00 19.21 87 ASN C C 1
ATOM 5516 O O . ASN C 1 126 ? 33.140 24.826 36.754 1.00 18.33 87 ASN C O 1
ATOM 5521 N N . ARG C 1 127 ? 34.143 26.778 36.263 1.00 19.25 88 ARG C N 1
ATOM 5522 C CA . ARG C 1 127 ? 35.486 26.292 36.551 1.00 17.43 88 ARG C CA 1
ATOM 5523 C C . ARG C 1 127 ? 36.003 26.941 37.828 1.00 18.07 88 ARG C C 1
ATOM 5524 O O . ARG C 1 127 ? 35.921 28.162 37.994 1.00 18.82 88 ARG C O 1
ATOM 5532 N N . LEU C 1 128 ? 36.522 26.120 38.728 1.00 19.80 89 LEU C N 1
ATOM 5533 C CA . LEU C 1 128 ? 37.161 26.622 39.934 1.00 21.44 89 LEU C CA 1
ATOM 5534 C C . LEU C 1 128 ? 38.550 27.102 39.552 1.00 18.29 89 LEU C C 1
ATOM 5535 O O . LEU C 1 128 ? 39.278 26.396 38.845 1.00 19.41 89 LEU C O 1
ATOM 5540 N N . TYR C 1 129 ? 38.916 28.302 39.984 1.00 18.11 90 TYR C N 1
ATOM 5541 C CA . TYR C 1 129 ? 40.218 28.831 39.624 1.00 17.49 90 TYR C CA 1
ATOM 5542 C C . TYR C 1 129 ? 40.814 29.586 40.803 1.00 19.39 90 TYR C C 1
ATOM 5543 O O . TYR C 1 129 ? 40.086 30.146 41.618 1.00 19.74 90 TYR C O 1
ATOM 5552 N N . CYS C 1 130 ? 42.149 29.619 40.854 1.00 19.92 91 CYS C N 1
ATOM 5553 C CA . CYS C 1 130 ? 42.888 30.210 41.969 1.00 22.64 91 CYS C CA 1
ATOM 5554 C C . CYS C 1 130 ? 43.174 31.697 41.780 1.00 27.60 91 CYS C C 1
ATOM 5555 O O . CYS C 1 130 ? 43.254 32.443 42.778 1.00 25.86 91 CYS C O 1
ATOM 5558 N N . GLY C 1 131 ? 43.357 32.146 40.533 1.00 21.06 92 GLY C N 1
ATOM 5559 C CA . GLY C 1 131 ? 43.674 33.533 40.251 1.00 22.06 92 GLY C CA 1
ATOM 5560 C C . GLY C 1 131 ? 45.122 33.938 40.426 1.00 28.18 92 GLY C C 1
ATOM 5561 O O . GLY C 1 131 ? 45.437 35.109 40.201 1.00 30.17 92 GLY C O 1
ATOM 5562 N N . HIS C 1 132 ? 46.028 33.015 40.788 1.00 22.17 93 HIS C N 1
ATOM 5563 C CA A HIS C 1 132 ? 47.415 33.357 41.103 0.50 26.68 93 HIS C CA 1
ATOM 5564 C CA B HIS C 1 132 ? 47.412 33.382 41.076 0.50 26.67 93 HIS C CA 1
ATOM 5565 C C . HIS C 1 132 ? 48.449 32.523 40.367 1.00 25.75 93 HIS C C 1
ATOM 5566 O O . HIS C 1 132 ? 49.637 32.821 40.475 1.00 28.42 93 HIS C O 1
ATOM 5579 N N . CYS C 1 133 ? 48.046 31.508 39.616 1.00 22.52 94 CYS C N 1
ATOM 5580 C CA . CYS C 1 133 ? 48.991 30.655 38.924 1.00 16.70 94 CYS C CA 1
ATOM 5581 C C . CYS C 1 133 ? 49.257 31.203 37.535 1.00 16.25 94 CYS C C 1
ATOM 5582 O O . CYS C 1 133 ? 48.628 32.166 37.086 1.00 21.98 94 CYS C O 1
ATOM 5585 N N . ARG C 1 134 ? 50.201 30.567 36.841 1.00 25.22 95 ARG C N 1
ATOM 5586 C CA . ARG C 1 134 ? 50.578 31.004 35.507 1.00 22.06 95 ARG C CA 1
ATOM 5587 C C . ARG C 1 134 ? 49.378 31.005 34.575 1.00 19.06 95 ARG C C 1
ATOM 5588 O O . ARG C 1 134 ? 49.179 31.948 33.806 1.00 21.65 95 ARG C O 1
ATOM 5596 N N . GLN C 1 135 ? 48.546 29.971 34.659 1.00 20.42 96 GLN C N 1
ATOM 5597 C CA . GLN C 1 135 ? 47.393 29.880 33.764 1.00 18.28 96 GLN C CA 1
ATOM 5598 C C . GLN C 1 135 ? 46.373 30.958 34.086 1.00 15.38 96 GLN C C 1
ATOM 5599 O O . GLN C 1 135 ? 45.884 31.647 33.189 1.00 21.20 96 GLN C O 1
ATOM 5605 N N . CYS C 1 136 ? 46.042 31.123 35.366 1.00 16.49 97 CYS C N 1
ATOM 5606 C CA . CYS C 1 136 ? 45.058 32.127 35.732 1.00 15.81 97 CYS C CA 1
ATOM 5607 C C . CYS C 1 136 ? 45.543 33.528 35.406 1.00 18.28 97 CYS C C 1
ATOM 5608 O O . CYS C 1 136 ? 44.775 34.357 34.897 1.00 18.26 97 CYS C O 1
ATOM 5611 N N . LEU C 1 137 ? 46.824 33.801 35.657 1.00 17.84 98 LEU C N 1
ATOM 5612 C CA . LEU C 1 137 ? 47.348 35.146 35.446 1.00 21.14 98 LEU C CA 1
ATOM 5613 C C . LEU C 1 137 ? 47.456 35.507 33.983 1.00 20.81 98 LEU C C 1
ATOM 5614 O O . LEU C 1 137 ? 47.517 36.702 33.664 1.00 23.31 98 LEU C O 1
ATOM 5619 N N . THR C 1 138 ? 47.482 34.526 33.074 1.00 18.08 99 THR C N 1
ATOM 5620 C CA . THR C 1 138 ? 47.467 34.832 31.650 1.00 18.02 99 THR C CA 1
ATOM 5621 C C . THR C 1 138 ? 46.070 34.736 31.051 1.00 24.23 99 THR C C 1
ATOM 5622 O O . THR C 1 138 ? 45.913 34.881 29.833 1.00 25.88 99 THR C O 1
ATOM 5626 N N . GLY C 1 139 ? 45.069 34.446 31.865 1.00 21.50 100 GLY C N 1
ATOM 5627 C CA . GLY C 1 139 ? 43.690 34.486 31.434 1.00 19.32 100 GLY C CA 1
ATOM 5628 C C . GLY C 1 139 ? 43.068 33.121 31.266 1.00 19.67 100 GLY C C 1
ATOM 5629 O O . GLY C 1 139 ? 41.831 33.022 31.157 1.00 16.39 100 GLY C O 1
ATOM 5630 N N . TRP C 1 140 ? 43.886 32.076 31.202 1.00 16.22 101 TRP C N 1
ATOM 5631 C CA . TRP C 1 140 ? 43.397 30.712 30.983 1.00 16.34 101 TRP C CA 1
ATOM 5632 C C . TRP C 1 140 ? 42.929 30.070 32.291 1.00 17.07 101 TRP C C 1
ATOM 5633 O O . TRP C 1 140 ? 43.439 29.052 32.757 1.00 16.17 101 TRP C O 1
ATOM 5644 N N . THR C 1 141 ? 41.903 30.677 32.878 1.00 14.60 102 THR C N 1
ATOM 5645 C CA . THR C 1 141 ? 41.431 30.217 34.171 1.00 14.90 102 THR C CA 1
ATOM 5646 C C . THR C 1 141 ? 40.878 28.795 34.118 1.00 18.09 102 THR C C 1
ATOM 5647 O O . THR C 1 141 ? 40.914 28.092 35.130 1.00 17.09 102 THR C O 1
ATOM 5651 N N . GLN C 1 142 ? 40.409 28.320 32.962 1.00 16.09 103 GLN C N 1
ATOM 5652 C CA . GLN C 1 142 ? 39.959 26.932 32.891 1.00 17.36 103 GLN C CA 1
ATOM 5653 C C . GLN C 1 142 ? 41.107 25.937 32.981 1.00 21.70 103 GLN C C 1
ATOM 5654 O O . GLN C 1 142 ? 40.858 24.729 33.155 1.00 20.91 103 GLN C O 1
ATOM 5660 N N . MET C 1 143 ? 42.352 26.405 32.870 1.00 20.27 104 MET C N 1
ATOM 5661 C CA . MET C 1 143 ? 43.525 25.543 32.949 1.00 17.48 104 MET C CA 1
ATOM 5662 C C . MET C 1 143 ? 44.243 25.715 34.296 1.00 18.78 104 MET C C 1
ATOM 5663 O O . MET C 1 143 ? 45.408 25.359 34.412 1.00 20.76 104 MET C O 1
ATOM 5668 N N . CYS C 1 144 ? 43.568 26.248 35.306 1.00 20.63 105 CYS C N 1
ATOM 5669 C CA . CYS C 1 144 ? 44.204 26.529 36.594 1.00 20.55 105 CYS C CA 1
ATOM 5670 C C . CYS C 1 144 ? 44.996 25.336 37.138 1.00 24.93 105 CYS C C 1
ATOM 5671 O O . CYS C 1 144 ? 44.467 24.230 37.285 1.00 20.09 105 CYS C O 1
ATOM 5674 N N . GLU C 1 145 ? 46.269 25.580 37.461 1.00 21.25 106 GLU C N 1
ATOM 5675 C CA . GLU C 1 145 ? 47.171 24.523 37.913 1.00 25.54 106 GLU C CA 1
ATOM 5676 C C . GLU C 1 145 ? 46.916 24.112 39.357 1.00 29.42 106 GLU C C 1
ATOM 5677 O O . GLU C 1 145 ? 47.297 23.007 39.756 1.00 28.86 106 GLU C O 1
ATOM 5683 N N . VAL C 1 146 ? 46.283 24.971 40.141 1.00 21.07 107 VAL C N 1
ATOM 5684 C CA . VAL C 1 146 ? 46.045 24.684 41.554 1.00 28.42 107 VAL C CA 1
ATOM 5685 C C . VAL C 1 146 ? 44.779 23.869 41.756 1.00 35.98 107 VAL C C 1
ATOM 5686 O O . VAL C 1 146 ? 44.763 22.941 42.568 1.00 28.51 107 VAL C O 1
ATOM 5690 N N . THR C 1 147 ? 43.691 24.217 41.058 1.00 25.82 108 THR C N 1
ATOM 5691 C CA . THR C 1 147 ? 42.440 23.479 41.175 1.00 27.58 108 THR C CA 1
ATOM 5692 C C . THR C 1 147 ? 42.395 22.267 40.267 1.00 32.23 108 THR C C 1
ATOM 5693 O O . THR C 1 147 ? 41.460 21.463 40.373 1.00 31.56 108 THR C O 1
ATOM 5697 N N . GLY C 1 148 ? 43.353 22.138 39.349 1.00 28.40 109 GLY C N 1
ATOM 5698 C CA . GLY C 1 148 ? 43.262 21.107 38.338 1.00 31.80 109 GLY C CA 1
ATOM 5699 C C . GLY C 1 148 ? 42.123 21.292 37.358 1.00 30.84 109 GLY C C 1
ATOM 5700 O O . GLY C 1 148 ? 41.682 20.311 36.758 1.00 36.53 109 GLY C O 1
ATOM 5701 N N . GLY C 1 149 ? 41.635 22.520 37.169 1.00 30.38 110 GLY C N 1
ATOM 5702 C CA . GLY C 1 149 ? 40.534 22.746 36.252 1.00 43.58 110 GLY C CA 1
ATOM 5703 C C . GLY C 1 149 ? 39.180 22.320 36.772 1.00 34.93 110 GLY C C 1
ATOM 5704 O O . GLY C 1 149 ? 38.259 22.145 35.974 1.00 27.56 110 GLY C O 1
ATOM 5705 N N . GLY C 1 150 ? 39.023 22.185 38.087 1.00 25.74 111 GLY C N 1
ATOM 5706 C CA . GLY C 1 150 ? 37.876 21.463 38.622 1.00 27.09 111 GLY C CA 1
ATOM 5707 C C . GLY C 1 150 ? 36.568 22.113 38.205 1.00 18.68 111 GLY C C 1
ATOM 5708 O O . GLY C 1 150 ? 36.451 23.338 38.152 1.00 23.29 111 GLY C O 1
ATOM 5709 N N . ILE C 1 151 ? 35.577 21.288 37.898 1.00 22.00 112 ILE C N 1
ATOM 5710 C CA . ILE C 1 151 ? 34.318 21.765 37.329 1.00 19.85 112 ILE C CA 1
ATOM 5711 C C . ILE C 1 151 ? 33.246 21.687 38.405 1.00 20.84 112 ILE C C 1
ATOM 5712 O O . ILE C 1 151 ? 33.023 20.620 38.992 1.00 22.35 112 ILE C O 1
ATOM 5717 N N . ILE C 1 152 ? 32.601 22.822 38.668 1.00 18.35 113 ILE C N 1
ATOM 5718 C CA . ILE C 1 152 ? 31.453 22.878 39.569 1.00 16.98 113 ILE C CA 1
ATOM 5719 C C . ILE C 1 152 ? 30.412 21.866 39.126 1.00 26.41 113 ILE C C 1
ATOM 5720 O O . ILE C 1 152 ? 30.091 21.753 37.936 1.00 21.59 113 ILE C O 1
ATOM 5725 N N . GLY C 1 153 ? 29.878 21.126 40.093 1.00 22.46 114 GLY C N 1
ATOM 5726 C CA . GLY C 1 153 ? 28.917 20.089 39.834 1.00 19.44 114 GLY C CA 1
ATOM 5727 C C . GLY C 1 153 ? 29.524 18.757 39.497 1.00 21.51 114 GLY C C 1
ATOM 5728 O O . GLY C 1 153 ? 28.779 17.804 39.282 1.00 24.96 114 GLY C O 1
ATOM 5729 N N . ILE C 1 154 ? 30.852 18.690 39.346 1.00 21.58 115 ILE C N 1
ATOM 5730 C CA . ILE C 1 154 ? 31.585 17.444 39.198 1.00 21.75 115 ILE C CA 1
ATOM 5731 C C . ILE C 1 154 ? 32.446 17.178 40.429 1.00 25.86 115 ILE C C 1
ATOM 5732 O O . ILE C 1 154 ? 32.371 16.106 41.027 1.00 27.08 115 ILE C O 1
ATOM 5737 N N . VAL C 1 155 ? 33.288 18.148 40.807 1.00 23.77 116 VAL C N 1
ATOM 5738 C CA . VAL C 1 155 ? 34.059 18.078 42.048 1.00 26.67 116 VAL C CA 1
ATOM 5739 C C . VAL C 1 155 ? 33.387 18.838 43.182 1.00 27.72 116 VAL C C 1
ATOM 5740 O O . VAL C 1 155 ? 33.946 18.918 44.279 1.00 28.98 116 VAL C O 1
ATOM 5744 N N . THR C 1 156 ? 32.214 19.418 42.941 1.00 25.61 117 THR C N 1
ATOM 5745 C CA . THR C 1 156 ? 31.374 20.003 43.972 1.00 26.53 117 THR C CA 1
ATOM 5746 C C . THR C 1 156 ? 29.969 19.529 43.674 1.00 28.92 117 THR C C 1
ATOM 5747 O O . THR C 1 156 ? 29.706 18.999 42.591 1.00 23.79 117 THR C O 1
ATOM 5751 N N . GLN C 1 157 ? 29.059 19.736 44.628 1.00 26.97 118 GLN C N 1
ATOM 5752 C CA . GLN C 1 157 ? 27.649 19.515 44.347 1.00 29.93 118 GLN C CA 1
ATOM 5753 C C . GLN C 1 157 ? 27.145 20.591 43.388 1.00 28.06 118 GLN C C 1
ATOM 5754 O O . GLN C 1 157 ? 27.554 21.7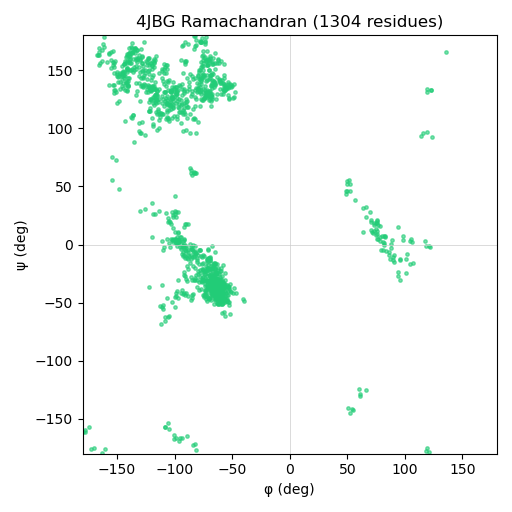48 43.455 1.00 28.41 118 GLN C O 1
ATOM 5760 N N . GLY C 1 158 ? 26.266 20.200 42.468 1.00 25.20 119 GLY C N 1
ATOM 5761 C CA . GLY C 1 158 ? 25.882 21.036 41.365 1.00 21.82 119 GLY C CA 1
ATOM 5762 C C . GLY C 1 158 ? 24.471 21.577 41.478 1.00 25.98 119 GLY C C 1
ATOM 5763 O O . GLY C 1 158 ? 23.891 21.677 42.568 1.00 26.54 119 GLY C O 1
ATOM 5764 N N . GLY C 1 159 ? 23.909 21.933 40.324 1.00 27.38 120 GLY C N 1
ATOM 5765 C CA . GLY C 1 159 ? 22.730 22.758 40.232 1.00 25.22 120 GLY C CA 1
ATOM 5766 C C . GLY C 1 159 ? 21.411 22.029 40.060 1.00 21.07 120 GLY C C 1
ATOM 5767 O O . GLY C 1 159 ? 20.385 22.696 39.923 1.00 23.67 120 GLY C O 1
ATOM 5768 N N . TYR C 1 160 ? 21.401 20.691 40.082 1.00 21.89 121 TYR C N 1
ATOM 5769 C CA . TYR C 1 160 ? 20.158 19.915 39.993 1.00 22.54 121 TYR C CA 1
ATOM 5770 C C . TYR C 1 160 ? 19.554 19.789 41.394 1.00 21.61 121 TYR C C 1
ATOM 5771 O O . TYR C 1 160 ? 19.361 18.704 41.933 1.00 24.19 121 TYR C O 1
ATOM 5780 N N . ALA C 1 161 ? 19.270 20.945 41.968 1.00 21.90 122 ALA C N 1
ATOM 5781 C CA . ALA C 1 161 ? 18.805 21.068 43.341 1.00 25.77 122 ALA C CA 1
ATOM 5782 C C . ALA C 1 161 ? 18.268 22.470 43.488 1.00 29.30 122 ALA C C 1
ATOM 5783 O O . ALA C 1 161 ? 18.530 23.344 42.659 1.00 25.67 122 ALA C O 1
ATOM 5785 N N . GLU C 1 162 ? 17.525 22.694 44.568 1.00 24.43 123 GLU C N 1
ATOM 5786 C CA . GLU C 1 162 ? 16.980 24.020 44.783 1.00 24.81 123 GLU C CA 1
ATOM 5787 C C . GLU C 1 162 ? 18.060 25.031 45.128 1.00 22.92 123 GLU C C 1
ATOM 5788 O O . GLU C 1 162 ? 17.898 26.213 44.824 1.00 26.69 123 GLU C O 1
ATOM 5794 N N . TYR C 1 163 ? 19.141 24.609 45.778 1.00 23.99 124 TYR C N 1
ATOM 5795 C CA . TYR C 1 163 ? 20.201 25.531 46.159 1.00 24.51 124 TYR C CA 1
ATOM 5796 C C . TYR C 1 163 ? 21.565 24.940 45.853 1.00 20.47 124 TYR C C 1
ATOM 5797 O O . TYR C 1 163 ? 21.752 23.720 45.842 1.00 24.98 124 TYR C O 1
ATOM 5806 N N . ALA C 1 164 ? 22.520 25.842 45.615 1.00 26.20 125 ALA C N 1
ATOM 5807 C CA . ALA C 1 164 ? 23.893 25.457 45.348 1.00 23.25 125 ALA C CA 1
ATOM 5808 C C . ALA C 1 164 ? 24.813 26.561 45.835 1.00 19.19 125 ALA C C 1
ATOM 5809 O O . ALA C 1 164 ? 24.486 27.753 45.750 1.00 26.23 125 ALA C O 1
ATOM 5811 N N . VAL C 1 165 ? 25.971 26.140 46.330 1.00 24.53 126 VAL C N 1
ATOM 5812 C CA . VAL C 1 165 ? 27.024 27.040 46.773 1.00 21.56 126 VAL C CA 1
ATOM 5813 C C . VAL C 1 165 ? 28.119 27.073 45.715 1.00 22.76 126 VAL C C 1
ATOM 5814 O O . VAL C 1 165 ? 28.582 26.013 45.270 1.00 22.56 126 VAL C O 1
ATOM 5818 N N . VAL C 1 166 ? 28.563 28.281 45.369 1.00 20.98 127 VAL C N 1
ATOM 5819 C CA . VAL C 1 166 ? 29.664 28.485 44.426 1.00 24.12 127 VAL C CA 1
ATOM 5820 C C . VAL C 1 166 ? 30.537 29.641 44.895 1.00 21.51 127 VAL C C 1
ATOM 5821 O O . VAL C 1 166 ? 30.121 30.476 45.709 1.00 25.67 127 VAL C O 1
ATOM 5825 N N . PRO C 1 167 ? 31.764 29.722 44.370 1.00 20.79 128 PRO C N 1
ATOM 5826 C CA . PRO C 1 167 ? 32.614 30.870 44.700 1.00 22.67 128 PRO C CA 1
ATOM 5827 C C . PRO C 1 167 ? 31.978 32.166 44.238 1.00 26.52 128 PRO C C 1
ATOM 5828 O O . PRO C 1 167 ? 31.397 32.244 43.154 1.00 24.29 128 PRO C O 1
ATOM 5832 N N . ALA C 1 168 ? 32.108 33.203 45.069 1.00 21.51 129 ALA C N 1
ATOM 5833 C CA . ALA C 1 168 ? 31.489 34.470 44.736 1.00 19.58 129 ALA C CA 1
ATOM 5834 C C . ALA C 1 168 ? 32.059 35.019 43.437 1.00 20.42 129 ALA C C 1
ATOM 5835 O O . ALA C 1 168 ? 31.336 35.614 42.640 1.00 19.85 129 ALA C O 1
ATOM 5837 N N . LYS C 1 169 ? 33.351 34.802 43.189 1.00 22.56 130 LYS C N 1
ATOM 5838 C CA . LYS C 1 169 ? 33.928 35.362 41.971 1.00 22.14 130 LYS C CA 1
ATOM 5839 C C . LYS C 1 169 ? 33.446 34.654 40.711 1.00 21.03 130 LYS C C 1
ATOM 5840 O O . LYS C 1 169 ? 33.718 35.149 39.612 1.00 23.17 130 LYS C O 1
ATOM 5846 N N . ASN C 1 170 ? 32.776 33.511 40.845 1.00 20.00 131 ASN C N 1
ATOM 5847 C CA . ASN C 1 170 ? 32.249 32.771 39.702 1.00 19.85 131 ASN C CA 1
ATOM 5848 C C . ASN C 1 170 ? 30.831 33.183 39.347 1.00 23.11 131 ASN C C 1
ATOM 5849 O O . ASN C 1 170 ? 30.311 32.771 38.296 1.00 25.55 131 ASN C O 1
ATOM 5854 N N . ALA C 1 171 ? 30.170 33.946 40.209 1.00 22.85 132 ALA C N 1
ATOM 5855 C CA . ALA C 1 171 ? 28.785 34.323 39.994 1.00 21.42 132 ALA C CA 1
ATOM 5856 C C . ALA C 1 171 ? 28.723 35.665 39.269 1.00 27.81 132 ALA C C 1
ATOM 5857 O O . ALA C 1 171 ? 29.150 36.687 39.816 1.00 31.20 132 ALA C O 1
ATOM 5859 N N . VAL C 1 172 ? 28.196 35.670 38.038 1.00 20.88 133 VAL C N 1
ATOM 5860 C CA . VAL C 1 172 ? 28.149 36.866 37.201 1.00 23.13 133 VAL C CA 1
ATOM 5861 C C . VAL C 1 172 ? 26.745 37.443 37.247 1.00 21.96 133 VAL C C 1
ATOM 5862 O O . VAL C 1 172 ? 25.786 36.782 36.855 1.00 22.89 133 VAL C O 1
ATOM 5866 N N . ALA C 1 173 ? 26.616 38.683 37.710 1.00 26.62 134 ALA C N 1
ATOM 5867 C CA . ALA C 1 173 ? 25.319 39.325 37.709 1.00 34.06 134 ALA C CA 1
ATOM 5868 C C . ALA C 1 173 ? 24.904 39.599 36.273 1.00 27.52 134 ALA C C 1
ATOM 5869 O O . ALA C 1 173 ? 25.720 40.013 35.445 1.00 31.10 134 ALA C O 1
ATOM 5871 N N . THR C 1 174 ? 23.640 39.331 35.962 1.00 27.64 135 THR C N 1
ATOM 5872 C CA . THR C 1 174 ? 23.142 39.487 34.606 1.00 30.80 135 THR C CA 1
ATOM 5873 C C . THR C 1 174 ? 21.713 40.005 34.644 1.00 31.59 135 THR C C 1
ATOM 5874 O O . THR C 1 174 ? 20.938 39.649 35.533 1.00 29.05 135 THR C O 1
ATOM 5878 N N . ARG C 1 175 ? 21.372 40.842 33.673 1.00 31.82 136 ARG C N 1
ATOM 5879 C CA . ARG C 1 175 ? 19.997 41.266 33.469 1.00 34.05 136 ARG C CA 1
ATOM 5880 C C . ARG C 1 175 ? 19.286 40.424 32.428 1.00 38.95 136 ARG C C 1
ATOM 5881 O O . ARG C 1 175 ? 18.123 40.685 32.132 1.00 31.71 136 ARG C O 1
ATOM 5889 N N . ALA C 1 176 ? 19.942 39.406 31.883 1.00 26.18 137 ALA C N 1
ATOM 5890 C CA . ALA C 1 176 ? 19.272 38.517 30.957 1.00 28.36 137 ALA C CA 1
ATOM 5891 C C . ALA C 1 176 ? 18.268 37.641 31.698 1.00 25.21 137 ALA C C 1
ATOM 5892 O O . ALA C 1 176 ? 18.404 37.377 32.900 1.00 30.08 137 ALA C O 1
ATOM 5894 N N . ASP C 1 177 ? 17.260 37.189 30.961 1.00 27.41 138 ASP C N 1
ATOM 5895 C CA . ASP C 1 177 ? 16.371 36.132 31.426 1.00 30.94 138 ASP C CA 1
ATOM 5896 C C . ASP C 1 177 ? 17.209 34.936 31.846 1.00 35.93 138 ASP C C 1
ATOM 5897 O O . ASP C 1 177 ? 18.078 34.483 31.097 1.00 28.31 138 ASP C O 1
ATOM 5902 N N . LEU C 1 178 ? 16.970 34.440 33.060 1.00 24.86 139 LEU C N 1
ATOM 5903 C CA . LEU C 1 178 ? 17.824 33.384 33.592 1.00 23.94 139 LEU C CA 1
ATOM 5904 C C . LEU C 1 178 ? 17.663 32.083 32.836 1.00 26.39 139 LEU C C 1
ATOM 5905 O O . LEU C 1 178 ? 18.591 31.273 32.819 1.00 22.20 139 LEU C O 1
ATOM 5910 N N . LYS C 1 179 ? 16.508 31.867 32.199 1.00 23.01 140 LYS C N 1
ATOM 5911 C CA . LYS C 1 179 ? 16.343 30.722 31.322 1.00 26.13 140 LYS C CA 1
ATOM 5912 C C . LYS C 1 179 ? 17.358 30.754 30.183 1.00 20.19 140 LYS C C 1
ATOM 5913 O O . LYS C 1 179 ? 17.937 29.720 29.819 1.00 25.75 140 LYS C O 1
ATOM 5919 N N . GLU C 1 180 ? 17.577 31.930 29.608 1.00 20.82 141 GLU C N 1
ATOM 5920 C CA . GLU C 1 180 ? 18.532 32.048 28.518 1.00 21.66 141 GLU C CA 1
ATOM 5921 C C . GLU C 1 180 ? 19.948 32.071 29.063 1.00 24.52 141 GLU C C 1
ATOM 5922 O O . GLU C 1 180 ? 20.868 31.487 28.465 1.00 18.83 141 GLU C O 1
ATOM 5928 N N . ALA C 1 181 ? 20.143 32.750 30.200 1.00 19.65 142 ALA C N 1
ATOM 5929 C CA . ALA C 1 181 ? 21.480 32.783 30.793 1.00 19.43 142 ALA C CA 1
ATOM 5930 C C . ALA C 1 181 ? 21.968 31.388 31.145 1.00 21.01 142 ALA C C 1
ATOM 5931 O O . ALA C 1 181 ? 23.173 31.124 31.096 1.00 16.18 142 ALA C O 1
ATOM 5933 N N . ALA C 1 182 ? 21.060 30.464 31.477 1.00 18.03 143 ALA C N 1
ATOM 5934 C CA . ALA C 1 182 ? 21.482 29.127 31.849 1.00 17.81 143 ALA C CA 1
ATOM 5935 C C . ALA C 1 182 ? 22.021 28.317 30.674 1.00 19.37 143 ALA C C 1
ATOM 5936 O O . ALA C 1 182 ? 22.501 27.199 30.891 1.00 21.14 143 ALA C O 1
ATOM 5938 N N . THR C 1 183 ? 21.961 28.849 29.456 1.00 15.21 144 THR C N 1
ATOM 5939 C CA . THR C 1 183 ? 22.584 28.207 28.304 1.00 15.91 144 THR C CA 1
ATOM 5940 C C . THR C 1 183 ? 24.025 28.654 28.099 1.00 18.96 144 THR C C 1
ATOM 5941 O O . THR C 1 183 ? 24.683 28.165 27.177 1.00 16.06 144 THR C O 1
ATOM 5945 N N . LEU C 1 184 ? 24.527 29.543 28.921 1.00 16.09 145 LEU C N 1
ATOM 5946 C CA . LEU C 1 184 ? 25.834 30.146 28.657 1.00 14.66 145 LEU C CA 1
ATOM 5947 C C . LEU C 1 184 ? 27.020 29.398 29.262 1.00 16.89 145 LEU C C 1
ATOM 5948 O O . LEU C 1 184 ? 28.071 29.307 28.591 1.00 16.49 145 LEU C O 1
ATOM 5953 N N . PRO C 1 185 ? 26.954 28.898 30.512 1.00 14.97 146 PRO C N 1
ATOM 5954 C CA . PRO C 1 185 ? 28.207 28.421 31.159 1.00 15.21 146 PRO C CA 1
ATOM 5955 C C . PRO C 1 185 ? 28.890 27.278 30.425 1.00 17.42 146 PRO C C 1
ATOM 5956 O O . PRO C 1 185 ? 30.131 27.172 30.480 1.00 16.06 146 PRO C O 1
ATOM 5960 N N . ILE C 1 186 ? 28.120 26.405 29.772 1.00 15.38 147 ILE C N 1
ATOM 5961 C CA . ILE C 1 186 ? 28.688 25.332 28.965 1.00 17.91 147 ILE C CA 1
ATOM 5962 C C . ILE C 1 186 ? 28.476 25.606 27.483 1.00 20.08 147 ILE C C 1
ATOM 5963 O O . ILE C 1 186 ? 29.451 25.793 26.746 1.00 18.44 147 ILE C O 1
ATOM 5968 N N . GLY C 1 187 ? 27.230 25.612 27.017 1.00 15.67 148 GLY C N 1
ATOM 5969 C CA . GLY C 1 187 ? 26.998 25.783 25.587 1.00 18.30 148 GLY C CA 1
ATOM 5970 C C . GLY C 1 187 ? 27.708 26.990 24.980 1.00 18.38 148 GLY C C 1
ATOM 5971 O O . GLY C 1 187 ? 28.534 26.857 24.075 1.00 15.87 148 GLY C O 1
ATOM 5972 N N . ALA C 1 188 ? 27.409 28.189 25.457 1.00 12.13 149 ALA C N 1
ATOM 5973 C CA . ALA C 1 188 ? 27.906 29.360 24.764 1.00 12.84 149 ALA C CA 1
ATOM 5974 C C . ALA C 1 188 ? 29.380 29.575 25.036 1.00 15.18 149 ALA C C 1
ATOM 5975 O O . ALA C 1 188 ? 30.134 29.880 24.108 1.00 13.91 149 ALA C O 1
ATOM 5977 N N . LEU C 1 189 ? 29.807 29.416 26.296 1.00 15.48 150 LEU C N 1
ATOM 5978 C CA . LEU C 1 189 ? 31.204 29.679 26.620 1.00 15.41 150 LEU C CA 1
ATOM 5979 C C . LEU C 1 189 ? 32.140 28.705 25.915 1.00 13.49 150 LEU C C 1
ATOM 5980 O O . LEU C 1 189 ? 33.187 29.111 25.386 1.00 14.60 150 LEU C O 1
ATOM 5985 N N . THR C 1 190 ? 31.812 27.412 25.928 1.00 12.81 151 THR C N 1
ATOM 5986 C CA . THR C 1 190 ? 32.638 26.435 25.222 1.00 14.59 151 THR C CA 1
ATOM 5987 C C . THR C 1 190 ? 32.742 26.770 23.740 1.00 13.72 151 THR C C 1
ATOM 5988 O O . THR C 1 190 ? 33.832 26.711 23.160 1.00 14.02 151 THR C O 1
ATOM 5992 N N . ALA C 1 191 ? 31.634 27.184 23.121 1.00 13.19 152 ALA C N 1
ATOM 5993 C CA . ALA C 1 191 ? 31.647 27.536 21.707 1.00 12.74 152 ALA C CA 1
ATOM 5994 C C . ALA C 1 191 ? 32.477 28.775 21.460 1.00 9.83 152 ALA C C 1
ATOM 5995 O O . ALA C 1 191 ? 33.185 28.874 20.453 1.00 15.49 152 ALA C O 1
ATOM 5997 N N . TRP C 1 192 ? 32.348 29.772 22.340 1.00 11.32 153 TRP C N 1
ATOM 5998 C CA . TRP C 1 192 ? 33.147 30.986 22.198 1.00 13.76 153 TRP C CA 1
ATOM 5999 C C . TRP C 1 192 ? 34.630 30.651 22.241 1.00 13.12 153 TRP C C 1
ATOM 6000 O O . TRP C 1 192 ? 35.429 31.101 21.392 1.00 12.38 153 TRP C O 1
ATOM 6011 N N . ASN C 1 193 ? 35.010 29.819 23.203 1.00 12.16 154 ASN C N 1
ATOM 6012 C CA . ASN C 1 193 ? 36.404 29.452 23.362 1.00 12.63 154 ASN C CA 1
ATOM 6013 C C . ASN C 1 193 ? 36.907 28.662 22.152 1.00 14.33 154 ASN C C 1
ATOM 6014 O O . ASN C 1 193 ? 38.037 28.868 21.701 1.00 14.03 154 ASN C O 1
ATOM 6019 N N . MET C 1 194 ? 36.073 27.779 21.591 1.00 12.95 155 MET C N 1
ATOM 6020 C CA . MET C 1 194 ? 36.444 27.105 20.349 1.00 11.84 155 MET C CA 1
ATOM 6021 C C . MET C 1 194 ? 36.672 28.096 19.207 1.00 14.25 155 MET C C 1
ATOM 6022 O O . MET C 1 194 ? 37.664 28.002 18.480 1.00 14.19 155 MET C O 1
ATOM 6027 N N . ALA C 1 195 ? 35.742 29.015 19.006 1.00 12.38 156 ALA C N 1
ATOM 6028 C CA . ALA C 1 195 ? 35.829 29.921 17.872 1.00 12.60 156 ALA C CA 1
ATOM 6029 C C . ALA C 1 195 ? 37.015 30.866 18.052 1.00 18.15 156 ALA C C 1
ATOM 6030 O O . ALA C 1 195 ? 37.760 31.147 17.100 1.00 17.38 156 ALA C O 1
ATOM 6032 N N . TYR C 1 196 ? 37.234 31.319 19.283 1.00 16.16 157 TYR C N 1
ATOM 6033 C CA . TYR C 1 196 ? 38.369 32.179 19.601 1.00 19.47 157 TYR C CA 1
ATOM 6034 C C . TYR C 1 196 ? 39.693 31.492 19.290 1.00 20.91 157 TYR C C 1
ATOM 6035 O O . TYR C 1 196 ? 40.628 32.115 18.769 1.00 22.47 157 TYR C O 1
ATOM 6044 N N . ARG C 1 197 ? 39.784 30.206 19.569 1.00 14.51 158 ARG C N 1
ATOM 6045 C CA . ARG C 1 197 ? 41.018 29.464 19.372 1.00 15.12 158 ARG C CA 1
ATOM 6046 C C . ARG C 1 197 ? 41.242 29.029 17.935 1.00 17.33 158 ARG C C 1
ATOM 6047 O O . ARG C 1 197 ? 42.355 28.575 17.618 1.00 18.55 158 ARG C O 1
ATOM 6055 N N . ALA C 1 198 ? 40.259 29.220 17.058 1.00 17.72 159 ALA C N 1
ATOM 6056 C CA . ALA C 1 198 ? 40.327 28.849 15.650 1.00 15.35 159 ALA C CA 1
ATOM 6057 C C . ALA C 1 198 ? 40.901 29.940 14.750 1.00 19.14 159 ALA C C 1
ATOM 6058 O O . ALA C 1 198 ? 41.088 29.692 13.557 1.00 21.84 159 ALA C O 1
ATOM 6060 N N . SER C 1 199 ? 41.118 31.157 15.251 1.00 21.14 160 SER C N 1
ATOM 6061 C CA . SER C 1 199 ? 41.652 32.246 14.425 1.00 22.86 160 SER C CA 1
ATOM 6062 C C . SER C 1 199 ? 40.857 32.414 13.123 1.00 26.64 160 SER C C 1
ATOM 6063 O O . SER C 1 199 ? 41.402 32.375 12.022 1.00 30.65 160 SER C O 1
ATOM 6066 N N . ILE C 1 200 ? 39.541 32.597 13.272 1.00 18.85 161 ILE C N 1
ATOM 6067 C CA . ILE C 1 200 ? 38.620 32.756 12.149 1.00 18.73 161 ILE C CA 1
ATOM 6068 C C . ILE C 1 200 ? 38.752 34.170 11.601 1.00 35.72 161 ILE C C 1
ATOM 6069 O O . ILE C 1 200 ? 38.613 35.143 12.347 1.00 28.53 161 ILE C O 1
ATOM 6074 N N . SER C 1 201 ? 39.015 34.289 10.292 1.00 32.74 162 SER C N 1
ATOM 6075 C CA . SER C 1 201 ? 39.000 35.603 9.637 1.00 28.40 162 SER C CA 1
ATOM 6076 C C . SER C 1 201 ? 37.794 35.712 8.715 1.00 38.76 162 SER C C 1
ATOM 6077 O O . SER C 1 201 ? 37.289 34.704 8.201 1.00 26.88 162 SER C O 1
ATOM 6080 N N . PRO C 1 202 ? 37.287 36.919 8.507 1.00 32.57 163 PRO C N 1
ATOM 6081 C CA . PRO C 1 202 ? 36.178 37.089 7.577 1.00 30.94 163 PRO C CA 1
ATOM 6082 C C . PRO C 1 202 ? 36.515 36.441 6.248 1.00 27.11 163 PRO C C 1
ATOM 6083 O O . PRO C 1 202 ? 37.651 36.496 5.777 1.00 29.68 163 PRO C O 1
ATOM 6087 N N . GLY C 1 203 ? 35.534 35.761 5.682 1.00 28.14 164 GLY C N 1
ATOM 6088 C CA . GLY C 1 203 ? 35.699 35.070 4.450 1.00 32.47 164 GLY C CA 1
ATOM 6089 C C . GLY C 1 203 ? 36.023 33.604 4.620 1.00 29.59 164 GLY C C 1
ATOM 6090 O O . GLY C 1 203 ? 35.634 32.806 3.765 1.00 31.95 164 GLY C O 1
ATOM 6091 N N . GLU C 1 204 ? 36.715 33.228 5.705 1.00 20.35 165 GLU C N 1
ATOM 6092 C CA . GLU C 1 204 ? 37.128 31.834 5.853 1.00 25.12 165 GLU C CA 1
ATOM 6093 C C . GLU C 1 204 ? 35.911 30.926 5.944 1.00 22.05 165 GLU C C 1
ATOM 6094 O O . GLU C 1 204 ? 34.892 31.293 6.529 1.00 20.74 165 GLU C O 1
ATOM 6100 N N . LYS C 1 205 ? 36.027 29.726 5.363 1.00 17.64 166 LYS C N 1
ATOM 6101 C CA . LYS C 1 205 ? 34.927 28.771 5.354 1.00 19.67 166 LYS C CA 1
ATOM 6102 C C . LYS C 1 205 ? 35.018 27.899 6.594 1.00 17.29 166 LYS C C 1
ATOM 6103 O O . LYS C 1 205 ? 36.013 27.188 6.795 1.00 17.52 166 LYS C O 1
ATOM 6109 N N . VAL C 1 206 ? 33.990 27.976 7.429 1.00 13.57 167 VAL C N 1
ATOM 6110 C CA . VAL C 1 206 ? 33.963 27.331 8.738 1.00 13.22 167 VAL C CA 1
ATOM 6111 C C . VAL C 1 206 ? 32.884 26.265 8.702 1.00 14.72 167 VAL C C 1
ATOM 6112 O O . VAL C 1 206 ? 31.725 26.563 8.390 1.00 17.81 167 VAL C O 1
ATOM 6116 N N . ALA C 1 207 ? 33.267 25.023 8.972 1.00 13.29 168 ALA C N 1
ATOM 6117 C CA . ALA C 1 207 ? 32.308 23.939 9.122 1.00 15.87 168 ALA C CA 1
ATOM 6118 C C . ALA C 1 207 ? 32.078 23.717 10.610 1.00 14.55 168 ALA C C 1
ATOM 6119 O O . ALA C 1 207 ? 33.032 23.629 11.385 1.00 16.23 168 ALA C O 1
ATOM 6121 N N . VAL C 1 208 ? 30.817 23.617 11.025 1.00 12.11 169 VAL C N 1
ATOM 6122 C CA . VAL C 1 208 ? 30.487 23.296 12.404 1.00 13.40 169 VAL C CA 1
ATOM 6123 C C . VAL C 1 208 ? 29.807 21.942 12.399 1.00 16.15 169 VAL C C 1
ATOM 6124 O O . VAL C 1 208 ? 28.713 21.797 11.831 1.00 13.80 169 VAL C O 1
ATOM 6128 N N . VAL C 1 209 ? 30.430 20.959 13.044 1.00 14.89 170 VAL C N 1
ATOM 6129 C CA . VAL C 1 209 ? 29.803 19.653 13.214 1.00 18.89 170 VAL C CA 1
ATOM 6130 C C . VAL C 1 209 ? 29.092 19.609 14.564 1.00 17.70 170 VAL C C 1
ATOM 6131 O O . VAL C 1 209 ? 29.354 20.410 15.468 1.00 16.41 170 VAL C O 1
ATOM 6135 N N . GLY C 1 210 ? 28.133 18.698 14.692 1.00 17.87 171 GLY C N 1
ATOM 6136 C CA . GLY C 1 210 ? 27.278 18.695 15.872 1.00 20.13 171 GLY C CA 1
ATOM 6137 C C . GLY C 1 210 ? 26.591 20.026 16.053 1.00 19.75 171 GLY C C 1
ATOM 6138 O O . GLY C 1 210 ? 26.450 20.510 17.185 1.00 18.70 171 GLY C O 1
ATOM 6139 N N . ALA C 1 211 ? 26.171 20.638 14.942 1.00 20.33 172 ALA C N 1
ATOM 6140 C CA . ALA C 1 211 ? 25.740 22.026 14.939 1.00 17.01 172 ALA C CA 1
ATOM 6141 C C . ALA C 1 211 ? 24.428 22.246 15.687 1.00 17.98 172 ALA C C 1
ATOM 6142 O O . ALA C 1 211 ? 24.147 23.385 16.039 1.00 19.34 172 ALA C O 1
ATOM 6144 N N . THR C 1 212 ? 23.600 21.214 15.880 1.00 18.37 173 THR C N 1
ATOM 6145 C CA . THR C 1 212 ? 22.365 21.344 16.640 1.00 18.22 173 THR C CA 1
ATOM 6146 C C . THR C 1 212 ? 22.544 21.062 18.127 1.00 24.18 173 THR C C 1
ATOM 6147 O O . THR C 1 212 ? 21.595 21.265 18.896 1.00 20.56 173 THR C O 1
ATOM 6151 N N . GLY C 1 213 ? 23.731 20.633 18.568 1.00 19.13 174 GLY C N 1
ATOM 6152 C CA . GLY C 1 213 ? 23.971 20.418 19.982 1.00 18.37 174 GLY C CA 1
ATOM 6153 C C . GLY C 1 213 ? 24.096 21.734 20.714 1.00 19.32 174 GLY C C 1
ATOM 6154 O O . GLY C 1 213 ? 24.141 22.809 20.103 1.00 17.58 174 GLY C O 1
ATOM 6155 N N . ASN C 1 214 ? 24.155 21.641 22.048 1.00 17.54 175 ASN C N 1
ATOM 6156 C CA . ASN C 1 214 ? 24.163 22.843 22.877 1.00 17.05 175 ASN C CA 1
ATOM 6157 C C . ASN C 1 214 ? 25.348 23.737 22.554 1.00 15.43 175 ASN C C 1
ATOM 6158 O O . ASN C 1 214 ? 25.202 24.959 22.494 1.00 17.94 175 ASN C O 1
ATOM 6163 N N . VAL C 1 215 ? 26.522 23.143 22.417 1.00 15.27 176 VAL C N 1
ATOM 6164 C CA . VAL C 1 215 ? 27.716 23.894 22.050 1.00 14.10 176 VAL C CA 1
ATOM 6165 C C . VAL C 1 215 ? 27.687 24.261 20.567 1.00 13.90 176 VAL C C 1
ATOM 6166 O O . VAL C 1 215 ? 27.986 25.397 20.176 1.00 15.43 176 VAL C O 1
ATOM 6170 N N . GLY C 1 216 ? 27.328 23.302 19.720 1.00 13.47 177 GLY C N 1
ATOM 6171 C CA . GLY C 1 216 ? 27.393 23.519 18.286 1.00 15.56 177 GLY C CA 1
ATOM 6172 C C . GLY C 1 216 ? 26.519 24.666 17.820 1.00 12.69 177 GLY C C 1
ATOM 6173 O O . GLY C 1 216 ? 26.926 25.449 16.955 1.00 14.59 177 GLY C O 1
ATOM 6174 N N . ILE C 1 217 ? 25.341 24.838 18.433 1.00 13.01 178 ILE C N 1
ATOM 6175 C CA . ILE C 1 217 ? 24.455 25.892 17.941 1.00 14.71 178 ILE C CA 1
ATOM 6176 C C . ILE C 1 217 ? 24.995 27.268 18.291 1.00 13.98 178 ILE C C 1
ATOM 6177 O O . ILE C 1 217 ? 24.796 28.222 17.520 1.00 16.32 178 ILE C O 1
ATOM 6182 N N . TYR C 1 218 ? 25.712 27.402 19.413 1.00 13.76 179 TYR C N 1
ATOM 6183 C CA . TYR C 1 218 ? 26.434 28.649 19.675 1.00 12.41 179 TYR C CA 1
ATOM 6184 C C . TYR C 1 218 ? 27.695 28.778 18.822 1.00 12.23 179 TYR C C 1
ATOM 6185 O O . TYR C 1 218 ? 28.093 29.895 18.482 1.00 13.84 179 TYR C O 1
ATOM 6194 N N . ALA C 1 219 ? 28.339 27.670 18.467 1.00 13.14 180 ALA C N 1
ATOM 6195 C CA . ALA C 1 219 ? 29.523 27.770 17.623 1.00 13.59 180 ALA C CA 1
ATOM 6196 C C . ALA C 1 219 ? 29.163 28.304 16.245 1.00 13.44 180 ALA C C 1
ATOM 6197 O O . ALA C 1 219 ? 29.928 29.078 15.658 1.00 12.95 180 ALA C O 1
ATOM 6199 N N . VAL C 1 220 ? 28.000 27.912 15.707 1.00 12.48 181 VAL C N 1
ATOM 6200 C CA . VAL C 1 220 ? 27.479 28.537 14.492 1.00 12.69 181 VAL C CA 1
ATOM 6201 C C . VAL C 1 220 ? 27.395 30.044 14.665 1.00 14.88 181 VAL C C 1
ATOM 6202 O O . VAL C 1 220 ? 27.838 30.822 13.805 1.00 15.64 181 VAL C O 1
ATOM 6206 N N . GLN C 1 221 ? 26.827 30.490 15.793 1.00 12.89 182 GLN C N 1
ATOM 6207 C CA . GLN C 1 221 ? 26.642 31.923 16.021 1.00 12.63 182 GLN C CA 1
ATOM 6208 C C . GLN C 1 221 ? 27.968 32.657 16.134 1.00 16.66 182 GLN C C 1
ATOM 6209 O O . GLN C 1 221 ? 28.133 33.745 15.566 1.00 16.82 182 GLN C O 1
ATOM 6215 N N . PHE C 1 222 ? 28.900 32.121 16.918 1.00 15.46 183 PHE C N 1
ATOM 6216 C CA . PHE C 1 222 ? 30.174 32.815 17.081 1.00 13.36 183 PHE C CA 1
ATOM 6217 C C . PHE C 1 222 ? 31.010 32.782 15.809 1.00 16.45 183 PHE C C 1
ATOM 6218 O O . PHE C 1 222 ? 31.707 33.751 15.501 1.00 16.47 183 PHE C O 1
ATOM 6226 N N . ALA C 1 223 ? 30.977 31.687 15.059 1.00 17.08 184 ALA C N 1
ATOM 6227 C CA . ALA C 1 223 ? 31.722 31.683 13.814 1.00 18.72 184 ALA C CA 1
ATOM 6228 C C . ALA C 1 223 ? 31.191 32.754 12.860 1.00 15.44 184 ALA C C 1
ATOM 6229 O O . ALA C 1 223 ? 31.969 33.410 12.168 1.00 18.13 184 ALA C O 1
ATOM 6231 N N . LYS C 1 224 ? 29.872 32.982 12.849 1.00 14.30 185 LYS C N 1
ATOM 6232 C CA . LYS C 1 224 ? 29.300 34.032 12.003 1.00 15.98 185 LYS C CA 1
ATOM 6233 C C . LYS C 1 224 ? 29.607 35.415 12.559 1.00 18.15 185 LYS C C 1
ATOM 6234 O O . LYS C 1 224 ? 29.935 36.350 11.799 1.00 17.89 185 LYS C O 1
ATOM 6240 N N . LEU C 1 225 ? 29.550 35.554 13.887 1.00 15.95 186 LEU C N 1
ATOM 6241 C CA . LEU C 1 225 ? 29.850 36.837 14.528 1.00 17.87 186 LEU C CA 1
ATOM 6242 C C . LEU C 1 225 ? 31.273 37.288 14.251 1.00 20.44 186 LEU C C 1
ATOM 6243 O O . LEU C 1 225 ? 31.528 38.496 14.148 1.00 19.33 186 LEU C O 1
ATOM 6248 N N . LEU C 1 226 ? 32.203 36.344 14.107 1.00 17.50 187 LEU C N 1
ATOM 6249 C CA . LEU C 1 226 ? 33.603 36.651 13.813 1.00 20.39 187 LEU C CA 1
ATOM 6250 C C . LEU C 1 226 ? 33.873 36.894 12.335 1.00 20.43 187 LEU C C 1
ATOM 6251 O O . LEU C 1 226 ? 35.008 37.231 11.976 1.00 24.73 187 LEU C O 1
ATOM 6256 N N . GLY C 1 227 ? 32.888 36.693 11.479 1.00 19.18 188 GLY C N 1
ATOM 6257 C CA . GLY C 1 227 ? 33.008 36.965 10.062 1.00 22.33 188 GLY C CA 1
ATOM 6258 C C . GLY C 1 227 ? 33.151 35.747 9.177 1.00 23.14 188 GLY C C 1
ATOM 6259 O O . GLY C 1 227 ? 33.308 35.902 7.968 1.00 22.07 188 GLY C O 1
ATOM 6260 N N . GLY C 1 228 ? 33.070 34.545 9.722 1.00 17.52 189 GLY C N 1
ATOM 6261 C CA . GLY C 1 228 ? 33.240 33.371 8.903 1.00 18.20 189 GLY C CA 1
ATOM 6262 C C . GLY C 1 228 ? 32.061 33.145 7.976 1.00 20.58 189 GLY C C 1
ATOM 6263 O O . GLY C 1 228 ? 30.950 33.668 8.173 1.00 20.80 189 GLY C O 1
ATOM 6264 N N . GLU C 1 229 ? 32.314 32.372 6.914 1.00 16.31 190 GLU C N 1
ATOM 6265 C CA . GLU C 1 229 ? 31.259 31.826 6.077 1.00 16.40 190 GLU C CA 1
ATOM 6266 C C . GLU C 1 229 ? 30.951 30.454 6.657 1.00 19.76 190 GLU C C 1
ATOM 6267 O O . GLU C 1 229 ? 31.800 29.559 6.615 1.00 18.66 190 GLU C O 1
ATOM 6273 N N . VAL C 1 230 ? 29.759 30.297 7.223 1.00 16.77 191 VAL C N 1
ATOM 6274 C CA . VAL C 1 230 ? 29.475 29.229 8.168 1.00 14.52 191 VAL C CA 1
ATOM 6275 C C . VAL C 1 230 ? 28.632 28.140 7.512 1.00 15.29 191 VAL C C 1
ATOM 6276 O O . VAL C 1 230 ? 27.505 28.385 7.062 1.00 17.81 191 VAL C O 1
ATOM 6280 N N . TYR C 1 231 ? 29.158 26.920 7.518 1.00 14.63 192 TYR C N 1
ATOM 6281 C CA . TYR C 1 231 ? 28.480 25.736 7.014 1.00 16.24 192 TYR C CA 1
ATOM 6282 C C . TYR C 1 231 ? 28.185 24.824 8.199 1.00 16.24 192 TYR C C 1
ATOM 6283 O O . TYR C 1 231 ? 29.098 24.251 8.803 1.00 16.83 192 TYR C O 1
ATOM 6292 N N . ALA C 1 232 ? 26.917 24.713 8.549 1.00 13.72 193 ALA C N 1
ATOM 6293 C CA . ALA C 1 232 ? 26.485 23.833 9.622 1.00 15.11 193 ALA C CA 1
ATOM 6294 C C . ALA C 1 232 ? 26.301 22.458 9.024 1.00 18.94 193 ALA C C 1
ATOM 6295 O O . ALA C 1 232 ? 25.640 22.316 7.990 1.00 19.99 193 ALA C O 1
ATOM 6297 N N . ILE C 1 233 ? 26.886 21.455 9.652 1.00 17.44 194 ILE C N 1
ATOM 6298 C CA A ILE C 1 233 ? 26.860 20.093 9.140 0.50 19.24 194 ILE C CA 1
ATOM 6299 C CA B ILE C 1 233 ? 26.853 20.097 9.135 0.50 19.24 194 ILE C CA 1
ATOM 6300 C C . ILE C 1 233 ? 25.874 19.299 9.979 1.00 22.02 194 ILE C C 1
ATOM 6301 O O . ILE C 1 233 ? 26.017 19.215 11.202 1.00 23.23 194 ILE C O 1
ATOM 6310 N N . SER C 1 234 ? 24.875 18.734 9.322 1.00 25.34 195 SER C N 1
ATOM 6311 C CA . SER C 1 234 ? 23.891 17.922 10.009 1.00 23.71 195 SER C CA 1
ATOM 6312 C C . SER C 1 234 ? 23.333 16.941 8.998 1.00 24.73 195 SER C C 1
ATOM 6313 O O . SER C 1 234 ? 23.049 17.305 7.853 1.00 23.23 195 SER C O 1
ATOM 6316 N N . ARG C 1 235 ? 23.180 15.702 9.435 1.00 21.50 196 ARG C N 1
ATOM 6317 C CA . ARG C 1 235 ? 22.479 14.723 8.623 1.00 22.97 196 ARG C CA 1
ATOM 6318 C C . ARG C 1 235 ? 20.965 14.909 8.657 1.00 31.81 196 ARG C C 1
ATOM 6319 O O . ARG C 1 235 ? 20.260 14.268 7.870 1.00 34.91 196 ARG C O 1
ATOM 6327 N N . ARG C 1 236 ? 20.453 15.749 9.553 1.00 24.26 197 ARG C N 1
ATOM 6328 C CA . ARG C 1 236 ? 19.014 15.991 9.690 1.00 35.23 197 ARG C CA 1
ATOM 6329 C C . ARG C 1 236 ? 18.643 17.267 8.988 1.00 29.19 197 ARG C C 1
ATOM 6330 O O . ARG C 1 236 ? 17.904 18.086 9.542 1.00 27.81 197 ARG C O 1
ATOM 6338 N N . LYS C 1 237 ? 19.211 17.483 7.799 1.00 27.30 198 LYS C N 1
ATOM 6339 C CA . LYS C 1 237 ? 19.270 18.818 7.225 1.00 25.72 198 LYS C CA 1
ATOM 6340 C C . LYS C 1 237 ? 17.897 19.475 7.186 1.00 23.33 198 LYS C C 1
ATOM 6341 O O . LYS C 1 237 ? 17.742 20.614 7.625 1.00 24.07 198 LYS C O 1
ATOM 6347 N N . ALA C 1 238 ? 16.880 18.780 6.665 1.00 24.82 199 ALA C N 1
ATOM 6348 C CA . ALA C 1 238 ? 15.575 19.427 6.510 1.00 26.59 199 ALA C CA 1
ATOM 6349 C C . ALA C 1 238 ? 14.969 19.804 7.855 1.00 19.53 199 ALA C C 1
ATOM 6350 O O . ALA C 1 238 ? 14.379 20.885 7.998 1.00 23.08 199 ALA C O 1
ATOM 6352 N N . LYS C 1 239 ? 15.118 18.938 8.858 1.00 19.02 200 LYS C N 1
ATOM 6353 C CA . LYS C 1 239 ? 14.548 19.232 10.167 1.00 23.65 200 LYS C CA 1
ATOM 6354 C C . LYS C 1 239 ? 15.170 20.473 10.787 1.00 24.23 200 LYS C C 1
ATOM 6355 O O . LYS C 1 239 ? 14.475 21.265 11.447 1.00 22.08 200 LYS C O 1
ATOM 6361 N N . VAL C 1 240 ? 16.479 20.665 10.596 1.00 18.95 201 VAL C N 1
ATOM 6362 C CA . VAL C 1 240 ? 17.217 21.650 11.364 1.00 17.91 201 VAL C CA 1
ATOM 6363 C C . VAL C 1 240 ? 17.644 22.842 10.542 1.00 17.74 201 VAL C C 1
ATOM 6364 O O . VAL C 1 240 ? 18.197 23.782 11.110 1.00 19.10 201 VAL C O 1
ATOM 6368 N N . GLU C 1 241 ? 17.364 22.871 9.239 1.00 18.60 202 GLU C N 1
ATOM 6369 C CA . GLU C 1 241 ? 17.886 23.955 8.416 1.00 20.15 202 GLU C CA 1
ATOM 6370 C C . GLU C 1 241 ? 17.413 25.325 8.889 1.00 21.39 202 GLU C C 1
ATOM 6371 O O . GLU C 1 241 ? 18.192 26.285 8.925 1.00 21.53 202 GLU C O 1
ATOM 6377 N N . SER C 1 242 ? 16.146 25.466 9.260 1.00 23.19 203 SER C N 1
ATOM 6378 C CA A SER C 1 242 ? 15.663 26.798 9.592 0.50 23.42 203 SER C CA 1
ATOM 6379 C CA B SER C 1 242 ? 15.637 26.786 9.600 0.50 23.44 203 SER C CA 1
ATOM 6380 C C . SER C 1 242 ? 16.257 27.313 10.891 1.00 19.62 203 SER C C 1
ATOM 6381 O O . SER C 1 242 ? 16.607 28.497 10.985 1.00 23.62 203 SER C O 1
ATOM 6386 N N . ILE C 1 243 ? 16.362 26.467 11.909 1.00 20.66 204 ILE C N 1
ATOM 6387 C CA . ILE C 1 243 ? 16.943 26.938 13.154 1.00 22.50 204 ILE C CA 1
ATOM 6388 C C . ILE C 1 243 ? 18.413 27.276 12.947 1.00 18.46 204 ILE C C 1
ATOM 6389 O O . ILE C 1 243 ? 18.905 28.283 13.461 1.00 21.84 204 ILE C O 1
ATOM 6394 N N . LEU C 1 244 ? 19.114 26.482 12.144 1.00 17.16 205 LEU C N 1
ATOM 6395 C CA . LEU C 1 244 ? 20.541 26.739 11.946 1.00 14.36 205 LEU C CA 1
ATOM 6396 C C . LEU C 1 244 ? 20.766 27.997 11.133 1.00 16.99 205 LEU C C 1
ATOM 6397 O O . LEU C 1 244 ? 21.711 28.747 11.398 1.00 18.57 205 LEU C O 1
ATOM 6402 N N . LYS C 1 245 ? 19.897 28.279 10.162 1.00 18.17 206 LYS C N 1
ATOM 6403 C CA . LYS C 1 245 ? 20.017 29.554 9.464 1.00 20.00 206 LYS C CA 1
ATOM 6404 C C . LYS C 1 245 ? 19.686 30.730 10.373 1.00 20.09 206 LYS C C 1
ATOM 6405 O O . LYS C 1 245 ? 20.346 31.776 10.290 1.00 22.37 206 LYS C O 1
ATOM 6411 N N . SER C 1 246 ? 18.738 30.565 11.294 1.00 19.10 207 SER C N 1
ATOM 6412 C CA . SER C 1 246 ? 18.462 31.660 12.216 1.00 23.19 207 SER C CA 1
ATOM 6413 C C . SER C 1 246 ? 19.587 31.846 13.218 1.00 25.32 207 SER C C 1
ATOM 6414 O O . SER C 1 246 ? 19.724 32.937 13.770 1.00 22.98 207 SER C O 1
ATOM 6417 N N . ALA C 1 247 ? 20.413 30.815 13.430 1.00 17.30 208 ALA C N 1
ATOM 6418 C CA . ALA C 1 247 ? 21.617 30.933 14.241 1.00 17.22 208 ALA C CA 1
ATOM 6419 C C . ALA C 1 247 ? 22.787 31.551 13.487 1.00 19.49 208 ALA C C 1
ATOM 6420 O O . ALA C 1 247 ? 23.805 31.899 14.105 1.00 20.80 208 ALA C O 1
ATOM 6422 N N . GLY C 1 248 ? 22.699 31.692 12.182 1.00 18.55 209 GLY C N 1
ATOM 6423 C CA . GLY C 1 248 ? 23.762 32.335 11.439 1.00 18.83 209 GLY C CA 1
ATOM 6424 C C . GLY C 1 248 ? 24.385 31.494 10.364 1.00 21.13 209 GLY C C 1
ATOM 6425 O O . GLY C 1 248 ? 25.272 31.992 9.660 1.00 20.11 209 GLY C O 1
ATOM 6426 N N . ALA C 1 249 ? 23.980 30.246 10.177 1.00 17.09 210 ALA C N 1
ATOM 6427 C CA . ALA C 1 249 ? 24.584 29.438 9.139 1.00 14.30 210 ALA C CA 1
ATOM 6428 C C . ALA C 1 249 ? 24.255 30.018 7.767 1.00 20.66 210 ALA C C 1
ATOM 6429 O O . ALA C 1 249 ? 23.120 30.432 7.508 1.00 18.79 210 ALA C O 1
ATOM 6431 N N . ASP C 1 250 ? 25.258 30.094 6.915 1.00 18.32 211 ASP C N 1
ATOM 6432 C CA . ASP C 1 250 ? 25.044 30.454 5.520 1.00 21.98 211 ASP C CA 1
ATOM 6433 C C . ASP C 1 250 ? 24.494 29.292 4.711 1.00 24.88 211 ASP C C 1
ATOM 6434 O O . ASP C 1 250 ? 23.741 29.506 3.741 1.00 24.45 211 ASP C O 1
ATOM 6439 N N . ALA C 1 251 ? 24.796 28.064 5.124 1.00 18.95 212 ALA C N 1
ATOM 6440 C CA . ALA C 1 251 ? 24.362 26.854 4.450 1.00 18.65 212 ALA C CA 1
ATOM 6441 C C . ALA C 1 251 ? 24.335 25.715 5.470 1.00 19.99 212 ALA C C 1
ATOM 6442 O O . ALA C 1 251 ? 25.072 25.735 6.471 1.00 19.82 212 ALA C O 1
ATOM 6444 N N . VAL C 1 252 ? 23.462 24.742 5.220 1.00 18.01 213 VAL C N 1
ATOM 6445 C CA . VAL C 1 252 ? 23.386 23.518 6.014 1.00 17.26 213 VAL C CA 1
ATOM 6446 C C . VAL C 1 252 ? 23.675 22.360 5.073 1.00 24.70 213 VAL C C 1
ATOM 6447 O O . VAL C 1 252 ? 22.982 22.183 4.063 1.00 22.07 213 VAL C O 1
ATOM 6451 N N . LEU C 1 253 ? 24.693 21.577 5.387 1.00 17.67 214 LEU C N 1
ATOM 6452 C CA . LEU C 1 253 ? 25.113 20.492 4.509 1.00 16.40 214 LEU C CA 1
ATOM 6453 C C . LEU C 1 253 ? 25.056 19.179 5.275 1.00 16.48 214 LEU C C 1
ATOM 6454 O O . LEU C 1 253 ? 25.288 19.144 6.486 1.00 19.29 214 LEU C O 1
ATOM 6459 N N . THR C 1 254 ? 24.807 18.089 4.562 1.00 18.45 215 THR C N 1
ATOM 6460 C CA . THR C 1 254 ? 25.068 16.796 5.156 1.00 18.10 215 THR C CA 1
ATOM 6461 C C . THR C 1 254 ? 26.569 16.533 5.170 1.00 19.79 215 THR C C 1
ATOM 6462 O O . THR C 1 254 ? 27.329 17.153 4.423 1.00 22.42 215 THR C O 1
ATOM 6466 N N . PRO C 1 255 ? 27.015 15.570 5.980 1.00 21.73 216 PRO C N 1
ATOM 6467 C CA . PRO C 1 255 ? 28.434 15.178 5.934 1.00 22.29 216 PRO C CA 1
ATOM 6468 C C . PRO C 1 255 ? 28.952 14.825 4.549 1.00 26.47 216 PRO C C 1
ATOM 6469 O O . PRO C 1 255 ? 30.080 15.212 4.217 1.00 24.01 216 PRO C O 1
ATOM 6473 N N . ASP C 1 256 ? 28.167 14.150 3.701 1.00 27.57 217 ASP C N 1
ATOM 6474 C CA . ASP C 1 256 ? 28.641 13.855 2.344 1.00 29.92 217 ASP C CA 1
ATOM 6475 C C . ASP C 1 256 ? 28.712 15.104 1.463 1.00 29.42 217 ASP C C 1
ATOM 6476 O O . ASP C 1 256 ? 29.624 15.235 0.638 1.00 24.90 217 ASP C O 1
ATOM 6481 N N . GLU C 1 257 ? 27.775 16.042 1.628 1.00 23.90 218 GLU C N 1
ATOM 6482 C CA . GLU C 1 257 ? 27.863 17.305 0.907 1.00 26.04 218 GLU C CA 1
ATOM 6483 C C . GLU C 1 257 ? 29.054 18.129 1.395 1.00 19.37 218 GLU C C 1
ATOM 6484 O O . GLU C 1 257 ? 29.641 18.892 0.624 1.00 25.83 218 GLU C O 1
ATOM 6490 N N . ALA C 1 258 ? 29.394 18.008 2.671 1.00 19.49 219 ALA C N 1
ATOM 6491 C CA . ALA C 1 258 ? 30.571 18.709 3.174 1.00 22.45 219 ALA C CA 1
ATOM 6492 C C . ALA C 1 258 ? 31.831 18.173 2.518 1.00 19.08 219 ALA C C 1
ATOM 6493 O O . ALA C 1 258 ? 32.745 18.935 2.178 1.00 21.36 219 ALA C O 1
ATOM 6495 N N . LYS C 1 259 ? 31.892 16.862 2.306 1.00 22.26 220 LYS C N 1
ATOM 6496 C CA . LYS C 1 259 ? 33.043 16.308 1.609 1.00 24.47 220 LYS C CA 1
ATOM 6497 C C . LYS C 1 259 ? 33.162 16.865 0.205 1.00 25.11 220 LYS C C 1
ATOM 6498 O O . LYS C 1 259 ? 34.269 17.143 -0.259 1.00 26.38 220 LYS C O 1
ATOM 6504 N N . SER C 1 260 ? 32.031 17.055 -0.482 1.00 23.81 221 SER C N 1
ATOM 6505 C CA . SER C 1 260 ? 32.042 17.599 -1.835 1.00 25.23 221 SER C CA 1
ATOM 6506 C C . SER C 1 260 ? 32.326 19.092 -1.849 1.00 24.97 221 SER C C 1
ATOM 6507 O O . SER C 1 260 ? 32.839 19.611 -2.846 1.00 33.91 221 SER C O 1
ATOM 6510 N N . ALA C 1 261 ? 32.057 19.781 -0.748 1.00 22.87 222 ALA C N 1
ATOM 6511 C CA . ALA C 1 261 ? 32.279 21.214 -0.632 1.00 25.01 222 ALA C CA 1
ATOM 6512 C C . ALA C 1 261 ? 33.659 21.568 -0.089 1.00 30.56 222 ALA C C 1
ATOM 6513 O O . ALA C 1 261 ? 33.989 22.760 -0.007 1.00 29.72 222 ALA C O 1
ATOM 6515 N N . ALA C 1 262 ? 34.461 20.577 0.304 1.00 28.53 223 ALA C N 1
ATOM 6516 C CA . ALA C 1 262 ? 35.796 20.849 0.843 1.00 22.05 223 ALA C CA 1
ATOM 6517 C C . ALA C 1 262 ? 36.626 21.540 -0.244 1.00 27.30 223 ALA C C 1
ATOM 6518 O O . ALA C 1 262 ? 36.349 21.358 -1.433 1.00 27.52 223 ALA C O 1
ATOM 6520 N N . PRO C 1 263 ? 37.663 22.311 0.103 1.00 21.45 224 PRO C N 1
ATOM 6521 C CA . PRO C 1 263 ? 38.185 22.375 1.473 1.00 19.70 224 PRO C CA 1
ATOM 6522 C C . PRO C 1 263 ? 37.550 23.455 2.338 1.00 21.66 224 PRO C C 1
ATOM 6523 O O . PRO C 1 263 ? 37.092 24.496 1.857 1.00 24.85 224 PRO C O 1
ATOM 6527 N N . PHE C 1 264 ? 37.600 23.215 3.650 1.00 15.60 225 PHE C N 1
ATOM 6528 C CA . PHE C 1 264 ? 37.234 24.211 4.645 1.00 17.51 225 PHE C CA 1
ATOM 6529 C C . PHE C 1 264 ? 38.480 24.720 5.348 1.00 15.23 225 PHE C C 1
ATOM 6530 O O . PHE C 1 264 ? 39.493 24.024 5.417 1.00 17.77 225 PHE C O 1
ATOM 6538 N N . ASP C 1 265 ? 38.408 25.942 5.866 1.00 13.68 226 ASP C N 1
ATOM 6539 C CA . ASP C 1 265 ? 39.511 26.504 6.636 1.00 12.71 226 ASP C CA 1
ATOM 6540 C C . ASP C 1 265 ? 39.467 26.121 8.112 1.00 13.35 226 ASP C C 1
ATOM 6541 O O . ASP C 1 265 ? 40.520 26.085 8.779 1.00 15.60 226 ASP C O 1
ATOM 6546 N N . VAL C 1 266 ? 38.279 25.859 8.648 1.00 10.66 227 VAL C N 1
ATOM 6547 C CA . VAL C 1 266 ? 38.112 25.610 10.071 1.00 12.02 227 VAL C CA 1
ATOM 6548 C C . VAL C 1 266 ? 37.018 24.587 10.209 1.00 13.83 227 VAL C C 1
ATOM 6549 O O . VAL C 1 266 ? 36.005 24.673 9.521 1.00 13.16 227 VAL C O 1
ATOM 6553 N N . VAL C 1 267 ? 37.230 23.613 11.081 1.00 12.95 228 VAL C N 1
ATOM 6554 C CA . VAL C 1 267 ? 36.166 22.749 11.581 1.00 14.79 228 VAL C CA 1
ATOM 6555 C C . VAL C 1 267 ? 36.055 22.987 13.079 1.00 16.17 228 VAL C C 1
ATOM 6556 O O . VAL C 1 267 ? 37.053 22.909 13.807 1.00 14.12 228 VAL C O 1
ATOM 6560 N N . LEU C 1 268 ? 34.832 23.269 13.559 1.00 10.80 229 LEU C N 1
ATOM 6561 C CA . LEU C 1 268 ? 34.559 23.389 14.979 1.00 10.31 229 LEU C CA 1
ATOM 6562 C C . LEU C 1 268 ? 33.783 22.143 15.356 1.00 14.63 229 LEU C C 1
ATOM 6563 O O . LEU C 1 268 ? 32.685 21.925 14.838 1.00 14.16 229 LEU C O 1
ATOM 6568 N N . ASP C 1 269 ? 34.391 21.292 16.180 1.00 13.32 230 ASP C N 1
ATOM 6569 C CA . ASP C 1 269 ? 33.865 19.954 16.466 1.00 11.99 230 ASP C CA 1
ATOM 6570 C C . ASP C 1 269 ? 33.712 19.730 17.964 1.00 15.09 230 ASP C C 1
ATOM 6571 O O . ASP C 1 269 ? 34.657 19.301 18.641 1.00 16.13 230 ASP C O 1
ATOM 6576 N N . PRO C 1 270 ? 32.534 19.978 18.513 1.00 12.76 231 PRO C N 1
ATOM 6577 C CA . PRO C 1 270 ? 32.338 19.807 19.959 1.00 13.32 231 PRO C CA 1
ATOM 6578 C C . PRO C 1 270 ? 31.887 18.412 20.367 1.00 18.88 231 PRO C C 1
ATOM 6579 O O . PRO C 1 270 ? 31.410 18.235 21.496 1.00 19.16 231 PRO C O 1
ATOM 6583 N N . THR C 1 271 ? 32.068 17.423 19.481 1.00 17.78 232 THR C N 1
ATOM 6584 C CA . THR C 1 271 ? 31.512 16.088 19.656 1.00 15.67 232 THR C CA 1
ATOM 6585 C C . THR C 1 271 ? 32.538 15.036 20.099 1.00 20.97 232 THR C C 1
ATOM 6586 O O . THR C 1 271 ? 32.253 13.843 19.978 1.00 17.13 232 THR C O 1
ATOM 6590 N N . GLY C 1 272 ? 33.681 15.425 20.648 1.00 23.09 233 GLY C N 1
ATOM 6591 C CA . GLY C 1 272 ? 34.677 14.422 21.023 1.00 23.21 233 GLY C CA 1
ATOM 6592 C C . GLY C 1 272 ? 35.210 13.746 19.763 1.00 16.72 233 GLY C C 1
ATOM 6593 O O . GLY C 1 272 ? 35.612 14.409 18.796 1.00 22.33 233 GLY C O 1
ATOM 6594 N N . SER C 1 273 ? 35.120 12.411 19.723 1.00 18.82 234 SER C N 1
ATOM 6595 C CA . SER C 1 273 ? 35.568 11.622 18.586 1.00 18.92 234 SER C CA 1
ATOM 6596 C C . SER C 1 273 ? 34.438 11.229 17.629 1.00 19.49 234 SER C C 1
ATOM 6597 O O . SER C 1 273 ? 34.690 10.484 16.685 1.00 18.97 234 SER C O 1
ATOM 6600 N N . ALA C 1 274 ? 33.215 11.729 17.824 1.00 16.64 235 ALA C N 1
ATOM 6601 C CA . ALA C 1 274 ? 32.076 11.228 17.038 1.00 20.37 235 ALA C CA 1
ATOM 6602 C C . ALA C 1 274 ? 32.135 11.594 15.550 1.00 19.78 235 ALA C C 1
ATOM 6603 O O . ALA C 1 274 ? 31.665 10.809 14.709 1.00 22.22 235 ALA C O 1
ATOM 6605 N N . SER C 1 275 ? 32.694 12.760 15.180 1.00 18.93 236 SER C N 1
ATOM 6606 C CA . SER C 1 275 ? 32.671 13.239 13.795 1.00 19.48 236 SER C CA 1
ATOM 6607 C C . SER C 1 275 ? 34.026 13.215 13.112 1.00 18.10 236 SER C C 1
ATOM 6608 O O . SER C 1 275 ? 34.108 13.516 11.915 1.00 17.02 236 SER C O 1
ATOM 6611 N N . TRP C 1 276 ? 35.078 12.868 13.841 1.00 16.89 237 TRP C N 1
ATOM 6612 C CA . TRP C 1 276 ? 36.442 13.016 13.338 1.00 17.08 237 TRP C CA 1
ATOM 6613 C C . TRP C 1 276 ? 36.656 12.282 12.014 1.00 19.09 237 TRP C C 1
ATOM 6614 O O . TRP C 1 276 ? 37.249 12.818 11.066 1.00 16.85 237 TRP C O 1
ATOM 6625 N N . ASP C 1 277 ? 36.197 11.038 11.933 1.00 20.89 238 ASP C N 1
ATOM 6626 C CA . ASP C 1 277 ? 36.525 10.239 10.761 1.00 20.43 238 ASP C CA 1
ATOM 6627 C C . ASP C 1 277 ? 35.866 10.774 9.499 1.00 21.57 238 ASP C C 1
ATOM 6628 O O . ASP C 1 277 ? 36.408 10.603 8.395 1.00 27.63 238 ASP C O 1
ATOM 6633 N N . LEU C 1 278 ? 34.729 11.452 9.639 1.00 20.76 239 LEU C N 1
ATOM 6634 C CA . LEU C 1 278 ? 34.041 12.056 8.518 1.00 22.62 239 LEU C CA 1
ATOM 6635 C C . LEU C 1 278 ? 34.512 13.457 8.218 1.00 21.25 239 LEU C C 1
ATOM 6636 O O . LEU C 1 278 ? 34.264 13.947 7.114 1.00 26.95 239 LEU C O 1
ATOM 6641 N N . SER C 1 279 ? 35.123 14.129 9.191 1.00 17.95 240 SER C N 1
ATOM 6642 C CA . SER C 1 279 ? 35.325 15.570 9.142 1.00 18.29 240 SER C CA 1
ATOM 6643 C C . SER C 1 279 ? 36.761 16.010 8.976 1.00 20.17 240 SER C C 1
ATOM 6644 O O . SER C 1 279 ? 36.991 17.037 8.343 1.00 20.37 240 SER C O 1
ATOM 6647 N N . PHE C 1 280 ? 37.736 15.304 9.538 1.00 18.59 241 PHE C N 1
ATOM 6648 C CA . PHE C 1 280 ? 39.104 15.811 9.450 1.00 16.96 241 PHE C CA 1
ATOM 6649 C C . PHE C 1 280 ? 39.521 15.985 7.991 1.00 18.42 241 PHE C C 1
ATOM 6650 O O . PHE C 1 280 ? 40.179 16.971 7.630 1.00 17.31 241 PHE C O 1
ATOM 6658 N N . GLY C 1 281 ? 39.053 15.094 7.119 1.00 18.56 242 GLY C N 1
ATOM 6659 C CA . GLY C 1 281 ? 39.428 15.127 5.729 1.00 18.50 242 GLY C CA 1
ATOM 6660 C C . GLY C 1 281 ? 38.874 16.295 4.921 1.00 20.09 242 GLY C C 1
ATOM 6661 O O . GLY C 1 281 ? 39.385 16.532 3.824 1.00 20.67 242 GLY C O 1
ATOM 6662 N N . VAL C 1 282 ? 37.918 17.072 5.452 1.00 18.21 243 VAL C N 1
ATOM 6663 C CA . VAL C 1 282 ? 37.425 18.234 4.710 1.00 15.38 243 VAL C CA 1
ATOM 6664 C C . VAL C 1 282 ? 38.278 19.480 4.883 1.00 17.58 243 VAL C C 1
ATOM 6665 O O . VAL C 1 282 ? 38.043 20.472 4.178 1.00 15.96 243 VAL C O 1
ATOM 6669 N N . LEU C 1 283 ? 39.297 19.449 5.750 1.00 15.65 244 LEU C N 1
ATOM 6670 C CA . LEU C 1 283 ? 40.139 20.618 5.945 1.00 15.14 244 LEU C CA 1
ATOM 6671 C C . LEU C 1 283 ? 41.143 20.750 4.819 1.00 17.60 244 LEU C C 1
ATOM 6672 O O . LEU C 1 283 ? 41.659 19.755 4.299 1.00 15.76 244 LEU C O 1
ATOM 6677 N N . GLY C 1 284 ? 41.388 21.991 4.420 1.00 17.18 245 GLY C N 1
ATOM 6678 C CA . GLY C 1 284 ? 42.395 22.296 3.431 1.00 22.31 245 GLY C CA 1
ATOM 6679 C C . GLY C 1 284 ? 43.679 22.770 4.084 1.00 15.04 245 GLY C C 1
ATOM 6680 O O . GLY C 1 284 ? 43.878 22.661 5.296 1.00 16.53 245 GLY C O 1
ATOM 6681 N N . ARG C 1 285 ? 44.548 23.344 3.246 1.00 16.28 246 ARG C N 1
ATOM 6682 C CA . ARG C 1 285 ? 45.843 23.813 3.699 1.00 17.72 246 ARG C CA 1
ATOM 6683 C C . ARG C 1 285 ? 45.658 24.878 4.765 1.00 17.63 246 ARG C C 1
ATOM 6684 O O . ARG C 1 285 ? 44.821 25.776 4.620 1.00 18.26 246 ARG C O 1
ATOM 6692 N N . GLY C 1 286 ? 46.407 24.759 5.847 1.00 13.96 247 GLY C N 1
ATOM 6693 C CA . GLY C 1 286 ? 46.326 25.708 6.926 1.00 14.97 247 GLY C CA 1
ATOM 6694 C C . GLY C 1 286 ? 45.093 25.536 7.777 1.00 14.69 247 GLY C C 1
ATOM 6695 O O . GLY C 1 286 ? 44.813 26.389 8.636 1.00 16.70 247 GLY C O 1
ATOM 6696 N N . GLY C 1 287 ? 44.354 24.454 7.557 1.00 14.54 248 GLY C N 1
ATOM 6697 C CA . GLY C 1 287 ? 43.068 24.285 8.233 1.00 15.72 248 GLY C CA 1
ATOM 6698 C C . GLY C 1 287 ? 43.255 24.024 9.713 1.00 15.08 248 GLY C C 1
ATOM 6699 O O . GLY C 1 287 ? 44.269 23.478 10.151 1.00 14.09 248 GLY C O 1
ATOM 6700 N N . ARG C 1 288 ? 42.274 24.458 10.505 1.00 13.63 249 ARG C N 1
ATOM 6701 C CA . ARG C 1 288 ? 42.269 24.309 11.956 1.00 13.47 249 ARG C CA 1
ATOM 6702 C C . ARG C 1 288 ? 41.087 23.434 12.341 1.00 15.63 249 ARG C C 1
ATOM 6703 O O . ARG C 1 288 ? 39.952 23.699 11.934 1.00 14.33 249 ARG C O 1
ATOM 6711 N N . TYR C 1 289 ? 41.373 22.364 13.048 1.00 13.69 250 TYR C N 1
ATOM 6712 C CA . TYR C 1 289 ? 40.390 21.435 13.591 1.00 15.25 250 TYR C CA 1
ATOM 6713 C C . TYR C 1 289 ? 40.341 21.672 15.105 1.00 15.71 250 TYR C C 1
ATOM 6714 O O . TYR C 1 289 ? 41.286 21.316 15.834 1.00 12.74 250 TYR C O 1
ATOM 6723 N N . VAL C 1 290 ? 39.259 22.284 15.588 1.00 12.00 251 VAL C N 1
ATOM 6724 C CA . VAL C 1 290 ? 39.127 22.637 16.999 1.00 11.35 251 VAL C CA 1
ATOM 6725 C C . VAL C 1 290 ? 38.211 21.596 17.628 1.00 14.27 251 VAL C C 1
ATOM 6726 O O . VAL C 1 290 ? 37.080 21.387 17.172 1.00 14.92 251 VAL C O 1
ATOM 6730 N N . THR C 1 291 ? 38.720 20.904 18.620 1.00 13.37 252 THR C N 1
ATOM 6731 C CA . THR C 1 291 ? 38.060 19.762 19.235 1.00 17.16 252 THR C CA 1
ATOM 6732 C C . THR C 1 291 ? 37.728 20.100 20.680 1.00 15.04 252 THR C C 1
ATOM 6733 O O . THR C 1 291 ? 38.557 20.656 21.414 1.00 14.55 252 THR C O 1
ATOM 6737 N N . ALA C 1 292 ? 36.489 19.812 21.065 1.00 12.80 253 ALA C N 1
ATOM 6738 C CA . ALA C 1 292 ? 36.026 19.841 22.442 1.00 12.08 253 ALA C CA 1
ATOM 6739 C C . ALA C 1 292 ? 35.146 18.618 22.667 1.00 14.21 253 ALA C C 1
ATOM 6740 O O . ALA C 1 292 ? 34.754 17.913 21.715 1.00 15.94 253 ALA C O 1
ATOM 6742 N N . GLY C 1 293 ? 34.812 18.369 23.923 1.00 16.73 254 GLY C N 1
ATOM 6743 C CA . GLY C 1 293 ? 34.016 17.193 24.215 1.00 17.62 254 GLY C CA 1
ATOM 6744 C C . GLY C 1 293 ? 33.593 17.168 25.665 1.00 23.71 254 GLY C C 1
ATOM 6745 O O . GLY C 1 293 ? 33.863 18.089 26.433 1.00 22.18 254 GLY C O 1
ATOM 6746 N N . ALA C 1 294 ? 32.927 16.074 26.031 1.00 21.12 255 ALA C N 1
ATOM 6747 C CA . ALA C 1 294 ? 32.215 15.959 27.298 1.00 19.95 255 ALA C CA 1
ATOM 6748 C C . ALA C 1 294 ? 32.812 14.863 28.182 1.00 20.45 255 ALA C C 1
ATOM 6749 O O . ALA C 1 294 ? 32.124 14.280 29.026 1.00 23.59 255 ALA C O 1
ATOM 6751 N N . LEU C 1 295 ? 34.101 14.579 27.995 1.00 21.12 256 LEU C N 1
ATOM 6752 C CA . LEU C 1 295 ? 34.919 13.788 28.907 1.00 22.25 256 LEU C CA 1
ATOM 6753 C C . LEU C 1 295 ? 34.763 12.287 28.711 1.00 25.56 256 LEU C C 1
ATOM 6754 O O . LEU C 1 295 ? 35.335 11.529 29.502 1.00 28.25 256 LEU C O 1
ATOM 6759 N N . THR C 1 296 ? 34.043 11.829 27.690 1.00 31.55 257 THR C N 1
ATOM 6760 C CA . THR C 1 296 ? 34.088 10.415 27.360 1.00 32.88 257 THR C CA 1
ATOM 6761 C C . THR C 1 296 ? 35.321 10.116 26.524 1.00 29.36 257 THR C C 1
ATOM 6762 O O . THR C 1 296 ? 36.035 11.016 26.080 1.00 25.58 257 THR C O 1
ATOM 6766 N N . GLY C 1 297 ? 35.564 8.828 26.303 1.00 26.55 258 GLY C N 1
ATOM 6767 C CA . GLY C 1 297 ? 36.741 8.433 25.546 1.00 27.18 258 GLY C CA 1
ATOM 6768 C C . GLY C 1 297 ? 36.682 9.001 24.141 1.00 29.38 258 GLY C C 1
ATOM 6769 O O . GLY C 1 297 ? 35.617 9.069 23.523 1.00 24.46 258 GLY C O 1
ATOM 6770 N N . ALA C 1 298 ? 37.840 9.409 23.630 1.00 23.83 259 ALA C N 1
ATOM 6771 C CA . ALA C 1 298 ? 37.885 10.094 22.345 1.00 21.39 259 ALA C CA 1
ATOM 6772 C C . ALA C 1 298 ? 39.186 9.780 21.607 1.00 24.99 259 ALA C C 1
ATOM 6773 O O . ALA C 1 298 ? 39.826 10.660 21.036 1.00 25.16 259 ALA C O 1
ATOM 6775 N N . GLU C 1 299 ? 39.56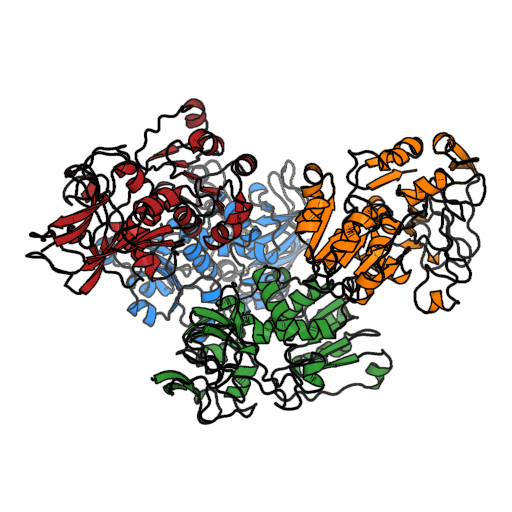0 8.507 21.541 1.00 21.36 260 GLU C N 1
ATOM 6776 C CA . GLU C 1 299 ? 40.745 8.105 20.789 1.00 24.69 260 GLU C CA 1
ATOM 6777 C C . GLU C 1 299 ? 40.430 8.024 19.297 1.00 30.42 260 GLU C C 1
ATOM 6778 O O . GLU C 1 299 ? 39.411 7.449 18.907 1.00 22.54 260 GLU C O 1
ATOM 6784 N N . VAL C 1 300 ? 41.288 8.618 18.456 1.00 18.47 261 VAL C N 1
ATOM 6785 C CA . VAL C 1 300 ? 41.122 8.596 17.016 1.00 18.86 261 VAL C CA 1
ATOM 6786 C C . VAL C 1 300 ? 42.463 8.267 16.384 1.00 22.28 261 VAL C C 1
ATOM 6787 O O . VAL C 1 300 ? 43.503 8.258 17.040 1.00 20.70 261 VAL C O 1
ATOM 6791 N N . ARG C 1 301 ? 42.411 7.989 15.097 1.00 18.37 262 ARG C N 1
ATOM 6792 C CA . ARG C 1 301 ? 43.591 7.760 14.284 1.00 17.90 262 ARG C CA 1
ATOM 6793 C C . ARG C 1 301 ? 43.847 9.030 13.503 1.00 16.36 262 ARG C C 1
ATOM 6794 O O . ARG C 1 301 ? 42.961 9.513 12.783 1.00 19.09 262 ARG C O 1
ATOM 6802 N N . LEU C 1 302 ? 45.057 9.555 13.619 1.00 19.65 263 LEU C N 1
ATOM 6803 C CA . LEU C 1 302 ? 45.465 10.762 12.913 1.00 19.51 263 LEU C CA 1
ATOM 6804 C C . LEU C 1 302 ? 46.498 10.401 11.859 1.00 22.49 263 LEU C C 1
ATOM 6805 O O . LEU C 1 302 ? 47.501 9.760 12.177 1.00 25.16 263 LEU C O 1
ATOM 6810 N N . ASP C 1 303 ? 46.251 10.820 10.621 1.00 20.55 264 ASP C N 1
ATOM 6811 C CA . ASP C 1 303 ? 47.235 10.712 9.546 1.00 22.65 264 ASP C CA 1
ATOM 6812 C C . ASP C 1 303 ? 48.199 11.890 9.679 1.00 19.83 264 ASP C C 1
ATOM 6813 O O . ASP C 1 303 ? 47.956 12.975 9.137 1.00 20.81 264 ASP C O 1
ATOM 6818 N N . LEU C 1 304 ? 49.323 11.653 10.339 1.00 22.19 265 LEU C N 1
ATOM 6819 C CA . LEU C 1 304 ? 50.271 12.728 10.597 1.00 20.19 265 LEU C CA 1
ATOM 6820 C C . LEU C 1 304 ? 50.847 13.294 9.322 1.00 16.94 265 LEU C C 1
ATOM 6821 O O . LEU C 1 304 ? 51.156 14.487 9.259 1.00 19.71 265 LEU C O 1
ATOM 6826 N N . ARG C 1 305 ? 51.027 12.462 8.303 1.00 21.42 266 ARG C N 1
ATOM 6827 C CA . ARG C 1 305 ? 51.616 12.975 7.083 1.00 22.33 266 ARG C CA 1
ATOM 6828 C C . ARG C 1 305 ? 50.673 13.938 6.383 1.00 20.40 266 ARG C C 1
ATOM 6829 O O . ARG C 1 305 ? 51.125 14.929 5.786 1.00 19.26 266 ARG C O 1
ATOM 6837 N N . ARG C 1 306 ? 49.359 13.686 6.459 1.00 19.94 267 ARG C N 1
ATOM 6838 C CA . ARG C 1 306 ? 48.404 14.645 5.913 1.00 20.04 267 ARG C CA 1
ATOM 6839 C C . ARG C 1 306 ? 48.407 15.931 6.726 1.00 18.44 267 ARG C C 1
ATOM 6840 O O . ARG C 1 306 ? 48.402 17.036 6.156 1.00 19.73 267 ARG C O 1
ATOM 6848 N N . LEU C 1 307 ? 48.498 15.792 8.051 1.00 16.84 268 LEU C N 1
ATOM 6849 C CA . LEU C 1 307 ? 48.566 16.951 8.944 1.00 16.72 268 LEU C CA 1
ATOM 6850 C C . LEU C 1 307 ? 49.770 17.836 8.622 1.00 19.80 268 LEU C C 1
ATOM 6851 O O . LEU C 1 307 ? 49.627 19.049 8.423 1.00 17.53 268 LEU C O 1
ATOM 6856 N N . TYR C 1 308 ? 50.962 17.257 8.536 1.00 16.62 269 TYR C N 1
ATOM 6857 C CA . TYR C 1 308 ? 52.099 18.142 8.283 1.00 16.92 269 TYR C CA 1
ATOM 6858 C C . TYR C 1 308 ? 52.179 18.573 6.822 1.00 20.66 269 TYR C C 1
ATOM 6859 O O . TYR C 1 308 ? 52.595 19.703 6.540 1.00 19.26 269 TYR C O 1
ATOM 6868 N N . GLY C 1 309 ? 51.738 17.727 5.886 1.00 20.37 270 GLY C N 1
ATOM 6869 C CA . GLY C 1 309 ? 51.775 18.094 4.482 1.00 20.17 270 GLY C CA 1
ATOM 6870 C C . GLY C 1 309 ? 50.849 19.239 4.133 1.00 19.82 270 GLY C C 1
ATOM 6871 O O . GLY C 1 309 ? 51.121 20.000 3.197 1.00 20.86 270 GLY C O 1
ATOM 6872 N N . MET C 1 310 ? 49.766 19.402 4.886 1.00 20.27 271 MET C N 1
ATOM 6873 C CA A MET C 1 310 ? 48.787 20.462 4.695 0.50 20.84 271 MET C CA 1
ATOM 6874 C CA B MET C 1 310 ? 48.856 20.517 4.647 0.50 20.85 271 MET C CA 1
ATOM 6875 C C . MET C 1 310 ? 48.882 21.560 5.754 1.00 15.42 271 MET C C 1
ATOM 6876 O O . MET C 1 310 ? 48.059 22.490 5.738 1.00 16.50 271 MET C O 1
ATOM 6885 N N . GLN C 1 311 ? 49.836 21.458 6.683 1.00 15.36 272 GLN C N 1
ATOM 6886 C CA . GLN C 1 311 ? 50.004 22.380 7.805 1.00 11.28 272 GLN C CA 1
ATOM 6887 C C . GLN C 1 311 ? 48.692 22.611 8.533 1.00 14.61 272 GLN C C 1
ATOM 6888 O O . GLN C 1 311 ? 48.341 23.737 8.879 1.00 15.49 272 GLN C O 1
ATOM 6894 N N . ILE C 1 312 ? 48.003 21.499 8.795 1.00 12.49 273 ILE C N 1
ATOM 6895 C CA . ILE C 1 312 ? 46.792 21.537 9.601 1.00 14.60 273 ILE C CA 1
ATOM 6896 C C . ILE C 1 312 ? 47.171 21.614 11.073 1.00 16.09 273 ILE C C 1
ATOM 6897 O O . ILE C 1 312 ? 48.235 21.140 11.496 1.00 15.01 273 ILE C O 1
ATOM 6902 N N . LEU C 1 313 ? 46.320 22.280 11.858 1.00 12.81 274 LEU C N 1
ATOM 6903 C CA . LEU C 1 313 ? 46.437 22.340 13.302 1.00 13.25 274 LEU C CA 1
ATOM 6904 C C . LEU C 1 313 ? 45.234 21.640 13.915 1.00 16.53 274 LEU C C 1
ATOM 6905 O O . LEU C 1 313 ? 44.093 21.894 13.505 1.00 16.63 274 LEU C O 1
ATOM 6910 N N . VAL C 1 314 ? 45.486 20.766 14.884 1.00 13.17 275 VAL C N 1
ATOM 6911 C CA . VAL C 1 314 ? 44.431 20.202 15.732 1.00 11.15 275 VAL C CA 1
ATOM 6912 C C . VAL C 1 314 ? 44.527 20.919 17.080 1.00 15.08 275 VAL C C 1
ATOM 6913 O O . VAL C 1 314 ? 45.579 20.892 17.745 1.00 14.67 275 VAL C O 1
ATOM 6917 N N . ILE C 1 315 ? 43.444 21.603 17.483 1.00 11.96 276 ILE C N 1
ATOM 6918 C CA . ILE C 1 315 ? 43.485 22.555 18.587 1.00 12.10 276 ILE C CA 1
ATOM 6919 C C . ILE C 1 315 ? 42.492 22.122 19.650 1.00 14.53 276 ILE C C 1
ATOM 6920 O O . ILE C 1 315 ? 41.289 22.097 19.395 1.00 13.18 276 ILE C O 1
ATOM 6925 N N . GLY C 1 316 ? 42.983 21.815 20.845 1.00 13.32 277 GLY C N 1
ATOM 6926 C CA . GLY C 1 316 ? 42.094 21.430 21.912 1.00 11.99 277 GLY C CA 1
ATOM 6927 C C . GLY C 1 316 ? 41.455 22.643 22.544 1.00 12.47 277 GLY C C 1
ATOM 6928 O O . GLY C 1 316 ? 42.061 23.709 22.663 1.00 14.63 277 GLY C O 1
ATOM 6929 N N . ALA C 1 317 ? 40.199 22.486 22.972 1.00 12.69 278 ALA C N 1
ATOM 6930 C CA . ALA C 1 317 ? 39.472 23.568 23.606 1.00 12.62 278 ALA C CA 1
ATOM 6931 C C . ALA C 1 317 ? 38.644 22.988 24.744 1.00 15.21 278 ALA C C 1
ATOM 6932 O O . ALA C 1 317 ? 37.987 21.961 24.562 1.00 15.84 278 ALA C O 1
ATOM 6934 N N . THR C 1 318 ? 38.705 23.604 25.915 1.00 12.71 279 THR C N 1
ATOM 6935 C CA . THR C 1 318 ? 37.844 23.218 27.024 1.00 14.74 279 THR C CA 1
ATOM 6936 C C . THR C 1 318 ? 37.367 24.452 27.772 1.00 14.74 279 THR C C 1
ATOM 6937 O O . THR C 1 318 ? 38.108 25.426 27.942 1.00 15.44 279 THR C O 1
ATOM 6941 N N . GLY C 1 319 ? 36.123 24.398 28.225 1.00 16.73 280 GLY C N 1
ATOM 6942 C CA . GLY C 1 319 ? 35.554 25.511 28.971 1.00 16.29 280 GLY C CA 1
ATOM 6943 C C . GLY C 1 319 ? 35.726 26.839 28.268 1.00 17.33 280 GLY C C 1
ATOM 6944 O O . GLY C 1 319 ? 35.582 26.958 27.046 1.00 15.86 280 GLY C O 1
ATOM 6945 N N . GLY C 1 320 ? 36.018 27.867 29.052 1.00 14.53 281 GLY C N 1
ATOM 6946 C CA . GLY C 1 320 ? 36.350 29.164 28.508 1.00 15.03 281 GLY C CA 1
ATOM 6947 C C . GLY C 1 320 ? 37.030 29.982 29.582 1.00 11.90 281 GLY C C 1
ATOM 6948 O O . GLY C 1 320 ? 37.063 29.614 30.760 1.00 14.69 281 GLY C O 1
ATOM 6949 N N . ARG C 1 321 ? 37.618 31.075 29.130 1.00 13.90 282 ARG C N 1
ATOM 6950 C CA . ARG C 1 321 ? 38.286 32.004 30.018 1.00 18.47 282 ARG C CA 1
ATOM 6951 C C . ARG C 1 321 ? 37.252 32.762 30.830 1.00 16.03 282 ARG C C 1
ATOM 6952 O O . ARG C 1 321 ? 36.199 33.131 30.324 1.00 14.30 282 ARG C O 1
ATOM 6960 N N . ARG C 1 322 ? 37.604 33.069 32.073 1.00 13.82 283 ARG C N 1
ATOM 6961 C CA . ARG C 1 322 ? 36.724 33.847 32.949 1.00 13.43 283 ARG C CA 1
ATOM 6962 C C . ARG C 1 322 ? 36.391 35.210 32.360 1.00 14.07 283 ARG C C 1
ATOM 6963 O O . ARG C 1 322 ? 35.242 35.666 32.451 1.00 16.06 283 ARG C O 1
ATOM 6971 N N . ALA C 1 323 ? 37.349 35.859 31.693 1.00 14.79 284 ALA C N 1
ATOM 6972 C CA . ALA C 1 323 ? 37.059 37.148 31.088 1.00 16.56 284 ALA C CA 1
ATOM 6973 C C . ALA C 1 323 ? 36.078 36.995 29.924 1.00 17.94 284 ALA C C 1
ATOM 6974 O O . ALA C 1 323 ? 35.220 37.855 29.689 1.00 19.75 284 ALA C O 1
ATOM 6976 N N . ASP C 1 324 ? 36.218 35.915 29.163 1.00 16.03 285 ASP C N 1
ATOM 6977 C CA . ASP C 1 324 ? 35.334 35.709 28.028 1.00 15.07 285 ASP C CA 1
ATOM 6978 C C . ASP C 1 324 ? 33.924 35.382 28.475 1.00 15.64 285 ASP C C 1
ATOM 6979 O O . ASP C 1 324 ? 32.973 35.644 27.736 1.00 17.15 285 ASP C O 1
ATOM 6984 N N . PHE C 1 325 ? 33.765 34.805 29.665 1.00 15.97 286 PHE C N 1
ATOM 6985 C CA . PHE C 1 325 ? 32.423 34.538 30.178 1.00 14.76 286 PHE C CA 1
ATOM 6986 C C . PHE C 1 325 ? 31.665 35.832 30.405 1.00 18.41 286 PHE C C 1
ATOM 6987 O O . PHE C 1 325 ? 30.490 35.946 30.022 1.00 17.39 286 PHE C O 1
ATOM 6995 N N . ASN C 1 326 ? 32.350 36.863 30.896 1.00 17.82 287 ASN C N 1
ATOM 6996 C CA . ASN C 1 326 ? 31.714 38.167 30.985 1.00 17.76 287 ASN C CA 1
ATOM 6997 C C . ASN C 1 326 ? 31.293 38.668 29.610 1.00 23.38 287 ASN C C 1
ATOM 6998 O O . ASN C 1 326 ? 30.200 39.219 29.450 1.00 20.17 287 ASN C O 1
ATOM 7003 N N . THR C 1 327 ? 32.149 38.494 28.600 1.00 16.45 288 THR C N 1
ATOM 7004 C CA . THR C 1 327 ? 31.799 38.961 27.269 1.00 16.81 288 THR C CA 1
ATOM 7005 C C . THR C 1 327 ? 30.581 38.230 26.738 1.00 15.85 288 THR C C 1
ATOM 7006 O O . THR C 1 327 ? 29.674 38.849 26.166 1.00 18.72 288 THR C O 1
ATOM 7010 N N . VAL C 1 328 ? 30.525 36.912 26.940 1.00 15.70 289 VAL C N 1
ATOM 7011 C CA . VAL C 1 328 ? 29.393 36.124 26.455 1.00 16.61 289 VAL C CA 1
ATOM 7012 C C . VAL C 1 328 ? 28.095 36.553 27.139 1.00 20.48 289 VAL C C 1
ATOM 7013 O O . VAL C 1 328 ? 27.043 36.643 26.496 1.00 18.16 289 VAL C O 1
ATOM 7017 N N . VAL C 1 329 ? 28.142 36.819 28.445 1.00 18.92 290 VAL C N 1
ATOM 7018 C CA . VAL C 1 329 ? 26.951 37.296 29.142 1.00 16.68 290 VAL C CA 1
ATOM 7019 C C . VAL C 1 329 ? 26.471 38.607 28.531 1.00 17.30 290 VAL C C 1
ATOM 7020 O O . VAL C 1 329 ? 25.275 38.781 28.256 1.00 21.77 290 VAL C O 1
ATOM 7024 N N . ARG C 1 330 ? 27.395 39.536 28.282 1.00 19.50 291 ARG C N 1
ATOM 7025 C CA . ARG C 1 330 ? 27.006 40.823 27.717 1.00 22.57 291 ARG C CA 1
ATOM 7026 C C . ARG C 1 330 ? 26.442 40.668 26.313 1.00 22.91 291 ARG C C 1
ATOM 7027 O O . ARG C 1 330 ? 25.535 41.403 25.919 1.00 25.73 291 ARG C O 1
ATOM 7035 N N . LEU C 1 331 ? 26.995 39.752 25.513 1.00 19.47 292 LEU C N 1
ATOM 7036 C CA . LEU C 1 331 ? 26.430 39.524 24.193 1.00 19.06 292 LEU C CA 1
ATOM 7037 C C . LEU C 1 331 ? 25.004 38.996 24.274 1.00 22.28 292 LEU C C 1
ATOM 7038 O O . LEU C 1 331 ? 24.157 39.349 23.442 1.00 23.28 292 LEU C O 1
ATOM 7043 N N . LEU C 1 332 ? 24.716 38.110 25.229 1.00 18.71 293 LEU C N 1
ATOM 7044 C CA . LEU C 1 332 ? 23.335 37.667 25.380 1.00 23.38 293 LEU C CA 1
ATOM 7045 C C . LEU C 1 332 ? 22.441 38.835 25.793 1.00 22.69 293 LEU C C 1
ATOM 7046 O O . LEU C 1 332 ? 21.341 39.011 25.252 1.00 22.94 293 LEU C O 1
ATOM 7051 N N . GLU C 1 333 ? 22.905 39.658 26.731 1.00 25.03 294 GLU C N 1
ATOM 7052 C CA . GLU C 1 333 ? 22.090 40.782 27.190 1.00 28.23 294 GLU C CA 1
ATOM 7053 C C . GLU C 1 333 ? 21.795 41.758 26.064 1.00 30.62 294 GLU C C 1
ATOM 7054 O O . GLU C 1 333 ? 20.756 42.423 26.083 1.00 30.11 294 GLU C O 1
ATOM 7060 N N . ALA C 1 334 ? 22.696 41.865 25.088 1.00 27.79 295 ALA C N 1
ATOM 7061 C CA . ALA C 1 334 ? 22.530 42.750 23.943 1.00 33.38 295 ALA C CA 1
ATOM 7062 C C . ALA C 1 334 ? 21.740 42.104 22.815 1.00 31.54 295 ALA C C 1
ATOM 7063 O O . ALA C 1 334 ? 21.510 42.753 21.791 1.00 32.37 295 ALA C O 1
ATOM 7065 N N . GLY C 1 335 ? 21.335 40.842 22.958 1.00 26.81 296 GLY C N 1
ATOM 7066 C CA . GLY C 1 335 ? 20.607 40.196 21.885 1.00 26.61 296 GLY C CA 1
ATOM 7067 C C . GLY C 1 335 ? 21.463 39.832 20.699 1.00 31.42 296 GLY C C 1
ATOM 7068 O O . GLY C 1 335 ? 20.925 39.562 19.612 1.00 29.51 296 GLY C O 1
ATOM 7069 N N . ARG C 1 336 ? 22.791 39.814 20.867 1.00 24.47 297 ARG C N 1
ATOM 7070 C CA . ARG C 1 336 ? 23.667 39.489 19.748 1.00 22.92 297 ARG C CA 1
ATOM 7071 C C . ARG C 1 336 ? 23.845 37.997 19.565 1.00 26.37 297 ARG C C 1
ATOM 7072 O O . ARG C 1 336 ? 24.281 37.571 18.494 1.00 23.28 297 ARG C O 1
ATOM 7076 N N . ILE C 1 337 ? 23.542 37.208 20.588 1.00 20.02 298 ILE C N 1
ATOM 7077 C CA . ILE C 1 337 ? 23.482 35.760 20.492 1.00 21.01 298 ILE C CA 1
ATOM 7078 C C . ILE C 1 337 ? 22.131 35.357 21.056 1.00 22.04 298 ILE C C 1
ATOM 7079 O O . ILE C 1 337 ? 21.487 36.122 21.778 1.00 22.50 298 ILE C O 1
ATOM 7084 N N . LYS C 1 338 ? 21.717 34.134 20.726 1.00 21.46 299 LYS C N 1
ATOM 7085 C CA . LYS C 1 338 ? 20.378 33.642 21.001 1.00 23.71 299 LYS C CA 1
ATOM 7086 C C . LYS C 1 338 ? 20.450 32.285 21.666 1.00 24.61 299 LYS C C 1
ATOM 7087 O O . LYS C 1 338 ? 21.213 31.419 21.240 1.00 19.64 299 LYS C O 1
ATOM 7091 N N . ALA C 1 339 ? 19.593 32.079 22.655 1.00 19.00 300 ALA C N 1
ATOM 7092 C CA . ALA C 1 339 ? 19.401 30.770 23.259 1.00 18.10 300 ALA C CA 1
ATOM 7093 C C . ALA C 1 339 ? 18.290 30.037 22.508 1.00 26.34 300 ALA C C 1
ATOM 7094 O O . ALA C 1 339 ? 17.168 30.540 22.401 1.00 28.43 300 ALA C O 1
ATOM 7096 N N . PHE C 1 340 ? 18.580 28.840 22.019 1.00 24.79 301 PHE C N 1
ATOM 7097 C CA . PHE C 1 340 ? 17.602 28.036 21.291 1.00 24.64 301 PHE C CA 1
ATOM 7098 C C . PHE C 1 340 ? 17.122 26.911 22.203 1.00 27.53 301 PHE C C 1
ATOM 7099 O O . PHE C 1 340 ? 17.862 25.946 22.448 1.00 26.17 301 PHE C O 1
ATOM 7107 N N . LEU C 1 341 ? 15.887 27.036 22.706 1.00 23.45 302 LEU C N 1
ATOM 7108 C CA . LEU C 1 341 ? 15.367 26.156 23.751 1.00 23.74 302 LEU C CA 1
ATOM 7109 C C . LEU C 1 341 ? 14.436 25.091 23.186 1.00 26.39 302 LEU C C 1
ATOM 7110 O O . LEU C 1 341 ? 13.664 25.347 22.263 1.00 29.65 302 LEU C O 1
ATOM 7115 N N . HIS C 1 342 ? 14.553 23.875 23.708 1.00 21.36 303 HIS C N 1
ATOM 7116 C CA . HIS C 1 342 ? 13.704 22.761 23.311 1.00 21.79 303 HIS C CA 1
ATOM 7117 C C . HIS C 1 342 ? 12.591 22.555 24.335 1.00 29.18 303 HIS C C 1
ATOM 7118 O O . HIS C 1 342 ? 11.402 22.628 23.995 1.00 24.27 303 HIS C O 1
ATOM 7125 N N . ASN C 1 343 ? 12.948 22.401 25.610 1.00 20.80 304 ASN C N 1
ATOM 7126 C CA . ASN C 1 343 ? 11.926 22.235 26.639 1.00 19.58 304 ASN C CA 1
ATOM 7127 C C . ASN C 1 343 ? 12.554 22.449 28.010 1.00 25.26 304 ASN C C 1
ATOM 7128 O O . ASN C 1 343 ? 13.763 22.303 28.180 1.00 24.97 304 ASN C O 1
ATOM 7133 N N . VAL C 1 344 ? 11.715 22.812 28.979 1.00 20.03 305 VAL C N 1
ATOM 7134 C CA . VAL C 1 344 ? 12.104 22.936 30.373 1.00 20.85 305 VAL C CA 1
ATOM 7135 C C . VAL C 1 344 ? 11.332 21.883 31.151 1.00 26.91 305 VAL C C 1
ATOM 7136 O O . VAL C 1 344 ? 10.103 21.788 31.022 1.00 26.37 305 VAL C O 1
ATOM 7140 N N . TYR C 1 345 ? 12.037 21.088 31.931 1.00 22.34 306 TYR C N 1
ATOM 7141 C CA . TYR C 1 345 ? 11.394 20.093 32.770 1.00 22.54 306 TYR C CA 1
ATOM 7142 C C . TYR C 1 345 ? 11.490 20.502 34.230 1.00 27.68 306 TYR C C 1
ATOM 7143 O O . TYR C 1 345 ? 12.416 21.218 34.630 1.00 26.84 306 TYR C O 1
ATOM 7152 N N . PRO C 1 346 ? 10.577 20.019 35.073 1.00 30.04 307 PRO C N 1
ATOM 7153 C CA . PRO C 1 346 ? 10.764 20.163 36.520 1.00 27.26 307 PRO C CA 1
ATOM 7154 C C . PRO C 1 346 ? 11.814 19.196 37.018 1.00 23.11 307 PRO C C 1
ATOM 7155 O O . PRO C 1 346 ? 12.115 18.174 36.393 1.00 24.77 307 PRO C O 1
ATOM 7159 N N . LEU C 1 347 ? 12.340 19.507 38.204 1.00 28.94 308 LEU C N 1
ATOM 7160 C CA . LEU C 1 347 ? 13.401 18.678 38.767 1.00 31.25 308 LEU C CA 1
ATOM 7161 C C . LEU C 1 347 ? 12.974 17.221 38.901 1.00 30.47 308 LEU C C 1
ATOM 7162 O O . LEU C 1 347 ? 13.793 16.309 38.715 1.00 26.80 308 LEU C O 1
ATOM 7167 N N . ALA C 1 348 ? 11.692 16.975 39.194 1.00 31.94 309 ALA C N 1
ATOM 7168 C CA . ALA C 1 348 ? 11.226 15.599 39.369 1.00 30.96 309 ALA C CA 1
ATOM 7169 C C . ALA C 1 348 ? 11.409 14.767 38.109 1.00 27.04 309 ALA C C 1
ATOM 7170 O O . ALA C 1 348 ? 11.538 13.538 38.189 1.00 31.44 309 ALA C O 1
ATOM 7172 N N . ASP C 1 349 ? 11.440 15.415 36.943 1.00 30.69 310 ASP C N 1
ATOM 7173 C CA . ASP C 1 349 ? 11.558 14.741 35.656 1.00 32.84 310 ASP C CA 1
ATOM 7174 C C . ASP C 1 349 ? 12.990 14.752 35.129 1.00 27.62 310 ASP C C 1
ATOM 7175 O O . ASP C 1 349 ? 13.195 14.598 33.927 1.00 24.82 310 ASP C O 1
ATOM 7180 N N . VAL C 1 350 ? 13.987 14.891 36.013 1.00 27.00 311 VAL C N 1
ATOM 7181 C CA . VAL C 1 350 ? 15.375 14.995 35.569 1.00 25.07 311 VAL C CA 1
ATOM 7182 C C . VAL C 1 350 ? 15.808 13.784 34.747 1.00 24.16 311 VAL C C 1
ATOM 7183 O O . VAL C 1 350 ? 16.604 13.919 33.804 1.00 25.74 311 VAL C O 1
ATOM 7187 N N . ARG C 1 351 ? 15.309 12.583 35.075 1.00 23.75 312 ARG C N 1
ATOM 7188 C CA . ARG C 1 351 ? 15.677 11.413 34.282 1.00 24.65 312 ARG C CA 1
ATOM 7189 C C . ARG C 1 351 ? 15.141 11.521 32.858 1.00 29.62 312 ARG C C 1
ATOM 7190 O O . ARG C 1 351 ? 15.837 11.172 31.894 1.00 26.39 312 ARG C O 1
ATOM 7194 N N . LYS C 1 352 ? 13.902 11.994 32.700 1.00 24.65 313 LYS C N 1
ATOM 7195 C CA . LYS C 1 352 ? 13.376 12.179 31.352 1.00 24.01 313 LYS C CA 1
ATOM 7196 C C . LYS C 1 352 ? 14.163 13.252 30.622 1.00 21.30 313 LYS C C 1
ATOM 7197 O O . LYS C 1 352 ? 14.356 13.171 29.404 1.00 25.06 313 LYS C O 1
ATOM 7203 N N . ALA C 1 353 ? 14.586 14.283 31.348 1.00 21.61 314 ALA C N 1
ATOM 7204 C CA . ALA C 1 353 ? 15.348 15.354 30.715 1.00 22.73 314 ALA C CA 1
ATOM 7205 C C . ALA C 1 353 ? 16.662 14.829 30.162 1.00 21.43 314 ALA C C 1
ATOM 7206 O O . ALA C 1 353 ? 17.038 15.135 29.020 1.00 20.88 314 ALA C O 1
ATOM 7208 N N . LEU C 1 354 ? 17.372 14.016 30.949 1.00 23.06 315 LEU C N 1
ATOM 7209 C CA . LEU C 1 354 ? 18.646 13.476 30.483 1.00 23.12 315 LEU C CA 1
ATOM 7210 C C . LEU C 1 354 ? 18.460 12.498 29.333 1.00 24.94 315 LEU C C 1
ATOM 7211 O O . LEU C 1 354 ? 19.272 12.461 28.400 1.00 22.95 315 LEU C O 1
ATOM 7216 N N . GLU C 1 355 ? 17.395 11.698 29.363 1.00 23.69 316 GLU C N 1
ATOM 7217 C CA . GLU C 1 355 ? 17.168 10.796 28.244 1.00 24.04 316 GLU C CA 1
ATOM 7218 C C . GLU C 1 355 ? 16.801 11.557 26.974 1.00 24.76 316 GLU C C 1
ATOM 7219 O O . GLU C 1 355 ? 17.086 11.088 25.863 1.00 31.41 316 GLU C O 1
ATOM 7222 N N . GLU C 1 356 ? 16.180 12.724 27.115 1.00 25.42 317 GLU C N 1
ATOM 7223 C CA . GLU C 1 356 ? 15.860 13.554 25.959 1.00 24.22 317 GLU C CA 1
ATOM 7224 C C . GLU C 1 356 ? 17.104 14.093 25.271 1.00 30.24 317 GLU C C 1
ATOM 7225 O O . GLU C 1 356 ? 17.053 14.471 24.095 1.00 26.55 317 GLU C O 1
ATOM 7231 N N . LEU C 1 357 ? 18.238 14.111 25.962 1.00 31.64 318 LEU C N 1
ATOM 7232 C CA . LEU C 1 357 ? 19.475 14.533 25.323 1.00 32.74 318 LEU C CA 1
ATOM 7233 C C . LEU C 1 357 ? 19.786 13.662 24.115 1.00 26.93 318 LEU C C 1
ATOM 7234 O O . LEU C 1 357 ? 20.278 14.154 23.092 1.00 34.14 318 LEU C O 1
ATOM 7239 N N . ARG C 1 358 ? 19.490 12.369 24.216 1.00 25.49 319 ARG C N 1
ATOM 7240 C CA . ARG C 1 358 ? 19.799 11.373 23.205 1.00 34.08 319 ARG C CA 1
ATOM 7241 C C . ARG C 1 358 ? 18.644 11.123 22.239 1.00 35.44 319 ARG C C 1
ATOM 7242 O O . ARG C 1 358 ? 18.744 10.225 21.401 1.00 36.23 319 ARG C O 1
ATOM 7244 N N . SER C 1 359 ? 17.557 11.899 22.327 1.00 30.22 320 SER C N 1
ATOM 7245 C CA . SER C 1 359 ? 16.372 11.606 21.529 1.00 32.68 320 SER C CA 1
ATOM 7246 C C . SER C 1 359 ? 16.560 12.056 20.078 1.00 32.28 320 SER C C 1
ATOM 7247 O O . SER C 1 359 ? 17.048 13.165 19.830 1.00 30.68 320 SER C O 1
ATOM 7250 N N . PRO C 1 360 ? 16.122 11.242 19.108 1.00 36.26 321 PRO C N 1
ATOM 7251 C CA . PRO C 1 360 ? 16.054 11.724 17.711 1.00 35.65 321 PRO C CA 1
ATOM 7252 C C . PRO C 1 360 ? 15.137 12.907 17.514 1.00 37.89 321 PRO C C 1
ATOM 7253 O O . PRO C 1 360 ? 15.295 13.638 16.528 1.00 35.91 321 PRO C O 1
ATOM 7257 N N . GLU C 1 361 ? 14.164 13.113 18.400 1.00 34.06 322 GLU C N 1
ATOM 7258 C CA . GLU C 1 361 ? 13.229 14.215 18.215 1.00 32.44 322 GLU C CA 1
ATOM 7259 C C . GLU C 1 361 ? 13.833 15.554 18.636 1.00 38.43 322 GLU C C 1
ATOM 7260 O O . GLU C 1 361 ? 13.342 16.609 18.218 1.00 40.34 322 GLU C O 1
ATOM 7266 N N . ARG C 1 362 ? 14.915 15.533 19.408 1.00 31.30 323 ARG C N 1
ATOM 7267 C CA . ARG C 1 362 ? 15.381 16.727 20.092 1.00 29.77 323 ARG C CA 1
ATOM 7268 C C . ARG C 1 362 ? 16.163 17.653 19.172 1.00 30.86 323 ARG C C 1
ATOM 7269 O O . ARG C 1 362 ? 17.061 17.213 18.447 1.00 32.84 323 ARG C O 1
ATOM 7277 N N . VAL C 1 363 ? 15.849 18.948 19.246 1.00 28.48 324 VAL C N 1
ATOM 7278 C CA . VAL C 1 363 ? 16.637 20.010 18.622 1.00 27.90 324 VAL C CA 1
ATOM 7279 C C . VAL C 1 363 ? 16.604 21.199 19.565 1.00 35.95 324 VAL C C 1
ATOM 7280 O O . VAL C 1 363 ? 15.608 21.923 19.616 1.00 32.44 324 VAL C O 1
ATOM 7284 N N . GLY C 1 364 ? 17.699 21.455 20.245 1.00 27.93 325 GLY C N 1
ATOM 7285 C CA . GLY C 1 364 ? 17.773 22.596 21.118 1.00 28.30 325 GLY C CA 1
ATOM 7286 C C . GLY C 1 364 ? 18.006 22.190 22.556 1.00 24.34 325 GLY C C 1
ATOM 7287 O O . GLY C 1 364 ? 18.134 21.015 22.900 1.00 24.79 325 GLY C O 1
ATOM 7288 N N . LYS C 1 365 ? 18.035 23.208 23.398 1.00 20.83 326 LYS C N 1
ATOM 7289 C CA . LYS C 1 365 ? 18.477 23.061 24.766 1.00 19.25 326 LYS C CA 1
ATOM 7290 C C . LYS C 1 365 ? 17.353 22.518 25.635 1.00 21.31 326 LYS C C 1
ATOM 7291 O O . LYS C 1 365 ? 16.218 22.996 25.549 1.00 25.37 326 LYS C O 1
ATOM 7297 N N . VAL C 1 366 ? 17.687 21.540 26.468 1.00 19.43 327 VAL C N 1
ATOM 7298 C CA . VAL C 1 366 ? 16.832 21.052 27.555 1.00 19.11 327 VAL C CA 1
ATOM 7299 C C . VAL C 1 366 ? 17.300 21.703 28.858 1.00 28.47 327 VAL C C 1
ATOM 7300 O O . VAL C 1 366 ? 18.499 21.681 29.171 1.00 21.31 327 VAL C O 1
ATOM 7304 N N . LEU C 1 367 ? 16.369 22.290 29.615 1.00 21.25 328 LEU C N 1
ATOM 7305 C CA . LEU C 1 367 ? 16.655 22.831 30.934 1.00 21.12 328 LEU C CA 1
ATOM 7306 C C . LEU C 1 367 ? 15.835 22.099 31.992 1.00 23.44 328 LEU C C 1
ATOM 7307 O O . LEU C 1 367 ? 14.806 21.482 31.693 1.00 22.68 328 LEU C O 1
ATOM 7312 N N . ILE C 1 368 ? 16.343 22.156 33.220 1.00 18.48 329 ILE C N 1
ATOM 7313 C CA .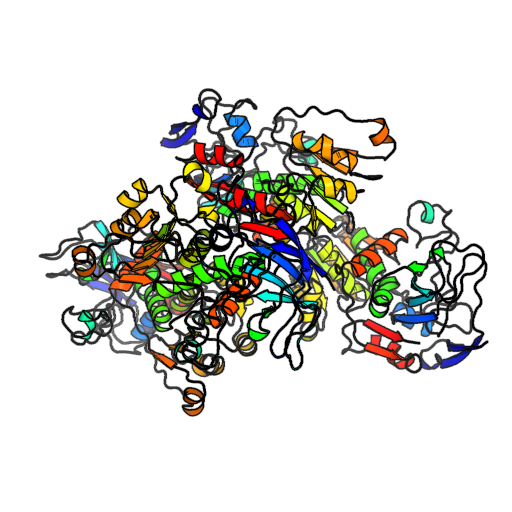 ILE C 1 368 ? 15.636 21.763 34.439 1.00 23.55 329 ILE C CA 1
ATOM 7314 C C . ILE C 1 368 ? 15.329 23.019 35.237 1.00 27.60 329 ILE C C 1
ATOM 7315 O O . ILE C 1 368 ? 16.166 23.925 35.335 1.00 23.20 329 ILE C O 1
ATOM 7320 N N . ALA C 1 369 ? 14.137 23.070 35.836 1.00 24.36 330 ALA C N 1
ATOM 7321 C CA . ALA C 1 369 ? 13.761 24.179 36.708 1.00 22.55 330 ALA C CA 1
ATOM 7322 C C . ALA C 1 369 ? 13.502 23.593 38.095 1.00 25.63 330 ALA C C 1
ATOM 7323 O O . ALA C 1 369 ? 12.490 22.894 38.297 1.00 29.86 330 ALA C O 1
ATOM 7325 N N . PRO C 1 370 ? 14.427 23.752 39.058 1.00 31.34 331 PRO C N 1
ATOM 7326 C CA . PRO C 1 370 ? 14.142 23.227 40.401 1.00 32.78 331 PRO C CA 1
ATOM 7327 C C . PRO C 1 370 ? 12.994 23.967 41.086 1.00 46.10 331 PRO C C 1
ATOM 7328 O O . PRO C 1 370 ? 12.157 23.352 41.753 1.00 61.04 331 PRO C O 1
ATOM 7333 N N . HIS D 1 38 ? -11.232 51.872 67.687 1.00 57.60 -1 HIS D N 1
ATOM 7334 C CA . HIS D 1 38 ? -10.307 51.249 66.700 1.00 52.65 -1 HIS D CA 1
ATOM 7335 C C . HIS D 1 38 ? -10.118 52.189 65.511 1.00 50.38 -1 HIS D C 1
ATOM 7336 O O . HIS D 1 38 ? -11.053 52.453 64.754 1.00 47.81 -1 HIS D O 1
ATOM 7343 N N . GLU D 1 39 ? -8.900 52.706 65.374 1.00 46.81 0 GLU D N 1
ATOM 7344 C CA . GLU D 1 39 ? -8.558 53.674 64.346 1.00 43.15 0 GLU D CA 1
ATOM 7345 C C . GLU D 1 39 ? -7.531 53.061 63.401 1.00 36.30 0 GLU D C 1
ATOM 7346 O O . GLU D 1 39 ? -6.866 52.068 63.722 1.00 42.20 0 GLU D O 1
ATOM 7348 N N . MET D 1 40 ? -7.399 53.670 62.224 1.00 29.75 1 MET D N 1
ATOM 7349 C CA . MET D 1 40 ? -6.434 53.213 61.242 1.00 26.08 1 MET D CA 1
ATOM 7350 C C . MET D 1 40 ? -5.847 54.432 60.554 1.00 25.42 1 MET D C 1
ATOM 7351 O O . MET D 1 40 ? -6.413 55.521 60.600 1.00 31.90 1 MET D O 1
ATOM 7356 N N . ARG D 1 41 ? -4.701 54.250 59.913 1.00 25.87 2 ARG D N 1
ATOM 7357 C CA . ARG D 1 41 ? -4.156 55.312 59.081 1.00 25.83 2 ARG D CA 1
ATOM 7358 C C . ARG D 1 41 ? -4.828 55.268 57.713 1.00 23.89 2 ARG D C 1
ATOM 7359 O O . ARG D 1 41 ? -5.134 54.189 57.202 1.00 25.11 2 ARG D O 1
ATOM 7367 N N . ALA D 1 42 ? -5.062 56.447 57.142 1.00 25.79 3 ALA D N 1
ATOM 7368 C CA . ALA D 1 42 ? -5.678 56.578 55.825 1.00 25.55 3 ALA D CA 1
ATOM 7369 C C . ALA D 1 42 ? -5.218 57.879 55.194 1.00 26.70 3 ALA D C 1
ATOM 7370 O O . ALA D 1 42 ? -4.813 58.823 55.880 1.00 29.80 3 ALA D O 1
ATOM 7372 N N . ALA D 1 43 ? -5.271 57.919 53.875 1.00 21.36 4 ALA D N 1
ATOM 7373 C CA . ALA D 1 43 ? -5.107 59.156 53.136 1.00 21.44 4 ALA D CA 1
ATOM 7374 C C . ALA D 1 43 ? -6.491 59.608 52.711 1.00 30.76 4 ALA D C 1
ATOM 7375 O O . ALA D 1 43 ? -7.245 58.823 52.130 1.00 25.79 4 ALA D O 1
ATOM 7377 N N . ALA D 1 44 ? -6.844 60.852 53.025 1.00 23.80 5 ALA D N 1
ATOM 7378 C CA . ALA D 1 44 ? -8.189 61.334 52.761 1.00 25.67 5 ALA D CA 1
ATOM 7379 C C . ALA D 1 44 ? -8.151 62.792 52.339 1.00 31.81 5 ALA D C 1
ATOM 7380 O O . ALA D 1 44 ? -7.217 63.521 52.678 1.00 29.30 5 ALA D O 1
ATOM 7382 N N . PHE D 1 45 ? -9.180 63.213 51.593 1.00 22.60 6 PHE D N 1
ATOM 7383 C CA . PHE D 1 45 ? -9.366 64.623 51.250 1.00 23.74 6 PHE D CA 1
ATOM 7384 C C . PHE D 1 45 ? -10.766 65.077 51.643 1.00 29.98 6 PHE D C 1
ATOM 7385 O O . PHE D 1 45 ? -11.743 64.335 51.501 1.00 27.75 6 PHE D O 1
ATOM 7393 N N . SER D 1 46 ? -10.834 66.285 52.218 1.00 32.45 7 SER D N 1
ATOM 7394 C CA A SER D 1 46 ? -12.096 66.902 52.604 0.50 34.73 7 SER D CA 1
ATOM 7395 C CA B SER D 1 46 ? -12.096 66.902 52.602 0.50 34.73 7 SER D CA 1
ATOM 7396 C C . SER D 1 46 ? -12.664 67.782 51.504 1.00 27.75 7 SER D C 1
ATOM 7397 O O . SER D 1 46 ? -13.859 68.086 51.533 1.00 34.76 7 SER D O 1
ATOM 7402 N N . THR D 1 47 ? -11.827 68.185 50.551 1.00 29.37 8 THR D N 1
ATOM 7403 C CA . THR D 1 47 ? -12.174 68.993 49.410 1.00 33.92 8 THR D CA 1
ATOM 7404 C C . THR D 1 47 ? -11.219 68.531 48.319 1.00 33.13 8 THR D C 1
ATOM 7405 O O . THR D 1 47 ? -10.060 68.210 48.624 1.00 30.18 8 THR D O 1
ATOM 7409 N N . PRO D 1 48 ? -11.651 68.488 47.062 1.00 34.95 9 PRO D N 1
ATOM 7410 C CA . PRO D 1 48 ? -10.763 67.997 45.997 1.00 29.59 9 PRO D CA 1
ATOM 7411 C C . PRO D 1 48 ? -9.527 68.864 45.829 1.00 31.53 9 PRO D C 1
ATOM 7412 O O . PRO D 1 48 ? -9.493 70.030 46.219 1.00 40.81 9 PRO D O 1
ATOM 7416 N N . GLY D 1 49 ? -8.495 68.272 45.232 1.00 29.50 10 GLY D N 1
ATOM 7417 C CA . GLY D 1 49 ? -7.214 68.927 44.948 1.00 33.77 10 GLY D CA 1
ATOM 7418 C C . GLY D 1 49 ? -6.153 68.090 45.630 1.00 33.23 10 GLY D C 1
ATOM 7419 O O . GLY D 1 49 ? -6.291 67.695 46.785 1.00 29.61 10 GLY D O 1
ATOM 7420 N N . LEU D 1 50 ? -5.085 67.794 44.882 1.00 30.70 11 LEU D N 1
ATOM 7421 C CA . LEU D 1 50 ? -4.008 66.953 45.392 1.00 35.26 11 LEU D CA 1
ATOM 7422 C C . LEU D 1 50 ? -3.405 67.541 46.657 1.00 40.71 11 LEU D C 1
ATOM 7423 O O . LEU D 1 50 ? -3.014 66.804 47.570 1.00 32.39 11 LEU D O 1
ATOM 7428 N N . GLU D 1 51 ? -3.321 68.872 46.722 1.00 36.29 12 GLU D N 1
ATOM 7429 C CA . GLU D 1 51 ? -2.831 69.564 47.912 1.00 47.81 12 GLU D CA 1
ATOM 7430 C C . GLU D 1 51 ? -3.658 69.235 49.148 1.00 39.65 12 GLU D C 1
ATOM 7431 O O . GLU D 1 51 ? -3.192 69.454 50.270 1.00 38.76 12 GLU D O 1
ATOM 7437 N N . ASN D 1 52 ? -4.865 68.698 48.974 1.00 33.12 13 ASN D N 1
ATOM 7438 C CA . ASN D 1 52 ? -5.763 68.417 50.082 1.00 24.19 13 ASN D CA 1
ATOM 7439 C C . ASN D 1 52 ? -5.789 66.959 50.484 1.00 27.78 13 ASN D C 1
ATOM 7440 O O . ASN D 1 52 ? -6.520 66.603 51.418 1.00 26.34 13 ASN D O 1
ATOM 7445 N N . LEU D 1 53 ? -4.989 66.118 49.835 1.00 23.48 14 LEU D N 1
ATOM 7446 C CA . LEU D 1 53 ? -4.898 64.704 50.185 1.00 27.02 14 LEU D CA 1
ATOM 7447 C C . LEU D 1 53 ? -3.852 64.575 51.286 1.00 27.20 14 LEU D C 1
ATOM 7448 O O . LEU D 1 53 ? -2.660 64.803 51.048 1.00 36.80 14 LEU D O 1
ATOM 7453 N N . LYS D 1 54 ? -4.294 64.222 52.484 1.00 21.33 15 LYS D N 1
ATOM 7454 C CA . LYS D 1 54 ? -3.416 64.198 53.641 1.00 28.29 15 LYS D CA 1
ATOM 7455 C C . LYS D 1 54 ? -3.597 62.918 54.436 1.00 31.65 15 LYS D C 1
ATOM 7456 O O . LYS D 1 54 ? -4.651 62.283 54.401 1.00 27.71 15 LYS D O 1
ATOM 7462 N N . LEU D 1 55 ? -2.536 62.550 55.141 1.00 25.73 16 LEU D N 1
ATOM 7463 C CA . LEU D 1 55 ? -2.579 61.430 56.064 1.00 24.69 16 LEU D CA 1
ATOM 7464 C C . LEU D 1 55 ? -3.395 61.806 57.288 1.00 33.95 16 LEU D C 1
ATOM 7465 O O . LEU D 1 55 ? -3.169 62.852 57.905 1.00 30.87 16 LEU D O 1
ATOM 7470 N N . VAL D 1 56 ? -4.340 60.942 57.642 1.00 25.38 17 VAL D N 1
ATOM 7471 C CA . VAL D 1 56 ? -5.255 61.175 58.747 1.00 28.29 17 VAL D CA 1
ATOM 7472 C C . VAL D 1 56 ? -5.390 59.881 59.523 1.00 28.20 17 VAL D C 1
ATOM 7473 O O . VAL D 1 56 ? -4.912 58.819 59.115 1.00 29.61 17 VAL D O 1
ATOM 7477 N N . GLU D 1 57 ? -6.085 59.990 60.645 1.00 31.11 18 GLU D N 1
ATOM 7478 C CA . GLU D 1 57 ? -6.573 58.838 61.370 1.00 30.68 18 GLU D CA 1
ATOM 7479 C C . GLU D 1 57 ? -8.050 58.720 61.038 1.00 33.87 18 GLU D C 1
ATOM 7480 O O . GLU D 1 57 ? -8.758 59.726 60.970 1.00 36.98 18 GLU D O 1
ATOM 7486 N N . ALA D 1 58 ? -8.494 57.504 60.759 1.00 33.38 19 ALA D N 1
ATOM 7487 C CA . ALA D 1 58 ? -9.882 57.256 60.400 1.00 29.25 19 ALA D CA 1
ATOM 7488 C C . ALA D 1 58 ? -10.401 56.098 61.230 1.00 28.68 19 ALA D C 1
ATOM 7489 O O . ALA D 1 58 ? -9.634 55.232 61.653 1.00 34.89 19 ALA D O 1
ATOM 7491 N N . GLU D 1 59 ? -11.709 56.086 61.462 1.00 33.48 20 GLU D N 1
ATOM 7492 C CA . GLU D 1 59 ? -12.318 54.959 62.149 1.00 37.29 20 GLU D CA 1
ATOM 7493 C C . GLU D 1 59 ? -12.231 53.722 61.262 1.00 38.58 20 GLU D C 1
ATOM 7494 O O . GLU D 1 59 ? -12.483 53.791 60.055 1.00 35.74 20 GLU D O 1
ATOM 7497 N N . THR D 1 60 ? -11.842 52.603 61.855 1.00 34.42 21 THR D N 1
ATOM 7498 C CA . THR D 1 60 ? -11.697 51.376 61.090 1.00 35.01 21 THR D CA 1
ATOM 7499 C C . THR D 1 60 ? -13.091 50.861 60.737 1.00 44.00 21 THR D C 1
ATOM 7500 O O . THR D 1 60 ? -13.941 50.730 61.629 1.00 37.25 21 THR D O 1
ATOM 7504 N N . PRO D 1 61 ? -13.378 50.575 59.469 1.00 35.06 22 PRO D N 1
ATOM 7505 C CA . PRO D 1 61 ? -14.730 50.146 59.106 1.00 34.47 22 PRO D CA 1
ATOM 7506 C C . PRO D 1 61 ? -14.971 48.707 59.528 1.00 31.23 22 PRO D C 1
ATOM 7507 O O . PRO D 1 61 ? -14.038 47.932 59.754 1.00 32.64 22 PRO D O 1
ATOM 7511 N N . ARG D 1 62 ? -16.264 48.367 59.657 1.00 39.81 23 ARG D N 1
ATOM 7512 C CA . ARG D 1 62 ? -16.651 47.021 60.036 1.00 36.44 23 ARG D CA 1
ATOM 7513 C C . ARG D 1 62 ? -17.527 46.420 58.942 1.00 29.17 23 ARG D C 1
ATOM 7514 O O . ARG D 1 62 ? -18.327 47.134 58.329 1.00 30.73 23 ARG D O 1
ATOM 7522 N N . PRO D 1 63 ? -17.368 45.129 58.656 1.00 29.51 24 PRO D N 1
ATOM 7523 C CA . PRO D 1 63 ? -18.107 44.520 57.540 1.00 35.10 24 PRO D CA 1
ATOM 7524 C C . PRO D 1 63 ? -19.490 44.088 58.000 1.00 32.87 24 PRO D C 1
ATOM 7525 O O . PRO D 1 63 ? -19.634 43.440 59.037 1.00 35.33 24 PRO D O 1
ATOM 7529 N N . GLY D 1 64 ? -20.504 44.437 57.221 1.00 37.13 25 GLY D N 1
ATOM 7530 C CA . GLY D 1 64 ? -21.840 43.916 57.437 1.00 43.32 25 GLY D CA 1
ATOM 7531 C C . GLY D 1 64 ? -22.086 42.613 56.693 1.00 37.14 25 GLY D C 1
ATOM 7532 O O . GLY D 1 64 ? -21.159 41.944 56.228 1.00 31.59 25 GLY D O 1
ATOM 7533 N N . PRO D 1 65 ? -23.351 42.217 56.576 1.00 39.88 26 PRO D N 1
ATOM 7534 C CA . PRO D 1 65 ? -23.660 40.974 55.853 1.00 46.11 26 PRO D CA 1
ATOM 7535 C C . PRO D 1 65 ? -23.204 41.071 54.409 1.00 26.98 26 PRO D C 1
ATOM 7536 O O . PRO D 1 65 ? -23.353 42.110 53.758 1.00 32.36 26 PRO D O 1
ATOM 7540 N N . GLY D 1 66 ? -22.635 39.976 53.915 1.00 29.75 27 GLY D N 1
ATOM 7541 C CA . GLY D 1 66 ? -22.168 39.936 52.553 1.00 31.66 27 GLY D CA 1
ATOM 7542 C C . GLY D 1 66 ? -20.879 40.679 52.297 1.00 32.18 27 GLY D C 1
ATOM 7543 O O . GLY D 1 66 ? -20.451 40.740 51.142 1.00 26.85 27 GLY D O 1
ATOM 7544 N N . GLU D 1 67 ? -20.232 41.223 53.332 1.00 28.19 28 GLU D N 1
ATOM 7545 C CA . GLU D 1 67 ? -19.040 42.051 53.176 1.00 30.90 28 GLU D CA 1
ATOM 7546 C C . GLU D 1 67 ? -17.847 41.396 53.857 1.00 31.86 28 GLU D C 1
ATOM 7547 O O . GLU D 1 67 ? -17.995 40.538 54.735 1.00 31.57 28 GLU D O 1
ATOM 7553 N N . VAL D 1 68 ? -16.648 41.805 53.431 1.00 25.60 29 VAL D N 1
ATOM 7554 C CA . VAL D 1 68 ? -15.420 41.410 54.105 1.00 22.98 29 VAL D CA 1
ATOM 7555 C C . VAL D 1 68 ? -14.608 42.652 54.426 1.00 26.32 29 VAL D C 1
ATOM 7556 O O . VAL D 1 68 ? -14.686 43.667 53.732 1.00 27.87 29 VAL D O 1
ATOM 7560 N N . LEU D 1 69 ? -13.842 42.566 55.510 1.00 27.99 30 LEU D N 1
ATOM 7561 C CA . LEU D 1 69 ? -12.873 43.581 55.884 1.00 25.01 30 LEU D CA 1
ATOM 7562 C C . LEU D 1 69 ? -11.497 43.087 55.452 1.00 21.96 30 LEU D C 1
ATOM 7563 O O . LEU D 1 69 ? -11.087 41.976 55.802 1.00 27.32 30 LEU D O 1
ATOM 7568 N N . ILE D 1 70 ? -10.790 43.923 54.702 1.00 22.94 31 ILE D N 1
ATOM 7569 C CA A ILE D 1 70 ? -9.503 43.568 54.128 0.50 25.27 31 ILE D CA 1
ATOM 7570 C CA B ILE D 1 70 ? -9.503 43.587 54.103 0.50 25.29 31 ILE D CA 1
ATOM 7571 C C . ILE D 1 70 ? -8.439 44.441 54.772 1.00 23.38 31 ILE D C 1
ATOM 7572 O O . ILE D 1 70 ? -8.579 45.668 54.828 1.00 24.87 31 ILE D O 1
ATOM 7581 N N . ARG D 1 71 ? -7.373 43.801 55.246 1.00 25.60 32 ARG D N 1
ATOM 7582 C CA . ARG D 1 71 ? -6.153 44.517 55.597 1.00 23.64 32 ARG D CA 1
ATOM 7583 C C . ARG D 1 71 ? -5.427 44.772 54.280 1.00 23.29 32 ARG D C 1
ATOM 7584 O O . ARG D 1 71 ? -4.881 43.839 53.680 1.00 22.66 32 ARG D O 1
ATOM 7592 N N . VAL D 1 72 ? -5.452 46.018 53.806 1.00 23.30 33 VAL D N 1
ATOM 7593 C CA . VAL D 1 72 ? -4.825 46.350 52.525 1.00 21.65 33 VAL D CA 1
ATOM 7594 C C . VAL D 1 72 ? -3.314 46.201 52.616 1.00 28.31 33 VAL D C 1
ATOM 7595 O O . VAL D 1 72 ? -2.659 46.792 53.492 1.00 24.68 33 VAL D O 1
ATOM 7599 N N . LYS D 1 73 ? -2.745 45.432 51.693 1.00 20.82 34 LYS D N 1
ATOM 7600 C CA . LYS D 1 73 ? -1.299 45.284 51.568 1.00 18.06 34 LYS D CA 1
ATOM 7601 C C . LYS D 1 73 ? -0.712 46.201 50.499 1.00 20.82 34 LYS D C 1
ATOM 7602 O O . LYS D 1 73 ? 0.290 46.874 50.747 1.00 21.89 34 LYS D O 1
ATOM 7608 N N . TYR D 1 74 ? -1.335 46.255 49.314 1.00 20.51 35 TYR D N 1
ATOM 7609 C CA . TYR D 1 74 ? -0.884 47.111 48.237 1.00 18.31 35 TYR D CA 1
ATOM 7610 C C . TYR D 1 74 ? -2.085 47.719 47.541 1.00 20.57 35 TYR D C 1
ATOM 7611 O O . TYR D 1 74 ? -3.117 47.061 47.374 1.00 23.09 35 TYR D O 1
ATOM 7620 N N . ALA D 1 75 ? -1.949 48.989 47.181 1.00 19.34 36 ALA D N 1
ATOM 7621 C CA . ALA D 1 75 ? -2.957 49.695 46.406 1.00 18.40 36 ALA D CA 1
ATOM 7622 C C . ALA D 1 75 ? -2.277 50.313 45.192 1.00 22.99 36 ALA D C 1
ATOM 7623 O O . ALA D 1 75 ? -1.190 50.892 45.303 1.00 21.96 36 ALA D O 1
ATOM 7625 N N . GLY D 1 76 ? -2.905 50.202 44.022 1.00 19.15 37 GLY D N 1
ATOM 7626 C CA . GLY D 1 76 ? -2.323 50.799 42.847 1.00 17.95 37 GLY D CA 1
ATOM 7627 C C . GLY D 1 76 ? -2.501 52.307 42.845 1.00 22.29 37 GLY D C 1
ATOM 7628 O O . GLY D 1 76 ? -3.422 52.854 43.455 1.00 23.46 37 GLY D O 1
ATOM 7629 N N . VAL D 1 77 ? -1.581 52.987 42.164 1.00 18.92 38 VAL D N 1
ATOM 7630 C CA . VAL D 1 77 ? -1.645 54.429 41.943 1.00 19.92 38 VAL D CA 1
ATOM 7631 C C . VAL D 1 77 ? -1.938 54.642 40.458 1.00 26.09 38 VAL D C 1
ATOM 7632 O O . VAL D 1 77 ? -1.119 54.295 39.596 1.00 25.09 38 VAL D O 1
ATOM 7636 N N . ASN D 1 78 ? -3.120 55.163 40.151 1.00 21.99 39 ASN D N 1
ATOM 7637 C CA . ASN D 1 78 ? -3.624 55.232 38.787 1.00 22.06 39 ASN D CA 1
ATOM 7638 C C . ASN D 1 78 ? -4.072 56.639 38.440 1.00 23.32 39 ASN D C 1
ATOM 7639 O O . ASN D 1 78 ? -4.453 57.414 39.319 1.00 21.46 39 ASN D O 1
ATOM 7644 N N . PRO D 1 79 ? -4.093 56.975 37.154 1.00 22.84 40 PRO D N 1
ATOM 7645 C CA . PRO D 1 79 ? -4.759 58.217 36.734 1.00 20.81 40 PRO D CA 1
ATOM 7646 C C . PRO D 1 79 ? -6.145 58.373 37.303 1.00 20.18 40 PRO D C 1
ATOM 7647 O O . PRO D 1 79 ? -6.511 59.473 37.720 1.00 23.83 40 PRO D O 1
ATOM 7651 N N . LEU D 1 80 ? -6.940 57.300 37.333 1.00 20.60 41 LEU D N 1
ATOM 7652 C CA . LEU D 1 80 ? -8.268 57.395 37.925 1.00 22.73 41 LEU D CA 1
ATOM 7653 C C . LEU D 1 80 ? -8.211 57.933 39.355 1.00 25.41 41 LEU D C 1
ATOM 7654 O O . LEU D 1 80 ? -8.982 58.825 39.722 1.00 22.54 41 LEU D O 1
ATOM 7659 N N . ASP D 1 81 ? -7.307 57.395 40.181 1.00 23.73 42 ASP D N 1
ATOM 7660 C CA . ASP D 1 81 ? -7.202 57.841 41.572 1.00 22.88 42 ASP D CA 1
ATOM 7661 C C . ASP D 1 81 ? -6.775 59.314 41.630 1.00 20.22 42 ASP D C 1
ATOM 7662 O O . ASP D 1 81 ? -7.321 60.114 42.405 1.00 23.82 42 ASP D O 1
ATOM 7667 N N . TYR D 1 82 ? -5.812 59.687 40.793 1.00 21.20 43 TYR D N 1
ATOM 7668 C CA . TYR D 1 82 ? -5.408 61.083 40.698 1.00 18.54 43 TYR D CA 1
ATOM 7669 C C . TYR D 1 82 ? -6.594 61.969 40.357 1.00 24.97 43 TYR D C 1
ATOM 7670 O O . TYR D 1 82 ? -6.830 62.996 41.010 1.00 22.83 43 TYR D O 1
ATOM 7679 N N . ASN D 1 83 ? -7.363 61.592 39.320 1.00 22.41 44 ASN D N 1
ATOM 7680 C CA . ASN D 1 83 ? -8.461 62.448 38.879 1.00 24.26 44 ASN D CA 1
ATOM 7681 C C . ASN D 1 83 ? -9.589 62.494 39.893 1.00 22.35 44 ASN D C 1
ATOM 7682 O O . ASN D 1 83 ? -10.273 63.519 40.010 1.00 27.17 44 ASN D O 1
ATOM 7687 N N . VAL D 1 84 ? -9.787 61.422 40.655 1.00 21.55 45 VAL D N 1
ATOM 7688 C CA . VAL D 1 84 ? -10.747 61.472 41.751 1.00 19.41 45 VAL D CA 1
ATOM 7689 C C . VAL D 1 84 ? -10.296 62.492 42.787 1.00 28.28 45 VAL D C 1
ATOM 7690 O O . VAL D 1 84 ? -11.070 63.349 43.233 1.00 29.84 45 VAL D O 1
ATOM 7694 N N . VAL D 1 85 ? -9.041 62.398 43.203 1.00 22.89 46 VAL D N 1
ATOM 7695 C CA . VAL D 1 85 ? -8.540 63.349 44.195 1.00 25.45 46 VAL D CA 1
ATOM 7696 C C . VAL D 1 85 ? -8.643 64.773 43.672 1.00 24.33 46 VAL D C 1
ATOM 7697 O O . VAL D 1 85 ? -8.975 65.700 44.417 1.00 27.41 46 VAL D O 1
ATOM 7701 N N . ALA D 1 86 ? -8.342 64.968 42.387 1.00 24.26 47 ALA D N 1
ATOM 7702 C CA . ALA D 1 86 ? -8.375 66.282 41.757 1.00 26.93 47 ALA D CA 1
ATOM 7703 C C . ALA D 1 86 ? -9.782 66.805 41.543 1.00 32.08 47 ALA D C 1
ATOM 7704 O O . ALA D 1 86 ? -9.933 67.981 41.208 1.00 31.64 47 ALA D O 1
ATOM 7706 N N . GLY D 1 87 ? -10.808 65.973 41.698 1.00 28.57 48 GLY D N 1
ATOM 7707 C CA . GLY D 1 87 ? -12.180 66.439 41.607 1.00 30.05 48 GLY D CA 1
ATOM 7708 C C . GLY D 1 87 ? -12.815 66.295 40.243 1.00 34.64 48 GLY D C 1
ATOM 7709 O O . GLY D 1 87 ? -13.860 66.911 39.994 1.00 34.68 48 GLY D O 1
ATOM 7710 N N . ALA D 1 88 ? -12.226 65.503 39.348 1.00 30.41 49 ALA D N 1
ATOM 7711 C CA . ALA D 1 88 ? -12.833 65.298 38.034 1.00 29.94 49 ALA D CA 1
ATOM 7712 C C . ALA D 1 88 ? -14.235 64.721 38.151 1.00 34.18 49 ALA D C 1
ATOM 7713 O O . ALA D 1 88 ? -15.076 64.937 37.271 1.00 36.90 49 ALA D O 1
ATOM 7715 N N . VAL D 1 89 ? -14.501 63.988 39.226 1.00 29.55 50 VAL D N 1
ATOM 7716 C CA . VAL D 1 89 ? -15.808 63.421 39.515 1.00 29.20 50 VAL D CA 1
ATOM 7717 C C . VAL D 1 89 ? -16.019 63.535 41.014 1.00 33.84 50 VAL D C 1
ATOM 7718 O O . VAL D 1 89 ? -15.062 63.642 41.790 1.00 31.51 50 VAL D O 1
ATOM 7722 N N . LYS D 1 90 ? -17.290 63.501 41.418 1.00 28.64 51 LYS D N 1
ATOM 7723 C CA . LYS D 1 90 ? -17.642 63.623 42.824 1.00 40.04 51 LYS D CA 1
ATOM 7724 C C . LYS D 1 90 ? -17.488 62.269 43.503 1.00 37.19 51 LYS D C 1
ATOM 7725 O O . LYS D 1 90 ? -17.941 61.246 42.982 1.00 35.59 51 LYS D O 1
ATOM 7727 N N . ALA D 1 91 ? -16.832 62.265 44.656 1.00 29.23 52 ALA D N 1
ATOM 7728 C CA . ALA D 1 91 ? -16.620 61.061 45.449 1.00 32.02 52 ALA D CA 1
ATOM 7729 C C . ALA D 1 91 ? -17.513 61.057 46.685 1.00 29.27 52 ALA D C 1
ATOM 7730 O O . ALA D 1 91 ? -17.937 62.106 47.170 1.00 35.71 52 ALA D O 1
ATOM 7732 N N . SER D 1 92 ? -17.817 59.858 47.184 1.00 24.96 53 SER D N 1
ATOM 7733 C CA . SER D 1 92 ? -18.652 59.713 48.367 1.00 31.44 53 SER D CA 1
ATOM 7734 C C . SER D 1 92 ? -18.113 58.503 49.103 1.00 32.89 53 SER D C 1
ATOM 7735 O O . SER D 1 92 ? -17.703 57.532 48.445 1.00 31.57 53 SER D O 1
ATOM 7738 N N . PRO D 1 93 ? -18.081 58.502 50.431 1.00 29.51 54 PRO D N 1
ATOM 7739 C CA . PRO D 1 93 ? -18.458 59.678 51.224 1.00 36.92 54 PRO D CA 1
ATOM 7740 C C . PRO D 1 93 ? -17.362 60.736 51.227 1.00 39.21 54 PRO D C 1
ATOM 7741 O O . PRO D 1 93 ? -16.264 60.535 50.723 1.00 31.10 54 PRO D O 1
ATOM 7745 N N . MET D 1 94 ? -17.677 61.881 51.835 1.00 32.11 55 MET D N 1
ATOM 7746 C CA . MET D 1 94 ? -16.691 62.917 52.117 1.00 40.40 55 MET D CA 1
ATOM 7747 C C . MET D 1 94 ? -16.699 63.201 53.616 1.00 40.52 55 MET D C 1
ATOM 7748 O O . MET D 1 94 ? -17.787 63.293 54.190 1.00 40.64 55 MET D O 1
ATOM 7753 N N . PRO D 1 95 ? -15.551 63.327 54.295 1.00 32.97 56 PRO D N 1
ATOM 7754 C CA . PRO D 1 95 ? -14.239 63.255 53.632 1.00 32.67 56 PRO D CA 1
ATOM 7755 C C . PRO D 1 95 ? -13.948 61.863 53.090 1.00 28.86 56 PRO D C 1
ATOM 7756 O O . PRO D 1 95 ? -14.439 60.847 53.587 1.00 31.44 56 PRO D O 1
ATOM 7760 N N . HIS D 1 96 ? -13.092 61.828 52.083 1.00 26.32 57 HIS D N 1
ATOM 7761 C CA . HIS D 1 96 ? -13.008 60.662 51.221 1.00 28.06 57 HIS D CA 1
ATOM 7762 C C . HIS D 1 96 ? -11.622 60.035 51.207 1.00 25.42 57 HIS D C 1
ATOM 7763 O O . HIS D 1 96 ? -10.618 60.733 51.028 1.00 25.45 57 HIS D O 1
ATOM 7770 N N . ILE D 1 97 ? -11.588 58.707 51.355 1.00 22.58 58 ILE D N 1
ATOM 7771 C CA . ILE D 1 97 ? -10.401 57.886 51.146 1.00 21.06 58 ILE D CA 1
ATOM 7772 C C . ILE D 1 97 ? -10.457 57.346 49.715 1.00 27.03 58 ILE D C 1
ATOM 7773 O O . ILE D 1 97 ? -11.332 56.525 49.419 1.00 22.38 58 ILE D O 1
ATOM 7778 N N . PRO D 1 98 ? -9.548 57.738 48.817 1.00 21.99 59 PRO D N 1
ATOM 7779 C CA . PRO D 1 98 ? -9.571 57.167 47.459 1.00 22.73 59 PRO D CA 1
ATOM 7780 C C . PRO D 1 98 ? -8.844 55.836 47.387 1.00 24.94 59 PRO D C 1
ATOM 7781 O O . PRO D 1 98 ? -8.421 55.302 48.426 1.00 20.89 59 PRO D O 1
ATOM 7785 N N . GLY D 1 99 ? -8.672 55.311 46.165 1.00 22.98 60 GLY D N 1
ATOM 7786 C CA . GLY D 1 99 ? -7.908 54.097 45.946 1.00 20.18 60 GLY D CA 1
ATOM 7787 C C . GLY D 1 99 ? -8.817 52.997 45.464 1.00 19.38 60 GLY D C 1
ATOM 7788 O O . GLY D 1 99 ? -9.458 52.313 46.272 1.00 22.94 60 GLY D O 1
ATOM 7789 N N . SER D 1 100 ? -8.914 52.851 44.142 1.00 22.19 61 SER D N 1
ATOM 7790 C CA . SER D 1 100 ? -9.870 51.932 43.531 1.00 19.41 61 SER D CA 1
ATOM 7791 C C . SER D 1 100 ? -9.254 50.612 43.105 1.00 21.39 61 SER D C 1
ATOM 7792 O O . SER D 1 100 ? -9.938 49.805 42.473 1.00 25.59 61 SER D O 1
ATOM 7795 N N . GLU D 1 101 ? -7.978 50.387 43.401 1.00 17.69 62 GLU D N 1
ATOM 7796 C CA . GLU D 1 101 ? -7.279 49.191 42.953 1.00 18.01 62 GLU D CA 1
ATOM 7797 C C . GLU D 1 101 ? -6.444 48.684 44.121 1.00 19.83 62 GLU D C 1
ATOM 7798 O O . GLU D 1 101 ? -5.437 49.307 44.478 1.00 20.46 62 GLU D O 1
ATOM 7804 N N . PHE D 1 102 ? -6.842 47.566 44.724 1.00 17.57 63 PHE D N 1
ATOM 7805 C CA . PHE D 1 102 ? -6.057 47.073 45.845 1.00 21.13 63 PHE D CA 1
ATOM 7806 C C . PHE D 1 102 ? -6.184 45.573 46.033 1.00 20.80 63 PHE D C 1
ATOM 7807 O O . PHE D 1 102 ? -7.056 44.894 45.466 1.00 18.49 63 PHE D O 1
ATOM 7815 N N . ALA D 1 103 ? -5.263 45.077 46.859 1.00 19.78 64 ALA D N 1
ATOM 7816 C CA . ALA D 1 103 ? -5.184 43.686 47.255 1.00 18.70 64 ALA D CA 1
ATOM 7817 C C . ALA D 1 103 ? -4.757 43.662 48.716 1.00 23.65 64 ALA D C 1
ATOM 7818 O O . ALA D 1 103 ? -4.175 44.627 49.231 1.00 21.26 64 ALA D O 1
ATOM 7820 N N . GLY D 1 104 ? -5.053 42.559 49.384 1.00 22.16 65 GLY D N 1
ATOM 7821 C CA . GLY D 1 104 ? -4.769 42.488 50.801 1.00 22.29 65 GLY D CA 1
ATOM 7822 C C . GLY D 1 104 ? -5.121 41.134 51.358 1.00 26.59 65 GLY D C 1
ATOM 7823 O O . GLY D 1 104 ? -5.235 40.161 50.613 1.00 22.98 65 GLY D O 1
ATOM 7824 N N . VAL D 1 105 ? -5.272 41.080 52.683 1.00 28.06 66 VAL D N 1
ATOM 7825 C CA . VAL D 1 105 ? -5.564 39.845 53.402 1.00 26.64 66 VAL D CA 1
ATOM 7826 C C . VAL D 1 105 ? -6.877 40.035 54.135 1.00 24.86 66 VAL D C 1
ATOM 7827 O O . VAL D 1 105 ? -7.100 41.076 54.753 1.00 26.85 66 VAL D O 1
ATOM 7831 N N . VAL D 1 106 ? -7.766 39.045 54.041 1.00 22.96 67 VAL D N 1
ATOM 7832 C CA . VAL D 1 106 ? -9.028 39.155 54.753 1.00 25.68 67 VAL D CA 1
ATOM 7833 C C . VAL D 1 106 ? -8.772 39.187 56.252 1.00 28.61 67 VAL D C 1
ATOM 7834 O O . VAL D 1 106 ? -8.137 38.289 56.813 1.00 31.95 67 VAL D O 1
ATOM 7838 N N . GLU D 1 107 ? -9.289 40.220 56.903 1.00 28.93 68 GLU D N 1
ATOM 7839 C CA . GLU D 1 107 ? -9.193 40.367 58.349 1.00 42.19 68 GLU D CA 1
ATOM 7840 C C . GLU D 1 107 ? -10.431 39.810 59.037 1.00 38.18 68 GLU D C 1
ATOM 7841 O O . GLU D 1 107 ? -10.318 39.124 60.056 1.00 34.52 68 GLU D O 1
ATOM 7847 N N . GLU D 1 108 ? -11.611 40.070 58.475 1.00 31.37 69 GLU D N 1
ATOM 7848 C CA . GLU D 1 108 ? -12.865 39.677 59.099 1.00 32.02 69 GLU D CA 1
ATOM 7849 C C . GLU D 1 108 ? -13.910 39.467 58.021 1.00 37.28 69 GLU D C 1
ATOM 7850 O O . GLU D 1 108 ? -14.109 40.336 57.168 1.00 31.67 69 GLU D O 1
ATOM 7856 N N . ALA D 1 109 ? -14.581 38.325 58.082 1.00 32.79 70 ALA D N 1
ATOM 7857 C CA . ALA D 1 109 ? -15.727 38.049 57.231 1.00 34.43 70 ALA D CA 1
ATOM 7858 C C . ALA D 1 109 ? -16.996 38.478 57.949 1.00 45.00 70 ALA D C 1
ATOM 7859 O O . ALA D 1 109 ? -17.174 38.178 59.133 1.00 37.55 70 ALA D O 1
ATOM 7861 N N . GLY D 1 110 ? -17.878 39.182 57.231 1.00 36.15 71 GLY D N 1
ATOM 7862 C CA . GLY D 1 110 ? -19.153 39.546 57.778 1.00 38.33 71 GLY D CA 1
ATOM 7863 C C . GLY D 1 110 ? -20.076 38.340 57.870 1.00 37.58 71 GLY D C 1
ATOM 7864 O O . GLY D 1 110 ? -19.711 37.216 57.490 1.00 40.47 71 GLY D O 1
ATOM 7865 N N . PRO D 1 111 ? -21.280 38.563 58.394 1.00 47.49 72 PRO D N 1
ATOM 7866 C CA . PRO D 1 111 ? -22.227 37.447 58.571 1.00 46.95 72 PRO D CA 1
ATOM 7867 C C . PRO D 1 111 ? -22.692 36.838 57.253 1.00 52.67 72 PRO D C 1
ATOM 7868 O O . PRO D 1 111 ? -22.945 37.537 56.266 1.00 53.19 72 PRO D O 1
ATOM 7872 N N . GLY D 1 112 ? -22.801 35.509 57.251 1.00 54.98 73 GLY D N 1
ATOM 7873 C CA . GLY D 1 112 ? -23.257 34.779 56.092 1.00 42.84 73 GLY D CA 1
ATOM 7874 C C . GLY D 1 112 ? -22.197 34.550 55.050 1.00 58.40 73 GLY D C 1
ATOM 7875 O O . GLY D 1 112 ? -22.462 33.851 54.064 1.00 60.77 73 GLY D O 1
ATOM 7876 N N . VAL D 1 113 ? -21.002 35.098 55.240 1.00 49.01 74 VAL D N 1
ATOM 7877 C CA . VAL D 1 113 ? -19.994 35.074 54.192 1.00 40.00 74 VAL D CA 1
ATOM 7878 C C . VAL D 1 113 ? -19.284 33.733 54.221 1.00 50.84 74 VAL D C 1
ATOM 7879 O O . VAL D 1 113 ? -18.761 33.310 55.260 1.00 48.13 74 VAL D O 1
ATOM 7883 N N . THR D 1 114 ? -19.245 33.082 53.064 1.00 53.04 75 THR D N 1
ATOM 7884 C CA . THR D 1 114 ? -18.622 31.787 52.884 1.00 60.71 75 THR D CA 1
ATOM 7885 C C . THR D 1 114 ? -17.747 31.843 51.643 1.00 63.26 75 THR D C 1
ATOM 7886 O O . THR D 1 114 ? -17.917 32.704 50.775 1.00 64.84 75 THR D O 1
ATOM 7890 N N . GLY D 1 115 ? -16.802 30.915 51.567 1.00 57.60 76 GLY D N 1
ATOM 7891 C CA . GLY D 1 115 ? -15.871 30.885 50.467 1.00 77.92 76 GLY D CA 1
ATOM 7892 C C . GLY D 1 115 ? -14.648 31.742 50.679 1.00 64.67 76 GLY D C 1
ATOM 7893 O O . GLY D 1 115 ? -13.679 31.612 49.920 1.00 70.17 76 GLY D O 1
ATOM 7894 N N . VAL D 1 116 ? -14.661 32.608 51.685 1.00 67.98 77 VAL D N 1
ATOM 7895 C CA . VAL D 1 116 ? -13.500 33.410 52.034 1.00 59.92 77 VAL D CA 1
ATOM 7896 C C . VAL D 1 116 ? -13.477 33.578 53.542 1.00 63.57 77 VAL D C 1
ATOM 7897 O O . VAL D 1 116 ? -14.505 33.868 54.164 1.00 65.82 77 VAL D O 1
ATOM 7901 N N . SER D 1 117 ? -12.295 33.388 54.125 1.00 58.04 78 SER D N 1
ATOM 7902 C CA . SER D 1 117 ? -12.099 33.388 55.564 1.00 53.06 78 SER D CA 1
ATOM 7903 C C . SER D 1 117 ? -10.896 34.251 55.917 1.00 50.88 78 SER D C 1
ATOM 7904 O O . SER D 1 117 ? -10.085 34.624 55.061 1.00 44.84 78 SER D O 1
ATOM 7907 N N . ARG D 1 118 ? -10.785 34.539 57.211 1.00 42.57 79 ARG D N 1
ATOM 7908 C CA . ARG D 1 118 ? -9.686 35.336 57.731 1.00 38.06 79 ARG D CA 1
ATOM 7909 C C . ARG D 1 118 ? -8.346 34.717 57.349 1.00 37.44 79 ARG D C 1
ATOM 7910 O O . ARG D 1 118 ? -8.159 33.501 57.429 1.00 48.79 79 ARG D O 1
ATOM 7918 N N . GLY D 1 119 ? -7.411 35.564 56.910 1.00 34.62 80 GLY D N 1
ATOM 7919 C CA . GLY D 1 119 ? -6.102 35.117 56.476 1.00 36.76 80 GLY D CA 1
ATOM 7920 C C . GLY D 1 119 ? -5.966 34.911 54.981 1.00 35.79 80 GLY D C 1
ATOM 7921 O O . GLY D 1 119 ? -4.833 34.797 54.492 1.00 36.14 80 GLY D O 1
ATOM 7922 N N . ASP D 1 120 ? -7.081 34.885 54.242 1.00 33.48 81 ASP D N 1
ATOM 7923 C CA . ASP D 1 120 ? -7.035 34.598 52.804 1.00 31.48 81 ASP D CA 1
ATOM 7924 C C . ASP D 1 120 ? -6.491 35.803 52.041 1.00 26.77 81 ASP D C 1
ATOM 7925 O O . ASP D 1 120 ? -7.005 36.913 52.210 1.00 24.05 81 ASP D O 1
ATOM 7930 N N . PRO D 1 121 ? -5.457 35.635 51.216 1.00 23.03 82 PRO D N 1
ATOM 7931 C CA . PRO D 1 121 ? -5.035 36.738 50.335 1.00 26.42 82 PRO D CA 1
ATOM 7932 C C . PRO D 1 121 ? -6.042 36.919 49.204 1.00 23.59 82 PRO D C 1
ATOM 7933 O O . PRO D 1 121 ? -6.442 35.947 48.559 1.00 22.17 82 PRO D O 1
ATOM 7937 N N . VAL D 1 122 ? -6.476 38.167 48.980 1.00 22.01 83 VAL D N 1
ATOM 7938 C CA . VAL D 1 122 ? -7.497 38.459 47.980 1.00 19.42 83 VAL D CA 1
ATOM 7939 C C . VAL D 1 122 ? -7.095 39.682 47.170 1.00 23.04 83 VAL D C 1
ATOM 7940 O O . VAL D 1 122 ? -6.281 40.501 47.599 1.00 19.94 83 VAL D O 1
ATOM 7944 N N . VAL D 1 123 ? -7.706 39.806 45.986 1.00 21.31 84 VAL D N 1
ATOM 7945 C CA . VAL D 1 123 ? -7.619 41.018 45.186 1.00 20.30 84 VAL D CA 1
ATOM 7946 C C . VAL D 1 123 ? -9.039 41.395 44.770 1.00 21.01 84 VAL D C 1
ATOM 7947 O O . VAL D 1 123 ? -9.878 40.521 44.541 1.00 21.29 84 VAL D O 1
ATOM 7951 N N . VAL D 1 124 ? -9.318 42.700 44.688 1.00 18.68 85 VAL D N 1
ATOM 7952 C CA . VAL D 1 124 ? -10.689 43.212 44.728 1.00 19.38 85 VAL D CA 1
ATOM 7953 C C . VAL D 1 124 ? -11.140 43.688 43.351 1.00 19.23 85 VAL D C 1
ATOM 7954 O O . VAL D 1 124 ? -10.542 44.595 42.757 1.00 17.63 85 VAL D O 1
ATOM 7958 N N . TYR D 1 125 ? -12.221 43.095 42.857 1.00 18.75 86 TYR D N 1
ATOM 7959 C CA . TYR D 1 125 ? -12.899 43.619 41.681 1.00 18.47 86 TYR D CA 1
ATOM 7960 C C . TYR D 1 125 ? -13.583 44.914 42.077 1.00 15.72 86 TYR D C 1
ATOM 7961 O O . TYR D 1 125 ? -14.298 44.956 43.083 1.00 19.78 86 TYR D O 1
ATOM 7970 N N . ASN D 1 126 ? -13.358 45.989 41.315 1.00 17.36 87 ASN D N 1
ATOM 7971 C CA . ASN D 1 126 ? -13.663 47.318 41.830 1.00 19.40 87 ASN D CA 1
ATOM 7972 C C . ASN D 1 126 ? -15.010 47.881 41.407 1.00 22.82 87 ASN D C 1
ATOM 7973 O O . ASN D 1 126 ? -15.256 49.059 41.655 1.00 21.85 87 ASN D O 1
ATOM 7978 N N . ARG D 1 127 ? -15.900 47.089 40.804 1.00 18.66 88 ARG D N 1
ATOM 7979 C CA . ARG D 1 127 ? -17.234 47.566 40.436 1.00 21.86 88 ARG D CA 1
ATOM 7980 C C . ARG D 1 127 ? -18.288 46.942 41.339 1.00 19.69 88 ARG D C 1
ATOM 7981 O O . ARG D 1 127 ? -18.292 45.727 41.545 1.00 20.94 88 ARG D O 1
ATOM 7989 N N . LEU D 1 128 ? -19.178 47.775 41.884 1.00 21.98 89 LEU D N 1
ATOM 7990 C CA . LEU D 1 128 ? -20.316 47.271 42.635 1.00 20.02 89 LEU D CA 1
ATOM 7991 C C . LEU D 1 128 ? -21.367 46.780 41.642 1.00 19.28 89 LEU D C 1
ATOM 7992 O O . LEU D 1 128 ? -21.719 47.502 40.709 1.00 20.66 89 LEU D O 1
ATOM 7997 N N . TYR D 1 129 ? -21.883 45.570 41.844 1.00 19.46 90 TYR D N 1
ATOM 7998 C CA . TYR D 1 129 ? -22.821 45.007 40.880 1.00 24.27 90 TYR D CA 1
ATOM 7999 C C . TYR D 1 129 ? -23.925 44.251 41.606 1.00 23.01 90 TYR D C 1
ATOM 8000 O O . TYR D 1 129 ? -23.692 43.660 42.655 1.00 22.19 90 TYR D O 1
ATOM 8009 N N . CYS D 1 130 ? -25.128 44.248 41.021 1.00 22.57 91 CYS D N 1
ATOM 8010 C CA . CYS D 1 130 ? -26.294 43.689 41.693 1.00 27.20 91 CYS D CA 1
ATOM 8011 C C . CYS D 1 130 ? -26.477 42.203 41.401 1.00 24.65 91 CYS D C 1
ATOM 8012 O O . CYS D 1 130 ? -26.984 41.473 42.257 1.00 23.56 91 CYS D O 1
ATOM 8015 N N . GLY D 1 131 ? -26.055 41.724 40.232 1.00 22.88 92 GLY D N 1
ATOM 8016 C CA . GLY D 1 131 ? -26.208 40.326 39.877 1.00 25.17 92 GLY D CA 1
ATOM 8017 C C . GLY D 1 131 ? -27.564 39.934 39.334 1.00 25.85 92 GLY D C 1
ATOM 8018 O O . GLY D 1 131 ? -27.770 38.747 39.034 1.00 30.01 92 GLY D O 1
ATOM 8019 N N . HIS D 1 132 ? -28.507 40.881 39.198 1.00 23.63 93 HIS D N 1
ATOM 8020 C CA A HIS D 1 132 ? -29.876 40.556 38.813 0.50 26.50 93 HIS D CA 1
ATOM 8021 C CA B HIS D 1 132 ? -29.875 40.559 38.814 0.50 26.50 93 HIS D CA 1
ATOM 8022 C C . HIS D 1 132 ? -30.422 41.403 37.676 1.00 27.30 93 HIS D C 1
ATOM 8023 O O . HIS D 1 132 ? -31.516 41.111 37.198 1.00 28.03 93 HIS D O 1
ATOM 8036 N N . CYS D 1 133 ? -29.696 42.406 37.207 1.00 23.07 94 CYS D N 1
ATOM 8037 C CA . CYS D 1 133 ? -30.193 43.266 36.148 1.00 20.88 94 CYS D CA 1
ATOM 8038 C C . CYS D 1 133 ? -29.746 42.732 34.793 1.00 20.61 94 CYS D C 1
ATOM 8039 O O . CYS D 1 133 ? -28.971 41.782 34.699 1.00 22.49 94 CYS D O 1
ATOM 8042 N N . ARG D 1 134 ? -30.286 43.335 33.733 1.00 25.13 95 ARG D N 1
ATOM 8043 C CA . ARG D 1 134 ? -29.964 42.910 32.379 1.00 25.23 95 ARG D CA 1
ATOM 8044 C C . ARG D 1 134 ? -28.460 42.903 32.143 1.00 22.35 95 ARG D C 1
ATOM 8045 O O . ARG D 1 134 ? -27.912 41.990 31.510 1.00 21.60 95 ARG D O 1
ATOM 8053 N N . GLN D 1 135 ? -27.759 43.908 32.659 1.00 23.58 96 GLN D N 1
ATOM 8054 C CA . GLN D 1 135 ? -26.334 43.992 32.374 1.00 21.32 96 GLN D CA 1
ATOM 8055 C C . GLN D 1 135 ? -25.580 42.920 33.129 1.00 16.16 96 GLN D C 1
ATOM 8056 O O . GLN D 1 135 ? -24.733 42.217 32.558 1.00 20.42 96 GLN D O 1
ATOM 8062 N N . CYS D 1 136 ? -25.876 42.774 34.420 1.00 17.90 97 CYS D N 1
ATOM 8063 C CA . CYS D 1 136 ? -25.193 41.760 35.204 1.00 18.62 97 CYS D CA 1
ATOM 8064 C C . CYS D 1 136 ? -25.478 40.367 34.664 1.00 19.25 97 CYS D C 1
ATOM 8065 O O . CYS D 1 136 ? -24.576 39.532 34.599 1.00 17.91 97 CYS D O 1
ATOM 8068 N N . LEU D 1 137 ? -26.730 40.101 34.293 1.00 18.06 98 LEU D N 1
ATOM 8069 C CA . LEU D 1 137 ? -27.101 38.756 33.85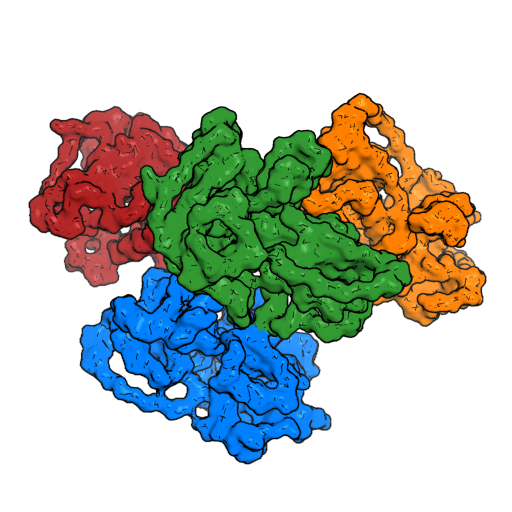5 1.00 20.88 98 LEU D CA 1
ATOM 8070 C C . LEU D 1 137 ? -26.525 38.389 32.493 1.00 18.57 98 LEU D C 1
ATOM 8071 O O . LEU D 1 137 ? -26.490 37.203 32.151 1.00 24.79 98 LEU D O 1
ATOM 8076 N N . THR D 1 138 ? -26.086 39.354 31.703 1.00 18.48 99 THR D N 1
ATOM 8077 C CA . THR D 1 138 ? -25.384 39.056 30.461 1.00 20.19 99 THR D CA 1
ATOM 8078 C C . THR D 1 138 ? -23.877 39.156 30.615 1.00 25.87 99 THR D C 1
ATOM 8079 O O . THR D 1 138 ? -23.150 39.055 29.614 1.00 24.61 99 THR D O 1
ATOM 8083 N N . GLY D 1 139 ? -23.406 39.389 31.838 1.00 22.01 100 GLY D N 1
ATOM 8084 C CA . GLY D 1 139 ? -21.993 39.371 32.156 1.00 23.75 100 GLY D CA 1
ATOM 8085 C C . GLY D 1 139 ? -21.352 40.732 32.265 1.00 20.91 100 GLY D C 1
ATOM 8086 O O . GLY D 1 139 ? -20.216 40.816 32.752 1.00 20.90 100 GLY D O 1
ATOM 8087 N N . TRP D 1 140 ? -22.038 41.792 31.832 1.00 20.69 101 TRP D N 1
ATOM 8088 C CA . TRP D 1 140 ? -21.473 43.141 31.824 1.00 18.29 101 TRP D CA 1
ATOM 8089 C C . TRP D 1 140 ? -21.705 43.801 33.192 1.00 17.09 101 TRP D C 1
ATOM 8090 O O . TRP D 1 140 ? -22.415 44.799 33.330 1.00 19.67 101 TRP D O 1
ATOM 8101 N N . THR D 1 141 ? -21.061 43.226 34.214 1.00 16.68 102 THR D N 1
ATOM 8102 C CA . THR D 1 141 ? -21.253 43.700 35.585 1.00 17.82 102 THR D CA 1
ATOM 8103 C C . THR D 1 141 ? -20.761 45.126 35.783 1.00 20.68 102 THR D C 1
ATOM 8104 O O . THR D 1 141 ? -21.205 45.804 36.714 1.00 20.50 102 THR D O 1
ATOM 8108 N N . GLN D 1 142 ? -19.805 45.579 34.975 1.00 18.04 103 GLN D N 1
ATOM 8109 C CA . GLN D 1 142 ? -19.364 46.963 35.109 1.00 19.55 103 GLN D CA 1
ATOM 8110 C C . GLN D 1 142 ? -20.419 47.954 34.631 1.00 24.20 103 GLN D C 1
ATOM 8111 O O . GLN D 1 142 ? -20.278 49.150 34.904 1.00 22.88 103 GLN D O 1
ATOM 8117 N N . MET D 1 143 ? -21.461 47.491 33.932 1.00 22.36 104 MET D N 1
ATOM 8118 C CA . MET D 1 143 ? -22.549 48.341 33.449 1.00 26.61 104 MET D CA 1
ATOM 8119 C C . MET D 1 143 ? -23.795 48.247 34.324 1.00 18.40 104 MET D C 1
ATOM 8120 O O . MET D 1 143 ? -24.870 48.666 33.887 1.00 22.57 104 MET D O 1
ATOM 8125 N N . CYS D 1 144 ? -23.688 47.684 35.523 1.00 21.40 105 CYS D N 1
ATOM 8126 C CA . CYS D 1 144 ? -24.863 47.387 36.338 1.00 22.61 105 CYS D CA 1
ATOM 8127 C C . CYS D 1 144 ? -25.839 48.561 36.417 1.00 22.57 105 CYS D C 1
ATOM 8128 O O . CYS D 1 144 ? -25.457 49.692 36.727 1.00 24.02 105 CYS D O 1
ATOM 8131 N N . GLU D 1 145 ? -27.123 48.275 36.170 1.00 23.59 106 GLU D N 1
ATOM 8132 C CA . GLU D 1 145 ? -28.126 49.335 36.135 1.00 24.47 106 GLU D CA 1
ATOM 8133 C C . GLU D 1 145 ? -28.535 49.788 37.525 1.00 27.73 106 GLU D C 1
ATOM 8134 O O . GLU D 1 145 ? -29.003 50.916 37.677 1.00 30.11 106 GLU D O 1
ATOM 8140 N N . VAL D 1 146 ? -28.377 48.927 38.526 1.00 21.69 107 VAL D N 1
ATOM 8141 C CA . VAL D 1 146 ? -28.842 49.206 39.882 1.00 24.75 107 VAL D CA 1
ATOM 8142 C C . VAL D 1 146 ? -27.823 50.025 40.668 1.00 28.13 107 VAL D C 1
ATOM 8143 O O . VAL D 1 146 ? -28.185 50.968 41.380 1.00 28.44 107 VAL D O 1
ATOM 8147 N N . THR D 1 147 ? -26.544 49.688 40.560 1.00 22.79 108 THR D N 1
ATOM 8148 C CA . THR D 1 147 ? -25.505 50.442 41.239 1.00 26.20 108 THR D CA 1
ATOM 8149 C C . THR D 1 147 ? -25.011 51.620 40.419 1.00 29.55 108 THR D C 1
ATOM 8150 O O . THR D 1 147 ? -24.240 52.432 40.935 1.00 33.70 108 THR D O 1
ATOM 8154 N N . GLY D 1 148 ? -25.396 51.722 39.149 1.00 29.90 109 GLY D N 1
ATOM 8155 C CA . GLY D 1 148 ? -24.855 52.763 38.299 1.00 30.71 109 GLY D CA 1
ATOM 8156 C C . GLY D 1 148 ? -23.418 52.548 37.880 1.00 36.03 109 GLY D C 1
ATOM 8157 O O . GLY D 1 148 ? -22.756 53.505 37.471 1.00 37.37 109 GLY D O 1
ATOM 8158 N N . GLY D 1 149 ? -22.904 51.320 37.971 1.00 29.44 110 GLY D N 1
ATOM 8159 C CA . GLY D 1 149 ? -21.506 51.102 37.652 1.00 34.93 110 GLY D CA 1
ATOM 8160 C C . GLY D 1 149 ? -20.564 51.579 38.736 1.00 33.96 110 GLY D C 1
ATOM 8161 O O . GLY D 1 149 ? -19.381 51.806 38.455 1.00 28.02 110 GLY D O 1
ATOM 8162 N N . GLY D 1 150 ? -21.056 51.723 39.965 1.00 30.08 111 GLY D N 1
ATOM 8163 C CA . GLY D 1 150 ? -20.297 52.432 40.984 1.00 27.38 111 GLY D CA 1
ATOM 8164 C C . GLY D 1 150 ? -18.956 51.770 41.241 1.00 31.85 111 GLY D C 1
ATOM 8165 O O . GLY D 1 150 ? -18.849 50.544 41.314 1.00 27.33 111 GLY D O 1
ATOM 8166 N N . ILE D 1 151 ? -17.931 52.593 41.403 1.00 23.27 112 ILE D N 1
ATOM 8167 C CA . ILE D 1 151 ? -16.563 52.118 41.562 1.00 19.00 112 ILE D CA 1
ATOM 8168 C C . ILE D 1 151 ? -16.145 52.210 43.026 1.00 24.90 112 ILE D C 1
ATOM 8169 O O . ILE D 1 151 ? -16.273 53.266 43.656 1.00 21.85 112 ILE D O 1
ATOM 8174 N N . ILE D 1 152 ? -15.663 51.090 43.563 1.00 19.87 113 ILE D N 1
ATOM 8175 C CA . ILE D 1 152 ? -15.091 51.063 44.903 1.00 20.70 113 ILE D CA 1
ATOM 8176 C C . ILE D 1 152 ? -13.970 52.080 44.964 1.00 22.42 113 ILE D C 1
ATOM 8177 O O . ILE D 1 152 ? -13.131 52.157 44.054 1.00 22.98 113 ILE D O 1
ATOM 8182 N N . GLY D 1 153 ? -13.967 52.891 46.018 1.00 24.72 114 GLY D N 1
ATOM 8183 C CA . GLY D 1 153 ? -12.974 53.934 46.142 1.00 22.70 114 GLY D CA 1
ATOM 8184 C C . GLY D 1 153 ? -13.397 55.235 45.528 1.00 26.37 114 GLY D C 1
ATOM 8185 O O . GLY D 1 153 ? -12.690 56.232 45.676 1.00 24.68 114 GLY D O 1
ATOM 8186 N N . ILE D 1 154 ? -14.506 55.246 44.803 1.00 22.47 115 ILE D N 1
ATOM 8187 C CA . ILE D 1 154 ? -15.128 56.471 44.321 1.00 22.44 115 ILE D CA 1
ATOM 8188 C C . ILE D 1 154 ? -16.441 56.728 45.048 1.00 25.29 115 ILE D C 1
ATOM 8189 O O . ILE D 1 154 ? -16.636 57.795 45.638 1.00 25.33 115 ILE D O 1
ATOM 8194 N N . VAL D 1 155 ? -17.363 55.758 45.011 1.00 24.59 116 VAL D N 1
ATOM 8195 C CA . VAL D 1 155 ? -18.652 55.848 45.701 1.00 23.15 116 VAL D CA 1
ATOM 8196 C C . VAL D 1 155 ? -18.641 55.106 47.026 1.00 26.83 116 VAL D C 1
ATOM 8197 O O . VAL D 1 155 ? -19.669 55.081 47.726 1.00 24.16 116 VAL D O 1
ATOM 8201 N N . THR D 1 156 ? -17.491 54.515 47.397 1.00 24.99 117 THR D N 1
ATOM 8202 C CA . THR D 1 156 ? -17.208 53.981 48.720 1.00 27.67 117 THR D CA 1
ATOM 8203 C C . THR D 1 156 ? -15.792 54.392 49.077 1.00 23.43 117 THR D C 1
ATOM 8204 O O . THR D 1 156 ? -15.030 54.874 48.228 1.00 24.21 117 THR D O 1
ATOM 8208 N N . GLN D 1 157 ? -15.432 54.195 50.341 1.00 26.31 118 GLN D N 1
ATOM 8209 C CA . GLN D 1 157 ? -14.068 54.478 50.762 1.00 25.37 118 GLN D CA 1
ATOM 8210 C C . GLN D 1 157 ? -13.144 53.413 50.188 1.00 27.90 118 GLN D C 1
ATOM 8211 O O . GLN D 1 157 ? -13.506 52.242 50.108 1.00 33.83 118 GLN D O 1
ATOM 8217 N N . GLY D 1 158 ? -11.949 53.828 49.772 1.00 21.91 119 GLY D N 1
ATOM 8218 C CA . GLY D 1 158 ? -11.064 53.000 48.983 1.00 24.11 119 GLY D CA 1
ATOM 8219 C C . GLY D 1 158 ? -9.895 52.426 49.759 1.00 23.15 119 GLY D C 1
ATOM 8220 O O . GLY D 1 158 ? -9.919 52.306 50.988 1.00 24.38 119 GLY D O 1
ATOM 8221 N N . GLY D 1 159 ? -8.859 52.055 49.020 1.00 19.78 120 GLY D N 1
ATOM 8222 C CA . GLY D 1 159 ? -7.786 51.261 49.548 1.00 25.53 120 GLY D CA 1
ATOM 8223 C C . GLY D 1 159 ? -6.565 52.021 49.992 1.00 22.52 120 GLY D C 1
ATOM 8224 O O . GLY D 1 159 ? -5.570 51.380 50.345 1.00 19.04 120 GLY D O 1
ATOM 8225 N N . TYR D 1 160 ? -6.571 53.355 49.938 1.00 23.68 121 TYR D N 1
ATOM 8226 C CA . TYR D 1 160 ? -5.450 54.133 50.481 1.00 23.34 121 TYR D CA 1
ATOM 8227 C C . TYR D 1 160 ? -5.617 54.270 51.995 1.00 22.33 121 TYR D C 1
ATOM 8228 O O . TYR D 1 160 ? -5.766 55.364 52.536 1.00 20.68 121 TYR D O 1
ATOM 8237 N N . ALA D 1 161 ? -5.612 53.121 52.664 1.00 22.66 122 ALA D N 1
ATOM 8238 C CA . ALA D 1 161 ? -5.875 53.013 54.092 1.00 27.24 122 ALA D CA 1
ATOM 8239 C C . ALA D 1 161 ? -5.433 51.626 54.519 1.00 25.20 122 ALA D C 1
ATOM 8240 O O . ALA D 1 161 ? -5.210 50.756 53.683 1.00 22.56 122 ALA D O 1
ATOM 8242 N N . GLU D 1 162 ? -5.265 51.438 55.831 1.00 20.98 123 GLU D N 1
ATOM 8243 C CA . GLU D 1 162 ? -4.865 50.136 56.335 1.00 24.72 123 GLU D CA 1
ATOM 8244 C C . GLU D 1 162 ? -5.951 49.092 56.138 1.00 18.67 123 GLU D C 1
ATOM 8245 O O . GLU D 1 162 ? -5.632 47.915 55.935 1.00 22.49 123 GLU D O 1
ATOM 8251 N N . TYR D 1 163 ? -7.225 49.491 56.194 1.00 21.24 124 TYR D N 1
ATOM 8252 C CA . TYR D 1 163 ? -8.331 48.556 56.046 1.00 22.71 124 TYR D CA 1
ATOM 8253 C C . TYR D 1 163 ? -9.399 49.124 55.118 1.00 23.34 124 TYR D C 1
ATOM 8254 O O . TYR D 1 163 ? -9.602 50.342 55.040 1.00 24.23 124 TYR D O 1
ATOM 8263 N N . ALA D 1 164 ? -10.094 48.221 54.419 1.00 25.29 125 ALA D N 1
ATOM 8264 C CA . ALA D 1 164 ? -11.225 48.611 53.589 1.00 21.73 125 ALA D CA 1
ATOM 8265 C C . ALA D 1 164 ? -12.283 47.518 53.625 1.00 20.20 125 ALA D C 1
ATOM 8266 O O . ALA D 1 164 ? -11.964 46.329 53.734 1.00 21.44 125 ALA D O 1
ATOM 8268 N N . VAL D 1 165 ? -13.546 47.932 53.512 1.00 23.48 126 VAL D N 1
ATOM 8269 C CA . VAL D 1 165 ? -14.670 46.998 53.450 1.00 22.15 126 VAL D CA 1
ATOM 8270 C C . VAL D 1 165 ? -15.154 46.912 52.007 1.00 21.38 126 VAL D C 1
ATOM 8271 O O . VAL D 1 165 ? -15.355 47.945 51.358 1.00 21.49 126 VAL D O 1
ATOM 8275 N N . VAL D 1 166 ? -15.336 45.689 51.509 1.00 24.96 127 VAL D N 1
ATOM 8276 C CA . VAL D 1 166 ? -15.872 45.472 50.160 1.00 23.11 127 VAL D CA 1
ATOM 8277 C C . VAL D 1 166 ? -16.855 44.315 50.189 1.00 24.11 127 VAL D C 1
ATOM 8278 O O . VAL D 1 166 ? -16.831 43.476 51.101 1.00 21.92 127 VAL D O 1
ATOM 8282 N N . PRO D 1 167 ? -17.707 44.211 49.158 1.00 24.96 128 PRO D N 1
ATOM 8283 C CA . PRO D 1 167 ? -18.594 43.044 49.063 1.00 22.65 128 PRO D CA 1
ATOM 8284 C C . PRO D 1 167 ? -17.783 41.771 48.958 1.00 22.77 128 PRO D C 1
ATOM 8285 O O . PRO D 1 167 ? -16.757 41.719 48.276 1.00 25.37 128 PRO D O 1
ATOM 8289 N N . ALA D 1 168 ? -18.247 40.729 49.636 1.00 23.99 129 ALA D N 1
ATOM 8290 C CA . ALA D 1 168 ? -17.470 39.502 49.629 1.00 22.82 129 ALA D CA 1
ATOM 8291 C C . ALA D 1 168 ? -17.355 38.937 48.221 1.00 21.65 129 ALA D C 1
ATOM 8292 O O . ALA D 1 168 ? -16.315 38.383 47.859 1.00 24.05 129 ALA D O 1
ATOM 8294 N N . LYS D 1 169 ? -18.394 39.092 47.399 1.00 23.06 130 LYS D N 1
ATOM 8295 C CA . LYS D 1 169 ? -18.319 38.552 46.046 1.00 21.14 130 LYS D CA 1
ATOM 8296 C C . LYS D 1 169 ? -17.334 39.302 45.164 1.00 26.11 130 LYS D C 1
ATOM 8297 O O . LYS D 1 169 ? -17.022 38.818 44.067 1.00 23.83 130 LYS D O 1
ATOM 8303 N N . ASN D 1 170 ? -16.828 40.453 45.607 1.00 20.70 131 ASN D N 1
ATOM 8304 C CA . ASN D 1 170 ? -15.842 41.198 44.837 1.00 20.66 131 ASN D CA 1
ATOM 8305 C C . ASN D 1 170 ? -14.412 40.789 45.160 1.00 26.82 131 ASN D C 1
ATOM 8306 O O . ASN D 1 170 ? -13.486 41.200 44.443 1.00 25.20 131 ASN D O 1
ATOM 8311 N N . ALA D 1 171 ? -14.204 40.012 46.222 1.00 24.64 132 ALA D N 1
ATOM 8312 C CA . ALA D 1 171 ? -12.863 39.651 46.679 1.00 19.88 132 ALA D CA 1
ATOM 8313 C C . ALA D 1 171 ? -12.494 38.291 46.100 1.00 24.77 132 ALA D C 1
ATOM 8314 O O . ALA D 1 171 ? -13.154 37.289 46.394 1.00 31.82 132 ALA D O 1
ATOM 8316 N N . VAL D 1 172 ? -11.448 38.254 45.286 1.00 22.96 133 VAL D N 1
ATOM 8317 C CA . VAL D 1 172 ? -11.018 37.040 44.604 1.00 21.89 133 VAL D CA 1
ATOM 8318 C C . VAL D 1 172 ? -9.784 36.496 45.311 1.00 26.76 133 VAL D C 1
ATOM 8319 O O . VAL D 1 172 ? -8.756 37.175 45.391 1.00 24.82 133 VAL D O 1
ATOM 8323 N N . ALA D 1 173 ? -9.868 35.270 45.817 1.00 26.57 134 ALA D N 1
ATOM 8324 C CA . ALA D 1 173 ? -8.700 34.654 46.425 1.00 26.83 134 ALA D CA 1
ATOM 8325 C C . ALA D 1 173 ? -7.621 34.443 45.376 1.00 27.00 134 ALA D C 1
ATOM 8326 O O . ALA D 1 173 ? -7.904 34.060 44.238 1.00 29.25 134 ALA D O 1
ATOM 8328 N N . THR D 1 174 ? -6.371 34.708 45.751 1.00 22.80 135 THR D N 1
ATOM 8329 C CA . THR D 1 174 ? -5.265 34.522 44.824 1.00 24.43 135 THR D CA 1
ATOM 8330 C C . THR D 1 174 ? -4.033 34.008 45.547 1.00 28.49 135 THR D C 1
ATOM 8331 O O . THR D 1 174 ? -3.776 34.354 46.699 1.00 27.91 135 THR D O 1
ATOM 8335 N N . ARG D 1 175 ? -3.280 33.169 44.840 1.00 29.53 136 ARG D N 1
ATOM 8336 C CA . ARG D 1 175 ? -1.968 32.721 45.264 1.00 30.48 136 ARG D CA 1
ATOM 8337 C C . ARG D 1 175 ? -0.849 33.591 44.702 1.00 34.61 136 ARG D C 1
ATOM 8338 O O . ARG D 1 175 ? 0.310 33.349 45.016 1.00 31.57 136 ARG D O 1
ATOM 8346 N N . ALA D 1 176 ? -1.161 34.611 43.903 1.00 30.85 137 ALA D N 1
ATOM 8347 C CA . ALA D 1 176 ? -0.122 35.484 43.380 1.00 24.48 137 ALA D CA 1
ATOM 8348 C C . ALA D 1 176 ? 0.434 36.399 44.474 1.00 23.88 137 ALA D C 1
ATOM 8349 O O . ALA D 1 176 ? -0.212 36.667 45.494 1.00 29.39 137 ALA D O 1
ATOM 8351 N N . ASP D 1 177 ? 1.652 36.882 44.246 1.00 25.12 138 ASP D N 1
ATOM 8352 C CA . ASP D 1 177 ? 2.220 37.929 45.088 1.00 28.28 138 ASP D CA 1
ATOM 8353 C C . ASP D 1 177 ? 1.283 39.125 45.061 1.00 26.58 138 ASP D C 1
ATOM 8354 O O . ASP D 1 177 ? 0.855 39.553 43.986 1.00 24.09 138 ASP D O 1
ATOM 8359 N N . LEU D 1 178 ? 0.960 39.667 46.238 1.00 28.43 139 LEU D N 1
ATOM 8360 C CA . LEU D 1 178 ? -0.064 40.707 46.292 1.00 27.54 139 LEU D CA 1
ATOM 8361 C C . LEU D 1 178 ? 0.396 42.026 45.689 1.00 24.78 139 LEU D C 1
ATOM 8362 O O . LEU D 1 178 ? -0.456 42.801 45.247 1.00 24.15 139 LEU D O 1
ATOM 8367 N N . LYS D 1 179 ? 1.707 42.298 45.642 1.00 22.19 140 LYS D N 1
ATOM 8368 C CA . LYS D 1 179 ? 2.187 43.449 44.879 1.00 26.55 140 LYS D CA 1
ATOM 8369 C C . LYS D 1 179 ? 1.791 43.323 43.421 1.00 23.34 140 LYS D C 1
ATOM 8370 O O . LYS D 1 179 ? 1.406 44.312 42.783 1.00 22.95 140 LYS D O 1
ATOM 8376 N N . GLU D 1 180 ? 1.907 42.114 42.871 1.00 19.53 141 GLU D N 1
ATOM 8377 C CA . GLU D 1 180 ? 1.567 41.912 41.473 1.00 23.37 141 GLU D CA 1
ATOM 8378 C C . GLU D 1 180 ? 0.065 41.866 41.288 1.00 24.47 141 GLU D C 1
ATOM 8379 O O . GLU D 1 180 ? -0.455 42.392 40.298 1.00 19.43 141 GLU D O 1
ATOM 8385 N N . ALA D 1 181 ? -0.652 41.253 42.232 1.00 19.91 142 ALA D N 1
ATOM 8386 C CA . ALA D 1 181 ? -2.094 41.194 42.093 1.00 20.64 142 ALA D CA 1
ATOM 8387 C C . ALA D 1 181 ? -2.701 42.587 42.141 1.00 22.45 142 ALA D C 1
ATOM 8388 O O . ALA D 1 181 ? -3.739 42.835 41.513 1.00 18.09 142 ALA D O 1
ATOM 8390 N N . ALA D 1 182 ? -2.060 43.520 42.848 1.00 17.57 143 ALA D N 1
ATOM 8391 C CA . ALA D 1 182 ? -2.605 44.870 42.932 1.00 22.06 143 ALA D CA 1
ATOM 8392 C C . ALA D 1 182 ? -2.504 45.650 41.627 1.00 19.35 143 ALA D C 1
ATOM 8393 O O . ALA D 1 182 ? -2.968 46.800 41.581 1.00 22.29 143 ALA D O 1
ATOM 8395 N N . THR D 1 183 ? -1.894 45.093 40.591 1.00 18.62 144 THR D N 1
ATOM 8396 C CA . THR D 1 183 ? -1.893 45.719 39.276 1.00 16.99 144 THR D CA 1
ATOM 8397 C C . THR D 1 183 ? -3.048 45.223 38.406 1.00 17.55 144 THR D C 1
ATOM 8398 O O . THR D 1 183 ? -3.153 45.640 37.253 1.00 17.73 144 THR D O 1
ATOM 8402 N N . LEU D 1 184 ? -3.925 44.370 38.935 1.00 17.28 145 LEU D N 1
ATOM 8403 C CA . LEU D 1 184 ? -4.936 43.749 38.089 1.00 18.34 145 LEU D CA 1
ATOM 8404 C C . LEU D 1 184 ? -6.279 44.488 38.028 1.00 19.27 145 LEU D C 1
ATOM 8405 O O . LEU D 1 184 ? -6.880 44.577 36.938 1.00 16.42 145 LEU D O 1
ATOM 8410 N N . PRO D 1 185 ? -6.818 44.995 39.149 1.00 17.78 146 PRO D N 1
ATOM 8411 C CA . PRO D 1 185 ? -8.217 45.476 39.126 1.00 18.04 146 PRO D CA 1
ATOM 8412 C C . PRO D 1 185 ? -8.494 46.615 38.173 1.00 19.69 146 PRO D C 1
ATOM 8413 O O . PRO D 1 185 ? -9.617 46.699 37.650 1.00 18.05 146 PRO D O 1
ATOM 8417 N N . ILE D 1 186 ? -7.531 47.504 37.967 1.00 18.65 147 ILE D N 1
ATOM 8418 C CA . ILE D 1 186 ? -7.609 48.545 36.942 1.00 20.03 147 ILE D CA 1
ATOM 8419 C C . ILE D 1 186 ? -6.712 48.232 35.747 1.00 21.50 147 ILE D C 1
ATOM 8420 O O . ILE D 1 186 ? -7.196 48.095 34.628 1.00 19.80 147 ILE D O 1
ATOM 8425 N N . GLY D 1 187 ? -5.397 48.141 35.956 1.00 16.48 148 GLY D N 1
ATOM 8426 C CA . GLY D 1 187 ? -4.495 48.055 34.828 1.00 18.07 148 GLY D CA 1
ATOM 8427 C C . GLY D 1 187 ? -4.774 46.861 33.939 1.00 21.51 148 GLY D C 1
ATOM 8428 O O . GLY D 1 187 ? -5.068 47.021 32.747 1.00 20.38 148 GLY D O 1
ATOM 8429 N N . ALA D 1 188 ? -4.710 45.650 34.500 1.00 15.61 149 ALA D N 1
ATOM 8430 C CA . ALA D 1 188 ? -4.868 44.478 33.649 1.00 17.00 149 ALA D CA 1
ATOM 8431 C C . ALA D 1 188 ? -6.313 44.298 33.214 1.00 19.34 149 ALA D C 1
ATOM 8432 O O . ALA D 1 188 ? -6.575 43.994 32.046 1.00 16.34 149 ALA D O 1
ATOM 8434 N N . LEU D 1 189 ? -7.265 44.476 34.124 1.00 17.48 150 LEU D N 1
ATOM 8435 C CA . LEU D 1 189 ? -8.642 44.189 33.737 1.00 18.21 150 LEU D CA 1
ATOM 8436 C C . LEU D 1 189 ? -9.148 45.169 32.676 1.00 17.74 150 LEU D C 1
ATOM 8437 O O . LEU D 1 189 ? -9.814 44.766 31.717 1.00 17.94 150 LEU D O 1
ATOM 8442 N N . THR D 1 190 ? -8.832 46.460 32.812 1.00 14.96 151 THR D N 1
ATOM 8443 C CA . THR D 1 190 ? -9.230 47.417 31.789 1.00 16.62 151 THR D CA 1
ATOM 8444 C C . THR D 1 190 ? -8.630 47.059 30.442 1.00 15.42 151 THR D C 1
ATOM 8445 O O . THR D 1 190 ? -9.323 47.099 29.419 1.00 16.71 151 THR D O 1
ATOM 8449 N N . ALA D 1 191 ? -7.362 46.659 30.425 1.00 16.12 152 ALA D N 1
ATOM 8450 C CA . ALA D 1 191 ? -6.715 46.303 29.175 1.00 17.52 152 ALA D CA 1
ATOM 8451 C C . ALA D 1 191 ? -7.304 45.028 28.588 1.00 17.64 152 ALA D C 1
ATOM 8452 O O . ALA D 1 191 ? -7.412 44.901 27.364 1.00 17.44 152 ALA D O 1
ATOM 8454 N N . TRP D 1 192 ? -7.651 44.065 29.441 1.00 17.75 153 TRP D N 1
ATOM 8455 C CA . TRP D 1 192 ? -8.292 42.845 28.955 1.00 20.12 153 TRP D CA 1
ATOM 8456 C C . TRP D 1 192 ? -9.605 43.171 28.272 1.00 17.97 153 TRP D C 1
ATOM 8457 O O . TRP D 1 192 ? -9.890 42.701 27.161 1.00 20.48 153 TRP D O 1
ATOM 8468 N N . ASN D 1 193 ? -10.422 43.978 28.939 1.00 14.54 154 ASN D N 1
ATOM 8469 C CA . ASN D 1 193 ? -11.706 44.355 28.398 1.00 16.34 154 ASN D CA 1
ATOM 8470 C C . ASN D 1 193 ? -11.548 45.106 27.087 1.00 20.92 154 ASN D C 1
ATOM 8471 O O . ASN D 1 193 ? -12.341 44.907 26.158 1.00 20.41 154 ASN D O 1
ATOM 8476 N N . MET D 1 194 ? -10.549 45.992 26.994 1.00 16.55 155 MET D N 1
ATOM 8477 C CA . MET D 1 194 ? -10.294 46.679 25.735 1.00 17.08 155 MET D CA 1
ATOM 8478 C C . MET D 1 194 ? -9.950 45.693 24.626 1.00 19.01 155 MET D C 1
ATOM 8479 O O . MET D 1 194 ? -10.486 45.778 23.511 1.00 19.62 155 MET D O 1
ATOM 8484 N N . ALA D 1 195 ? -9.030 44.779 24.896 1.00 16.99 156 ALA D N 1
ATOM 8485 C CA . ALA D 1 195 ? -8.591 43.853 23.868 1.00 20.44 156 ALA D CA 1
ATOM 8486 C C . ALA D 1 195 ? -9.724 42.911 23.459 1.00 25.32 156 ALA D C 1
ATOM 8487 O O . ALA D 1 195 ? -9.882 42.590 22.274 1.00 22.90 156 ALA D O 1
ATOM 8489 N N . TYR D 1 196 ? -10.524 42.480 24.425 1.00 17.65 157 TYR D N 1
ATOM 8490 C CA . TYR D 1 196 ? -11.699 41.657 24.168 1.00 22.74 157 TYR D CA 1
ATOM 8491 C C . TYR D 1 196 ? -12.661 42.356 23.221 1.00 27.52 157 TYR D C 1
ATOM 8492 O O . TYR D 1 196 ? -13.185 41.746 22.281 1.00 23.25 157 TYR D O 1
ATOM 8501 N N . ARG D 1 197 ? -12.909 43.631 23.452 1.00 19.73 158 ARG D N 1
ATOM 8502 C CA . ARG D 1 197 ? -13.862 44.374 22.650 1.00 18.61 158 ARG D CA 1
ATOM 8503 C C . ARG D 1 197 ? -13.310 44.786 21.289 1.00 22.90 158 ARG D C 1
ATOM 8504 O O . ARG D 1 197 ? -14.071 45.312 20.475 1.00 21.13 158 ARG D O 1
ATOM 8512 N N . ALA D 1 198 ? -12.033 44.522 21.012 1.00 19.21 159 ALA D N 1
ATOM 8513 C CA . ALA D 1 198 ? -11.392 44.893 19.753 1.00 19.92 159 ALA D CA 1
ATOM 8514 C C . ALA D 1 198 ? -11.444 43.796 18.702 1.00 27.28 159 ALA D C 1
ATOM 8515 O O . ALA D 1 198 ? -11.079 44.057 17.550 1.00 27.09 159 ALA D O 1
ATOM 8517 N N . SER D 1 199 ? -11.852 42.580 19.053 1.00 25.92 160 SER D N 1
ATOM 8518 C CA . SER D 1 199 ? -11.919 41.480 18.089 1.00 27.58 160 SER D CA 1
ATOM 8519 C C . SER D 1 199 ? -10.600 41.303 17.339 1.00 25.06 160 SER D C 1
ATOM 8520 O O . SER D 1 199 ? -10.562 41.285 16.103 1.00 33.12 160 SER D O 1
ATOM 8523 N N . ILE D 1 200 ? -9.505 41.189 18.090 1.00 23.21 161 ILE D N 1
ATOM 8524 C CA . ILE D 1 200 ? -8.185 41.006 17.492 1.00 24.76 161 ILE D CA 1
ATOM 8525 C C . ILE D 1 200 ? -8.063 39.592 16.930 1.00 39.46 161 ILE D C 1
ATOM 8526 O O . ILE D 1 200 ? -8.345 38.611 17.625 1.00 37.91 161 ILE D O 1
ATOM 8531 N N . SER D 1 201 ? -7.627 39.479 15.665 1.00 37.77 162 SER D N 1
ATOM 8532 C CA . SER D 1 201 ? -7.322 38.174 15.070 1.00 34.12 162 SER D CA 1
ATOM 8533 C C . SER D 1 201 ? -5.821 38.048 14.845 1.00 40.45 162 SER D C 1
ATOM 8534 O O . SER D 1 201 ? -5.135 39.055 14.647 1.00 30.68 162 SER D O 1
ATOM 8537 N N . PRO D 1 202 ? -5.265 36.841 14.888 1.00 34.43 163 PRO D N 1
ATOM 8538 C CA . PRO D 1 202 ? -3.826 36.712 14.655 1.00 30.65 163 PRO D CA 1
ATOM 8539 C C . PRO D 1 202 ? -3.470 37.297 13.304 1.00 29.09 163 PRO D C 1
ATOM 8540 O O . PRO D 1 202 ? -4.247 37.216 12.348 1.00 31.42 163 PRO D O 1
ATOM 8544 N N . GLY D 1 203 ? -2.304 37.930 13.254 1.00 30.25 164 GLY D N 1
ATOM 8545 C CA . GLY D 1 203 ? -1.859 38.634 12.086 1.00 40.84 164 GLY D CA 1
ATOM 8546 C C . GLY D 1 203 ? -2.191 40.113 12.097 1.00 28.56 164 GLY D C 1
ATOM 8547 O O . GLY D 1 203 ? -1.456 40.906 11.497 1.00 36.88 164 GLY D O 1
ATOM 8548 N N . GLU D 1 204 ? -3.255 40.511 12.789 1.00 28.55 165 GLU D N 1
ATOM 8549 C CA . GLU D 1 204 ? -3.701 41.896 12.703 1.00 27.99 165 GLU D CA 1
ATOM 8550 C C . GLU D 1 204 ? -2.699 42.821 13.380 1.00 22.62 165 GLU D C 1
ATOM 8551 O O . GLU D 1 204 ? -2.081 42.467 14.386 1.00 25.33 165 GLU D O 1
ATOM 8557 N N . LYS D 1 205 ? -2.561 44.027 12.822 1.00 24.82 166 LYS D N 1
ATOM 8558 C CA . LYS D 1 205 ? -1.617 45.005 13.336 1.00 22.44 166 LYS D CA 1
ATOM 8559 C C . LYS D 1 205 ? -2.325 45.851 14.382 1.00 18.09 166 LYS D C 1
ATOM 8560 O O . LYS D 1 205 ? -3.342 46.483 14.088 1.00 19.95 166 LYS D O 1
ATOM 8566 N N . VAL D 1 206 ? -1.783 45.874 15.591 1.00 20.08 167 VAL D N 1
ATOM 8567 C CA . VAL D 1 206 ? -2.413 46.516 16.736 1.00 19.72 167 VAL D CA 1
ATOM 8568 C C . VAL D 1 206 ? -1.454 47.583 17.234 1.00 20.42 167 VAL D C 1
ATOM 8569 O O . VAL D 1 206 ? -0.310 47.267 17.582 1.00 20.30 167 VAL D O 1
ATOM 8573 N N . ALA D 1 207 ? -1.923 48.822 17.317 1.00 18.31 168 ALA D N 1
ATOM 8574 C CA . ALA D 1 207 ? -1.152 49.904 17.918 1.00 18.14 168 ALA D CA 1
ATOM 8575 C C . ALA D 1 207 ? -1.678 50.118 19.329 1.00 22.29 168 ALA D C 1
ATOM 8576 O O . ALA D 1 207 ? -2.892 50.175 19.526 1.00 20.92 168 ALA D O 1
ATOM 8578 N N . VAL D 1 208 ? -0.779 50.239 20.307 1.00 16.47 169 VAL D N 1
ATOM 8579 C CA . VAL D 1 208 ? -1.172 50.528 21.678 1.00 16.43 169 VAL D CA 1
ATOM 8580 C C . VAL D 1 208 ? -0.638 51.916 22.004 1.00 19.62 169 VAL D C 1
ATOM 8581 O O . VAL D 1 208 ? 0.580 52.123 22.055 1.00 20.53 169 VAL D O 1
ATOM 8585 N N . VAL D 1 209 ? -1.536 52.851 22.183 1.00 19.55 170 VAL D N 1
ATOM 8586 C CA . VAL D 1 209 ? -1.188 54.204 22.608 1.00 21.12 170 VAL D CA 1
ATOM 8587 C C . VAL D 1 209 ? -1.081 54.240 24.128 1.00 24.19 170 VAL D C 1
ATOM 8588 O O . VAL D 1 209 ? -1.789 53.517 24.838 1.00 25.25 170 VAL D O 1
ATOM 8592 N N . GLY D 1 210 ? -0.160 55.051 24.650 1.00 24.48 171 GLY D N 1
ATOM 8593 C CA . GLY D 1 210 ? -0.006 55.085 26.086 1.00 24.92 171 GLY D CA 1
ATOM 8594 C C . GLY D 1 210 ? 0.514 53.770 26.595 1.00 20.74 171 GLY D C 1
ATOM 8595 O O . GLY D 1 210 ? 0.167 53.359 27.708 1.00 23.84 171 GLY D O 1
ATOM 8596 N N . ALA D 1 211 ? 1.346 53.091 25.791 1.00 19.20 172 ALA D N 1
ATOM 8597 C CA . ALA D 1 211 ? 1.773 51.735 26.113 1.00 18.69 172 ALA D CA 1
ATOM 8598 C C . ALA D 1 211 ? 2.624 51.676 27.366 1.00 24.70 172 ALA D C 1
ATOM 8599 O O . ALA D 1 211 ? 2.734 50.597 27.947 1.00 21.45 172 ALA D O 1
ATOM 8601 N N . THR D 1 212 ? 3.233 52.795 27.793 1.00 22.32 173 THR D N 1
ATOM 8602 C CA . THR D 1 212 ? 4.020 52.770 29.026 1.00 22.52 173 THR D CA 1
ATOM 8603 C C . THR D 1 212 ? 3.156 52.869 30.266 1.00 26.90 173 THR D C 1
ATOM 8604 O O . THR D 1 212 ? 3.654 52.617 31.368 1.00 28.94 173 THR D O 1
ATOM 8608 N N . GLY D 1 213 ? 1.877 53.233 30.112 1.00 20.24 174 GLY D N 1
ATOM 8609 C CA . GLY D 1 213 ? 0.997 53.404 31.250 1.00 22.40 174 GLY D CA 1
ATOM 8610 C C . GLY D 1 213 ? 0.517 52.076 31.807 1.00 20.50 174 GLY D C 1
ATOM 8611 O O . GLY D 1 213 ? 0.803 50.999 31.268 1.00 22.11 174 GLY D O 1
ATOM 8612 N N . ASN D 1 214 ? -0.200 52.167 32.927 1.00 20.55 175 ASN D N 1
ATOM 8613 C CA . ASN D 1 214 ? -0.558 50.965 33.662 1.00 22.83 175 ASN D CA 1
ATOM 8614 C C . ASN D 1 214 ? -1.489 50.095 32.838 1.00 19.56 175 ASN D C 1
ATOM 8615 O O . ASN D 1 214 ? -1.331 48.869 32.788 1.00 21.53 175 ASN D O 1
ATOM 8620 N N . VAL D 1 215 ? -2.466 50.715 32.189 1.00 17.81 176 VAL D N 1
ATOM 8621 C CA . VAL D 1 215 ? -3.342 49.940 31.317 1.00 18.83 176 VAL D CA 1
ATOM 8622 C C . VAL D 1 215 ? -2.618 49.577 30.045 1.00 19.85 176 VAL D C 1
ATOM 8623 O O . VAL D 1 215 ? -2.684 48.432 29.579 1.00 18.37 176 VAL D O 1
ATOM 8627 N N . GLY D 1 216 ? -1.894 50.536 29.469 1.00 20.02 177 GLY D N 1
ATOM 8628 C CA . GLY D 1 216 ? -1.243 50.286 28.197 1.00 19.16 177 GLY D CA 1
ATOM 8629 C C . GLY D 1 216 ? -0.283 49.116 28.244 1.00 16.81 177 GLY D C 1
ATOM 8630 O O . GLY D 1 216 ? -0.163 48.370 27.274 1.00 17.03 177 GLY D O 1
ATOM 8631 N N . ILE D 1 217 ? 0.444 48.949 29.356 1.00 19.10 178 ILE D N 1
ATOM 8632 C CA . ILE D 1 217 ? 1.465 47.908 29.351 1.00 18.55 178 ILE D CA 1
ATOM 8633 C C . ILE D 1 217 ? 0.824 46.526 29.380 1.00 20.55 178 ILE D C 1
ATOM 8634 O O . ILE D 1 217 ? 1.363 45.572 28.809 1.00 23.82 178 ILE D O 1
ATOM 8639 N N . TYR D 1 218 ? -0.333 46.397 30.014 1.00 19.02 179 TYR D N 1
ATOM 8640 C CA . TYR D 1 218 ? -1.089 45.158 29.898 1.00 16.43 179 TYR D CA 1
ATOM 8641 C C . TYR D 1 218 ? -1.793 45.016 28.558 1.00 17.25 179 TYR D C 1
ATOM 8642 O O . TYR D 1 218 ? -1.997 43.892 28.103 1.00 18.22 179 TYR D O 1
ATOM 8651 N N . ALA D 1 219 ? -2.199 46.121 27.924 1.00 17.61 180 ALA D N 1
ATOM 8652 C CA . ALA D 1 219 ? -2.802 46.028 26.594 1.00 18.71 180 ALA D CA 1
ATOM 8653 C C . ALA D 1 219 ? -1.801 45.487 25.581 1.00 19.06 180 ALA D C 1
ATOM 8654 O O . ALA D 1 219 ? -2.178 44.722 24.678 1.00 17.50 180 ALA D O 1
ATOM 8656 N N . VAL D 1 220 ? -0.510 45.859 25.721 1.00 17.05 181 VAL D N 1
ATOM 8657 C CA . VAL D 1 220 ? 0.528 45.246 24.897 1.00 16.94 181 VAL D CA 1
ATOM 8658 C C . VAL D 1 220 ? 0.511 43.738 25.084 1.00 22.22 181 VAL D C 1
ATOM 8659 O O . VAL D 1 220 ? 0.541 42.962 24.115 1.00 21.74 181 VAL D O 1
ATOM 8663 N N . GLN D 1 221 ? 0.441 43.303 26.336 1.00 21.22 182 GLN D N 1
ATOM 8664 C CA . GLN D 1 221 ? 0.512 41.877 26.624 1.00 18.23 182 GLN D CA 1
ATOM 8665 C C . GLN D 1 221 ? -0.706 41.135 26.108 1.00 21.85 182 GLN D C 1
ATOM 8666 O O . GLN D 1 221 ? -0.572 40.034 25.558 1.00 22.53 182 GLN D O 1
ATOM 8672 N N . PHE D 1 222 ? -1.895 41.701 26.291 1.00 21.04 183 PHE D N 1
ATOM 8673 C CA . PHE D 1 222 ? -3.104 41.018 25.836 1.00 17.59 183 PHE D CA 1
ATOM 8674 C C . PHE D 1 222 ? -3.201 41.013 24.325 1.00 21.79 183 PHE D C 1
ATOM 8675 O O . PHE D 1 222 ? -3.625 40.015 23.734 1.00 20.94 183 PHE D O 1
ATOM 8683 N N . ALA D 1 223 ? -2.801 42.109 23.675 1.00 20.57 184 ALA D N 1
ATOM 8684 C CA . ALA D 1 223 ? -2.848 42.123 22.222 1.00 18.91 184 ALA D CA 1
ATOM 8685 C C . ALA D 1 223 ? -1.899 41.085 21.645 1.00 20.69 184 ALA D C 1
ATOM 8686 O O . ALA D 1 223 ? -2.219 40.429 20.644 1.00 23.65 184 ALA D O 1
ATOM 8688 N N . LYS D 1 224 ? -0.754 40.872 22.293 1.00 22.58 185 LYS D N 1
ATOM 8689 C CA . LYS D 1 224 ? 0.157 39.837 21.815 1.00 22.91 185 LYS D CA 1
ATOM 8690 C C . LYS D 1 224 ? -0.387 38.456 22.134 1.00 25.08 185 LYS D C 1
ATOM 8691 O O . LYS D 1 224 ? -0.318 37.546 21.301 1.00 24.98 185 LYS D O 1
ATOM 8697 N N . LEU D 1 225 ? -0.962 38.294 23.328 1.00 21.21 186 LEU D N 1
ATOM 8698 C CA . LEU D 1 225 ? -1.546 37.012 23.719 1.00 26.92 186 LEU D CA 1
ATOM 8699 C C . LEU D 1 225 ? -2.651 36.564 22.762 1.00 23.79 186 LEU D C 1
ATOM 8700 O O . LEU D 1 225 ? -2.871 35.361 22.585 1.00 25.97 186 LEU D O 1
ATOM 8705 N N . LEU D 1 226 ? -3.359 37.501 22.155 1.00 24.72 187 LEU D N 1
ATOM 8706 C CA . LEU D 1 226 ? -4.421 37.211 21.209 1.00 23.05 187 LEU D CA 1
ATOM 8707 C C . LEU D 1 226 ? -3.917 37.000 19.783 1.00 21.43 187 LEU D C 1
ATOM 8708 O O . LEU D 1 226 ? -4.722 36.716 18.886 1.00 27.35 187 LEU D O 1
ATOM 8713 N N . GLY D 1 227 ? -2.628 37.166 19.542 1.00 22.45 188 GLY D N 1
ATOM 8714 C CA . GLY D 1 227 ? -2.074 36.907 18.235 1.00 24.05 188 GLY D CA 1
ATOM 8715 C C . GLY D 1 227 ? -1.751 38.143 17.436 1.00 26.99 188 GLY D C 1
ATOM 8716 O O . GLY D 1 227 ? -1.340 38.013 16.280 1.00 28.46 188 GLY D O 1
ATOM 8717 N N . GLY D 1 228 ? -1.930 39.338 18.010 1.00 23.03 189 GLY D N 1
ATOM 8718 C CA . GLY D 1 228 ? -1.677 40.552 17.268 1.00 26.67 189 GLY D CA 1
ATOM 8719 C C . GLY D 1 228 ? -0.199 40.768 17.015 1.00 24.56 189 GLY D C 1
ATOM 8720 O O . GLY D 1 228 ? 0.662 40.243 17.709 1.00 24.56 189 GLY D O 1
ATOM 8721 N N . GLU D 1 229 ? 0.091 41.529 15.957 1.00 23.69 190 GLU D N 1
ATOM 8722 C CA . GLU D 1 229 ? 1.414 42.100 15.731 1.00 22.76 190 GLU D CA 1
ATOM 8723 C C . GLU D 1 229 ? 1.367 43.469 16.390 1.00 22.10 190 GLU D C 1
ATOM 8724 O O . GLU D 1 229 ? 0.610 44.337 15.952 1.00 26.05 190 GLU D O 1
ATOM 8730 N N . VAL D 1 230 ? 2.148 43.658 17.451 1.00 22.56 191 VAL D N 1
ATOM 8731 C CA . VAL D 1 230 ? 1.878 44.709 18.431 1.00 19.52 191 VAL D CA 1
ATOM 8732 C C . VAL D 1 230 ? 2.900 45.820 18.293 1.00 21.99 191 VAL D C 1
ATOM 8733 O O . VAL D 1 230 ? 4.104 45.582 18.422 1.00 23.43 191 VAL D O 1
ATOM 8737 N N . TYR D 1 231 ? 2.409 47.043 18.075 1.00 20.02 192 TYR D N 1
ATOM 8738 C CA . TYR D 1 231 ? 3.234 48.239 17.985 1.00 24.32 192 TYR D CA 1
ATOM 8739 C C . TYR D 1 231 ? 2.909 49.109 19.194 1.00 24.73 192 TYR D C 1
ATOM 8740 O O . TYR D 1 231 ? 1.794 49.629 19.318 1.00 25.51 192 TYR D O 1
ATOM 8749 N N . ALA D 1 232 ? 3.873 49.261 20.078 1.00 20.80 193 ALA D N 1
ATOM 8750 C CA . ALA D 1 232 ? 3.691 50.044 21.283 1.00 17.18 193 ALA D CA 1
ATOM 8751 C C . ALA D 1 232 ? 4.171 51.451 20.984 1.00 25.95 193 ALA D C 1
ATOM 8752 O O . ALA D 1 232 ? 5.304 51.619 20.527 1.00 27.76 193 ALA D O 1
ATOM 8754 N N . ILE D 1 233 ? 3.344 52.452 21.282 1.00 22.72 194 ILE D N 1
ATOM 8755 C CA A ILE D 1 233 ? 3.635 53.851 20.965 0.50 23.50 194 ILE D CA 1
ATOM 8756 C CA B ILE D 1 233 ? 3.658 53.839 20.965 0.50 23.50 194 ILE D CA 1
ATOM 8757 C C . ILE D 1 233 ? 4.099 54.571 22.227 1.00 23.41 194 ILE D C 1
ATOM 8758 O O . ILE D 1 233 ? 3.388 54.583 23.235 1.00 24.47 194 ILE D O 1
ATOM 8767 N N . SER D 1 234 ? 5.266 55.220 22.160 1.00 24.03 195 SER D N 1
ATOM 8768 C CA . SER D 1 234 ? 5.790 55.989 23.281 1.00 21.23 195 SER D CA 1
ATOM 8769 C C . SER D 1 234 ? 6.683 57.088 22.725 1.00 24.51 195 SER D C 1
ATOM 8770 O O . SER D 1 234 ? 7.457 56.843 21.800 1.00 25.35 195 SER D O 1
ATOM 8773 N N . ARG D 1 235 ? 6.559 58.296 23.277 1.00 29.60 196 ARG D N 1
ATOM 8774 C CA . ARG D 1 235 ? 7.528 59.348 22.972 1.00 34.00 196 ARG D CA 1
ATOM 8775 C C . ARG D 1 235 ? 8.902 59.039 23.545 1.00 37.62 196 ARG D C 1
ATOM 8776 O O . ARG D 1 235 ? 9.899 59.631 23.104 1.00 37.75 196 ARG D O 1
ATOM 8784 N N . ARG D 1 236 ? 8.978 58.127 24.515 1.00 27.88 197 ARG D N 1
ATOM 8785 C CA . ARG D 1 236 ? 10.227 57.772 25.168 1.00 34.72 197 ARG D CA 1
ATOM 8786 C C . ARG D 1 236 ? 10.819 56.503 24.604 1.00 33.63 197 ARG D C 1
ATOM 8787 O O . ARG D 1 236 ? 11.529 55.789 25.314 1.00 36.70 197 ARG D O 1
ATOM 8795 N N . LYS D 1 237 ? 10.523 56.214 23.336 1.00 37.14 198 LYS D N 1
ATOM 8796 C CA . LYS D 1 237 ? 10.934 54.966 22.709 1.00 41.96 198 LYS D CA 1
ATOM 8797 C C . LYS D 1 237 ? 12.351 54.560 23.095 1.00 44.91 198 LYS D C 1
ATOM 8798 O O . LYS D 1 237 ? 12.601 53.410 23.466 1.00 47.68 198 LYS D O 1
ATOM 8804 N N . ALA D 1 238 ? 13.287 55.510 23.032 1.00 46.66 199 ALA D N 1
ATOM 8805 C CA . ALA D 1 238 ? 14.687 55.208 23.309 1.00 52.74 199 ALA D CA 1
ATOM 8806 C C . ALA D 1 238 ? 14.865 54.538 24.664 1.00 47.34 199 ALA D C 1
ATOM 8807 O O . ALA D 1 238 ? 15.608 53.557 24.784 1.00 54.08 199 ALA D O 1
ATOM 8809 N N . LYS D 1 239 ? 14.179 55.046 25.694 1.00 43.47 200 LYS D N 1
ATOM 8810 C CA . LYS D 1 239 ? 14.387 54.595 27.066 1.00 43.28 200 LYS D CA 1
ATOM 8811 C C . LYS D 1 239 ? 13.574 53.352 27.416 1.00 52.82 200 LYS D C 1
ATOM 8812 O O . LYS D 1 239 ? 14.027 52.529 28.218 1.00 49.77 200 LYS D O 1
ATOM 8814 N N . VAL D 1 240 ? 12.398 53.178 26.813 1.00 44.14 201 VAL D N 1
ATOM 8815 C CA . VAL D 1 240 ? 11.431 52.176 27.250 1.00 33.82 201 VAL D CA 1
ATOM 8816 C C . VAL D 1 240 ? 11.377 50.971 26.329 1.00 38.12 201 VAL D C 1
ATOM 8817 O O . VAL D 1 240 ? 10.582 50.054 26.581 1.00 37.66 201 VAL D O 1
ATOM 8821 N N . GLU D 1 241 ? 12.196 50.935 25.276 1.00 35.84 202 GLU D N 1
ATOM 8822 C CA . GLU D 1 241 ? 12.064 49.901 24.255 1.00 40.44 202 GLU D CA 1
ATOM 8823 C C . GLU D 1 241 ? 12.208 48.501 24.844 1.00 47.89 202 GLU D C 1
ATOM 8824 O O . GLU D 1 241 ? 11.439 47.597 24.497 1.00 34.40 202 GLU D O 1
ATOM 8830 N N . SER D 1 242 ? 13.158 48.307 25.763 1.00 40.25 203 SER D N 1
ATOM 8831 C CA . SER D 1 242 ? 13.405 46.972 26.297 1.00 44.42 203 SER D CA 1
ATOM 8832 C C . SER D 1 242 ? 12.238 46.498 27.142 1.00 38.25 203 SER D C 1
ATOM 8833 O O . SER D 1 242 ? 11.864 45.318 27.098 1.00 34.34 203 SER D O 1
ATOM 8836 N N . ILE D 1 243 ? 11.648 47.405 27.915 1.00 34.28 204 ILE D N 1
ATOM 8837 C CA . ILE D 1 243 ? 10.530 47.031 28.770 1.00 38.26 204 ILE D CA 1
ATOM 8838 C C . ILE D 1 243 ? 9.330 46.647 27.915 1.00 29.92 204 ILE D C 1
ATOM 8839 O O . ILE D 1 243 ? 8.655 45.640 28.173 1.00 27.43 204 ILE D O 1
ATOM 8844 N N . LEU D 1 244 ? 9.063 47.427 26.870 1.00 28.30 205 LEU D N 1
ATOM 8845 C CA . LEU D 1 244 ? 7.878 47.168 26.067 1.00 27.98 205 LEU D CA 1
ATOM 8846 C C . LEU D 1 244 ? 8.033 45.911 25.237 1.00 29.11 205 LEU D C 1
ATOM 8847 O O . LEU D 1 244 ? 7.048 45.194 25.014 1.00 24.92 205 LEU D O 1
ATOM 8852 N N . LYS D 1 245 ? 9.257 45.595 24.807 1.00 26.74 206 LYS D N 1
ATOM 8853 C CA . LYS D 1 245 ? 9.469 44.346 24.087 1.00 32.26 206 LYS D CA 1
ATOM 8854 C C . LYS D 1 245 ? 9.329 43.144 25.012 1.00 27.91 206 LYS D C 1
ATOM 8855 O O . LYS D 1 245 ? 8.774 42.111 24.610 1.00 31.61 206 LYS D O 1
ATOM 8861 N N . SER D 1 246 ? 9.790 43.264 26.265 1.00 30.68 207 SER D N 1
ATOM 8862 C CA . SER D 1 246 ? 9.550 42.184 27.217 1.00 32.43 207 SER D CA 1
ATOM 8863 C C . SER D 1 246 ? 8.064 42.000 27.509 1.00 34.81 207 SER D C 1
ATOM 8864 O O . SER D 1 246 ? 7.654 40.900 27.882 1.00 29.64 207 SER D O 1
ATOM 8867 N N . ALA D 1 247 ? 7.246 43.045 27.332 1.00 27.17 208 ALA D N 1
ATOM 8868 C CA . ALA D 1 247 ? 5.801 42.921 27.481 1.00 21.62 208 ALA D CA 1
ATOM 8869 C C . ALA D 1 247 ? 5.125 42.318 26.245 1.00 25.43 208 ALA D C 1
ATOM 8870 O O . ALA D 1 247 ? 3.930 41.991 26.300 1.00 27.02 208 ALA D O 1
ATOM 8872 N N . GLY D 1 248 ? 5.852 42.157 25.146 1.00 25.71 209 GLY D N 1
ATOM 8873 C CA . GLY D 1 248 ? 5.343 41.496 23.957 1.00 24.41 209 GLY D CA 1
ATOM 8874 C C . GLY D 1 248 ? 5.285 42.379 22.728 1.00 24.52 209 GLY D C 1
ATOM 8875 O O . GLY D 1 248 ? 4.794 41.927 21.683 1.00 29.74 209 GLY D O 1
ATOM 8876 N N . ALA D 1 249 ? 5.749 43.618 22.802 1.00 24.60 210 ALA D N 1
ATOM 8877 C CA . ALA D 1 249 ? 5.706 44.485 21.643 1.00 22.35 210 ALA D CA 1
ATOM 8878 C C . ALA D 1 249 ? 6.663 43.982 20.579 1.00 28.47 210 ALA D C 1
ATOM 8879 O O . ALA D 1 249 ? 7.793 43.589 20.870 1.00 25.60 210 ALA D O 1
ATOM 8881 N N . ASP D 1 250 ? 6.196 43.984 19.337 1.00 23.30 211 ASP D N 1
ATOM 8882 C CA . ASP D 1 250 ? 7.057 43.648 18.212 1.00 26.62 211 ASP D CA 1
ATOM 8883 C C . ASP D 1 250 ? 7.878 44.849 17.782 1.00 36.41 211 ASP D C 1
ATOM 8884 O O . ASP D 1 250 ? 9.013 44.694 17.319 1.00 35.64 211 ASP D O 1
ATOM 8889 N N . ALA D 1 251 ? 7.348 46.050 17.999 1.00 26.86 212 ALA D N 1
ATOM 8890 C CA . ALA D 1 251 ? 8.046 47.276 17.661 1.00 34.34 212 ALA D CA 1
ATOM 8891 C C . ALA D 1 251 ? 7.610 48.360 18.630 1.00 28.66 212 ALA D C 1
ATOM 8892 O O . ALA D 1 251 ? 6.486 48.340 19.145 1.00 26.14 212 ALA D O 1
ATOM 8894 N N . VAL D 1 252 ? 8.523 49.276 18.918 1.00 25.84 213 VAL D N 1
ATOM 8895 C CA . VAL D 1 252 ? 8.231 50.437 19.749 1.00 24.13 213 VAL D CA 1
ATOM 8896 C C . VAL D 1 252 ? 8.450 51.658 18.877 1.00 31.72 213 VAL D C 1
ATOM 8897 O O . VAL D 1 252 ? 9.548 51.849 18.344 1.00 33.20 213 VAL D O 1
ATOM 8901 N N . LEU D 1 253 ? 7.397 52.450 18.693 1.00 27.33 214 LEU D N 1
ATOM 8902 C CA . LEU D 1 253 ? 7.400 53.577 17.770 1.00 28.34 214 LEU D CA 1
ATOM 8903 C C . LEU D 1 253 ? 7.077 54.866 18.501 1.00 27.70 214 LEU D C 1
ATOM 8904 O O . LEU D 1 253 ? 6.272 54.884 19.433 1.00 26.54 214 LEU D O 1
ATOM 8909 N N . THR D 1 254 ? 7.673 55.966 18.053 1.00 31.40 215 THR D N 1
ATOM 8910 C CA . THR D 1 254 ? 7.166 57.242 18.497 1.00 27.03 215 THR D CA 1
ATOM 8911 C C . THR D 1 254 ? 5.841 57.524 17.796 1.00 24.04 215 THR D C 1
ATOM 8912 O O . THR D 1 254 ? 5.536 56.931 16.762 1.00 28.53 215 THR D O 1
ATOM 8916 N N . PRO D 1 255 ? 5.041 58.436 18.343 1.00 26.60 216 PRO D N 1
ATOM 8917 C CA . PRO D 1 255 ? 3.833 58.861 17.632 1.00 32.28 216 PRO D CA 1
ATOM 8918 C C . PRO D 1 255 ? 4.067 59.175 16.168 1.00 34.85 216 PRO D C 1
ATOM 8919 O O . PRO D 1 255 ? 3.245 58.787 15.322 1.00 30.59 216 PRO D O 1
ATOM 8923 N N . ASP D 1 256 ? 5.172 59.846 15.828 1.00 33.80 217 ASP D N 1
ATOM 8924 C CA . ASP D 1 256 ? 5.379 60.206 14.427 1.00 41.20 217 ASP D CA 1
ATOM 8925 C C . ASP D 1 256 ? 5.762 58.992 13.593 1.00 37.13 217 ASP D C 1
ATOM 8926 O O . ASP D 1 256 ? 5.364 58.892 12.427 1.00 36.98 217 ASP D O 1
ATOM 8931 N N . GLU D 1 257 ? 6.505 58.051 14.176 1.00 29.15 218 GLU D N 1
ATOM 8932 C CA . GLU D 1 257 ? 6.826 56.817 13.472 1.00 32.36 218 GLU D CA 1
ATOM 8933 C C . GLU D 1 257 ? 5.582 55.961 13.273 1.00 25.51 218 GLU D C 1
ATOM 8934 O O . GLU D 1 257 ? 5.494 55.198 12.302 1.00 33.67 218 GLU D O 1
ATOM 8940 N N . ALA D 1 258 ? 4.621 56.055 14.192 1.00 30.00 219 ALA D N 1
ATOM 8941 C CA . ALA D 1 258 ? 3.405 55.266 14.052 1.00 30.48 219 ALA D CA 1
ATOM 8942 C C . ALA D 1 258 ? 2.629 55.699 12.821 1.00 30.61 219 ALA D C 1
ATOM 8943 O O . ALA D 1 258 ? 1.994 54.877 12.149 1.00 30.89 219 ALA D O 1
ATOM 8945 N N . LYS D 1 259 ? 2.658 56.994 12.516 1.00 36.30 220 LYS D N 1
ATOM 8946 C CA . LYS D 1 259 ? 1.949 57.487 11.351 1.00 36.07 220 LYS D CA 1
ATOM 8947 C C . LYS D 1 259 ? 2.517 56.906 10.065 1.00 37.41 220 LYS D C 1
ATOM 8948 O O . LYS D 1 259 ? 1.765 56.648 9.117 1.00 36.08 220 LYS D O 1
ATOM 8954 N N . SER D 1 260 ? 3.826 56.660 10.023 1.00 37.55 221 SER D N 1
ATOM 8955 C CA . SER D 1 260 ? 4.441 56.052 8.850 1.00 37.71 221 SER D CA 1
ATOM 8956 C C . SER D 1 260 ? 4.217 54.553 8.784 1.00 35.88 221 SER D C 1
ATOM 8957 O O . SER D 1 260 ? 4.309 53.970 7.700 1.00 42.92 221 SER D O 1
ATOM 8960 N N . ALA D 1 261 ? 3.922 53.918 9.914 1.00 33.53 222 ALA D N 1
ATOM 8961 C CA . ALA D 1 261 ? 3.625 52.492 9.953 1.00 31.50 222 ALA D CA 1
ATOM 8962 C C . ALA D 1 261 ? 2.145 52.185 9.734 1.00 29.91 222 ALA D C 1
ATOM 8963 O O . ALA D 1 261 ? 1.774 51.010 9.639 1.00 40.69 222 ALA D O 1
ATOM 8965 N N . ALA D 1 262 ? 1.292 53.198 9.673 1.00 32.56 223 ALA D N 1
ATOM 8966 C CA . ALA D 1 262 ? -0.116 52.960 9.376 1.00 30.15 223 ALA D CA 1
ATOM 8967 C C . ALA D 1 262 ? -0.230 52.292 8.005 1.00 34.96 223 ALA D C 1
ATOM 8968 O O . ALA D 1 262 ? 0.684 52.406 7.185 1.00 31.74 223 ALA D O 1
ATOM 8970 N N . PRO D 1 263 ? -1.327 51.583 7.712 1.00 27.86 224 PRO D N 1
ATOM 8971 C CA . PRO D 1 263 ? -2.490 51.511 8.607 1.00 25.53 224 PRO D CA 1
ATOM 8972 C C . PRO D 1 263 ? -2.449 50.370 9.619 1.00 30.57 224 PRO D C 1
ATOM 8973 O O . PRO D 1 263 ? -1.802 49.339 9.425 1.00 30.35 224 PRO D O 1
ATOM 8977 N N . PHE D 1 264 ? -3.220 50.565 10.693 1.00 22.11 225 PHE D N 1
ATOM 8978 C CA . PHE D 1 264 ? -3.412 49.574 11.738 1.00 20.17 225 PHE D CA 1
ATOM 8979 C C . PHE D 1 264 ? -4.832 49.039 11.718 1.00 22.09 225 PHE D C 1
ATOM 8980 O O . PHE D 1 264 ? -5.770 49.749 11.360 1.00 22.09 225 PHE D O 1
ATOM 8988 N N . ASP D 1 265 ? -4.985 47.780 12.129 1.00 19.87 226 ASP D N 1
ATOM 8989 C CA . ASP D 1 265 ? -6.319 47.188 12.223 1.00 21.59 226 ASP D CA 1
ATOM 8990 C C . ASP D 1 265 ? -7.006 47.564 13.530 1.00 21.12 226 ASP D C 1
ATOM 8991 O O . ASP D 1 265 ? -8.244 47.674 13.580 1.00 19.68 226 ASP D O 1
ATOM 8996 N N . VAL D 1 266 ? -6.231 47.762 14.590 1.00 17.26 227 VAL D N 1
ATOM 8997 C CA . VAL D 1 266 ? -6.771 48.048 15.913 1.00 16.13 227 VAL D CA 1
ATOM 8998 C C . VAL D 1 266 ? -5.893 49.091 16.558 1.00 16.48 227 VAL D C 1
ATOM 8999 O O . VAL D 1 266 ? -4.662 49.011 16.479 1.00 17.08 227 VAL D O 1
ATOM 9003 N N . VAL D 1 267 ? -6.515 50.072 17.191 1.00 17.85 228 VAL D N 1
ATOM 9004 C CA . VAL D 1 267 ? -5.825 50.948 18.129 1.00 22.68 228 VAL D CA 1
ATOM 9005 C C . VAL D 1 267 ? -6.460 50.760 19.500 1.00 18.06 228 VAL D C 1
ATOM 9006 O O . VAL D 1 267 ? -7.674 50.907 19.642 1.00 19.37 228 VAL D O 1
ATOM 9010 N N . LEU D 1 268 ? -5.641 50.457 20.508 1.00 16.48 229 LEU D N 1
ATOM 9011 C CA . LEU D 1 268 ? -6.065 50.417 21.900 1.00 18.09 229 LEU D CA 1
ATOM 9012 C C . LEU D 1 268 ? -5.501 51.672 22.549 1.00 16.99 229 LEU D C 1
ATOM 9013 O O . LEU D 1 268 ? -4.283 51.844 22.583 1.00 18.38 229 LEU D O 1
ATOM 9018 N N . ASP D 1 269 ? -6.380 52.559 22.994 1.00 18.02 230 ASP D N 1
ATOM 9019 C CA . ASP D 1 269 ? -5.987 53.877 23.492 1.00 22.39 230 ASP D CA 1
ATOM 9020 C C . ASP D 1 269 ? -6.637 54.125 24.850 1.00 19.40 230 ASP D C 1
ATOM 9021 O O . ASP D 1 269 ? -7.792 54.577 24.924 1.00 18.84 230 ASP D O 1
ATOM 9026 N N . PRO D 1 270 ? -5.932 53.859 25.942 1.00 20.47 231 PRO D N 1
ATOM 9027 C CA . PRO D 1 270 ? -6.527 54.051 27.274 1.00 18.94 231 PRO D CA 1
ATOM 9028 C C . PRO D 1 270 ? -6.351 55.446 27.863 1.00 25.97 231 PRO D C 1
ATOM 9029 O O . PRO D 1 270 ? -6.566 55.626 29.063 1.00 23.79 231 PRO D O 1
ATOM 9033 N N . THR D 1 271 ? -6.021 56.442 27.038 1.00 27.57 232 THR D N 1
ATOM 9034 C CA . THR D 1 271 ? -5.689 57.786 27.520 1.00 28.15 232 THR D CA 1
ATOM 9035 C C . THR D 1 271 ? -6.795 58.823 27.279 1.00 34.48 232 THR D C 1
ATOM 9036 O O . THR D 1 271 ? -6.502 60.025 27.243 1.00 29.03 232 THR D O 1
ATOM 9040 N N . GLY D 1 272 ? -8.057 58.408 27.120 1.00 25.23 233 GLY D N 1
ATOM 9041 C CA . GLY D 1 272 ? -9.103 59.385 26.810 1.00 31.50 233 GLY D CA 1
ATOM 9042 C C . GLY D 1 272 ? -8.844 60.114 25.501 1.00 32.00 233 GLY D C 1
ATOM 9043 O O . GLY D 1 272 ? -8.603 59.493 24.456 1.00 31.57 233 GLY D O 1
ATOM 9044 N N . SER D 1 273 ? -8.888 61.456 25.538 1.00 27.82 234 SER D N 1
ATOM 9045 C CA . SER D 1 273 ? -8.756 62.258 24.326 1.00 28.07 234 SER D CA 1
ATOM 9046 C C . SER D 1 273 ? -7.320 62.665 24.036 1.00 34.61 234 SER D C 1
ATOM 9047 O O . SER D 1 273 ? -7.069 63.274 22.990 1.00 30.44 234 SER D O 1
ATOM 9050 N N . ALA D 1 274 ? -6.375 62.287 24.905 1.00 27.12 235 ALA D N 1
ATOM 9051 C CA . ALA D 1 274 ? -5.017 62.834 24.848 1.00 31.64 235 ALA D CA 1
ATOM 9052 C C . ALA D 1 274 ? -4.335 62.633 23.500 1.00 31.22 235 ALA D C 1
ATOM 9053 O O . ALA D 1 274 ? -3.497 63.452 23.113 1.00 32.20 235 ALA D O 1
ATOM 9055 N N . SER D 1 275 ? -4.650 61.555 22.779 1.00 28.40 236 SER D N 1
ATOM 9056 C CA . SER D 1 275 ? -3.962 61.226 21.532 1.00 25.82 236 SER D CA 1
ATOM 9057 C C . SER D 1 275 ? -4.951 60.932 20.405 1.00 26.79 236 SER D C 1
ATOM 9058 O O . SER D 1 275 ? -4.642 60.188 19.472 1.00 32.18 236 SER D O 1
ATOM 9061 N N . TRP D 1 276 ? -6.129 61.540 20.471 1.00 29.81 237 TRP D N 1
ATOM 9062 C CA . TRP D 1 276 ? -7.204 61.197 19.546 1.00 35.07 237 TRP D CA 1
ATOM 9063 C C . TRP D 1 276 ? -6.784 61.395 18.086 1.00 33.48 237 TRP D C 1
ATOM 9064 O O . TRP D 1 276 ? -6.986 60.512 17.240 1.00 34.07 237 TRP D O 1
ATOM 9075 N N . ASP D 1 277 ? -6.182 62.540 17.769 1.00 36.84 238 ASP D N 1
ATOM 9076 C CA . ASP D 1 277 ? -5.782 62.805 16.387 1.00 43.97 238 ASP D CA 1
ATOM 9077 C C . ASP D 1 277 ? -4.882 61.694 15.831 1.00 50.38 238 ASP D C 1
ATOM 9078 O O . ASP D 1 277 ? -5.130 61.167 14.737 1.00 41.18 238 ASP D O 1
ATOM 9083 N N . LEU D 1 278 ? -3.853 61.298 16.590 1.00 45.48 239 LEU D N 1
ATOM 9084 C CA . LEU D 1 278 ? -2.986 60.193 16.172 1.00 30.70 239 LEU D CA 1
ATOM 9085 C C . LEU D 1 278 ? -3.766 58.888 16.053 1.00 29.42 239 LEU D C 1
ATOM 9086 O O . LEU D 1 278 ? -3.664 58.171 15.049 1.00 41.38 239 LEU D O 1
ATOM 9091 N N . SER D 1 279 ? -4.517 58.538 17.093 1.00 35.19 240 SER D N 1
ATOM 9092 C CA . SER D 1 279 ? -5.123 57.213 17.140 1.00 33.30 240 SER D CA 1
ATOM 9093 C C . SER D 1 279 ? -6.085 57.020 15.985 1.00 41.67 240 SER D C 1
ATOM 9094 O O . SER D 1 279 ? -6.051 55.999 15.295 1.00 40.71 240 SER D O 1
ATOM 9097 N N . PHE D 1 280 ? -6.927 58.012 15.733 1.00 34.01 241 PHE D N 1
ATOM 9098 C CA . PHE D 1 280 ? -7.950 57.833 14.721 1.00 32.25 241 PHE D CA 1
ATOM 9099 C C . PHE D 1 280 ? -7.341 57.780 13.327 1.00 35.71 241 PHE D C 1
ATOM 9100 O O . PHE D 1 280 ? -7.718 56.932 12.509 1.00 31.02 241 PHE D O 1
ATOM 9108 N N . GLY D 1 281 ? -6.365 58.646 13.050 1.00 31.23 242 GLY D N 1
ATOM 9109 C CA . GLY D 1 281 ? -5.826 58.755 11.703 1.00 32.20 242 GLY D CA 1
ATOM 9110 C C . GLY D 1 281 ? -5.041 57.547 11.224 1.00 29.11 242 GLY D C 1
ATOM 9111 O O . GLY D 1 281 ? -4.889 57.368 10.013 1.00 31.82 242 GLY D O 1
ATOM 9112 N N . VAL D 1 282 ? -4.533 56.706 12.134 1.00 24.71 243 VAL D N 1
ATOM 9113 C CA . VAL D 1 282 ? -3.705 55.581 11.698 1.00 23.07 243 VAL D CA 1
ATOM 9114 C C . VAL D 1 282 ? -4.520 54.333 11.382 1.00 20.61 243 VAL D C 1
ATOM 9115 O O . VAL D 1 282 ? -3.950 53.332 10.948 1.00 22.88 243 VAL D O 1
ATOM 9119 N N . LEU D 1 283 ? -5.827 54.349 11.608 1.00 23.39 244 LEU D N 1
ATOM 9120 C CA . LEU D 1 283 ? -6.622 53.163 11.380 1.00 21.13 244 LEU D CA 1
ATOM 9121 C C . LEU D 1 283 ? -6.899 52.964 9.905 1.00 26.78 244 LEU D C 1
ATOM 9122 O O . LEU D 1 283 ? -7.147 53.927 9.171 1.00 24.58 244 LEU D O 1
ATOM 9127 N N . GLY D 1 284 ? -6.893 51.697 9.486 1.00 20.93 245 GLY D N 1
ATOM 9128 C CA . GLY D 1 284 ? -7.251 51.319 8.136 1.00 26.49 245 GLY D CA 1
ATOM 9129 C C . GLY D 1 284 ? -8.708 50.881 8.023 1.00 23.80 245 GLY D C 1
ATOM 9130 O O . GLY D 1 284 ? -9.523 51.070 8.928 1.00 19.65 245 GLY D O 1
ATOM 9131 N N . ARG D 1 285 ? -9.033 50.300 6.863 1.00 23.09 246 ARG D N 1
ATOM 9132 C CA . ARG D 1 285 ? -10.382 49.801 6.614 1.00 20.10 246 ARG D CA 1
ATOM 9133 C C . ARG D 1 285 ? -10.775 48.774 7.665 1.00 21.49 246 ARG D C 1
ATOM 9134 O O . ARG D 1 285 ? -10.009 47.844 7.964 1.00 22.49 246 ARG D O 1
ATOM 9142 N N . GLY D 1 286 ? -11.981 48.925 8.196 1.00 18.63 247 GLY D N 1
ATOM 9143 C CA . GLY D 1 286 ? -12.465 48.038 9.231 1.00 21.60 247 GLY D CA 1
ATOM 9144 C C . GLY D 1 286 ? -11.774 48.227 10.558 1.00 21.06 247 GLY D C 1
ATOM 9145 O O . GLY D 1 286 ? -11.905 47.374 11.448 1.00 19.87 247 GLY D O 1
ATOM 9146 N N . GLY D 1 287 ? -11.015 49.305 10.697 1.00 21.39 248 GLY D N 1
ATOM 9147 C CA . GLY D 1 287 ? -10.233 49.502 11.898 1.00 20.00 248 GLY D CA 1
ATOM 9148 C C . GLY D 1 287 ? -11.107 49.726 13.116 1.00 20.30 248 GLY D C 1
ATOM 9149 O O . GLY D 1 287 ? -12.197 50.292 13.038 1.00 20.97 248 GLY D O 1
ATOM 9150 N N . ARG D 1 288 ? -10.624 49.239 14.259 1.00 16.91 249 ARG D N 1
ATOM 9151 C CA . ARG D 1 288 ? -11.325 49.350 15.535 1.00 18.02 249 ARG D CA 1
ATOM 9152 C C . ARG D 1 288 ? -10.476 50.205 16.458 1.00 19.29 249 ARG D C 1
ATOM 9153 O O . ARG D 1 288 ? -9.305 49.895 16.685 1.00 20.15 249 ARG D O 1
ATOM 9161 N N . TYR D 1 289 ? -11.048 51.299 16.930 1.00 18.19 250 TYR D N 1
ATOM 9162 C CA . TYR D 1 289 ? -10.413 52.193 17.892 1.00 19.33 250 TYR D CA 1
ATOM 9163 C C . TYR D 1 289 ? -11.121 51.909 19.212 1.00 18.96 250 TYR D C 1
ATOM 9164 O O . TYR D 1 289 ? -12.299 52.238 19.366 1.00 18.82 250 TYR D O 1
ATOM 9173 N N . VAL D 1 290 ? -10.431 51.265 20.150 1.00 17.76 251 VAL D N 1
ATOM 9174 C CA . VAL D 1 290 ? -11.015 51.002 21.460 1.00 14.56 251 VAL D CA 1
ATOM 9175 C C . VAL D 1 290 ? -10.504 52.063 22.417 1.00 18.33 251 VAL D C 1
ATOM 9176 O O . VAL D 1 290 ? -9.294 52.232 22.554 1.00 19.23 251 VAL D O 1
ATOM 9180 N N . THR D 1 291 ? -11.428 52.805 23.025 1.00 19.36 252 THR D N 1
ATOM 9181 C CA . THR D 1 291 ? -11.125 53.971 23.850 1.00 19.70 252 THR D CA 1
ATOM 9182 C C . THR D 1 291 ? -11.507 53.694 25.300 1.00 18.30 252 THR D C 1
ATOM 9183 O O . THR D 1 291 ? -12.588 53.176 25.595 1.00 18.99 252 THR D O 1
ATOM 9187 N N . ALA D 1 292 ? -10.615 54.034 26.206 1.00 21.68 253 ALA D N 1
ATOM 9188 C CA . ALA D 1 292 ? -10.911 53.995 27.619 1.00 20.59 253 ALA D CA 1
ATOM 9189 C C . ALA D 1 292 ? -10.265 55.242 28.206 1.00 20.97 253 ALA D C 1
ATOM 9190 O O . ALA D 1 292 ? -9.441 55.894 27.557 1.00 20.05 253 ALA D O 1
ATOM 9192 N N . GLY D 1 293 ? -10.662 55.588 29.419 1.00 21.42 254 GLY D N 1
ATOM 9193 C CA . GLY D 1 293 ? -10.094 56.783 30.020 1.00 23.13 254 GLY D CA 1
ATOM 9194 C C . GLY D 1 293 ? -10.257 56.779 31.521 1.00 26.90 254 GLY D C 1
ATOM 9195 O O . GLY D 1 293 ? -10.776 55.832 32.111 1.00 27.73 254 GLY D O 1
ATOM 9196 N N . ALA D 1 294 ? -9.827 57.887 32.134 1.00 26.09 255 ALA D N 1
ATOM 9197 C CA . ALA D 1 294 ? -9.747 58.009 33.587 1.00 25.25 255 ALA D CA 1
ATOM 9198 C C . ALA D 1 294 ? -10.634 59.135 34.114 1.00 31.98 255 ALA D C 1
ATOM 9199 O O . ALA D 1 294 ? -10.346 59.726 35.158 1.00 29.24 255 ALA D O 1
ATOM 9201 N N . LEU D 1 295 ? -11.702 59.459 33.374 1.00 24.61 256 LEU D N 1
ATOM 9202 C CA . LEU D 1 295 ? -12.845 60.288 33.793 1.00 24.11 256 LEU D CA 1
ATOM 9203 C C . LEU D 1 295 ? -12.607 61.787 33.684 1.00 23.12 256 LEU D C 1
ATOM 9204 O O . LEU D 1 295 ? -13.457 62.557 34.119 1.00 28.98 256 LEU D O 1
ATOM 9209 N N . THR D 1 296 ? -11.500 62.224 33.101 1.00 27.23 257 THR D N 1
ATOM 9210 C CA . THR D 1 296 ? -11.385 63.617 32.706 1.00 30.08 257 THR D CA 1
ATOM 9211 C C . THR D 1 296 ? -12.255 63.908 31.484 1.00 35.04 257 THR D C 1
ATOM 9212 O O . THR D 1 296 ? -12.627 63.006 30.725 1.00 30.15 257 THR D O 1
ATOM 9216 N N . GLY D 1 297 ? -12.588 65.185 31.302 1.00 32.36 258 GLY D N 1
ATOM 9217 C CA . GLY D 1 297 ? -13.318 65.586 30.107 1.00 34.86 258 GLY D CA 1
ATOM 9218 C C . GLY D 1 297 ? -12.560 65.194 28.851 1.00 34.04 258 GLY D C 1
ATOM 9219 O O . GLY D 1 297 ? -11.336 65.312 28.775 1.00 35.11 258 GLY D O 1
ATOM 9220 N N . ALA D 1 298 ? -13.297 64.688 27.862 1.00 30.82 259 ALA D N 1
ATOM 9221 C CA . ALA D 1 298 ? -12.652 64.171 26.666 1.00 35.89 259 ALA D CA 1
ATOM 9222 C C . ALA D 1 298 ? -13.622 64.339 25.497 1.00 38.37 259 ALA D C 1
ATOM 9223 O O . ALA D 1 298 ? -14.176 63.382 24.976 1.00 37.10 259 ALA D O 1
ATOM 9225 N N . GLU D 1 299 ? -13.797 65.579 25.062 1.00 30.50 260 GLU D N 1
ATOM 9226 C CA . GLU D 1 299 ? -14.602 65.886 23.892 1.00 33.43 260 GLU D CA 1
ATOM 9227 C C . GLU D 1 299 ? -13.653 66.032 22.704 1.00 31.88 260 GLU D C 1
ATOM 9228 O O . GLU D 1 299 ? -12.595 66.668 22.821 1.00 32.51 260 GLU D O 1
ATOM 9234 N N . VAL D 1 300 ? -13.994 65.396 21.581 1.00 25.86 261 VAL D N 1
ATOM 9235 C CA . VAL D 1 300 ? -13.100 65.350 20.428 1.00 23.01 261 VAL D CA 1
ATOM 9236 C C . VAL D 1 300 ? -13.888 65.651 19.161 1.00 28.35 261 VAL D C 1
ATOM 9237 O O . VAL D 1 300 ? -15.115 65.589 19.142 1.00 27.02 261 VAL D O 1
ATOM 9241 N N . ARG D 1 301 ? -13.146 65.950 18.094 1.00 24.95 262 ARG D N 1
ATOM 9242 C CA . ARG D 1 301 ? -13.704 66.162 16.765 1.00 32.95 262 ARG D CA 1
ATOM 9243 C C . ARG D 1 301 ? -13.655 64.837 16.015 1.00 26.70 262 ARG D C 1
ATOM 9244 O O . ARG D 1 301 ? -12.581 64.252 15.843 1.00 27.45 262 ARG D O 1
ATOM 9246 N N . LEU D 1 302 ? -14.818 64.359 15.586 1.00 26.36 263 LEU D N 1
ATOM 9247 C CA . LEU D 1 302 ? -14.949 63.083 14.896 1.00 22.46 263 LEU D CA 1
ATOM 9248 C C . LEU D 1 302 ? -15.448 63.332 13.483 1.00 22.94 263 LEU D C 1
ATOM 9249 O O . LEU D 1 302 ? -16.485 63.979 13.290 1.00 27.00 263 LEU D O 1
ATOM 9254 N N . ASP D 1 303 ? -14.711 62.821 12.503 1.00 25.89 264 ASP D N 1
ATOM 9255 C CA . ASP D 1 303 ? -15.083 62.943 11.095 1.00 30.43 264 ASP D CA 1
ATOM 9256 C C . ASP D 1 303 ? -15.883 61.696 10.729 1.00 25.50 264 ASP D C 1
ATOM 9257 O O . ASP D 1 303 ? -15.306 60.646 10.423 1.00 25.11 264 ASP D O 1
ATOM 9262 N N . LEU D 1 304 ? -17.217 61.812 10.753 1.00 24.44 265 LEU D N 1
ATOM 9263 C CA . LEU D 1 304 ? -18.070 60.660 10.464 1.00 22.84 265 LEU D CA 1
ATOM 9264 C C . LEU D 1 304 ? -17.859 60.151 9.059 1.00 21.56 265 LEU D C 1
ATOM 9265 O O . LEU D 1 304 ? -18.031 58.952 8.796 1.00 22.16 265 LEU D O 1
ATOM 9270 N N . ARG D 1 305 ? -17.491 61.033 8.137 1.00 24.93 266 ARG D N 1
ATOM 9271 C CA . ARG D 1 305 ? -17.334 60.600 6.757 1.00 25.27 266 ARG D CA 1
ATOM 9272 C C . ARG D 1 305 ? -16.125 59.697 6.611 1.00 22.00 266 ARG D C 1
ATOM 9273 O O . ARG D 1 305 ? -16.150 58.734 5.843 1.00 19.30 266 ARG D O 1
ATOM 9281 N N . ARG D 1 306 ? -15.042 59.999 7.320 1.00 24.71 267 ARG D N 1
ATOM 9282 C CA . ARG D 1 306 ? -13.922 59.075 7.311 1.00 24.73 267 ARG D CA 1
ATOM 9283 C C . ARG D 1 306 ? -14.298 57.781 8.024 1.00 23.41 267 ARG D C 1
ATOM 9284 O O . ARG D 1 306 ? -13.943 56.684 7.576 1.00 21.69 267 ARG D O 1
ATOM 9292 N N . LEU D 1 307 ? -15.047 57.899 9.118 1.00 19.32 268 LEU D N 1
ATOM 9293 C CA . LEU D 1 307 ? -15.516 56.724 9.843 1.00 20.82 268 LEU D CA 1
ATOM 9294 C C . LEU D 1 307 ? -16.365 55.819 8.952 1.00 23.27 268 LEU D C 1
ATOM 9295 O O . LEU D 1 307 ? -16.126 54.610 8.874 1.00 20.52 268 LEU D O 1
ATOM 9300 N N . TYR D 1 308 ? -17.366 56.370 8.279 1.00 20.67 269 TYR D N 1
ATOM 9301 C CA . TYR D 1 308 ? -18.191 55.469 7.482 1.00 18.31 269 TYR D CA 1
ATOM 9302 C C . TYR D 1 308 ? -17.494 55.048 6.196 1.00 24.29 269 TYR D C 1
ATOM 9303 O O . TYR D 1 308 ? -17.693 53.912 5.739 1.00 19.93 269 TYR D O 1
ATOM 9312 N N . GLY D 1 309 ? -16.656 55.916 5.609 1.00 20.06 270 GLY D N 1
ATOM 9313 C CA . GLY D 1 309 ? -15.972 55.546 4.375 1.00 23.17 270 GLY D CA 1
ATOM 9314 C C . GLY D 1 309 ? -15.016 54.389 4.559 1.00 28.15 270 GLY D C 1
ATOM 9315 O O . GLY D 1 309 ? -14.793 53.591 3.641 1.00 24.71 270 GLY D O 1
ATOM 9316 N N . MET D 1 310 ? -14.497 54.231 5.763 1.00 24.78 271 MET D N 1
ATOM 9317 C CA A MET D 1 310 ? -13.538 53.189 6.073 0.50 24.87 271 MET D CA 1
ATOM 9318 C CA B MET D 1 310 ? -13.545 53.179 6.058 0.50 24.87 271 MET D CA 1
ATOM 9319 C C . MET D 1 310 ? -14.134 52.093 6.943 1.00 23.21 271 MET D C 1
ATOM 9320 O O . MET D 1 310 ? -13.423 51.160 7.299 1.00 22.62 271 MET D O 1
ATOM 9329 N N . GLN D 1 311 ? -15.424 52.183 7.268 1.00 20.33 272 GLN D N 1
ATOM 9330 C CA . GLN D 1 311 ? -16.099 51.246 8.164 1.00 17.36 272 GLN D CA 1
ATOM 9331 C C . GLN D 1 311 ? -15.307 51.036 9.455 1.00 16.63 272 GLN D C 1
ATOM 9332 O O . GLN D 1 311 ? -15.168 49.917 9.963 1.00 16.73 272 GLN D O 1
ATOM 9338 N N . ILE D 1 312 ? -14.814 52.132 9.991 1.00 20.00 273 ILE D N 1
ATOM 9339 C CA . ILE D 1 312 ? -14.171 52.125 11.300 1.00 20.56 273 ILE D CA 1
ATOM 9340 C C . ILE D 1 312 ? -15.219 52.023 12.406 1.00 18.26 273 ILE D C 1
ATOM 9341 O O . ILE D 1 312 ? -16.359 52.483 12.277 1.00 18.86 273 ILE D O 1
ATOM 9346 N N . LEU D 1 313 ? -14.840 51.411 13.527 1.00 17.37 274 LEU D N 1
ATOM 9347 C CA . LEU D 1 313 ? -15.680 51.381 14.713 1.00 17.48 274 LEU D CA 1
ATOM 9348 C C . LEU D 1 313 ? -14.908 52.074 15.818 1.00 19.20 274 LEU D C 1
ATOM 9349 O O . LEU D 1 313 ? -13.715 51.811 15.985 1.00 20.10 274 LEU D O 1
ATOM 9354 N N . VAL D 1 314 ? -15.576 52.968 16.535 1.00 16.47 275 VAL D N 1
ATOM 9355 C CA . VAL D 1 314 ? -15.043 53.563 17.756 1.00 18.45 275 VAL D CA 1
ATOM 9356 C C . VAL D 1 314 ? -15.767 52.881 18.909 1.00 16.22 275 VAL D C 1
ATOM 9357 O O . VAL D 1 314 ? -16.990 52.973 19.009 1.00 22.47 275 VAL D O 1
ATOM 9361 N N . ILE D 1 315 ? -15.024 52.202 19.787 1.00 18.14 276 ILE D N 1
ATOM 9362 C CA . ILE D 1 315 ? -15.600 51.244 20.728 1.00 14.92 276 ILE D CA 1
ATOM 9363 C C . ILE D 1 315 ? -15.252 51.694 22.148 1.00 19.06 276 ILE D C 1
ATOM 9364 O O . ILE D 1 315 ? -14.082 51.670 22.531 1.00 19.90 276 ILE D O 1
ATOM 9369 N N . GLY D 1 316 ? -16.260 52.065 22.936 1.00 17.64 277 GLY D N 1
ATOM 9370 C CA . GLY D 1 316 ? -16.014 52.448 24.325 1.00 17.07 277 GLY D CA 1
ATOM 9371 C C . GLY D 1 316 ? -15.756 51.225 25.198 1.00 18.47 277 GLY D C 1
ATOM 9372 O O . GLY D 1 316 ? -16.371 50.170 25.031 1.00 19.94 277 GLY D O 1
ATOM 9373 N N . ALA D 1 317 ? -14.845 51.376 26.154 1.00 18.91 278 ALA D N 1
ATOM 9374 C CA . ALA D 1 317 ? -14.553 50.314 27.106 1.00 17.80 278 ALA D CA 1
ATOM 9375 C C . ALA D 1 317 ? -14.349 50.926 28.481 1.00 19.83 278 ALA D C 1
ATOM 9376 O O . ALA D 1 317 ? -13.692 51.970 28.607 1.00 18.04 278 ALA D O 1
ATOM 9378 N N . THR D 1 318 ? -14.937 50.298 29.496 1.00 19.34 279 THR D N 1
ATOM 9379 C CA . THR D 1 318 ? -14.701 50.716 30.871 1.00 18.91 279 THR D CA 1
ATOM 9380 C C . THR D 1 318 ? -14.643 49.484 31.761 1.00 21.49 279 THR D C 1
ATOM 9381 O O . THR D 1 318 ? -15.372 48.509 31.551 1.00 17.72 279 THR D O 1
ATOM 9385 N N . GLY D 1 319 ? -13.730 49.517 32.722 1.00 18.86 280 GLY D N 1
ATOM 9386 C CA . GLY D 1 319 ? -13.631 48.440 33.673 1.00 19.05 280 GLY D CA 1
ATOM 9387 C C . GLY D 1 319 ? -13.479 47.114 32.979 1.00 16.72 280 GLY D C 1
ATOM 9388 O O . GLY D 1 319 ? -12.763 46.981 31.968 1.00 18.24 280 GLY D O 1
ATOM 9389 N N . GLY D 1 320 ? -14.131 46.104 33.540 1.00 17.05 281 GLY D N 1
ATOM 9390 C CA . GLY D 1 320 ? -14.145 44.793 32.929 1.00 19.31 281 GLY D CA 1
ATOM 9391 C C . GLY D 1 320 ? -15.229 43.959 33.570 1.00 17.68 281 GLY D C 1
ATOM 9392 O O . GLY D 1 320 ? -15.812 44.336 34.590 1.00 16.51 281 GLY D O 1
ATOM 9393 N N . ARG D 1 321 ? -15.492 42.818 32.941 1.00 16.04 282 ARG D N 1
ATOM 9394 C CA . ARG D 1 321 ? -16.514 41.907 33.410 1.00 16.69 282 ARG D CA 1
ATOM 9395 C C . ARG D 1 321 ? -16.020 41.152 34.627 1.00 17.10 282 ARG D C 1
ATOM 9396 O O . ARG D 1 321 ? -14.835 40.857 34.753 1.00 17.72 282 ARG D O 1
ATOM 9404 N N . ARG D 1 322 ? -16.942 40.839 35.529 1.00 16.81 283 ARG D N 1
ATOM 9405 C CA . ARG D 1 322 ? -16.577 40.083 36.724 1.00 16.63 283 ARG D CA 1
ATOM 9406 C C . ARG D 1 322 ? -15.968 38.732 36.367 1.00 21.97 283 ARG D C 1
ATOM 9407 O O . ARG D 1 322 ? -15.005 38.293 37.007 1.00 18.14 283 ARG D O 1
ATOM 9415 N N . ALA D 1 323 ? -16.490 38.064 35.325 1.00 18.13 284 ALA D N 1
ATOM 9416 C CA . ALA D 1 323 ? -15.929 36.777 34.930 1.00 17.06 284 ALA D CA 1
ATOM 9417 C C . ALA D 1 323 ? -14.505 36.934 34.423 1.00 15.80 284 ALA D C 1
ATOM 9418 O O . ALA D 1 323 ? -13.642 36.087 34.684 1.00 20.95 284 ALA D O 1
ATOM 9420 N N . ASP D 1 324 ? -14.253 38.000 33.664 1.00 18.49 285 ASP D N 1
ATOM 9421 C CA . ASP D 1 324 ? -12.928 38.192 33.105 1.00 17.32 285 ASP D CA 1
ATOM 9422 C C . ASP D 1 324 ? -11.925 38.521 34.191 1.00 16.56 285 ASP D C 1
ATOM 9423 O O . ASP D 1 324 ? -10.742 38.256 34.024 1.00 17.19 285 ASP D O 1
ATOM 9428 N N . PHE D 1 325 ? -12.367 39.117 35.294 1.00 19.75 286 PHE D N 1
ATOM 9429 C CA . PHE D 1 325 ? -11.430 39.390 36.375 1.00 17.80 286 PHE D CA 1
ATOM 9430 C C . PHE D 1 325 ? -10.863 38.082 36.910 1.00 18.45 286 PHE D C 1
ATOM 9431 O O . PHE D 1 325 ? -9.662 37.975 37.157 1.00 17.71 286 PHE D O 1
ATOM 9439 N N . ASN D 1 326 ? -11.696 37.049 37.030 1.00 18.58 287 ASN D N 1
ATOM 9440 C CA . ASN D 1 326 ? -11.179 35.739 37.409 1.00 16.68 287 ASN D CA 1
ATOM 9441 C C . ASN D 1 326 ? -10.144 35.232 36.417 1.00 20.29 287 ASN D C 1
ATOM 9442 O O . ASN D 1 326 ? -9.124 34.659 36.812 1.00 20.58 287 ASN D O 1
ATOM 9447 N N . THR D 1 327 ? -10.393 35.423 35.124 1.00 18.60 288 THR D N 1
ATOM 9448 C CA . THR D 1 327 ? -9.450 34.966 34.116 1.00 21.87 288 THR D CA 1
ATOM 9449 C C . THR D 1 327 ? -8.113 35.681 34.245 1.00 22.14 288 THR D C 1
ATOM 9450 O O . THR D 1 327 ? -7.044 35.065 34.124 1.00 20.37 288 THR D O 1
ATOM 9454 N N . VAL D 1 328 ? -8.156 36.986 34.480 1.00 22.23 289 VAL D N 1
ATOM 9455 C CA . VAL D 1 328 ? -6.924 37.759 34.559 1.00 20.47 289 VAL D CA 1
ATOM 9456 C C . VAL D 1 328 ? -6.115 37.334 35.769 1.00 18.61 289 VAL D C 1
ATOM 9457 O O . VAL D 1 328 ? -4.886 37.194 35.694 1.00 19.58 289 VAL D O 1
ATOM 9461 N N . VAL D 1 329 ? -6.788 37.089 36.895 1.00 20.24 290 VAL D N 1
ATOM 9462 C CA . VAL D 1 329 ? -6.088 36.622 38.090 1.00 19.30 290 VAL D CA 1
ATOM 9463 C C . VAL D 1 329 ? -5.401 35.300 37.804 1.00 17.78 290 VAL D C 1
ATOM 9464 O O . VAL D 1 329 ? -4.237 35.091 38.170 1.00 21.78 290 VAL D O 1
ATOM 9468 N N . ARG D 1 330 ? -6.096 34.397 37.120 1.00 20.29 291 ARG D N 1
ATOM 9469 C CA . ARG D 1 330 ? -5.506 33.108 36.777 1.00 21.29 291 ARG D CA 1
ATOM 9470 C C . ARG D 1 330 ? -4.333 33.251 35.816 1.00 21.57 291 ARG D C 1
ATOM 9471 O O . ARG D 1 330 ? -3.330 32.539 35.954 1.00 26.94 291 ARG D O 1
ATOM 9474 N N . LEU D 1 331 ? -4.428 34.152 34.830 1.00 22.30 292 LEU D N 1
ATOM 9475 C CA . LEU D 1 331 ? -3.292 34.342 33.930 1.00 22.87 292 LEU D CA 1
ATOM 9476 C C . LEU D 1 331 ? -2.071 34.852 34.683 1.00 22.67 292 LEU D C 1
ATOM 9477 O O . LEU D 1 331 ? -0.931 34.486 34.360 1.00 23.36 292 LEU D O 1
ATOM 9482 N N . LEU D 1 332 ? -2.280 35.712 35.685 1.00 21.24 293 LEU D N 1
ATOM 9483 C CA . LEU D 1 332 ? -1.136 36.189 36.447 1.00 23.05 293 LEU D CA 1
ATOM 9484 C C . LEU D 1 332 ? -0.512 35.060 37.249 1.00 23.05 293 LEU D C 1
ATOM 9485 O O . LEU D 1 332 ? 0.721 34.917 37.271 1.00 27.02 293 LEU D O 1
ATOM 9490 N N . GLU D 1 333 ? -1.345 34.245 37.897 1.00 24.72 294 GLU D N 1
ATOM 9491 C CA . GLU D 1 333 ? -0.843 33.102 38.665 1.00 25.16 294 GLU D CA 1
ATOM 9492 C C . GLU D 1 333 ? -0.056 32.130 37.799 1.00 32.41 294 GLU D C 1
ATOM 9493 O O . GLU D 1 333 ? 0.896 31.504 38.278 1.00 30.80 294 GLU D O 1
ATOM 9499 N N . ALA D 1 334 ? -0.421 32.004 36.527 1.00 28.25 295 ALA D N 1
ATOM 9500 C CA . ALA D 1 334 ? 0.247 31.091 35.617 1.00 31.85 295 ALA D CA 1
ATOM 9501 C C . ALA D 1 334 ? 1.454 31.705 34.944 1.00 38.48 295 ALA D C 1
ATOM 9502 O O . ALA D 1 334 ? 2.088 31.031 34.127 1.00 32.86 295 ALA D O 1
ATOM 9504 N N . GLY D 1 335 ? 1.771 32.963 35.240 1.00 28.87 296 GLY D N 1
ATOM 9505 C CA . GLY D 1 335 ? 2.897 33.621 34.606 1.00 28.51 296 GLY D CA 1
ATOM 9506 C C . GLY D 1 335 ? 2.653 34.054 33.181 1.00 30.13 296 GLY D C 1
ATOM 9507 O O . GLY D 1 335 ? 3.610 34.436 32.497 1.00 34.07 296 GLY D O 1
ATOM 9508 N N . ARG D 1 336 ? 1.403 34.020 32.705 1.00 28.47 297 ARG D N 1
ATOM 9509 C CA . ARG D 1 336 ? 1.142 34.328 31.301 1.00 28.71 297 ARG D CA 1
ATOM 9510 C C . ARG D 1 336 ? 1.133 35.824 31.045 1.00 26.01 297 ARG D C 1
ATOM 9511 O O . ARG D 1 336 ? 1.352 36.251 29.909 1.00 31.05 297 ARG D O 1
ATOM 9519 N N . ILE D 1 337 ? 0.837 36.619 32.068 1.00 22.87 298 ILE D N 1
ATOM 9520 C CA . ILE D 1 337 ? 0.991 38.064 32.024 1.00 25.71 298 ILE D CA 1
ATOM 9521 C C . ILE D 1 337 ? 1.904 38.452 33.179 1.00 26.36 298 ILE D C 1
ATOM 9522 O O . ILE D 1 337 ? 2.084 37.703 34.148 1.00 25.68 298 ILE D O 1
ATOM 9527 N N . LYS D 1 338 ? 2.484 39.637 33.070 1.00 21.79 299 LYS D N 1
ATOM 9528 C CA . LYS D 1 338 ? 3.501 40.108 34.007 1.00 21.25 299 LYS D CA 1
ATOM 9529 C C . LYS D 1 338 ? 3.156 41.496 34.523 1.00 23.58 299 LYS D C 1
ATOM 9530 O O . LYS D 1 338 ? 2.677 42.362 33.780 1.00 20.65 299 LYS D O 1
ATOM 9533 N N . ALA D 1 339 ? 3.463 41.723 35.788 1.00 23.84 300 ALA D N 1
ATOM 9534 C CA . ALA D 1 339 ? 3.275 43.015 36.424 1.00 25.38 300 ALA D CA 1
ATOM 9535 C C . ALA D 1 339 ? 4.606 43.757 36.395 1.00 28.29 300 ALA D C 1
ATOM 9536 O O . ALA D 1 339 ? 5.591 43.291 36.984 1.00 29.59 300 ALA D O 1
ATOM 9538 N N . PHE D 1 340 ? 4.635 44.905 35.713 1.00 21.42 301 PHE D N 1
ATOM 9539 C CA . PHE D 1 340 ? 5.840 45.726 35.583 1.00 25.08 301 PHE D CA 1
ATOM 9540 C C . PHE D 1 340 ? 5.765 46.830 36.626 1.00 25.77 301 PHE D C 1
ATOM 9541 O O . PHE D 1 340 ? 4.955 47.752 36.500 1.00 26.69 301 PHE D O 1
ATOM 9549 N N . LEU D 1 341 ? 6.594 46.726 37.664 1.00 25.91 302 LEU D N 1
ATOM 9550 C CA . LEU D 1 341 ? 6.545 47.620 38.816 1.00 23.95 302 LEU D CA 1
ATOM 9551 C C . LEU D 1 341 ? 7.691 48.619 38.774 1.00 29.79 302 LEU D C 1
ATOM 9552 O O . LEU D 1 341 ? 8.817 48.275 38.403 1.00 32.52 302 LEU D O 1
ATOM 9557 N N . HIS D 1 342 ? 7.401 49.852 39.178 1.00 27.09 303 HIS D N 1
ATOM 9558 C CA . HIS D 1 342 ? 8.396 50.909 39.225 1.00 30.04 303 HIS D CA 1
ATOM 9559 C C . HIS D 1 342 ? 8.819 51.245 40.642 1.00 29.20 303 HIS D C 1
ATOM 9560 O O . HIS D 1 342 ? 10.011 51.361 40.923 1.00 31.35 303 HIS D O 1
ATOM 9567 N N . ASN D 1 343 ? 7.868 51.387 41.551 1.00 28.37 304 ASN D N 1
ATOM 9568 C CA . ASN D 1 343 ? 8.211 51.841 42.884 1.00 30.62 304 ASN D CA 1
ATOM 9569 C C . ASN D 1 343 ? 7.039 51.597 43.820 1.00 29.29 304 ASN D C 1
ATOM 9570 O O . ASN D 1 343 ? 5.881 51.537 43.394 1.00 27.60 304 ASN D O 1
ATOM 9575 N N . VAL D 1 344 ? 7.364 51.456 45.099 1.00 23.26 305 VAL D N 1
ATOM 9576 C CA . VAL D 1 344 ? 6.396 51.277 46.171 1.00 21.75 305 VAL D CA 1
ATOM 9577 C C . VAL D 1 344 ? 6.611 52.382 47.190 1.00 32.97 305 VAL D C 1
ATOM 9578 O O . VAL D 1 344 ? 7.748 52.634 47.614 1.00 27.49 305 VAL D O 1
ATOM 9582 N N . TYR D 1 345 ? 5.527 53.044 47.573 1.00 23.45 306 TYR D N 1
ATOM 9583 C CA . TYR D 1 345 ? 5.587 54.143 48.515 1.00 23.62 306 TYR D CA 1
ATOM 9584 C C . TYR D 1 345 ? 4.776 53.799 49.749 1.00 29.91 306 TYR D C 1
ATOM 9585 O O . TYR D 1 345 ? 3.741 53.128 49.657 1.00 27.19 306 TYR D O 1
ATOM 9594 N N . PRO D 1 346 ? 5.211 54.253 50.920 1.00 27.18 307 PRO D N 1
ATOM 9595 C CA . PRO D 1 346 ? 4.344 54.205 52.093 1.00 25.21 307 PRO D CA 1
ATOM 9596 C C . PRO D 1 346 ? 3.167 55.142 51.931 1.00 21.35 307 PRO D C 1
ATOM 9597 O O . PRO D 1 346 ? 3.207 56.124 51.191 1.00 24.65 307 PRO D O 1
ATOM 9601 N N . LEU D 1 347 ? 2.145 54.875 52.735 1.00 23.59 308 LEU D N 1
ATOM 9602 C CA . LEU D 1 347 ? 0.942 55.697 52.738 1.00 28.36 308 LEU D CA 1
ATOM 9603 C C . LEU D 1 347 ? 1.244 57.168 53.004 1.00 34.03 308 LEU D C 1
ATOM 9604 O O . LEU D 1 347 ? 0.604 58.050 52.425 1.00 26.86 308 LEU D O 1
ATOM 9609 N N . ALA D 1 348 ? 2.203 57.468 53.887 1.00 24.66 309 ALA D N 1
ATOM 9610 C CA . ALA D 1 348 ? 2.509 58.862 54.150 1.00 25.20 309 ALA D CA 1
ATOM 9611 C C . ALA D 1 348 ? 3.024 59.599 52.920 1.00 28.46 309 ALA D C 1
ATOM 9612 O O . ALA D 1 348 ? 2.959 60.834 52.890 1.00 30.04 309 ALA D O 1
ATOM 9614 N N . ASP D 1 349 ? 3.523 58.887 51.909 1.00 24.20 310 ASP D N 1
ATOM 9615 C CA . ASP D 1 349 ? 4.038 59.500 50.687 1.00 26.18 310 ASP D CA 1
ATOM 9616 C C . ASP D 1 349 ? 3.044 59.428 49.521 1.00 23.46 310 ASP D C 1
ATOM 9617 O O . ASP D 1 349 ? 3.445 59.475 48.352 1.00 28.98 310 ASP D O 1
ATOM 9622 N N . VAL D 1 350 ? 1.751 59.342 49.822 1.00 22.38 311 VAL D N 1
ATOM 9623 C CA . VAL D 1 350 ? 0.753 59.170 48.765 1.00 24.71 311 VAL D CA 1
ATOM 9624 C C . VAL D 1 350 ? 0.781 60.336 47.778 1.00 24.53 311 VAL D C 1
ATOM 9625 O O . VAL D 1 350 ? 0.655 60.127 46.566 1.00 28.31 311 VAL D O 1
ATOM 9629 N N . ARG D 1 351 ? 0.980 61.578 48.257 1.00 28.21 312 ARG D N 1
ATOM 9630 C CA . ARG D 1 351 ? 1.042 62.697 47.310 1.00 29.39 312 ARG D CA 1
ATOM 9631 C C . ARG D 1 351 ? 2.218 62.548 46.361 1.00 29.26 312 ARG D C 1
ATOM 9632 O O . ARG D 1 351 ? 2.094 62.802 45.154 1.00 28.88 312 ARG D O 1
ATOM 9636 N N . LYS D 1 352 ? 3.374 62.155 46.894 1.00 24.70 313 LYS D N 1
ATOM 9637 C CA . LYS D 1 352 ? 4.551 61.931 46.068 1.00 30.56 313 LYS D CA 1
ATOM 9638 C C . LYS D 1 352 ? 4.314 60.804 45.070 1.00 27.38 313 LYS D C 1
ATOM 9639 O O . LYS D 1 352 ? 4.801 60.853 43.929 1.00 25.67 313 LYS D O 1
ATOM 9645 N N . ALA D 1 353 ? 3.565 59.782 45.481 1.00 24.56 314 ALA D N 1
ATOM 9646 C CA . ALA D 1 353 ? 3.285 58.663 44.594 1.00 23.22 314 ALA D CA 1
ATOM 9647 C C . ALA D 1 353 ? 2.404 59.093 43.433 1.00 24.83 314 ALA D C 1
ATOM 9648 O O . ALA D 1 353 ? 2.640 58.695 42.291 1.00 22.46 314 ALA D O 1
ATOM 9650 N N . LEU D 1 354 ? 1.403 59.920 43.707 1.00 22.16 315 LEU D N 1
ATOM 9651 C CA . LEU D 1 354 ? 0.527 60.396 42.646 1.00 24.59 315 LEU D CA 1
ATOM 9652 C C . LEU D 1 354 ? 1.266 61.297 41.669 1.00 31.32 315 LEU D C 1
ATOM 9653 O O . LEU D 1 354 ? 1.040 61.220 40.454 1.00 28.50 315 LEU D O 1
ATOM 9658 N N . GLU D 1 355 ? 2.176 62.137 42.173 1.00 28.02 316 GLU D N 1
ATOM 9659 C CA . GLU D 1 355 ? 2.945 62.994 41.282 1.00 28.25 316 GLU D CA 1
ATOM 9660 C C . GLU D 1 355 ? 3.916 62.184 40.427 1.00 32.22 316 GLU D C 1
ATOM 9661 O O . GLU D 1 355 ? 4.263 62.604 39.317 1.00 31.18 316 GLU D O 1
ATOM 9664 N N . GLU D 1 356 ? 4.321 61.002 40.900 1.00 24.81 317 GLU D N 1
ATOM 9665 C CA . GLU D 1 356 ? 5.234 60.156 40.145 1.00 32.90 317 GLU D CA 1
ATOM 9666 C C . GLU D 1 356 ? 4.589 59.612 38.874 1.00 26.63 317 GLU D C 1
ATOM 9667 O O . GLU D 1 356 ? 5.313 59.214 37.957 1.00 32.26 317 GLU D O 1
ATOM 9673 N N . LEU D 1 357 ? 3.255 59.614 38.778 1.00 33.98 318 LEU D N 1
ATOM 9674 C CA . LEU D 1 357 ? 2.603 59.190 37.537 1.00 27.95 318 LEU D CA 1
ATOM 9675 C C . LEU D 1 357 ? 3.156 59.935 36.330 1.00 38.46 318 LEU D C 1
ATOM 9676 O O . LEU D 1 357 ? 3.291 59.356 35.240 1.00 34.47 318 LEU D O 1
ATOM 9681 N N . ARG D 1 358 ? 3.521 61.204 36.529 1.00 40.08 319 ARG D N 1
ATOM 9682 C CA . ARG D 1 358 ? 3.877 62.146 35.477 1.00 37.68 319 ARG D CA 1
ATOM 9683 C C . ARG D 1 358 ? 5.382 62.225 35.242 1.00 40.59 319 ARG D C 1
ATOM 9684 O O . ARG D 1 358 ? 5.814 62.940 34.336 1.00 41.32 319 ARG D O 1
ATOM 9688 N N . SER D 1 359 ? 6.183 61.499 36.020 1.00 38.10 320 SER D N 1
ATOM 9689 C CA . SER D 1 359 ? 7.634 61.596 35.917 1.00 42.07 320 SER D CA 1
ATOM 9690 C C . SER D 1 359 ? 8.122 60.929 34.637 1.00 43.63 320 SER D C 1
ATOM 9691 O O . SER D 1 359 ? 7.754 59.782 34.372 1.00 37.89 320 SER D O 1
ATOM 9694 N N . PRO D 1 360 ? 8.957 61.597 33.831 1.00 46.66 321 PRO D N 1
ATOM 9695 C CA . PRO D 1 360 ? 9.506 60.938 32.630 1.00 38.67 321 PRO D CA 1
ATOM 9696 C C . PRO D 1 360 ? 10.374 59.737 32.927 1.00 38.04 321 PRO D C 1
ATOM 9697 O O . PRO D 1 360 ? 10.639 58.950 32.013 1.00 39.33 321 PRO D O 1
ATOM 9701 N N . GLU D 1 361 ? 10.848 59.569 34.156 1.00 35.37 322 GLU D N 1
ATOM 9702 C CA . GLU D 1 361 ? 11.680 58.420 34.470 1.00 38.12 322 GLU D CA 1
ATOM 9703 C C . GLU D 1 361 ? 10.870 57.264 35.035 1.00 43.53 322 GLU D C 1
ATOM 9704 O O . GLU D 1 361 ? 11.421 56.185 35.262 1.00 44.33 322 GLU D O 1
ATOM 9707 N N . ARG D 1 362 ? 9.574 57.453 35.238 1.00 39.71 323 ARG D N 1
ATOM 9708 C CA . ARG D 1 362 ? 8.711 56.364 35.667 1.00 37.28 323 ARG D CA 1
ATOM 9709 C C . ARG D 1 362 ? 8.390 55.477 34.471 1.00 36.62 323 ARG D C 1
ATOM 9710 O O . ARG D 1 362 ? 7.802 55.936 33.480 1.00 35.85 323 ARG D O 1
ATOM 9718 N N . VAL D 1 363 ? 8.783 54.210 34.563 1.00 33.52 324 VAL D N 1
ATOM 9719 C CA . VAL D 1 363 ? 8.341 53.168 33.645 1.00 37.07 324 VAL D CA 1
ATOM 9720 C C . VAL D 1 363 ? 7.823 52.035 34.519 1.00 40.64 324 VAL D C 1
ATOM 9721 O O . VAL D 1 363 ? 8.611 51.327 35.162 1.00 32.76 324 VAL D O 1
ATOM 9725 N N . GLY D 1 364 ? 6.513 51.883 34.578 1.00 28.87 325 GLY D N 1
ATOM 9726 C CA . GLY D 1 364 ? 5.916 50.825 35.352 1.00 32.22 325 GLY D CA 1
ATOM 9727 C C . GLY D 1 364 ? 5.020 51.361 36.451 1.00 30.71 325 GLY D C 1
ATOM 9728 O O . GLY D 1 364 ? 4.778 52.562 36.586 1.00 25.67 325 GLY D O 1
ATOM 9729 N N . LYS D 1 365 ? 4.535 50.415 37.243 1.00 24.56 326 LYS D N 1
ATOM 9730 C CA . LYS D 1 365 ? 3.487 50.652 38.213 1.00 20.83 326 LYS D CA 1
ATOM 9731 C C . LYS D 1 365 ? 4.037 51.314 39.470 1.00 21.87 326 LYS D C 1
ATOM 9732 O O . LYS D 1 365 ? 5.097 50.933 39.992 1.00 24.20 326 LYS D O 1
ATOM 9738 N N . VAL D 1 366 ? 3.293 52.282 39.979 1.00 22.00 327 VAL D N 1
ATOM 9739 C CA . VAL D 1 366 ? 3.543 52.836 41.307 1.00 22.41 327 VAL D CA 1
ATOM 9740 C C . VAL D 1 366 ? 2.505 52.261 42.252 1.00 21.68 327 VAL D C 1
ATOM 9741 O O . VAL D 1 366 ? 1.310 52.272 41.945 1.00 21.57 327 VAL D O 1
ATOM 9745 N N . LEU D 1 367 ? 2.947 51.762 43.404 1.00 19.19 328 LEU D N 1
ATOM 9746 C CA . LEU D 1 367 ? 2.041 51.226 44.404 1.00 17.25 328 LEU D CA 1
ATOM 9747 C C . LEU D 1 367 ? 2.191 51.973 45.725 1.00 23.04 328 LEU D C 1
ATOM 9748 O O . LEU D 1 367 ? 3.237 52.557 46.015 1.00 22.91 328 LEU D O 1
ATOM 9753 N N . ILE D 1 368 ? 1.127 51.917 46.524 1.00 21.50 329 ILE D N 1
ATOM 9754 C CA . ILE D 1 368 ? 1.123 52.340 47.924 1.00 22.20 329 ILE D CA 1
ATOM 9755 C C . ILE D 1 368 ? 1.066 51.092 48.785 1.00 27.80 329 ILE D C 1
ATOM 9756 O O . ILE D 1 368 ? 0.250 50.201 48.531 1.00 25.08 329 ILE D O 1
ATOM 9761 N N . ALA D 1 369 ? 1.880 51.058 49.845 1.00 20.48 330 ALA D N 1
ATOM 9762 C CA . ALA D 1 369 ? 1.829 49.977 50.827 1.00 21.83 330 ALA D CA 1
ATOM 9763 C C . ALA D 1 369 ? 1.354 50.544 52.164 1.00 32.83 330 ALA D C 1
ATOM 9764 O O . ALA D 1 369 ? 2.146 51.175 52.882 1.00 28.13 330 ALA D O 1
ATOM 9766 N N . PRO D 1 370 ? 0.075 50.384 52.542 1.00 26.36 331 PRO D N 1
ATOM 9767 C CA . PRO D 1 370 ? -0.344 50.860 53.871 1.00 35.71 331 PRO D CA 1
ATOM 9768 C C . PRO D 1 370 ? 0.305 50.069 55.009 1.00 46.58 331 PRO D C 1
ATOM 9769 O O . PRO D 1 370 ? 0.592 50.610 56.082 1.00 58.81 331 PRO D O 1
#

Sequence (1332 aa):
HEMRAAAFSTPGLENLKLVEAETPRPGPGEVLIIRVKYAGVNPLDYNVVAGAVKASPMPHIPGSEFAGVVEEAGPGVTGVSRGDPVVVYNRLYCGHHCRQCLTGWTQMCEVTGGGIIGIVTQGGYAEYAVVPAKNAVATRADLKEAATLPIGALTAWNMAYRASISPGEKVAVVGATGNVGIYAVQFAKLLGGEVYAIISRRKAKVESSILKSAGADAVLTPDEAKSAAPFDVVLDPTGSASWDLSFGVLGRGGRYVTAGALTGAEVRLDLRRLYGMMQILVIGATGGRRADFNTVVRLLEAGRIKAFLHNVYPLADVRKALEELRSPERVGKVLIAPHEMRAAAFSSTPGLENLKLVEAETPRPGPGEVLIIRVKYAGVNPLDYNVVAGAVKASPMPHIPGSEFAGVVEEAGPGVTGVSRGDPVVVYNRLYCGHHCRQCLTGWTQMCEVTGGGIIGIVTQGGYAEYAVVPAKNAVATRADLKEAATLPIGALTAWNMAYRASISPGEKVAVVGATGNVGIYAVQFAKLLGGEVYAISRRKAKVESILKSAGADAVLTPDEAKSAAPFDVVLDPTGSASWDLSFGVLGRGGRYVTAGALTGAEVRLDLRRLYGMMQILVIGATGGRRADFNTVVRLLEAGRIKAFLHNVYPLADVRKALEELRSPERVGKVLIAPHEMRAAAFSSTPGLENLKLVEAETPRPGPGEVLIIRVKYAGVNPLDYNVVAGAVKASPMPHIPGSEFAGVVEEAGPGVTGVSRGDPVVVYNRLYCGHHCRQCLTGWTQMCEVTGGGIIGIVTQGGYAEYAVVPAKNAVATRADLKEAATLPIGALTAWNMAYRASISPGEKVAVVGATGNVGIYAVQFAKLLGGEVYAIISRRKAKVESSILKSAGADAVLTPDEAKSAAPFDVVLDPTGSASWDLSFGVLGRGGRYVTAGALTGAEVRLDLRRLYGMMQILVIGATGGRRADFNTVVRLLEAGRIKAFLHNVYPLADVRKALEELRSPERVGKVLIAPHEMRAAAFSSTPGLENLKLVEAETPRPGPGEVLIIRVKYAGVNPLDYNVVAGAVKASPMPHIPGSEFAGVVEEAGPGVTGVSRGDPVVVYNRLYCGHHCRQCLTGWTQMCEVTGGGIIGIVTQGGYAEYAVVPAKNAVATRADLKEAATLPIGALTAWNMAYRASISPGEKVAVVGATGNVGIYAVQFAKLLGGEVYAIISRRKAKVESILKSAGADAVLTPDEAKSAAPFDVVLDPTGSASWDLSFGVLGRGGRYVTAGALTGAEVRLDLRRLYGMMQILVIGATGGRRADFNTVVRLLEAGRIKAFLHNVYPLADVRKALEELRSPERVGKVLIAP

Solvent-accessible surface area: 51716 Å² total; per-residue (Å²): 117,95,5,78,0,0,12,3,81,73,64,22,64,82,55,11,121,78,56,123,22,146,18,41,169,11,20,111,43,58,0,6,0,48,0,73,50,0,0,0,1,65,17,1,67,20,2,2,51,34,56,32,93,16,53,68,86,79,0,9,0,1,2,0,1,0,0,39,2,53,53,38,4,90,73,27,117,84,22,64,163,45,43,56,0,0,2,0,5,22,37,29,42,37,154,15,170,46,11,122,63,21,59,9,4,86,2,111,109,50,67,11,9,18,2,0,8,67,37,57,1,0,0,0,28,50,3,27,2,32,14,94,0,11,7,58,8,188,14,58,24,20,27,0,0,3,0,2,19,0,0,1,16,0,15,1,0,2,96,80,0,78,18,52,12,28,36,54,0,0,0,6,22,0,27,34,23,23,0,6,4,0,0,15,1,0,60,35,27,0,0,52,0,33,0,5,13,195,104,31,87,93,0,24,1,3,0,52,38,6,15,3,53,29,2,24,39,30,102,70,0,125,101,30,34,85,1,42,0,0,0,0,22,50,18,42,85,20,22,120,21,0,14,34,3,4,6,204,28,0,28,0,0,35,8,47,27,94,71,76,62,161,51,205,74,72,108,175,105,35,150,60,50,138,10,88,59,25,43,12,53,6,0,46,40,57,8,0,55,34,0,0,113,7,12,29,66,58,67,4,78,14,30,5,7,66,45,38,73,2,67,60,5,37,70,0,0,49,30,40,77,84,68,77,32,6,18,4,4,1,0,29,22,177,62,6,84,0,0,12,5,84,68,68,11,30,133,48,0,85,78,56,132,21,87,17,42,172,13,23,111,35,57,0,6,0,90,3,79,46,0,0,0,1,65,17,1,30,21,2,2,51,38,59,20,95,18,54,67,92,80,0,9,0,1,1,0,2,0,0,36,2,67,55,43,8,88,81,27,121,82,19,65,84,45,42,55,0,0,2,0,7,22,35,28,40,36,156,14,169,48,12,121,66,21,61,9,4,84,2,108,109,50,65,12,10,19,2,1,9,67,41,58,1,0,0,0,44,22,4,30,2,29,11,92,0,5,11,49,8,188,15,82,20,66,61,0,0,2,0,3,18,0,0,2,16,0,16,1,0,1,98,81,0,84,17,43,8,31,37,52,0,2,0,8,25,0,21,22,12,22,0,7,5,0,0,14,2,0,87,24,27,3,2,53,0,37,0,14,11,167,73,52,101,84,0,60,80,49,0,97,76,7,15,6,70,26,3,23,40,15,91,72,5,105,101,28,38,86,1,41,0,0,0,0,21,46,19,40,81,17,17,129,57,8,15,43,8,3,8,209,28,0,27,1,0,38,9,48,24,102,75,73,54,176,66,86,70,75,111,176,97,34,152,60,44,139,9,90,62,23,45,13,56,8,0,48,39,58,7,0,57,34,0,0,110,8,10,26,53,62,53,6,77,12,31,67,66,67,56,23,71,1,61,60,2,100,121,0,0,74,20,19,161,38,100,137,29,29,2,7,0,0,0,30,41,124,71,8,97,0,0,12,4,83,71,65,13,30,122,37,8,120,70,57,148,24,86,32,45,86,12,20,113,40,55,0,10,0,46,0,82,49,0,0,0,1,64,17,0,70,19,2,0,48,33,59,18,99,19,58,63,88,81,0,8,0,0,2,0,1,0,0,38,1,53,92,36,6,88,82,26,119,80,25,69,165,44,45,56,0,0,1,0,5,24,36,29,30,29,153,15,172,47,12,127,62,21,62,8,5,83,2,110,110,50,68,13,8,18,2,0,9,70,39,57,1,0,0,0,30,50,3,28,1,30,16,93,0,9,6,59,8,185,15,86,23,68,65,0,0,3,0,2,19,1,0,1,16,0,13,0,0,1,95,82,0,82,18,44,11,29,36,52,0,1,0,8,29,1,19,23,11,21,0,10,5,0,0,14,1,0,58,33,29,0,0,48,0,36,0,14,12,160,51,59,12,28,0,19,48,45,0,95,72,7,13,7,58,27,3,22,32,18,88,72,4,105,103,33,37,88,1,41,0,0,0,0,22,42,21,36,85,19,18,122,65,9,14,43,6,3,6,205,31,0,27,1,0,41,10,47,24,100,72,74,52,171,56,216,70,77,109,178,97,34,148,59,42,138,9,90,64,25,43,12,56,6,0,50,40,58,7,0,54,36,0,0,108,6,10,30,60,56,67,4,78,19,29,65,7,8,38,7,72,1,66,32,2,64,92,0,0,62,11,20,83,23,88,11,26,24,5,7,0,0,0,31,28,176,68,9,87,0,0,11,3,80,77,63,12,34,127,43,2,120,81,51,141,23,109,10,43,173,12,22,110,39,57,0,8,0,50,0,78,47,0,0,0,1,63,17,1,68,23,2,0,51,33,53,54,88,13,54,69,84,87,0,9,0,0,2,0,1,0,0,36,2,55,52,36,6,88,78,23,122,84,16,64,165,45,41,55,0,0,1,0,4,21,35,30,40,36,152,14,167,46,12,119,62,22,60,9,4,85,2,108,111,50,67,12,8,21,1,0,8,67,39,58,1,0,0,0,30,38,3,30,1,32,19,94,0,12,18,63,7,198,17,74,22,74,63,0,0,3,0,2,17,0,0,1,16,0,19,1,0,2,102,82,0,78,18,49,12,29,38,52,0,2,0,7,24,0,19,22,11,21,0,6,4,0,0,12,2,0,70,27,26,3,1,58,0,32,0,7,10,208,64,52,102,74,0,50,80,54,0,100,78,7,15,7,65,25,2,20,37,36,109,73,1,118,102,27,36,88,2,44,0,0,0,0,20,52,17,40,86,34,25,126,18,0,14,39,8,3,8,206,30,0,30,0,0,37,7,49,25,89,88,70,55,178,62,92,78,71,108,174,97,34,149,60,48,138,9,93,59,26,44,13,61,5,0,49,39,58,8,0,64,36,0,3,72,7,11,50,63,54,55,3,63,18,43,71,65,58,60,13,76,1,67,51,4,56,119,0,0,61,39,21,99,32,103,103,23,35,3,7,0,0,0,32,24

Radius of gyration: 35.2 Å; Cα contacts (8 Å, |Δi|>4): 3518; chains: 4; bounding box: 91×74×99 Å

B-factor: mean 27.77, std 10.81, range [8.78, 82.5]

Nearest PDB structures (foldseek):
  4jbg-assembly1_A  TM=9.986E-01  e=3.863E-73  Pyrobaculum aerophilum str. IM2
  4jbh-assembly2_D-2  TM=1.001E+00  e=1.228E-71  Pyrobaculum aerophilum str. IM2
  3wlf-assembly1_D  TM=8.857E-01  e=8.714E-27  Candida parapsilosis
  5vm2-assembly1_A  TM=8.858E-01  e=5.913E-26  Escherichia coli
  4c4o-assembly1_A  TM=8.610E-01  e=4.082E-26  Candida parapsilosis